Protein AF-A0A9D2R5R9-F1 (afdb_monomer)

Radius of gyration: 38.31 Å; Cα contacts (8 Å, |Δi|>4): 2095; chains: 1; bounding box: 79×69×112 Å

Solvent-accessible surface area (backbone atoms only — not comparable to full-atom values): 53056 Å² total; per-residue (Å²): 111,68,43,94,91,16,45,71,68,52,20,62,66,78,80,84,67,80,56,90,88,54,85,87,65,65,52,62,15,20,35,34,76,54,94,73,74,49,72,50,74,45,75,64,90,44,69,44,66,31,28,30,40,37,37,32,16,22,24,61,59,37,71,81,42,61,54,43,9,47,12,22,36,32,38,26,30,42,46,82,92,64,50,85,92,74,58,50,84,83,43,50,45,77,74,46,80,46,72,76,42,73,56,40,58,51,75,48,72,46,99,58,69,47,69,28,32,35,41,32,43,39,32,70,30,26,24,42,99,91,39,89,53,39,37,34,37,31,30,56,48,78,38,64,83,67,74,67,86,68,28,55,39,20,55,92,62,48,20,49,54,51,54,76,46,60,82,76,81,39,52,51,31,23,34,44,92,62,75,50,60,47,101,83,72,33,64,41,64,61,12,27,50,40,52,68,49,53,72,59,45,39,43,33,39,38,32,73,46,75,42,68,29,28,34,41,36,34,38,25,43,12,13,65,68,61,23,51,51,27,29,76,60,68,37,66,51,28,55,45,25,101,93,38,74,59,24,34,44,37,30,7,43,16,22,36,29,39,30,36,28,40,81,89,60,91,67,76,46,73,79,45,79,51,69,75,42,73,54,26,58,50,69,48,78,49,100,59,71,47,64,27,18,33,41,35,40,42,30,66,33,20,36,44,56,46,89,97,53,93,49,70,62,79,63,37,36,42,42,34,20,37,46,43,30,36,44,42,85,86,44,83,80,73,78,79,92,83,89,84,88,87,85,86,88,84,86,83,86,83,88,82,82,76,100,73,91,86,80,93,59,72,45,78,44,79,41,70,77,58,54,31,39,40,36,36,35,66,61,89,89,34,40,34,38,34,45,34,36,60,40,83,92,48,60,34,39,37,37,40,40,30,33,70,29,90,55,67,42,78,47,78,49,79,33,64,39,78,54,70,85,79,83,71,80,68,72,89,89,65,79,76,95,53,63,62,64,46,42,46,35,40,41,36,68,60,86,76,28,24,22,12,27,35,33,41,26,65,40,61,62,32,37,52,98,88,40,82,38,69,49,82,44,17,37,22,40,14,38,18,37,35,74,34,74,31,95,74,53,44,70,40,59,58,82,31,29,5,33,39,36,32,51,33,47,46,61,34,56,28,34,39,44,31,13,45,29,69,41,66,80,32,66,48,58,39,64,64,56,64,75,38,47,18,48,54,51,5,40,59,70,41,70,84,62,72,48,72,67,55,53,50,52,49,49,55,51,35,44,48,51,42,48,54,60,54,64,52,49,86,86,82,75,92,38,74,66,58,40,49,53,43,54,34,25,49,47,56,46,65,73,33,36,36,50,98,42,79,56,50,35,41,39,37,78,67,75,91,59,98,77,45,71,82,71,37,25,38,33,28,82,45,55,56,54,27,42,53,36,35,28,60,85,45,58,41,50,59,65,45,45,38,24,59,52,50,59,54,49,45,42,44,67,60,11,33,55,35,21,36,29,36,67,45,53,36,41,35,44,87,52,64,69,56,73,72,33,71,81,51,65,70,18,41,75,78,9,43,40,40,39,36,58,45,59,80,75,99,55,78,83,65,75,58,24,46,18,32,68,53,22,42,46,48,53,42,39,54,56,47,50,52,35,72,75,64,69,47,58,68,67,38,64,38,78,39,70,26,94,88,71,49,74,46,27,57,52,54,52,49,52,17,42,50,43,36,49,69,66,67,43,42,76,22,23,47,68,78,70,92,76,81,64,79,69,34,100,62,48,62,65,52,80,73,60,58,91,56,87,54,68,60,61,70,76,30,33,44,80,58,53,85,90,48,70,86,52,44,27,36,46,42,76,42,23,62,45,81,58,31,49,35,45,50,17,26,36,53,44,24,27,52,33,40,51,27,48,45,54,57,71,78,30,72,90,72,38,96,38,73,68,57,43,52,48,32,52,52,47,46,75,27,42,58,60,62,75,64,15,60,40,82,55,96,93,39,50,21,52,10,29,11,46,43,37,44,44,53,64,85,34,37,58,53,37,44,25,16,34,48,75,13,67,70,44,40,85,87,46,61,68,67,62,28,49,22,44,35,48,30,58,76,60,43,24,60,81,28,72,74,11,47,41,42,48,55,35,40,36,33,32,33,65,39,60,62,71,60,49,55,52,46,44,47,66,55,40,53,71,38,40,44,96,86,50,49,60,64,65,94,68,76,43,48,26,51,33,8,38,40,28,18,61,42,48,68,76,99

Foldseek 3Di:
DWDVPADLVQQAPPPPDDPPPDPPDWFFHTKDQDPFKDKRKAQQVFWDWFFKKKFQFRCNGRVPALQQGQAWKFKWAFAPPDDPVRDDPVRTHTQDIGHRDSDRMDIDGTPDTDIHRMIMIIRGARGPVPHSRMHTTNYMDTHHDDQQVFFLQAVVLVKDKDWPAAPPPQQNQQNYPDQDADPVRQTQLFNGKHAWLDPFIKMKMFSRAWDKFFKKKFQWSLAPVNLVSSVVSPPVQSPQDPQARRRSLQQQQAWKWKWFAHPPDDDTHTPDTHHGDSHSMDMDGHPDIDIGRMMMMTGRGRGDDRPPDPDHDSTHMHTTRYMGTHHCVVPVRDDDDDDDDDDDDDDDDDDDDDPDDDDPWWDWDQDLLLRWIWTWHDDPNWTKIWIWHAQQPFRKIKIKIFTQAQAKDKDKDKAFDDQDDDDPDDPPDDDPVFAAFGKHKAWDDDPQKIKIKIKTNLDQWGGDPNDTDGDQFMKMKMKMKGKEPFPPWDWDDDGRMTMIMGMNGHRHMMMMMMFIFMDTGHDHNCDCRVVVVNVVRRCVSCVPVHDPVSVVVSSVSSSVVSNVLCVLADDDPVDPLLVLLQSLLSSLLSQFFFPPDAHFFFAGPDDPDCDAVVSSFCQQPARNLLSCQQCLLSRNACGGCVNLVLLLFQCQVLQQVLQQDQLLVCLLPVDDLSVVQPVPNRGQHLAGAAARGDHPDPDHDDSHNLNARCSLLSSLLNLLVNCVSPVDPVQQQDWDAYPVGDIDGVLSSLLRNLSSVLSQKDKFFAFPDPDQDLPDPAGQADDAEPNDDDCCVPVTTHHDDVVSPLRIAIWHWTALDRNYIATAFQLVLLSSLLSLVSNVVNHPVPQPDVVSNVSSVSHNVGYDHQSLQWDDDPNAIAGARGSNYHHNLQAARSSLCSVPSSVVAFDPDDLNVLRNLLVHLVRGDLQHPVNLSPSLLSCLGSVHDPVVSVVSCVVRFSVQQDPSRWRDPVHTHSSNSSSSSSVSSNPD

Organism: NCBI:txid2838689

Nearest PDB structures (foldseek):
  2ead-assembly1_A  TM=6.573E-01  e=4.271E-14  Bifidobacterium bifidum
  2eab-assembly2_B  TM=6.301E-01  e=1.085E-14  Bifidobacterium bifidum
  2eab-assembly1_A  TM=6.304E-01  e=2.888E-14  Bifidobacterium bifidum
  2eac-assembly2_B  TM=6.518E-01  e=1.600E-13  Bifidobacterium bifidum
  2xqx-assembly2_B  TM=7.699E-01  e=8.749E-09  Streptococcus pneumoniae TIGR4

Secondary structure (DSSP, 8-state):
-B-TT--GGGGTS------TT--SS----EEE--SS-EEEEEEEEEEEEEEEEEEEEHHHHH-S-GGGS--EEEEEEEPTT--TTT--GGGEEEEEEE-S---SEEEEEEEEEEEEEEEEEEEEESSSTTS---EEEEEEEEE---HHHH-SSSGGGT-EEEES--TTS-GGGGTSSPPPBPTTS-B---SEEPPTT--SEEEEEEEEEEEEEEEEEEE-TT-HHHHHHHHHTT-HHHH-BTTBTTGGGGGS-SEEEEEEE-TT-SSPEEEEEE-S---SEEEEEEEEEEEEEEEEEEEEE-SPPPTT-S---TT---EESEEEEE-TTTSTT---------------------S-S-----EEEEETTTTEEEEEEEETTEEEEEEEEE-SSS-EEEEEEEE-SSS-EEEEEEEE--SS-------TT--GGGS----EEEEEEETTEEEEEEES--SSEEEETTEEEE---EEEEEEEEEEES-TT-EEEEETTEEEEEEEE-TT-EEEEEEEEEEEEEEPTT-THHHHHHHHHHHHHHHHT--SHHHHHHHHHHHHHHHHHHHHT-----S-HHHHHHHHHHHHHHHTT--TTSPPP-TTTT---SS--GGGG-EETTTTTTGGGTTSGGGT--HHHHHHHHHHHHHTHHHHHHHHH-HHHHHHH--SHHHHH-GGGTT--TT-----SEE-SSSPPPPS--TT--THHHHHHHHHHHHHHHH--HHHHT--EE-TTS-EE-HHHHHHHHHHHHHHHSEEEEPPS-S------TT-TT--S---S--HHHHHHSPBP-GGGTT-EEEE-EE-SSTT--EES-HHHHHHHHHHHHHHHHH-GGGSS-HHHHHHHHHHHHHBPPGGGGEEEETTEEEE-SSSS----TTS--GGGTTTTTS--S-TTS-HHHHHHHHHHHHTS-TTSGGGTTTHHHHHHHTT--HHHHHHHHHHHTGGGB-TTS-B--SS--GGGGGGHHHHHHTT-

Mean predicted aligned error: 17.19 Å

Structure (mmCIF, N/CA/C/O backbone):
data_AF-A0A9D2R5R9-F1
#
_entry.id   AF-A0A9D2R5R9-F1
#
loop_
_atom_site.group_PDB
_atom_site.id
_atom_site.type_symbol
_atom_site.label_atom_id
_atom_site.label_alt_id
_atom_site.label_comp_id
_atom_site.label_asym_id
_atom_site.label_entity_id
_atom_site.label_seq_id
_atom_site.pdbx_PDB_ins_code
_atom_site.Cartn_x
_atom_site.Cartn_y
_atom_site.Cartn_z
_atom_site.occupancy
_atom_site.B_iso_or_equiv
_atom_site.auth_seq_id
_atom_site.auth_comp_id
_atom_site.auth_asym_id
_atom_site.auth_atom_id
_atom_site.pdbx_PDB_model_num
ATOM 1 N N . MET A 1 1 ? -39.515 14.404 47.813 1.00 53.28 1 MET A N 1
ATOM 2 C CA . MET A 1 1 ? -39.677 15.630 46.992 1.00 53.28 1 MET A CA 1
ATOM 3 C C . MET A 1 1 ? -38.507 16.573 47.235 1.00 53.28 1 MET A C 1
ATOM 5 O O . MET A 1 1 ? -38.240 16.909 48.387 1.00 53.28 1 MET A O 1
ATOM 9 N N . GLU A 1 2 ? -37.830 17.003 46.171 1.00 72.75 2 GLU A N 1
ATOM 10 C CA . GLU A 1 2 ? -36.755 18.005 46.231 1.00 72.75 2 GLU A CA 1
ATOM 11 C C . GLU A 1 2 ? -37.308 19.408 46.523 1.00 72.75 2 GLU A C 1
ATOM 13 O O . GLU A 1 2 ? -38.433 19.746 46.133 1.00 72.75 2 GLU A O 1
ATOM 18 N N . LYS A 1 3 ? -36.534 20.254 47.213 1.00 68.25 3 LYS A N 1
ATOM 19 C CA . LYS A 1 3 ? -36.908 21.664 47.396 1.00 68.25 3 LYS A CA 1
ATOM 20 C C . LYS A 1 3 ? -36.616 22.475 46.135 1.00 68.25 3 LYS A C 1
ATOM 22 O O . LYS A 1 3 ? -35.577 22.329 45.502 1.00 68.25 3 LYS A O 1
ATOM 27 N N . GLN A 1 4 ? -37.516 23.406 45.816 1.00 69.50 4 GLN A N 1
ATOM 28 C CA . GLN A 1 4 ? -37.377 24.311 44.675 1.00 69.50 4 GLN A CA 1
ATOM 29 C C . GLN A 1 4 ? -36.033 25.066 44.722 1.00 69.50 4 GLN A C 1
ATOM 31 O O . GLN A 1 4 ? -35.825 25.906 45.596 1.00 69.50 4 GLN A O 1
ATOM 36 N N . GLY A 1 5 ? -35.150 24.781 43.758 1.00 64.81 5 GLY A N 1
ATOM 37 C CA . GLY A 1 5 ? -33.815 25.379 43.637 1.00 64.81 5 GLY A CA 1
ATOM 38 C C . GLY A 1 5 ? -32.646 24.512 44.128 1.00 64.81 5 GLY A C 1
ATOM 39 O O . GLY A 1 5 ? -31.508 24.926 43.926 1.00 64.81 5 GLY A O 1
ATOM 40 N N . ASN A 1 6 ? -32.900 23.336 44.715 1.00 71.38 6 ASN A N 1
ATOM 41 C CA . ASN A 1 6 ? -31.890 22.430 45.286 1.00 71.38 6 ASN A CA 1
ATOM 42 C C . ASN A 1 6 ? -32.073 20.985 44.758 1.00 71.38 6 ASN A C 1
ATOM 44 O O . ASN A 1 6 ? -32.364 20.077 45.541 1.00 71.38 6 ASN A O 1
ATOM 48 N N . GLY A 1 7 ? -31.979 20.799 43.433 1.00 76.56 7 GLY A N 1
ATOM 49 C CA . GLY A 1 7 ? -32.128 19.500 42.759 1.00 76.56 7 GLY A CA 1
ATOM 50 C C . GLY A 1 7 ? -30.850 18.651 42.747 1.00 76.56 7 GLY A C 1
ATOM 51 O O . GLY A 1 7 ? -29.750 19.171 42.976 1.00 76.56 7 GLY A O 1
ATOM 52 N N . ALA A 1 8 ? -31.001 17.343 42.518 1.00 78.69 8 ALA A N 1
ATOM 53 C CA . ALA A 1 8 ? -29.920 16.351 42.510 1.00 78.69 8 ALA A CA 1
ATOM 54 C C . ALA A 1 8 ? -28.749 16.727 41.581 1.00 78.69 8 ALA A C 1
ATOM 56 O O . ALA A 1 8 ? -27.586 16.527 41.932 1.00 78.69 8 ALA A O 1
ATOM 57 N N . GLU A 1 9 ? -29.030 17.369 40.446 1.00 72.81 9 GLU A N 1
ATOM 58 C CA . GLU A 1 9 ? -28.043 17.795 39.450 1.00 72.81 9 GLU A CA 1
ATOM 59 C C . GLU A 1 9 ? -26.999 18.786 39.997 1.00 72.81 9 GLU A C 1
ATOM 61 O O . GLU A 1 9 ? -25.889 18.903 39.473 1.00 72.81 9 GLU A O 1
ATOM 66 N N . ARG A 1 10 ? -27.320 19.506 41.081 1.00 74.69 10 ARG A N 1
ATOM 67 C CA . ARG A 1 10 ? -26.405 20.478 41.704 1.00 74.69 10 ARG A CA 1
ATOM 68 C C . ARG A 1 10 ? -25.348 19.823 42.589 1.00 74.69 10 ARG A C 1
ATOM 70 O O . ARG A 1 10 ? -24.371 20.489 42.918 1.00 74.69 10 ARG A O 1
ATOM 77 N N . ALA A 1 11 ? -25.533 18.556 42.962 1.00 74.94 11 ALA A N 1
ATOM 78 C CA . ALA A 1 11 ? -24.548 17.796 43.724 1.00 74.94 11 ALA A CA 1
ATOM 79 C C . ALA A 1 11 ? -23.408 17.243 42.842 1.00 74.94 11 ALA A C 1
ATOM 81 O O . ALA A 1 11 ? -22.398 16.806 43.384 1.00 74.94 11 ALA A O 1
ATOM 82 N N . VAL A 1 12 ? -23.534 17.286 41.509 1.00 70.12 12 VAL A N 1
ATOM 83 C CA . VAL A 1 12 ? -22.591 16.632 40.574 1.00 70.12 12 VAL A CA 1
ATOM 84 C C . VAL A 1 12 ? -21.961 17.573 39.539 1.00 70.12 12 VAL A C 1
ATOM 86 O O . VAL A 1 12 ? -20.926 17.256 38.970 1.00 70.12 12 VAL A O 1
ATOM 89 N N . ASN A 1 13 ? -22.516 18.769 39.313 1.00 55.16 13 ASN A N 1
ATOM 90 C CA . ASN A 1 13 ? -22.113 19.652 38.203 1.00 55.16 13 ASN A CA 1
ATOM 91 C C . ASN A 1 13 ? -20.878 20.550 38.446 1.00 55.16 13 ASN A C 1
ATOM 93 O O . ASN A 1 13 ? -20.664 21.513 37.707 1.00 55.16 13 ASN A O 1
ATOM 97 N N . GLY A 1 14 ? -20.094 20.304 39.500 1.00 50.47 14 GLY A N 1
ATOM 98 C CA . GLY A 1 14 ? -18.842 21.029 39.763 1.00 50.47 14 GLY A CA 1
ATOM 99 C C . GLY A 1 14 ? -18.972 22.550 39.974 1.00 50.47 14 GLY A C 1
ATOM 100 O O . GLY A 1 14 ? -17.960 23.253 40.006 1.00 50.47 14 GLY A O 1
ATOM 101 N N . ALA A 1 15 ? -20.180 23.101 40.153 1.00 44.62 15 ALA A N 1
ATOM 102 C CA . ALA A 1 15 ? -20.411 24.540 40.307 1.00 44.62 15 ALA A CA 1
ATOM 103 C C . ALA A 1 15 ? -20.069 25.067 41.720 1.00 44.62 15 ALA A C 1
ATOM 105 O O . ALA A 1 15 ? -20.819 25.838 42.321 1.00 44.62 15 ALA A O 1
ATOM 106 N N . TYR A 1 16 ? -18.906 24.695 42.260 1.00 50.00 16 TYR A N 1
ATOM 107 C CA . TYR A 1 16 ? -18.366 25.241 43.504 1.00 50.00 16 TYR A CA 1
ATOM 108 C C . TYR A 1 16 ? -17.589 26.540 43.233 1.00 50.00 16 TYR A C 1
ATOM 110 O O . TYR A 1 16 ? -16.368 26.612 43.348 1.00 50.00 16 TYR A O 1
ATOM 118 N N . LYS A 1 17 ? -18.287 27.618 42.862 1.00 44.12 17 LYS A N 1
ATOM 119 C CA . LYS A 1 17 ? -17.718 28.973 42.966 1.00 44.12 17 LYS A CA 1
ATOM 120 C C . LYS A 1 17 ? -18.615 29.844 43.825 1.00 44.12 17 LYS A C 1
ATOM 122 O O . LYS A 1 17 ? -19.553 30.480 43.350 1.00 44.12 17 LYS A O 1
ATOM 127 N N . ARG A 1 18 ? -18.282 29.893 45.118 1.00 49.03 18 ARG A N 1
ATOM 128 C CA . ARG A 1 18 ? -18.757 30.929 46.038 1.00 49.03 18 ARG A CA 1
ATOM 129 C C . ARG A 1 18 ? -18.396 32.285 45.433 1.00 49.03 18 ARG A C 1
ATOM 131 O O . ARG A 1 18 ? -17.217 32.553 45.216 1.00 49.03 18 ARG A O 1
ATOM 138 N N . ASN A 1 19 ? -19.388 33.128 45.152 1.00 45.59 19 ASN A N 1
ATOM 139 C CA . ASN A 1 19 ? -19.121 34.508 44.761 1.00 45.59 19 ASN A CA 1
ATOM 140 C C . ASN A 1 19 ? -18.435 35.202 45.956 1.00 45.59 19 ASN A C 1
ATOM 142 O O . ASN A 1 19 ? -19.068 35.304 47.011 1.00 45.59 19 ASN A O 1
ATOM 146 N N . PRO A 1 20 ? -17.165 35.640 45.853 1.00 49.88 20 PRO A N 1
ATOM 147 C CA . PRO A 1 20 ? -16.449 36.236 46.984 1.00 49.88 20 PRO A CA 1
ATOM 148 C C . PRO A 1 20 ? -17.155 37.483 47.535 1.00 49.88 20 PRO A C 1
ATOM 150 O O . PRO A 1 20 ? -17.002 37.813 48.711 1.00 49.88 20 PRO A O 1
ATOM 153 N N . ASP A 1 21 ? -17.960 38.131 46.688 1.00 47.44 21 ASP A N 1
ATOM 154 C CA . ASP A 1 21 ? -18.607 39.412 46.957 1.00 47.44 21 ASP A CA 1
ATOM 155 C C . ASP A 1 21 ? -20.049 39.284 47.493 1.00 47.44 21 ASP A C 1
ATOM 157 O O . ASP A 1 21 ? -20.620 40.279 47.941 1.00 47.44 21 ASP A O 1
ATOM 161 N N . ASP A 1 22 ? -20.643 38.081 47.491 1.00 52.41 22 ASP A N 1
ATOM 162 C CA . ASP A 1 22 ? -21.997 37.832 48.012 1.00 52.41 22 ASP A CA 1
ATOM 163 C C . ASP A 1 22 ? -21.997 36.723 49.075 1.00 52.41 22 ASP A C 1
ATOM 165 O O . ASP A 1 22 ? -22.134 35.532 48.799 1.00 52.41 22 ASP A O 1
ATOM 169 N N . THR A 1 23 ? -21.857 37.137 50.334 1.00 52.28 23 THR A N 1
ATOM 170 C CA . THR A 1 23 ? -21.923 36.262 51.514 1.00 52.28 23 THR A CA 1
ATOM 171 C C . THR A 1 23 ? -23.352 36.013 52.004 1.00 52.28 23 THR A C 1
ATOM 173 O O . THR A 1 23 ? -23.534 35.370 53.037 1.00 52.28 23 THR A O 1
ATOM 176 N N . SER A 1 24 ? -24.376 36.522 51.307 1.00 53.38 24 SER A N 1
ATOM 177 C CA . SER A 1 24 ? -25.754 36.510 51.809 1.00 53.38 24 SER A CA 1
ATOM 178 C C . SER A 1 24 ? -26.474 35.168 51.645 1.00 53.38 24 SER A C 1
ATOM 180 O O . SER A 1 24 ? -27.555 35.000 52.217 1.00 53.38 24 SER A O 1
ATOM 182 N N . ARG A 1 25 ? -25.901 34.208 50.897 1.00 56.53 25 ARG A N 1
ATOM 183 C CA . ARG A 1 25 ? -26.494 32.878 50.689 1.00 56.53 25 ARG A CA 1
ATOM 184 C C . ARG A 1 25 ? -25.456 31.744 50.774 1.00 56.53 25 ARG A C 1
ATOM 186 O O . ARG A 1 25 ? -24.525 31.731 49.973 1.00 56.53 25 ARG A O 1
ATOM 193 N N . PRO A 1 26 ? -25.611 30.791 51.710 1.00 63.16 26 PRO A N 1
ATOM 194 C CA . PRO A 1 26 ? -24.827 29.558 51.727 1.00 63.16 26 PRO A CA 1
ATOM 195 C C . PRO A 1 26 ? -25.163 28.672 50.516 1.00 63.16 26 PRO A C 1
ATOM 197 O O . PRO A 1 26 ? -26.304 28.678 50.050 1.00 63.16 26 PRO A O 1
ATOM 200 N N . PHE A 1 27 ? -24.180 27.926 49.999 1.00 67.00 27 PHE A N 1
ATOM 201 C CA . PHE A 1 27 ? -24.427 26.916 48.965 1.00 67.00 27 PHE A CA 1
ATOM 202 C C . PHE A 1 27 ? -24.900 25.622 49.625 1.00 67.00 27 PHE A C 1
ATOM 204 O O . PHE A 1 27 ? -24.181 25.056 50.447 1.00 67.00 27 PHE A O 1
ATOM 211 N N . THR A 1 28 ? -26.081 25.173 49.218 1.00 69.19 28 THR A N 1
ATOM 212 C CA . THR A 1 28 ? -26.642 23.849 49.488 1.00 69.19 28 THR A CA 1
ATOM 213 C C . THR A 1 28 ? -26.924 23.244 48.115 1.00 69.19 28 THR A C 1
ATOM 215 O O . THR A 1 28 ? -27.592 23.893 47.307 1.00 69.19 28 THR A O 1
ATOM 218 N N . GLY A 1 29 ? -26.347 22.075 47.823 1.00 76.00 29 GLY A N 1
ATOM 219 C CA . GLY A 1 29 ? -26.479 21.403 46.526 1.00 76.00 29 GLY A CA 1
ATOM 220 C C . GLY A 1 29 ? -27.869 20.792 46.365 1.00 76.00 29 GLY A C 1
ATOM 221 O O . GLY A 1 29 ? -28.806 21.456 45.920 1.00 76.00 29 GLY A O 1
ATOM 222 N N . TRP A 1 30 ? -28.001 19.537 46.777 1.00 87.94 30 TRP A N 1
ATOM 223 C CA . TRP A 1 30 ? -29.259 18.803 46.856 1.00 87.94 30 TRP A CA 1
ATOM 224 C C . TRP A 1 30 ? -29.874 18.917 48.258 1.00 87.94 30 TRP A C 1
ATOM 226 O O . TRP A 1 30 ? -29.166 18.797 49.261 1.00 87.94 30 TRP A O 1
ATOM 236 N N . GLU A 1 31 ? -31.190 19.149 48.342 1.00 87.62 31 GLU A N 1
ATOM 237 C CA . GLU A 1 31 ? -31.930 19.187 49.612 1.00 87.62 31 GLU A CA 1
ATOM 238 C C . GLU A 1 31 ? -33.307 18.511 49.510 1.00 87.62 31 GLU A C 1
ATOM 240 O O . GLU A 1 31 ? -34.163 18.914 48.714 1.00 87.62 31 GLU A O 1
ATOM 245 N N . ALA A 1 32 ? -33.570 17.563 50.416 1.00 84.94 32 ALA A N 1
ATOM 246 C CA . ALA A 1 32 ? -34.843 16.849 50.528 1.00 84.94 32 ALA A CA 1
ATOM 247 C C . ALA A 1 32 ? -35.383 16.876 51.973 1.00 84.94 32 ALA A C 1
ATOM 249 O O . ALA A 1 32 ? -34.697 16.485 52.915 1.00 84.94 32 ALA A O 1
ATOM 250 N N . ALA A 1 33 ? -36.629 17.338 52.160 1.00 70.19 33 ALA A N 1
ATOM 251 C CA . ALA A 1 33 ? -37.244 17.561 53.482 1.00 70.19 33 ALA A CA 1
ATOM 252 C C . ALA A 1 33 ? -38.456 16.654 53.775 1.00 70.19 33 ALA A C 1
ATOM 254 O O . ALA A 1 33 ? -39.495 17.122 54.243 1.00 70.19 33 ALA A O 1
ATOM 255 N N . GLU A 1 34 ? -38.337 15.358 53.490 1.00 66.06 34 GLU A N 1
ATOM 256 C CA . GLU A 1 34 ? -39.366 14.359 53.809 1.00 66.06 34 GLU A CA 1
ATOM 257 C C . GLU A 1 34 ? -38.994 13.518 55.035 1.00 66.06 34 GLU A C 1
ATOM 259 O O . GLU A 1 34 ? -37.825 13.314 55.337 1.00 66.06 34 GLU A O 1
ATOM 264 N N . THR A 1 35 ? -39.996 13.000 55.746 1.00 62.06 35 THR A N 1
ATOM 265 C CA . THR A 1 35 ? -39.793 12.000 56.803 1.00 62.06 35 THR A CA 1
ATOM 266 C C . THR A 1 35 ? -39.611 10.617 56.172 1.00 62.06 35 THR A C 1
ATOM 268 O O . THR A 1 35 ? -40.554 10.125 55.554 1.00 62.06 35 THR A O 1
ATOM 271 N N . GLY A 1 36 ? -38.446 9.984 56.334 1.00 66.62 36 GLY A N 1
ATOM 272 C CA . GLY A 1 36 ? -38.127 8.667 55.758 1.00 66.62 36 GLY A CA 1
ATOM 273 C C . GLY A 1 36 ? -36.655 8.546 55.352 1.00 66.62 36 GLY A C 1
ATOM 274 O O . GLY A 1 36 ? -35.875 9.438 55.671 1.00 66.62 36 GLY A O 1
ATOM 275 N N . THR A 1 37 ? -36.305 7.461 54.660 1.00 76.44 37 THR A N 1
ATOM 276 C CA . THR A 1 37 ? -35.011 7.272 53.979 1.00 76.44 37 THR A CA 1
ATOM 277 C C . THR A 1 37 ? -35.010 8.069 52.672 1.00 76.44 37 THR A C 1
ATOM 279 O O . THR A 1 37 ? -36.005 8.036 51.945 1.00 76.44 37 THR A O 1
ATOM 282 N N . GLN A 1 38 ? -33.932 8.791 52.366 1.00 88.38 38 GLN A N 1
ATOM 283 C CA . GLN A 1 38 ? -33.767 9.511 51.094 1.00 88.38 38 GLN A CA 1
ATOM 284 C C . GLN A 1 38 ? -32.591 8.933 50.315 1.00 88.38 38 GLN A C 1
ATOM 286 O O . GLN A 1 38 ? -31.664 8.404 50.915 1.00 88.38 38 GLN A O 1
ATOM 291 N N . SER A 1 39 ? -32.589 9.073 48.993 1.00 89.88 39 SER A N 1
ATOM 292 C CA . SER A 1 39 ? -31.460 8.649 48.171 1.00 89.88 39 SER A CA 1
ATOM 293 C C . SER A 1 39 ? -31.124 9.655 47.082 1.00 89.88 39 SER A C 1
ATOM 295 O O . SER A 1 39 ? -32.010 10.332 46.560 1.00 89.88 39 SER A O 1
ATOM 297 N N . LEU A 1 40 ? -29.846 9.700 46.722 1.00 89.88 40 LEU A N 1
ATOM 298 C CA . LEU A 1 40 ? -29.314 10.389 45.553 1.00 89.88 40 LEU A CA 1
ATOM 299 C C . LEU A 1 40 ? -28.693 9.328 44.639 1.00 89.88 40 LEU A C 1
ATOM 301 O O . LEU A 1 40 ? -27.836 8.581 45.098 1.00 89.88 40 LEU A O 1
ATOM 305 N N . VAL A 1 41 ? -29.132 9.230 43.384 1.00 91.88 41 VAL A N 1
ATOM 306 C CA . VAL A 1 41 ? -28.596 8.265 42.408 1.00 91.88 41 VAL A CA 1
ATOM 307 C C . VAL A 1 41 ? -27.807 9.016 41.344 1.00 91.88 41 VAL A C 1
ATOM 309 O O . VAL A 1 41 ? -28.318 9.961 40.747 1.00 91.88 41 VAL A O 1
ATOM 312 N N . LEU A 1 42 ? -26.568 8.590 41.128 1.00 88.62 42 LEU A N 1
ATOM 313 C CA . LEU A 1 42 ? -25.725 8.961 40.003 1.00 88.62 42 LEU A CA 1
ATOM 314 C C . LEU A 1 42 ? -25.973 7.959 38.881 1.00 88.62 42 LEU A C 1
ATOM 316 O O . LEU A 1 42 ? -25.751 6.768 39.083 1.00 88.62 42 LEU A O 1
ATOM 320 N N . ASP A 1 43 ? -26.425 8.438 37.726 1.00 87.19 43 ASP A N 1
ATOM 321 C CA . ASP A 1 43 ? -26.304 7.704 36.467 1.00 87.19 43 ASP A CA 1
ATOM 322 C C . ASP A 1 43 ? -25.013 8.181 35.802 1.00 87.19 43 ASP A C 1
ATOM 324 O O . ASP A 1 43 ? -24.894 9.352 35.445 1.00 87.19 43 ASP A O 1
ATOM 328 N N . LEU A 1 44 ? -24.030 7.290 35.703 1.00 73.81 44 LEU A N 1
ATOM 329 C CA . LEU A 1 44 ? -22.730 7.560 35.088 1.00 73.81 44 LEU A CA 1
ATOM 330 C C . LEU A 1 44 ? -22.790 7.441 33.560 1.00 73.81 44 LEU A C 1
ATOM 332 O O . LEU A 1 44 ? -21.752 7.460 32.907 1.00 73.81 44 LEU A O 1
ATOM 336 N N . GLU A 1 45 ? -23.999 7.284 33.007 1.00 59.22 45 GLU A N 1
ATOM 337 C CA . GLU A 1 45 ? -24.347 7.040 31.601 1.00 59.22 45 GLU A CA 1
ATOM 338 C C . GLU A 1 45 ? -23.874 5.668 31.094 1.00 59.22 45 GLU A C 1
ATOM 340 O O . GLU A 1 45 ? -24.545 5.020 30.289 1.00 59.22 45 GLU A O 1
ATOM 345 N N . PHE A 1 46 ? -22.770 5.163 31.642 1.00 59.38 46 PHE A N 1
ATOM 346 C CA . PHE A 1 46 ? -22.198 3.855 31.387 1.00 59.38 46 PHE A CA 1
ATOM 347 C C . PHE A 1 46 ? -21.501 3.268 32.618 1.00 59.38 46 PHE A C 1
ATOM 349 O O . PHE A 1 46 ? -21.142 3.975 33.554 1.00 59.38 46 PHE A O 1
ATOM 356 N N . ALA A 1 47 ? -21.266 1.949 32.597 1.00 67.06 47 ALA A N 1
ATOM 357 C CA . ALA A 1 47 ? -20.504 1.287 33.645 1.00 67.06 47 ALA A CA 1
ATOM 358 C C . ALA A 1 47 ? -19.037 1.745 33.663 1.00 67.06 47 ALA A C 1
ATOM 360 O O . ALA A 1 47 ? -18.283 1.471 32.723 1.00 67.06 47 ALA A O 1
ATOM 361 N N . VAL A 1 48 ? -18.632 2.416 34.741 1.00 58.94 48 VAL A N 1
ATOM 362 C CA . VAL A 1 48 ? -17.255 2.862 34.991 1.00 58.94 48 VAL A CA 1
ATOM 363 C C . VAL A 1 48 ? -16.741 2.279 36.295 1.00 58.94 48 VAL A C 1
ATOM 365 O O . VAL A 1 48 ? -17.519 1.989 37.202 1.00 58.94 48 VAL A O 1
ATOM 368 N N . SER A 1 49 ? -15.426 2.087 36.373 1.00 74.69 49 SER A N 1
ATOM 369 C CA . SER A 1 49 ? -14.772 1.685 37.615 1.00 74.69 49 SER A CA 1
ATOM 370 C C . SER A 1 49 ? -14.506 2.920 38.468 1.00 74.69 49 SER A C 1
ATOM 372 O O . SER A 1 49 ? -14.004 3.922 37.959 1.00 74.69 49 SER A O 1
ATOM 374 N N . PHE A 1 50 ? -14.804 2.843 39.757 1.00 76.25 50 PHE A N 1
ATOM 375 C CA . PHE A 1 50 ? -14.341 3.810 40.745 1.00 76.25 50 PHE A CA 1
ATOM 376 C C . PHE A 1 50 ? -13.859 3.061 41.983 1.00 76.25 50 PHE A C 1
ATOM 378 O O . PHE A 1 50 ? -14.421 2.033 42.356 1.00 76.25 50 PHE A O 1
ATOM 385 N N . ASP A 1 51 ? -12.808 3.560 42.614 1.00 76.00 51 ASP A N 1
ATOM 386 C CA . ASP A 1 51 ? -12.267 2.998 43.851 1.00 76.00 51 ASP A CA 1
ATOM 387 C C . ASP A 1 51 ? -12.299 4.009 44.997 1.00 76.00 51 ASP A C 1
ATOM 389 O O . ASP A 1 51 ? -11.884 3.690 46.103 1.00 76.00 51 ASP A O 1
ATOM 393 N N . ARG A 1 52 ? -12.825 5.217 44.775 1.00 79.44 52 ARG A N 1
ATOM 394 C CA . ARG A 1 52 ? -12.952 6.254 45.797 1.00 79.44 52 ARG A CA 1
ATOM 395 C C . ARG A 1 52 ? -14.167 7.130 45.557 1.00 79.44 52 ARG A C 1
ATOM 397 O O . ARG A 1 52 ? -14.547 7.407 44.421 1.00 79.44 52 ARG A O 1
ATOM 404 N N . TYR A 1 53 ? -14.756 7.613 46.643 1.00 87.19 53 TYR A N 1
ATOM 405 C CA . TYR A 1 53 ? -15.845 8.571 46.589 1.00 87.19 53 TYR A CA 1
ATOM 406 C C . TYR A 1 53 ? -15.650 9.705 47.601 1.00 87.19 53 TYR A C 1
ATOM 408 O O . TYR A 1 53 ? -15.096 9.522 48.687 1.00 87.19 53 TYR A O 1
ATOM 416 N N . VAL A 1 54 ? -16.155 10.889 47.251 1.00 81.00 54 VAL A N 1
ATOM 417 C CA . VAL A 1 54 ? -16.112 12.078 48.107 1.00 81.00 54 VAL A CA 1
ATOM 418 C C . VAL A 1 54 ? -17.500 12.683 48.225 1.00 81.00 54 VAL A C 1
ATOM 420 O O . VAL A 1 54 ? -18.159 12.996 47.237 1.00 81.00 54 VAL A O 1
ATOM 423 N N . ILE A 1 55 ? -17.939 12.891 49.461 1.00 88.88 55 ILE A N 1
ATOM 424 C CA . ILE A 1 55 ? -19.195 13.545 49.806 1.00 88.88 55 ILE A CA 1
ATOM 425 C C . ILE A 1 55 ? -18.878 14.799 50.605 1.00 88.88 55 ILE A C 1
ATOM 427 O O . ILE A 1 55 ? -18.399 14.737 51.739 1.00 88.88 55 ILE A O 1
ATOM 431 N N . LYS A 1 56 ? -19.197 15.959 50.035 1.00 84.94 56 LYS A N 1
ATOM 432 C CA . LYS A 1 56 ? -19.184 17.231 50.760 1.00 84.94 56 LYS A CA 1
ATOM 433 C C . LYS A 1 56 ? -20.564 17.441 51.360 1.00 84.94 56 LYS A C 1
ATOM 435 O O . LYS A 1 56 ? -21.547 17.633 50.639 1.00 84.94 56 LYS A O 1
ATOM 440 N N . HIS A 1 57 ? -20.628 17.401 52.684 1.00 89.62 57 HIS A N 1
ATOM 441 C CA . HIS A 1 57 ? -21.855 17.634 53.436 1.00 89.62 57 HIS A CA 1
ATOM 442 C C . HIS A 1 57 ? -22.198 19.122 53.471 1.00 89.62 57 HIS A C 1
ATOM 444 O O . HIS A 1 57 ? -21.364 19.980 53.172 1.00 89.62 57 HIS A O 1
ATOM 450 N N . ASP A 1 58 ? -23.430 19.450 53.858 1.00 86.00 58 ASP A N 1
ATOM 451 C CA . ASP A 1 58 ? -23.921 20.828 53.800 1.00 86.00 58 ASP A CA 1
ATOM 452 C C . ASP A 1 58 ? -23.063 21.816 54.594 1.00 86.00 58 ASP A C 1
ATOM 454 O O . ASP A 1 58 ? -22.879 22.945 54.142 1.00 86.00 58 ASP A O 1
ATOM 458 N N . ASN A 1 59 ? -22.491 21.438 55.745 1.00 86.25 59 ASN A N 1
ATOM 459 C CA . ASN A 1 59 ? -21.659 22.368 56.513 1.00 86.25 59 ASN A CA 1
ATOM 460 C C . ASN A 1 59 ? -20.355 22.739 55.787 1.00 86.25 59 ASN A C 1
ATOM 462 O O . ASN A 1 59 ? -19.906 23.878 55.924 1.00 86.25 59 ASN A O 1
ATOM 466 N N . SER A 1 60 ? -19.803 21.838 54.961 1.00 80.12 60 SER A N 1
ATOM 467 C CA . SER A 1 60 ? -18.582 22.079 54.169 1.00 80.12 60 SER A CA 1
ATOM 468 C C . SER A 1 60 ? -18.695 23.318 53.286 1.00 80.12 60 SER A C 1
ATOM 470 O O . SER A 1 60 ? -17.739 24.072 53.110 1.00 80.12 60 SER A O 1
ATOM 472 N N . THR A 1 61 ? -19.895 23.570 52.762 1.00 71.75 61 THR A N 1
ATOM 473 C CA . THR A 1 61 ? -20.150 24.675 51.834 1.00 71.75 61 THR A CA 1
ATOM 474 C C . THR A 1 61 ? -20.989 25.793 52.445 1.00 71.75 61 THR A C 1
ATOM 476 O O . THR A 1 61 ? -20.820 26.959 52.081 1.00 71.75 61 THR A O 1
ATOM 479 N N . SER A 1 62 ? -21.896 25.472 53.369 1.00 74.88 62 SER A N 1
ATOM 480 C CA . SER A 1 62 ? -22.799 26.444 53.988 1.00 74.88 62 SER A CA 1
ATOM 481 C C . SER A 1 62 ? -22.190 27.147 55.205 1.00 74.88 62 SER A C 1
ATOM 483 O O . SER A 1 62 ? -22.528 28.304 55.465 1.00 74.88 62 SER A O 1
ATOM 485 N N . GLY A 1 63 ? -21.300 26.477 55.950 1.00 76.88 63 GLY A N 1
ATOM 486 C CA . GLY A 1 63 ? -20.762 26.952 57.228 1.00 76.88 63 GLY A CA 1
ATOM 487 C C . GLY A 1 63 ? -21.826 27.178 58.312 1.00 76.88 63 GLY A C 1
ATOM 488 O O . GLY A 1 63 ? -21.613 27.989 59.215 1.00 76.88 63 GLY A O 1
ATOM 489 N N . LEU A 1 64 ? -22.994 26.537 58.192 1.00 80.62 64 LEU A N 1
ATOM 490 C CA . LEU A 1 64 ? -24.159 26.766 59.053 1.00 80.62 64 LEU A CA 1
ATOM 491 C C . LEU A 1 64 ? -24.203 25.898 60.322 1.00 80.62 64 LEU A C 1
ATOM 493 O O . LEU A 1 64 ? -25.117 26.097 61.117 1.00 80.62 64 LEU A O 1
ATOM 497 N N . GLY A 1 65 ? -23.238 24.998 60.528 1.00 83.19 65 GLY A N 1
ATOM 498 C CA . GLY A 1 65 ? -23.118 24.143 61.713 1.00 83.19 65 GLY A CA 1
ATOM 499 C C . GLY A 1 65 ? -23.044 22.647 61.381 1.00 83.19 65 GLY A C 1
ATOM 500 O O . GLY A 1 65 ? -23.663 22.176 60.425 1.00 83.19 65 GLY A O 1
ATOM 501 N N . LYS A 1 66 ? -22.281 21.886 62.181 1.00 84.44 66 LYS A N 1
ATOM 502 C CA . LYS A 1 66 ? -22.029 20.442 61.983 1.00 84.44 66 LYS A CA 1
ATOM 503 C C . LYS A 1 66 ? -23.289 19.582 62.091 1.00 84.44 66 LYS A C 1
ATOM 505 O O . LYS A 1 66 ? -23.340 18.491 61.541 1.00 84.44 66 LYS A O 1
ATOM 510 N N . GLU A 1 67 ? -24.322 20.074 62.768 1.00 84.38 67 GLU A N 1
ATOM 511 C CA . GLU A 1 67 ? -25.631 19.429 62.886 1.00 84.38 67 GLU A CA 1
ATOM 512 C C . GLU A 1 67 ? -26.360 19.264 61.543 1.00 84.38 67 GLU A C 1
ATOM 514 O O . GLU A 1 67 ? -27.356 18.546 61.471 1.00 84.38 67 GLU A O 1
ATOM 519 N N . ARG A 1 68 ? -25.870 19.928 60.488 1.00 84.81 68 ARG A N 1
ATOM 520 C CA . ARG A 1 68 ? -26.388 19.845 59.117 1.00 84.81 68 ARG A CA 1
ATOM 521 C C . ARG A 1 68 ? -25.641 18.832 58.247 1.00 84.81 68 ARG A C 1
ATOM 523 O O . ARG A 1 68 ? -26.016 18.668 57.089 1.00 84.81 68 ARG A O 1
ATOM 530 N N . ASN A 1 69 ? -24.607 18.178 58.779 1.00 90.50 69 ASN A N 1
ATOM 531 C CA . ASN A 1 69 ? -23.933 17.090 58.080 1.00 90.50 69 ASN A CA 1
ATOM 532 C C . ASN A 1 69 ? -24.769 15.816 58.134 1.00 90.50 69 ASN A C 1
ATOM 534 O O . ASN A 1 69 ? -25.443 15.548 59.134 1.00 90.50 69 ASN A O 1
ATOM 538 N N . THR A 1 70 ? -24.692 15.029 57.060 1.00 92.25 70 THR A N 1
ATOM 539 C CA . THR A 1 70 ? -25.366 13.734 57.001 1.00 92.25 70 THR A CA 1
ATOM 540 C C . THR A 1 70 ? -24.736 12.816 58.034 1.00 92.25 70 THR A C 1
ATOM 542 O O . THR A 1 70 ? -23.529 12.586 57.988 1.00 92.25 70 THR A O 1
ATOM 545 N N . ASP A 1 71 ? -25.546 12.324 58.969 1.00 92.31 71 ASP A N 1
ATOM 546 C CA . ASP A 1 71 ? -25.088 11.526 60.107 1.00 92.31 71 ASP A CA 1
ATOM 547 C C . ASP A 1 71 ? -24.866 10.065 59.710 1.00 92.31 71 ASP A C 1
ATOM 549 O O . ASP A 1 71 ? -23.821 9.510 60.035 1.00 92.31 71 ASP A O 1
ATOM 553 N N . SER A 1 72 ? -25.813 9.441 59.002 1.00 93.25 72 SER A N 1
ATOM 554 C CA . SER A 1 72 ? -25.678 8.043 58.573 1.00 93.25 72 SER A CA 1
ATOM 555 C C . SER A 1 72 ? -26.172 7.821 57.142 1.00 93.25 72 SER A C 1
ATOM 557 O O . SER A 1 72 ? -27.272 8.260 56.789 1.00 93.25 72 SER A O 1
ATOM 559 N N . PHE A 1 73 ? -25.368 7.141 56.324 1.00 94.81 73 PHE A N 1
ATOM 560 C CA . PHE A 1 73 ? -25.651 6.850 54.919 1.00 94.81 73 PHE A CA 1
ATOM 561 C C . PHE A 1 73 ? -24.893 5.614 54.410 1.00 94.81 73 PHE A C 1
ATOM 563 O O . PHE A 1 73 ? -23.881 5.208 54.979 1.00 94.81 73 PHE A O 1
ATOM 570 N N . LYS A 1 74 ? -25.366 5.058 53.294 1.00 96.31 74 LYS A N 1
ATOM 571 C CA . LYS A 1 74 ? -24.737 3.970 52.538 1.00 96.31 74 LYS A CA 1
ATOM 572 C C . LYS A 1 74 ? -24.415 4.429 51.127 1.00 96.31 74 LYS A C 1
ATOM 574 O O . LYS A 1 74 ? -25.219 5.131 50.517 1.00 96.31 74 LYS A O 1
ATOM 579 N N . VAL A 1 75 ? -23.273 4.002 50.605 1.00 94.38 75 VAL A N 1
ATOM 580 C CA . VAL A 1 75 ? -22.963 4.062 49.175 1.00 94.38 75 VAL A CA 1
ATOM 581 C C . VAL A 1 75 ? -23.260 2.689 48.598 1.00 94.38 75 VAL A C 1
ATOM 583 O O . VAL A 1 75 ? -22.790 1.672 49.107 1.00 94.38 75 VAL A O 1
ATOM 586 N N . GLN A 1 76 ? -24.091 2.659 47.570 1.00 95.56 76 GLN A N 1
ATOM 587 C CA . GLN A 1 76 ? -24.561 1.445 46.929 1.00 95.56 76 GLN A CA 1
ATOM 588 C C . GLN A 1 76 ? -24.347 1.537 45.427 1.00 95.56 76 GLN A C 1
ATOM 590 O O . GLN A 1 76 ? -24.331 2.627 44.863 1.00 95.56 76 GLN A O 1
ATOM 595 N N . VAL A 1 77 ? -24.224 0.392 44.782 1.00 93.50 77 VAL A N 1
ATOM 596 C CA . VAL A 1 77 ? -24.161 0.269 43.329 1.00 93.50 77 VAL A CA 1
ATOM 597 C C . VAL A 1 77 ? -25.293 -0.618 42.854 1.00 93.50 77 VAL A C 1
ATOM 599 O O . VAL A 1 77 ? -25.735 -1.493 43.600 1.00 93.50 77 VAL A O 1
ATOM 602 N N . LEU A 1 78 ? -25.787 -0.378 41.646 1.00 90.62 78 LEU A N 1
ATOM 603 C CA . LEU A 1 78 ? -26.757 -1.282 41.039 1.00 90.62 78 LEU A CA 1
ATOM 604 C C . LEU A 1 78 ? -26.020 -2.461 40.394 1.00 90.62 78 LEU A C 1
ATOM 606 O O . LEU A 1 78 ? -24.954 -2.255 39.799 1.00 90.62 78 LEU A O 1
ATOM 610 N N . GLU A 1 79 ? -26.573 -3.668 40.538 1.00 78.88 79 GLU A N 1
ATOM 611 C CA . GLU A 1 79 ? -26.075 -4.882 39.882 1.00 78.88 79 GLU A CA 1
ATOM 612 C C . GLU A 1 79 ? -25.878 -4.657 38.370 1.00 78.88 79 GLU A C 1
ATOM 614 O O . GLU A 1 79 ? -26.688 -4.012 37.698 1.00 78.88 79 GLU A O 1
ATOM 619 N N . GLU A 1 80 ? -24.755 -5.145 37.834 1.00 68.19 80 GLU A N 1
ATOM 620 C CA . GLU A 1 80 ? -24.397 -4.936 36.431 1.00 68.19 80 GLU A CA 1
ATOM 621 C C . GLU A 1 80 ? -25.430 -5.606 35.509 1.00 68.19 80 GLU A C 1
ATOM 623 O O . GLU A 1 80 ? -25.749 -6.781 35.661 1.00 68.19 80 GLU A O 1
ATOM 628 N N . GLY A 1 81 ? -25.968 -4.841 34.554 1.00 63.88 81 GLY A N 1
ATOM 629 C CA . GLY A 1 81 ? -27.021 -5.299 33.640 1.00 63.88 81 GLY A CA 1
ATOM 630 C C . GLY A 1 81 ? -28.454 -4.982 34.085 1.00 63.88 81 GLY A C 1
ATOM 631 O O . GLY A 1 81 ? -29.360 -5.125 33.270 1.00 63.88 81 GLY A O 1
ATOM 632 N N . VAL A 1 82 ? -28.674 -4.496 35.312 1.00 72.19 82 VAL A N 1
ATOM 633 C CA . VAL A 1 82 ? -30.001 -4.058 35.784 1.00 72.19 82 VAL A CA 1
ATOM 634 C C . VAL A 1 82 ? -30.204 -2.572 35.476 1.00 72.19 82 VAL A C 1
ATOM 636 O O . VAL A 1 82 ? -29.343 -1.736 35.765 1.00 72.19 82 VAL A O 1
ATOM 639 N N . THR A 1 83 ? -31.340 -2.218 34.869 1.00 76.81 83 THR A N 1
ATOM 640 C CA . THR A 1 83 ? -31.693 -0.818 34.590 1.00 76.81 83 THR A CA 1
ATOM 641 C C . THR A 1 83 ? -32.374 -0.163 35.793 1.00 76.81 83 THR A C 1
ATOM 643 O O . THR A 1 83 ? -32.985 -0.832 36.625 1.00 76.81 83 THR A O 1
ATOM 646 N N . LEU A 1 84 ? -32.298 1.169 35.901 1.00 82.75 84 LEU A N 1
ATOM 647 C CA . LEU A 1 84 ? -32.876 1.889 37.043 1.00 82.75 84 LEU A CA 1
ATOM 648 C C . LEU A 1 84 ? -34.402 1.698 37.174 1.00 82.75 84 LEU A C 1
ATOM 650 O O . LEU A 1 84 ? -34.919 1.731 38.289 1.00 82.75 84 LEU A O 1
ATOM 654 N N . ASP A 1 85 ? -35.104 1.485 36.057 1.00 81.38 85 ASP A N 1
ATOM 655 C CA . ASP A 1 85 ? -36.558 1.267 36.023 1.00 81.38 85 ASP A CA 1
ATOM 656 C C . ASP A 1 85 ? -36.967 -0.158 36.441 1.00 81.38 85 ASP A C 1
ATOM 658 O O . ASP A 1 85 ? -38.106 -0.374 36.862 1.00 81.38 85 ASP A O 1
ATOM 662 N N . GLU A 1 86 ? -36.049 -1.122 36.343 1.00 81.38 86 GLU A N 1
ATOM 663 C CA . GLU A 1 86 ? -36.254 -2.529 36.716 1.00 81.38 86 GLU A CA 1
ATOM 664 C C . GLU A 1 86 ? -35.719 -2.860 38.112 1.00 81.38 86 GLU A C 1
ATOM 666 O O . GLU A 1 86 ? -36.051 -3.910 38.659 1.00 81.38 86 GLU A O 1
ATOM 671 N N . ALA A 1 87 ? -34.913 -1.964 38.685 1.00 86.50 87 ALA A N 1
ATOM 672 C CA . ALA A 1 87 ? -34.216 -2.172 39.941 1.00 86.50 87 ALA A CA 1
ATOM 673 C C . ALA A 1 87 ? -35.171 -2.370 41.128 1.00 86.50 87 ALA A C 1
ATOM 675 O O . ALA A 1 87 ? -35.904 -1.461 41.536 1.00 86.50 87 ALA A O 1
ATOM 676 N N . GLU A 1 88 ? -35.077 -3.532 41.763 1.00 91.50 88 GLU A N 1
ATOM 677 C CA . GLU A 1 88 ? -35.653 -3.802 43.072 1.00 91.50 88 GLU A CA 1
ATOM 678 C C . GLU A 1 88 ? -34.640 -3.461 44.182 1.00 91.50 88 GLU A C 1
ATOM 680 O O . GLU A 1 88 ? -33.432 -3.353 43.974 1.00 91.50 88 GLU A O 1
ATOM 685 N N . GLU A 1 89 ? -35.111 -3.297 45.422 1.00 90.94 89 GLU A N 1
ATOM 686 C CA . GLU A 1 89 ? -34.227 -2.951 46.552 1.00 90.94 89 GLU A CA 1
ATOM 687 C C . GLU A 1 89 ? -33.161 -4.032 46.833 1.00 90.94 89 GLU A C 1
ATOM 689 O O . GLU A 1 89 ? -32.132 -3.735 47.436 1.00 90.94 89 GLU A O 1
ATOM 694 N N . SER A 1 90 ? -33.392 -5.277 46.394 1.00 89.06 90 SER A N 1
ATOM 695 C CA . SER A 1 90 ? -32.427 -6.383 46.473 1.00 89.06 90 SER A CA 1
ATOM 696 C C . SER A 1 90 ? -31.229 -6.236 45.541 1.00 89.06 90 SER A C 1
ATOM 698 O O . SER A 1 90 ? -30.199 -6.845 45.817 1.00 89.06 90 SER A O 1
ATOM 700 N N . ASP A 1 91 ? -31.366 -5.446 44.478 1.00 88.69 91 ASP A N 1
ATOM 701 C CA . ASP A 1 91 ? -30.394 -5.366 43.381 1.00 88.69 91 ASP A CA 1
ATOM 702 C C . ASP A 1 91 ? -29.332 -4.288 43.666 1.00 88.69 91 ASP A C 1
ATOM 704 O O . ASP A 1 91 ? -28.307 -4.184 42.992 1.00 88.69 91 ASP A O 1
ATOM 708 N N . TRP A 1 92 ? -29.566 -3.476 44.703 1.00 92.50 92 TRP A N 1
ATOM 709 C CA . TRP A 1 92 ? -28.624 -2.483 45.201 1.00 92.50 92 TRP A CA 1
ATOM 710 C C . TRP A 1 92 ? -27.636 -3.107 46.184 1.00 92.50 92 TRP A C 1
ATOM 712 O O . TRP A 1 92 ? -27.971 -3.462 47.318 1.00 92.50 92 TRP A O 1
ATOM 722 N N . ILE A 1 93 ? -26.377 -3.158 45.772 1.00 90.69 93 ILE A N 1
ATOM 723 C CA . ILE A 1 93 ? -25.271 -3.727 46.533 1.00 90.69 93 ILE A CA 1
ATOM 724 C C . ILE A 1 93 ? -24.600 -2.607 47.328 1.00 90.69 93 ILE A C 1
ATOM 726 O O . ILE A 1 93 ? -24.125 -1.632 46.754 1.00 90.69 93 ILE A O 1
ATOM 730 N N . THR A 1 94 ? -24.544 -2.725 48.654 1.00 93.81 94 THR A N 1
ATOM 731 C CA . THR A 1 94 ? -23.812 -1.768 49.501 1.00 93.81 94 THR A CA 1
ATOM 732 C C . THR A 1 94 ? -22.312 -1.976 49.385 1.00 93.81 94 THR A C 1
ATOM 734 O O . THR A 1 94 ? -21.819 -3.051 49.712 1.00 93.81 94 THR A O 1
ATOM 737 N N . VAL A 1 95 ? -21.608 -0.923 48.966 1.00 86.25 95 VAL A N 1
ATOM 738 C CA . VAL A 1 95 ? -20.147 -0.905 48.805 1.00 86.25 95 VAL A CA 1
ATOM 739 C C . VAL A 1 95 ? -19.441 -0.157 49.934 1.00 86.25 95 VAL A C 1
ATOM 741 O O . VAL A 1 95 ? -18.290 -0.458 50.218 1.00 86.25 95 VAL A O 1
ATOM 744 N N . ASP A 1 96 ? -20.125 0.766 50.621 1.00 90.44 96 ASP A N 1
ATOM 745 C CA . ASP A 1 96 ? -19.655 1.331 51.893 1.00 90.44 96 ASP A CA 1
ATOM 746 C C . ASP A 1 96 ? -20.815 1.831 52.773 1.00 90.44 96 ASP A C 1
ATOM 748 O O . ASP A 1 96 ? -21.897 2.172 52.286 1.00 90.44 96 ASP A O 1
ATOM 752 N N . GLU A 1 97 ? -20.582 1.902 54.085 1.00 94.62 97 GLU A N 1
ATOM 753 C CA . GLU A 1 97 ? -21.529 2.398 55.086 1.00 94.62 97 GLU A CA 1
ATOM 754 C C . GLU A 1 97 ? -20.840 3.338 56.090 1.00 94.62 97 GLU A C 1
ATOM 756 O O . GLU A 1 97 ? -19.746 3.084 56.603 1.00 94.62 97 GLU A O 1
ATOM 761 N N . VAL A 1 98 ? -21.501 4.455 56.397 1.00 92.00 98 VAL A N 1
ATOM 762 C CA . VAL A 1 98 ? -21.024 5.470 57.340 1.00 92.00 98 VAL A CA 1
ATOM 763 C C . VAL A 1 98 ? -22.129 5.776 58.340 1.00 92.00 98 VAL A C 1
ATOM 765 O O . VAL A 1 98 ? -23.246 6.097 57.948 1.00 92.00 98 VAL A O 1
ATOM 768 N N . THR A 1 99 ? -21.814 5.731 59.637 1.00 92.88 99 THR A N 1
ATOM 769 C CA . THR A 1 99 ? -22.765 6.037 60.719 1.00 92.88 99 THR A CA 1
ATOM 770 C C . THR A 1 99 ? -22.166 6.990 61.746 1.00 92.88 99 THR A C 1
ATOM 772 O O . THR A 1 99 ? -21.011 6.821 62.137 1.00 92.88 99 THR A O 1
ATOM 775 N N . GLY A 1 100 ? -22.958 7.942 62.244 1.00 90.44 100 GLY A N 1
ATOM 776 C CA . GLY A 1 100 ? -22.521 8.918 63.247 1.00 90.44 100 GLY A CA 1
ATOM 777 C C . GLY A 1 100 ? -21.483 9.927 62.737 1.00 90.44 100 GLY A C 1
ATOM 778 O O . GLY A 1 100 ? -20.644 10.385 63.513 1.00 90.44 100 GLY A O 1
ATOM 779 N N . ASN A 1 101 ? -21.509 10.257 61.445 1.00 90.06 101 ASN A N 1
ATOM 780 C CA . ASN A 1 101 ? -20.596 11.211 60.830 1.00 90.06 101 ASN A CA 1
ATOM 781 C C . ASN A 1 101 ? -20.768 12.626 61.412 1.00 90.06 101 ASN A C 1
ATOM 783 O O . ASN A 1 101 ? -21.874 13.155 61.516 1.00 90.06 101 ASN A O 1
ATOM 787 N N . THR A 1 102 ? -19.643 13.255 61.758 1.00 86.38 102 THR A N 1
ATOM 788 C CA . THR A 1 102 ? -19.584 14.660 62.208 1.00 86.38 102 THR A CA 1
ATOM 789 C C . THR A 1 102 ? -18.638 15.515 61.363 1.00 86.38 102 THR A C 1
ATOM 791 O O . THR A 1 102 ? -18.443 16.699 61.660 1.00 86.38 102 THR A O 1
ATOM 794 N N . GLU A 1 103 ? -18.057 14.921 60.318 1.00 87.44 103 GLU A N 1
ATOM 795 C CA . GLU A 1 103 ? -17.120 15.571 59.413 1.00 87.44 103 GLU A CA 1
ATOM 796 C C . GLU A 1 103 ? -17.859 16.309 58.300 1.00 87.44 103 GLU A C 1
ATOM 798 O O . GLU A 1 103 ? -18.918 15.886 57.830 1.00 87.44 103 GLU A O 1
ATOM 803 N N . ASP A 1 104 ? -17.284 17.437 57.887 1.00 83.81 104 ASP A N 1
ATOM 804 C CA . ASP A 1 104 ? -17.830 18.275 56.817 1.00 83.81 104 ASP A CA 1
ATOM 805 C C . ASP A 1 104 ? -17.628 17.622 55.443 1.00 83.81 104 ASP A C 1
ATOM 807 O O . ASP A 1 104 ? -18.415 17.833 54.521 1.00 83.81 104 ASP A O 1
ATOM 811 N N . VAL A 1 105 ? -16.601 16.786 55.306 1.00 84.38 105 VAL A N 1
ATOM 812 C CA . VAL A 1 105 ? -16.310 16.020 54.095 1.00 84.38 105 VAL A CA 1
ATOM 813 C C . VAL A 1 105 ? -16.091 14.569 54.492 1.00 84.38 105 VAL A C 1
ATOM 815 O O . VAL A 1 105 ? -15.294 14.288 55.383 1.00 84.38 105 VAL A O 1
ATOM 818 N N . THR A 1 106 ? -16.801 13.654 53.837 1.00 87.19 106 THR A N 1
ATOM 819 C CA . THR A 1 106 ? -16.472 12.230 53.872 1.00 87.19 106 THR A CA 1
ATOM 820 C C . THR A 1 106 ? -15.749 11.883 52.587 1.00 87.19 106 THR A C 1
ATOM 822 O O . THR A 1 106 ? -16.325 11.991 51.514 1.00 87.19 106 THR A O 1
ATOM 825 N N . ASP A 1 107 ? -14.497 11.482 52.710 1.00 85.19 107 ASP A N 1
ATOM 826 C CA . ASP A 1 107 ? -13.631 11.083 51.608 1.00 85.19 107 ASP A CA 1
ATOM 827 C C . ASP A 1 107 ? -13.137 9.675 51.927 1.00 85.19 107 ASP A C 1
ATOM 829 O O . ASP A 1 107 ? -12.508 9.467 52.970 1.00 85.19 107 ASP A O 1
ATOM 833 N N . LYS A 1 108 ? -13.537 8.698 51.115 1.00 76.81 108 LYS A N 1
ATOM 834 C CA . LYS A 1 108 ? -13.289 7.287 51.393 1.00 76.81 108 LYS A CA 1
ATOM 835 C C . LYS A 1 108 ? -12.931 6.528 50.125 1.00 76.81 108 LYS A C 1
ATOM 837 O O . LYS A 1 108 ? -13.599 6.646 49.099 1.00 76.81 108 LYS A O 1
ATOM 842 N N . LYS A 1 109 ? -11.897 5.701 50.249 1.00 66.69 109 LYS A N 1
ATOM 843 C CA . LYS A 1 109 ? -11.490 4.706 49.262 1.00 66.69 109 LYS A CA 1
ATOM 844 C C . LYS A 1 109 ? -12.197 3.380 49.564 1.00 66.69 109 LYS A C 1
ATOM 846 O O . LYS A 1 109 ? -12.325 3.019 50.732 1.00 66.69 109 LYS A O 1
ATOM 851 N N . LEU A 1 110 ? -12.678 2.705 48.530 1.00 64.56 110 LEU A N 1
ATOM 852 C CA . LEU A 1 110 ? -13.257 1.370 48.593 1.00 64.56 110 LEU A CA 1
ATOM 853 C C . LEU A 1 110 ? -12.145 0.316 48.595 1.00 64.56 110 LEU A C 1
ATOM 855 O O . LEU A 1 110 ? -11.065 0.537 48.045 1.00 64.56 110 LEU A O 1
ATOM 859 N N . ASP A 1 111 ? -12.429 -0.835 49.201 1.00 51.97 111 ASP A N 1
ATOM 860 C CA . ASP A 1 111 ? -11.478 -1.950 49.287 1.00 51.97 111 ASP A CA 1
ATOM 861 C C . ASP A 1 111 ? -11.147 -2.543 47.906 1.00 51.97 111 ASP A C 1
ATOM 863 O O . ASP A 1 111 ? -10.024 -2.985 47.664 1.00 51.97 111 ASP A O 1
ATOM 867 N N . GLU A 1 112 ? -12.114 -2.507 46.987 1.00 50.59 112 GLU A N 1
ATOM 868 C CA . GLU A 1 112 ? -11.983 -2.932 45.595 1.00 50.59 112 GLU A CA 1
ATOM 869 C C . GLU A 1 112 ? -12.601 -1.875 44.674 1.00 50.59 112 GLU A C 1
ATOM 871 O O . GLU A 1 112 ? -13.576 -1.210 45.033 1.00 50.59 112 GLU A O 1
ATOM 876 N N . ALA A 1 113 ? -12.040 -1.722 43.471 1.00 65.25 113 ALA A N 1
ATOM 877 C CA . ALA A 1 113 ? -12.646 -0.881 42.449 1.00 65.25 113 ALA A CA 1
ATOM 878 C C . ALA A 1 113 ? -13.983 -1.494 42.024 1.00 65.25 113 ALA A C 1
ATOM 880 O O . ALA A 1 113 ? -14.042 -2.642 41.582 1.00 65.25 113 ALA A O 1
ATOM 881 N N . VAL A 1 114 ? -15.054 -0.717 42.129 1.00 70.44 114 VAL A N 1
ATOM 882 C CA . VAL A 1 114 ? -16.395 -1.163 41.771 1.00 70.44 114 VAL A CA 1
ATOM 883 C C . VAL A 1 114 ? -16.730 -0.640 40.389 1.00 70.44 114 VAL A C 1
ATOM 885 O O . VAL A 1 114 ? -16.658 0.562 40.135 1.00 70.44 114 VAL A O 1
ATOM 888 N N . ARG A 1 115 ? -17.104 -1.552 39.490 1.00 76.19 115 ARG A N 1
ATOM 889 C CA . ARG A 1 115 ? -17.579 -1.218 38.150 1.00 76.19 115 ARG A CA 1
ATOM 890 C C . ARG A 1 115 ? -19.103 -1.200 38.136 1.00 76.19 115 ARG A C 1
ATOM 892 O O . ARG A 1 115 ? -19.730 -2.220 38.383 1.00 76.19 115 ARG A O 1
ATOM 899 N N . THR A 1 116 ? -19.703 -0.050 37.849 1.0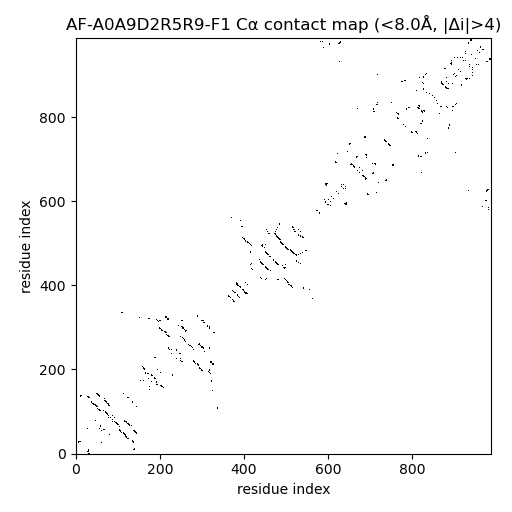0 84.12 116 THR A N 1
ATOM 900 C CA . THR A 1 116 ? -21.165 0.074 37.734 1.00 84.12 116 THR A CA 1
ATOM 901 C C . THR A 1 116 ? -21.551 1.308 36.929 1.00 84.12 116 THR A C 1
ATOM 903 O O . THR A 1 116 ? -20.758 2.242 36.801 1.00 84.12 116 THR A O 1
ATOM 906 N N . ARG A 1 117 ? -22.774 1.325 36.388 1.00 84.25 117 ARG A N 1
ATOM 907 C CA . ARG A 1 117 ? -23.381 2.523 35.786 1.00 84.25 117 ARG A CA 1
ATOM 908 C C . ARG A 1 117 ? -24.075 3.396 36.826 1.00 84.25 117 ARG A C 1
ATOM 910 O O . ARG A 1 117 ? -24.067 4.614 36.690 1.00 84.25 117 ARG A O 1
ATOM 917 N N . TYR A 1 118 ? -24.681 2.789 37.845 1.00 90.62 118 TYR A N 1
ATOM 918 C CA . TYR A 1 118 ? -25.507 3.512 38.805 1.00 90.62 118 TYR A CA 1
ATOM 919 C C . TYR A 1 118 ? -24.922 3.433 40.208 1.00 90.62 118 TYR A C 1
ATOM 921 O O . TYR A 1 118 ? -24.718 2.344 40.744 1.00 90.62 118 TYR A O 1
ATOM 929 N N . VAL A 1 119 ? -24.721 4.593 40.834 1.00 94.00 119 VAL A N 1
ATOM 930 C CA . VAL A 1 119 ? -24.250 4.700 42.221 1.00 94.00 119 VAL A CA 1
ATOM 931 C C . VAL A 1 119 ? -25.288 5.441 43.052 1.00 94.00 119 VAL A C 1
ATOM 933 O O . VAL A 1 119 ? -25.634 6.581 42.761 1.00 94.00 119 VAL A O 1
ATOM 936 N N . ARG A 1 120 ? -25.791 4.814 44.111 1.00 94.81 120 ARG A N 1
ATOM 937 C CA . ARG A 1 120 ? -26.809 5.359 45.012 1.00 94.81 120 ARG A CA 1
ATOM 938 C C . ARG A 1 120 ? -26.214 5.699 46.369 1.00 94.81 120 ARG A C 1
ATOM 940 O O . ARG A 1 120 ? -25.725 4.833 47.082 1.00 94.81 120 ARG A O 1
ATOM 947 N N . LEU A 1 121 ? -26.343 6.956 46.769 1.00 94.88 121 LEU A N 1
ATOM 948 C CA . LEU A 1 121 ? -26.150 7.400 48.142 1.00 94.88 121 LEU A CA 1
ATOM 949 C C . LEU A 1 121 ? -27.485 7.303 48.889 1.00 94.88 121 LEU A C 1
ATOM 951 O O . LEU A 1 121 ? -28.369 8.134 48.682 1.00 94.88 121 LEU A O 1
ATOM 955 N N . LEU A 1 122 ? -27.641 6.296 49.745 1.00 94.50 122 LEU A N 1
ATOM 956 C CA . LEU A 1 122 ? -28.831 6.058 50.562 1.00 94.50 122 LEU A CA 1
ATOM 957 C C . LEU A 1 122 ? -28.648 6.673 51.955 1.00 94.50 122 LEU A C 1
ATOM 959 O O . LEU A 1 122 ? -27.862 6.192 52.764 1.00 94.50 122 LEU A O 1
ATOM 963 N N . ILE A 1 123 ? -29.385 7.734 52.257 1.00 92.94 123 ILE A N 1
ATOM 964 C CA . ILE A 1 123 ? -29.337 8.449 53.533 1.00 92.94 123 ILE A CA 1
ATOM 965 C C . ILE A 1 123 ? -30.345 7.842 54.505 1.00 92.94 123 ILE A C 1
ATOM 967 O O . ILE A 1 123 ? -31.560 7.988 54.348 1.00 92.94 123 ILE A O 1
ATOM 971 N N . GLU A 1 124 ? -29.822 7.202 55.547 1.00 90.44 124 GLU A N 1
ATOM 972 C CA . GLU A 1 124 ? -30.614 6.580 56.611 1.00 90.44 124 GLU A CA 1
ATOM 973 C C . GLU A 1 124 ? -30.874 7.549 57.769 1.00 90.44 124 GLU A C 1
ATOM 975 O O . GLU A 1 124 ? -31.931 7.498 58.403 1.00 90.44 124 GLU A O 1
ATOM 980 N N . LYS A 1 125 ? -29.932 8.466 58.031 1.00 90.19 125 LYS A N 1
ATOM 981 C CA . LYS A 1 125 ? -30.071 9.506 59.055 1.00 90.19 125 LYS A CA 1
ATOM 982 C C . LYS A 1 125 ? -29.512 10.848 58.557 1.00 90.19 125 LYS A C 1
ATOM 984 O O . LYS A 1 125 ? -28.299 11.059 58.587 1.00 90.19 125 LYS A O 1
ATOM 989 N N . PRO A 1 126 ? -30.387 11.779 58.131 1.00 88.44 126 PRO A N 1
ATOM 990 C CA . PRO A 1 126 ? -29.982 13.060 57.548 1.00 88.44 126 PRO A CA 1
ATOM 991 C C . PRO A 1 126 ? -29.186 14.009 58.447 1.00 88.44 126 PRO A C 1
ATOM 993 O O . PRO A 1 126 ? -28.434 14.826 57.936 1.00 88.44 126 PRO A O 1
ATOM 996 N N . THR A 1 127 ? -29.387 13.956 59.765 1.00 85.81 127 THR A N 1
ATOM 997 C CA . THR A 1 127 ? -28.779 14.877 60.742 1.00 85.81 127 THR A CA 1
ATOM 998 C C . THR A 1 127 ? -28.574 14.171 62.089 1.00 85.81 127 THR A C 1
ATOM 1000 O O . THR A 1 127 ? -29.282 13.205 62.385 1.00 85.81 127 THR A O 1
ATOM 1003 N N . ALA A 1 128 ? -27.669 14.673 62.938 1.00 76.19 128 ALA A N 1
ATOM 1004 C CA . ALA A 1 128 ? -27.426 14.153 64.296 1.00 76.19 128 ALA A CA 1
ATOM 1005 C C . ALA A 1 128 ? -28.666 14.237 65.228 1.00 76.19 128 ALA A C 1
ATOM 1007 O O . ALA A 1 128 ? -29.679 14.846 64.871 1.00 76.19 128 ALA A O 1
ATOM 1008 N N . GLU A 1 129 ? -28.611 13.620 66.424 1.00 66.12 129 GLU A N 1
ATOM 1009 C CA . GLU A 1 129 ? -29.698 13.718 67.425 1.00 66.12 129 GLU A CA 1
ATOM 1010 C C . GLU A 1 129 ? -30.017 15.202 67.720 1.00 66.12 129 GLU A C 1
ATOM 1012 O O . GLU A 1 129 ? -29.113 15.978 68.017 1.00 66.12 129 GLU A O 1
ATOM 1017 N N . ASP A 1 130 ? -31.299 15.581 67.595 1.00 66.31 130 ASP A N 1
ATOM 1018 C CA . ASP A 1 130 ? -31.864 16.950 67.653 1.00 66.31 130 ASP A CA 1
ATOM 1019 C C . ASP A 1 130 ? -31.735 17.842 66.389 1.00 66.31 130 ASP A C 1
ATOM 1021 O O . ASP A 1 130 ? -32.116 19.016 66.426 1.00 66.31 130 ASP A O 1
ATOM 1025 N N . GLY A 1 131 ? -31.265 17.310 65.254 1.00 68.50 131 GLY A N 1
ATOM 1026 C CA . GLY A 1 131 ? -31.222 18.026 63.969 1.00 68.50 131 GLY A CA 1
ATOM 1027 C C . GLY A 1 131 ? -32.588 18.227 63.283 1.00 68.50 131 GLY A C 1
ATOM 1028 O O . GLY A 1 131 ? -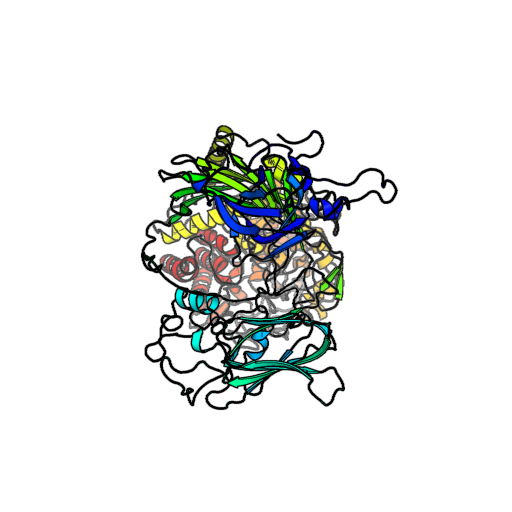33.623 17.728 63.727 1.00 68.50 131 GLY A O 1
ATOM 1029 N N . ASP A 1 132 ? -32.607 18.968 62.168 1.00 81.88 132 ASP A N 1
ATOM 1030 C CA . ASP A 1 132 ? -33.842 19.306 61.434 1.00 81.88 132 ASP A CA 1
ATOM 1031 C C . ASP A 1 132 ? -34.349 18.202 60.485 1.00 81.88 132 ASP A C 1
ATOM 1033 O O . ASP A 1 132 ? -35.321 18.414 59.752 1.00 81.88 132 ASP A O 1
ATOM 1037 N N . ASN A 1 133 ? -33.702 17.029 60.516 1.00 84.38 133 ASN A N 1
ATOM 1038 C CA . ASN A 1 133 ? -34.053 15.821 59.772 1.00 84.38 133 ASN A CA 1
ATOM 1039 C C . ASN A 1 133 ? -34.219 16.053 58.260 1.00 84.38 133 ASN A C 1
ATOM 1041 O O . ASN A 1 133 ? -35.069 15.441 57.614 1.00 84.38 133 ASN A O 1
ATOM 1045 N N . THR A 1 134 ? -33.438 16.975 57.700 1.00 87.50 134 THR A N 1
ATOM 1046 C CA . THR A 1 134 ? -33.451 17.298 56.273 1.00 87.50 134 THR A CA 1
ATOM 1047 C C . THR A 1 134 ? -32.155 16.816 55.626 1.00 87.50 134 THR A C 1
ATOM 1049 O O . THR A 1 134 ? -31.074 17.217 56.054 1.00 87.50 134 THR A O 1
ATOM 1052 N N . ALA A 1 135 ? -32.268 15.981 54.589 1.00 89.75 135 ALA A N 1
ATOM 1053 C CA . ALA A 1 135 ? -31.128 15.441 53.848 1.00 89.75 135 ALA A CA 1
ATOM 1054 C C . ALA A 1 135 ? -30.511 16.520 52.963 1.00 89.75 135 ALA A C 1
ATOM 1056 O O . ALA A 1 135 ? -31.237 17.214 52.243 1.00 89.75 135 ALA A O 1
ATOM 1057 N N . ARG A 1 136 ? -29.185 16.680 53.048 1.00 89.19 136 ARG A N 1
ATOM 1058 C CA . ARG A 1 136 ? -28.444 17.700 52.302 1.00 89.19 136 ARG A CA 1
ATOM 1059 C C . ARG A 1 136 ? -27.079 17.203 51.873 1.00 89.19 136 ARG A C 1
ATOM 1061 O O . ARG A 1 136 ? -26.262 16.850 52.718 1.00 89.19 136 ARG A O 1
ATOM 1068 N N . ILE A 1 137 ? -26.824 17.264 50.573 1.00 90.00 137 ILE A N 1
ATOM 1069 C CA . ILE A 1 137 ? -25.525 16.937 49.988 1.00 90.00 137 ILE A CA 1
ATOM 1070 C C . ILE A 1 137 ? -25.103 18.104 49.118 1.00 90.00 137 ILE A C 1
ATOM 1072 O O . ILE A 1 137 ? -25.819 18.502 48.201 1.00 90.00 137 ILE A O 1
ATOM 1076 N N . SER A 1 138 ? -23.944 18.676 49.416 1.00 83.31 138 SER A N 1
ATOM 1077 C CA . SER A 1 138 ? -23.407 19.769 48.616 1.00 83.31 138 SER A CA 1
ATOM 1078 C C . SER A 1 138 ? -22.726 19.252 47.368 1.00 83.31 138 SER A C 1
ATOM 1080 O O . SER A 1 138 ? -22.895 19.846 46.308 1.00 83.31 138 SER A O 1
ATOM 1082 N N . GLN A 1 139 ? -21.983 18.153 47.487 1.00 81.00 139 GLN A N 1
ATOM 1083 C CA . GLN A 1 139 ? -21.334 17.529 46.346 1.00 81.00 139 GLN A CA 1
ATOM 1084 C C . GLN A 1 139 ? -21.134 16.031 46.570 1.00 81.00 139 GLN A C 1
ATOM 1086 O O . GLN A 1 139 ? -20.826 15.631 47.693 1.00 81.00 139 GLN A O 1
ATOM 1091 N N . PHE A 1 140 ? -21.289 15.238 45.512 1.00 87.19 140 PHE A N 1
ATOM 1092 C CA . PHE A 1 140 ? -20.971 13.814 45.474 1.00 87.19 140 PHE A CA 1
ATOM 1093 C C . PHE A 1 140 ? -20.079 13.540 44.255 1.00 87.19 140 PHE A C 1
ATOM 1095 O O . PHE A 1 140 ? -20.467 13.829 43.127 1.00 87.19 140 PHE A O 1
ATOM 1102 N N . GLU A 1 141 ? -18.864 13.057 44.497 1.00 78.88 141 GLU A N 1
ATOM 1103 C CA . GLU A 1 141 ? -17.806 12.859 43.502 1.00 78.88 141 GLU A CA 1
ATOM 1104 C C . GLU A 1 141 ? -17.327 11.397 43.546 1.00 78.88 141 GLU A C 1
ATOM 1106 O O . GLU A 1 141 ? -17.280 10.802 44.626 1.00 78.88 141 GLU A O 1
ATOM 1111 N N . LEU A 1 142 ? -16.943 10.839 42.393 1.00 78.50 142 LEU A N 1
ATOM 1112 C CA . LEU A 1 142 ? -16.342 9.507 42.257 1.00 78.50 142 LEU A CA 1
ATOM 1113 C C . LEU A 1 142 ? -14.971 9.629 41.581 1.00 78.50 142 LEU A C 1
ATOM 1115 O O . LEU A 1 142 ? -14.812 10.438 40.667 1.00 78.50 142 LEU A O 1
ATOM 1119 N N . TYR A 1 143 ? -14.011 8.815 42.012 1.00 61.12 143 TYR A N 1
ATOM 1120 C CA . TYR A 1 143 ? -12.637 8.796 41.511 1.00 61.12 143 TYR A CA 1
ATOM 1121 C C . TYR A 1 143 ? -12.150 7.357 41.294 1.00 61.12 143 TYR A C 1
ATOM 1123 O O . TYR A 1 143 ? -12.605 6.425 41.960 1.00 61.12 143 TYR A O 1
ATOM 1131 N N . CYS A 1 144 ? -11.216 7.193 40.358 1.00 64.06 144 CYS A N 1
ATOM 1132 C CA . CYS A 1 144 ? -10.463 5.962 40.131 1.00 64.06 144 CYS A CA 1
ATOM 1133 C C . CYS A 1 144 ? -8.969 6.319 40.185 1.00 64.06 144 CYS A C 1
ATOM 1135 O O . CYS A 1 144 ? -8.432 6.842 39.208 1.00 64.06 144 CYS A O 1
ATOM 1137 N N . ASP A 1 145 ? -8.324 6.127 41.336 1.00 57.78 145 ASP A N 1
ATOM 1138 C CA . ASP A 1 145 ? -6.982 6.669 41.604 1.00 57.78 145 ASP A CA 1
ATOM 1139 C C . ASP A 1 145 ? -5.852 5.800 40.987 1.00 57.78 145 ASP A C 1
ATOM 1141 O O . ASP A 1 145 ? -5.731 4.610 41.291 1.00 57.78 145 ASP A O 1
ATOM 1145 N N . ASP A 1 146 ? -4.961 6.403 40.182 1.00 60.12 146 ASP A N 1
ATOM 1146 C CA . ASP A 1 146 ? -3.744 5.765 39.636 1.00 60.12 146 ASP A CA 1
ATOM 1147 C C . ASP A 1 146 ? -2.526 5.994 40.553 1.00 60.12 146 ASP A C 1
ATOM 1149 O O . ASP A 1 146 ? -1.850 7.025 40.525 1.00 60.12 146 ASP A O 1
ATOM 1153 N N . ASN A 1 147 ? -2.234 5.000 41.394 1.00 60.72 147 ASN A N 1
ATOM 1154 C CA . ASN A 1 147 ? -1.220 5.106 42.447 1.00 60.72 147 ASN A CA 1
ATOM 1155 C C . ASN A 1 147 ? 0.239 5.154 41.930 1.00 60.72 147 ASN A C 1
ATOM 1157 O O . ASN A 1 147 ? 1.139 5.477 42.712 1.00 60.72 147 ASN A O 1
ATOM 1161 N N . TYR A 1 148 ? 0.516 4.809 40.662 1.00 64.94 148 TYR A N 1
ATOM 1162 C CA . TYR A 1 148 ? 1.886 4.796 40.127 1.00 64.94 148 TYR A CA 1
ATOM 1163 C C . TYR A 1 148 ? 2.365 6.195 39.723 1.00 64.94 148 TYR A C 1
ATOM 1165 O O . TYR A 1 148 ? 3.399 6.652 40.222 1.00 64.94 148 TYR A O 1
ATOM 1173 N N . ALA A 1 149 ? 1.607 6.888 38.867 1.00 61.59 149 ALA A N 1
ATOM 1174 C CA . ALA A 1 149 ? 1.982 8.199 38.322 1.00 61.59 149 ALA A CA 1
ATOM 1175 C C . ALA A 1 149 ? 2.271 9.235 39.428 1.00 61.59 149 ALA A C 1
ATOM 1177 O O . ALA A 1 149 ? 3.177 10.075 39.330 1.00 61.59 149 ALA A O 1
ATOM 1178 N N . GLU A 1 150 ? 1.553 9.122 40.542 1.00 69.06 150 GLU A N 1
ATOM 1179 C CA . GLU A 1 150 ? 1.604 10.073 41.647 1.00 69.06 150 GLU A CA 1
ATOM 1180 C C . GLU A 1 150 ? 2.747 9.803 42.637 1.00 69.06 150 GLU A C 1
ATOM 1182 O O . GLU A 1 150 ? 3.211 10.725 43.314 1.00 69.06 150 GLU A O 1
ATOM 1187 N N . SER A 1 151 ? 3.317 8.593 42.672 1.00 83.00 151 SER A N 1
ATOM 1188 C CA . SER A 1 151 ? 4.376 8.273 43.633 1.00 83.00 151 SER A CA 1
ATOM 1189 C C . SER A 1 151 ? 5.669 9.053 43.376 1.00 83.00 151 SER A C 1
ATOM 1191 O O . SER A 1 151 ? 6.076 9.249 42.235 1.00 83.00 151 SER A O 1
ATOM 1193 N N . LEU A 1 152 ? 6.353 9.500 44.433 1.00 87.12 152 LEU A N 1
ATOM 1194 C CA . LEU A 1 152 ? 7.663 10.164 44.356 1.00 87.12 152 LEU A CA 1
ATOM 1195 C C . LEU A 1 152 ? 8.815 9.186 44.096 1.00 87.12 152 LEU A C 1
ATOM 1197 O O . LEU A 1 152 ? 9.900 9.598 43.685 1.00 87.12 152 LEU A O 1
ATOM 1201 N N . ALA A 1 153 ? 8.597 7.900 44.359 1.00 88.19 153 ALA A N 1
ATOM 1202 C CA . ALA A 1 153 ? 9.582 6.848 44.177 1.00 88.19 153 ALA A CA 1
ATOM 1203 C C . ALA A 1 153 ? 9.370 6.161 42.821 1.00 88.19 153 ALA A C 1
ATOM 1205 O O . ALA A 1 153 ? 9.022 4.989 42.797 1.00 88.19 153 ALA A O 1
ATOM 1206 N N . THR A 1 154 ? 9.577 6.881 41.710 1.00 89.50 154 THR A N 1
ATOM 1207 C CA . THR A 1 154 ? 9.5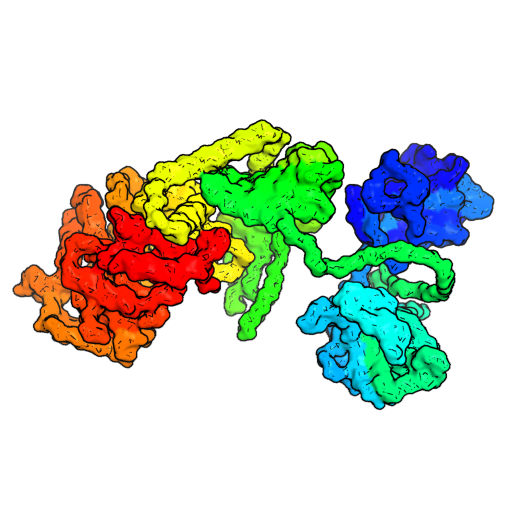02 6.325 40.343 1.00 89.50 154 THR A CA 1
ATOM 1208 C C . THR A 1 154 ? 10.756 6.648 39.518 1.00 89.50 154 THR A C 1
ATOM 1210 O O . THR A 1 154 ? 11.379 7.696 39.732 1.00 89.50 154 THR A O 1
ATOM 1213 N N . PRO A 1 155 ? 11.153 5.788 38.555 1.00 84.12 155 PRO A N 1
ATOM 1214 C CA . PRO A 1 155 ? 12.266 6.067 37.647 1.00 84.12 155 PRO A CA 1
ATOM 1215 C C . PRO A 1 155 ? 12.105 7.378 36.872 1.00 84.12 155 PRO A C 1
ATOM 1217 O O . PRO A 1 155 ? 13.084 8.095 36.674 1.00 84.12 155 PRO A O 1
ATOM 1220 N N . GLU A 1 156 ? 10.874 7.722 36.480 1.00 84.69 156 GLU A N 1
ATOM 1221 C CA . GLU A 1 156 ? 10.553 8.967 35.767 1.00 84.69 156 GLU A CA 1
ATOM 1222 C C . GLU A 1 156 ? 10.859 10.214 36.603 1.00 84.69 156 GLU A C 1
ATOM 1224 O O . GLU A 1 156 ? 11.335 11.219 36.076 1.00 84.69 156 GLU A O 1
ATOM 1229 N N . LYS A 1 157 ? 10.678 10.125 37.927 1.00 85.69 157 LYS A N 1
ATOM 1230 C CA . LYS A 1 157 ? 11.053 11.171 38.891 1.00 85.69 157 LYS A CA 1
ATOM 1231 C C . LYS A 1 157 ? 12.509 11.033 39.368 1.00 85.69 157 LYS A C 1
ATOM 1233 O O . LYS A 1 157 ? 12.912 11.653 40.350 1.00 85.69 157 LYS A O 1
ATOM 1238 N N . GLY A 1 158 ? 13.326 10.244 38.669 1.00 88.06 158 GLY A N 1
ATOM 1239 C CA . GLY A 1 158 ? 14.759 10.095 38.924 1.00 88.06 158 GLY A CA 1
ATOM 1240 C C . GLY A 1 158 ? 15.121 9.123 40.048 1.00 88.06 158 GLY A C 1
ATOM 1241 O O . GLY A 1 158 ? 16.290 9.079 40.440 1.00 88.06 158 GLY A O 1
ATOM 1242 N N . ALA A 1 159 ? 14.165 8.340 40.562 1.00 92.88 159 ALA A N 1
ATOM 1243 C CA . ALA A 1 159 ? 14.442 7.366 41.609 1.00 92.88 159 ALA A CA 1
ATOM 1244 C C . ALA A 1 159 ? 15.151 6.107 41.068 1.00 92.88 159 ALA A C 1
ATOM 1246 O O . ALA A 1 159 ? 14.961 5.684 39.928 1.00 92.88 159 ALA A O 1
ATOM 1247 N N . SER A 1 160 ? 15.970 5.467 41.902 1.00 93.38 160 SER A N 1
ATOM 1248 C CA . SER A 1 160 ? 16.677 4.223 41.579 1.00 93.38 160 SER A CA 1
ATOM 1249 C C . SER A 1 160 ? 16.833 3.325 42.803 1.00 93.38 160 SER A C 1
ATOM 1251 O O . SER A 1 160 ? 16.759 3.792 43.940 1.00 93.38 160 SER A O 1
ATOM 1253 N N . VAL A 1 161 ? 17.061 2.024 42.592 1.00 93.25 161 VAL A N 1
ATOM 1254 C CA . VAL A 1 161 ? 17.136 1.046 43.686 1.00 93.25 161 VAL A CA 1
ATOM 1255 C C . VAL A 1 161 ? 18.492 0.356 43.736 1.00 93.25 161 VAL A C 1
ATOM 1257 O O . VAL A 1 161 ? 19.018 -0.140 42.742 1.00 93.25 161 VAL A O 1
ATOM 1260 N N . THR A 1 162 ? 19.033 0.245 44.946 1.00 93.06 162 THR A N 1
ATOM 1261 C CA . THR A 1 162 ? 20.181 -0.604 45.276 1.00 93.06 162 THR A CA 1
ATOM 1262 C C . THR A 1 162 ? 19.796 -1.589 46.373 1.00 93.06 162 THR A C 1
ATOM 1264 O O . THR A 1 162 ? 18.961 -1.297 47.220 1.00 93.06 162 THR A O 1
ATOM 1267 N N . ALA A 1 163 ? 20.384 -2.782 46.387 1.00 92.69 163 ALA A N 1
ATOM 1268 C CA . ALA A 1 163 ? 20.058 -3.788 47.392 1.00 92.69 163 ALA A CA 1
ATOM 1269 C C . ALA A 1 163 ? 21.287 -4.588 47.829 1.00 92.69 163 ALA A C 1
ATOM 1271 O O . ALA A 1 163 ? 22.248 -4.764 47.081 1.00 92.69 163 ALA A O 1
ATOM 1272 N N . SER A 1 164 ? 21.215 -5.133 49.041 1.00 91.50 164 SER A N 1
ATOM 1273 C CA . SER A 1 164 ? 22.211 -6.043 49.631 1.00 91.50 164 SER A CA 1
ATOM 1274 C C . SER A 1 164 ? 22.530 -7.271 48.773 1.00 91.50 164 SER A C 1
ATOM 1276 O O . SER A 1 164 ? 23.653 -7.780 48.799 1.00 91.50 164 SER A O 1
ATOM 1278 N N . SER A 1 165 ? 21.546 -7.765 48.022 1.00 87.88 165 SER A N 1
ATOM 1279 C CA . SER A 1 165 ? 21.713 -8.797 47.006 1.00 87.88 165 SER A CA 1
ATOM 1280 C C . SER A 1 165 ? 20.574 -8.742 45.990 1.00 87.88 165 SER A C 1
ATOM 1282 O O . SER A 1 165 ? 19.452 -8.379 46.331 1.00 87.88 165 SER A O 1
ATOM 1284 N N . ASN A 1 166 ? 20.855 -9.116 44.742 1.00 80.50 166 ASN A N 1
ATOM 1285 C CA . ASN A 1 166 ? 19.844 -9.204 43.693 1.00 80.50 166 ASN A CA 1
ATOM 1286 C C . ASN A 1 166 ? 20.202 -10.326 42.694 1.00 80.50 166 ASN A C 1
ATOM 1288 O O . ASN A 1 166 ? 20.946 -10.090 41.746 1.00 80.50 166 ASN A O 1
ATOM 1292 N N . PRO A 1 167 ? 19.725 -11.563 42.907 1.00 72.75 167 PRO A N 1
ATOM 1293 C CA . PRO A 1 167 ? 20.040 -12.699 42.049 1.00 72.75 167 PRO A CA 1
ATOM 1294 C C . PRO A 1 167 ? 19.318 -12.682 40.689 1.00 72.75 167 PRO A C 1
ATOM 1296 O O . PRO A 1 167 ? 19.657 -13.511 39.848 1.00 72.75 167 PRO A O 1
ATOM 1299 N N . TYR A 1 168 ? 18.356 -11.775 40.465 1.00 73.94 168 TYR A N 1
ATOM 1300 C CA . TYR A 1 168 ? 17.511 -11.746 39.261 1.00 73.94 168 TYR A CA 1
ATOM 1301 C C . TYR A 1 168 ? 17.586 -10.428 38.470 1.00 73.94 168 TYR A C 1
ATOM 1303 O O . TYR A 1 168 ? 16.870 -10.275 37.488 1.00 73.94 168 TYR A O 1
ATOM 1311 N N . ASN A 1 169 ? 18.463 -9.492 38.856 1.00 70.06 169 ASN A N 1
ATOM 1312 C CA . ASN A 1 169 ? 18.627 -8.174 38.223 1.00 70.06 169 ASN A CA 1
ATOM 1313 C C . ASN A 1 169 ? 17.326 -7.346 38.091 1.00 70.06 169 ASN A C 1
ATOM 1315 O O . ASN A 1 169 ? 17.231 -6.509 37.204 1.00 70.06 169 ASN A O 1
ATOM 1319 N N . ASN A 1 170 ? 16.358 -7.517 38.999 1.00 71.19 170 ASN A N 1
ATOM 1320 C CA . ASN A 1 170 ? 15.027 -6.895 38.907 1.00 71.19 170 ASN A CA 1
ATOM 1321 C C . ASN A 1 170 ? 14.734 -5.793 39.945 1.00 71.19 170 ASN A C 1
ATOM 1323 O O . ASN A 1 170 ? 13.616 -5.319 40.023 1.00 71.19 170 ASN A O 1
ATOM 1327 N N . MET A 1 171 ? 15.713 -5.339 40.736 1.00 81.50 171 MET A N 1
ATOM 1328 C CA . MET A 1 171 ? 15.456 -4.498 41.919 1.00 81.50 171 MET A CA 1
ATOM 1329 C C . MET A 1 171 ? 14.773 -3.155 41.640 1.00 81.50 171 MET A C 1
ATOM 1331 O O . MET A 1 171 ? 14.116 -2.652 42.539 1.00 81.50 171 MET A O 1
ATOM 1335 N N . ASN A 1 172 ? 14.890 -2.592 40.433 1.00 82.38 172 ASN A N 1
ATOM 1336 C CA . ASN A 1 172 ? 14.171 -1.364 40.071 1.00 82.38 172 ASN A CA 1
ATOM 1337 C C . ASN A 1 172 ? 12.663 -1.594 39.881 1.00 82.38 172 ASN A C 1
ATOM 1339 O O . ASN A 1 172 ? 11.897 -0.645 39.968 1.00 82.38 172 ASN A O 1
ATOM 1343 N N . ASN A 1 173 ? 12.211 -2.839 39.718 1.00 82.94 173 ASN A N 1
ATOM 1344 C CA . ASN A 1 173 ? 10.796 -3.152 39.525 1.00 82.94 173 ASN A CA 1
ATOM 1345 C C . ASN A 1 173 ? 9.944 -2.838 40.764 1.00 82.94 173 ASN A C 1
ATOM 1347 O O . ASN A 1 173 ? 8.723 -2.800 40.648 1.00 82.94 173 ASN A O 1
ATOM 1351 N N . ILE A 1 174 ? 10.553 -2.611 41.939 1.00 86.69 174 ILE A N 1
ATOM 1352 C CA . ILE A 1 174 ? 9.806 -2.153 43.123 1.00 86.69 174 ILE A CA 1
ATOM 1353 C C . ILE A 1 174 ? 9.333 -0.696 43.002 1.00 86.69 174 ILE A C 1
ATOM 1355 O O . ILE A 1 174 ? 8.465 -0.317 43.776 1.00 86.69 174 ILE A O 1
ATOM 1359 N N . ILE A 1 175 ? 9.897 0.098 42.082 1.00 86.56 175 ILE A N 1
ATOM 1360 C CA . ILE A 1 175 ? 9.549 1.515 41.856 1.00 86.56 175 ILE A CA 1
ATOM 1361 C C . ILE A 1 175 ? 9.042 1.813 40.432 1.00 86.56 175 ILE A C 1
ATOM 1363 O O . ILE A 1 175 ? 8.636 2.932 40.157 1.00 86.56 175 ILE A O 1
ATOM 1367 N N . ASP A 1 176 ? 9.113 0.853 39.512 1.00 77.81 176 ASP A N 1
ATOM 1368 C CA . ASP A 1 176 ? 8.660 0.979 38.115 1.00 77.81 176 ASP A CA 1
ATOM 1369 C C . ASP A 1 176 ? 7.197 0.514 37.965 1.00 77.81 176 ASP A C 1
ATOM 1371 O O . ASP A 1 176 ? 6.724 -0.254 38.803 1.00 77.81 176 ASP A O 1
ATOM 1375 N N . ASP A 1 177 ? 6.492 0.903 36.903 1.00 68.88 177 ASP A N 1
ATOM 1376 C CA . ASP A 1 177 ? 5.122 0.440 36.604 1.00 68.88 177 ASP A CA 1
ATOM 1377 C C . ASP A 1 177 ? 5.103 -0.967 35.994 1.00 68.88 177 ASP A C 1
ATOM 1379 O O . ASP A 1 177 ? 4.078 -1.626 35.834 1.00 68.88 177 ASP A O 1
ATOM 1383 N N . THR A 1 178 ? 6.280 -1.485 35.651 1.00 62.50 178 THR A N 1
ATOM 1384 C CA . THR A 1 178 ? 6.378 -2.802 35.041 1.00 62.50 178 THR A CA 1
ATOM 1385 C C . THR A 1 178 ? 6.154 -3.904 36.082 1.00 62.50 178 THR A C 1
ATOM 1387 O O . THR A 1 178 ? 6.889 -4.070 37.065 1.00 62.50 178 THR A O 1
ATOM 1390 N N . TRP A 1 179 ? 5.107 -4.699 35.877 1.00 62.81 179 TRP A N 1
ATOM 1391 C CA . TRP A 1 179 ? 4.943 -5.992 36.534 1.00 62.81 179 TRP A CA 1
ATOM 1392 C C . TRP A 1 179 ? 5.657 -7.056 35.694 1.00 62.81 179 TRP A C 1
ATOM 1394 O O . TRP A 1 179 ? 5.419 -7.191 34.493 1.00 62.81 179 TRP A O 1
ATOM 1404 N N . TYR A 1 180 ? 6.594 -7.787 36.302 1.00 55.66 180 TYR A N 1
ATOM 1405 C CA . TYR A 1 180 ? 7.381 -8.787 35.584 1.00 55.66 180 TYR A CA 1
ATOM 1406 C C . TYR A 1 180 ? 6.499 -9.990 35.218 1.00 55.66 180 TYR A C 1
ATOM 1408 O O . TYR A 1 180 ? 5.892 -10.608 36.089 1.00 55.66 180 TYR A O 1
ATOM 1416 N N . LYS A 1 181 ? 6.446 -10.340 33.929 1.00 55.12 181 LYS A N 1
ATOM 1417 C CA . LYS A 1 181 ? 5.876 -11.606 33.447 1.00 55.12 181 LYS A CA 1
ATOM 1418 C C . LYS A 1 181 ? 7.012 -12.574 33.149 1.00 55.12 181 LYS A C 1
ATOM 1420 O O . LYS A 1 181 ? 8.003 -12.199 32.513 1.00 55.12 181 LYS A O 1
ATOM 1425 N N . ASP A 1 182 ? 6.893 -13.813 33.613 1.00 53.16 182 ASP A N 1
ATOM 1426 C CA . ASP A 1 182 ? 7.882 -14.839 33.306 1.00 53.16 182 ASP A CA 1
ATOM 1427 C C . ASP A 1 182 ? 7.787 -15.297 31.832 1.00 53.16 182 ASP A C 1
ATOM 1429 O O . ASP A 1 182 ? 6.903 -14.897 31.071 1.00 53.16 182 ASP A O 1
ATOM 1433 N N . LYS A 1 183 ? 8.725 -16.148 31.392 1.00 44.91 183 LYS A N 1
ATOM 1434 C CA . LYS A 1 183 ? 8.820 -16.604 29.989 1.00 44.91 183 LYS A CA 1
ATOM 1435 C C . LYS A 1 183 ? 7.601 -17.389 29.480 1.00 44.91 183 LYS A C 1
ATOM 1437 O O . LYS A 1 183 ? 7.536 -17.633 28.278 1.00 44.91 183 LYS A O 1
ATOM 1442 N N . ASN A 1 184 ? 6.688 -17.798 30.357 1.00 54.94 184 ASN A N 1
ATOM 1443 C CA . ASN A 1 184 ? 5.487 -18.550 30.009 1.00 54.94 184 ASN A CA 1
ATOM 1444 C C . ASN A 1 184 ? 4.221 -17.679 30.045 1.00 54.94 184 ASN A C 1
ATOM 1446 O O . ASN A 1 184 ? 3.130 -18.209 29.862 1.00 54.94 184 ASN A O 1
ATOM 1450 N N . GLY A 1 185 ? 4.355 -16.364 30.262 1.00 49.91 185 GLY A N 1
ATOM 1451 C CA . GLY A 1 185 ? 3.221 -15.442 30.341 1.00 49.91 185 GLY A CA 1
ATOM 1452 C C . GLY A 1 185 ? 2.519 -15.431 31.700 1.00 49.91 185 GLY A C 1
ATOM 1453 O O . GLY A 1 185 ? 1.466 -14.811 31.812 1.00 49.91 185 GLY A O 1
ATOM 1454 N N . VAL A 1 186 ? 3.095 -16.075 32.722 1.00 55.38 186 VAL A N 1
ATOM 1455 C CA . VAL A 1 186 ? 2.575 -16.049 34.095 1.00 55.38 186 VAL A CA 1
ATOM 1456 C C . VAL A 1 186 ? 3.069 -14.775 34.777 1.00 55.38 186 VAL A C 1
ATOM 1458 O O . VAL A 1 186 ? 4.246 -14.415 34.656 1.00 55.38 186 VAL A O 1
ATOM 1461 N N . ASN A 1 187 ? 2.183 -14.081 35.490 1.00 55.25 187 ASN A N 1
ATOM 1462 C CA . ASN A 1 187 ? 2.570 -12.922 36.287 1.00 55.25 187 ASN A CA 1
ATOM 1463 C C . ASN A 1 187 ? 3.540 -13.381 37.395 1.00 55.25 187 ASN A C 1
ATOM 1465 O O . ASN A 1 187 ? 3.288 -14.368 38.079 1.00 55.25 187 ASN A O 1
ATOM 1469 N N . ASP A 1 188 ? 4.675 -12.706 37.578 1.00 60.84 188 ASP A N 1
ATOM 1470 C CA . ASP A 1 188 ? 5.562 -12.908 38.728 1.00 60.84 188 ASP A CA 1
ATOM 1471 C C . ASP A 1 188 ? 5.759 -11.560 39.422 1.00 60.84 188 ASP A C 1
ATOM 1473 O O . ASP A 1 188 ? 6.607 -10.741 39.064 1.00 60.84 188 ASP A O 1
ATOM 1477 N N . TYR A 1 189 ? 4.946 -11.337 40.453 1.00 65.88 189 TYR A N 1
ATOM 1478 C CA . TYR A 1 189 ? 4.879 -10.098 41.230 1.00 65.88 189 TYR A CA 1
ATOM 1479 C C . TYR A 1 189 ? 6.059 -9.896 42.203 1.00 65.88 189 TYR A C 1
ATOM 1481 O O . TYR A 1 189 ? 5.938 -9.319 43.289 1.00 65.88 189 TYR A O 1
ATOM 1489 N N . SER A 1 190 ? 7.239 -10.376 41.819 1.00 64.50 190 SER A N 1
ATOM 1490 C CA . SER A 1 190 ? 8.480 -10.249 42.574 1.00 64.50 190 SER A CA 1
ATOM 1491 C C . SER A 1 190 ? 9.264 -9.021 42.101 1.00 64.50 190 SER A C 1
ATOM 1493 O O . SER A 1 190 ? 10.184 -9.151 41.292 1.00 64.50 190 SER A O 1
ATOM 1495 N N . GLY A 1 191 ? 8.939 -7.836 42.626 1.00 74.62 191 GLY A N 1
ATOM 1496 C CA . GLY A 1 191 ? 9.686 -6.604 42.344 1.00 74.62 191 GLY A CA 1
ATOM 1497 C C . GLY A 1 191 ? 11.169 -6.742 42.707 1.00 74.62 191 GLY A C 1
ATOM 1498 O O . GLY A 1 191 ? 12.038 -6.704 41.846 1.00 74.62 191 GLY A O 1
ATOM 1499 N N . TRP A 1 192 ? 11.480 -7.030 43.970 1.00 88.38 192 TRP A N 1
ATOM 1500 C CA . TRP A 1 192 ? 12.819 -7.404 44.426 1.00 88.38 192 TRP A CA 1
ATOM 1501 C C . TRP A 1 192 ? 12.779 -8.703 45.230 1.00 88.38 192 TRP A C 1
ATOM 1503 O O . TRP A 1 192 ? 11.875 -8.943 46.026 1.00 88.38 192 TRP A O 1
ATOM 1513 N N . THR A 1 193 ? 13.793 -9.552 45.048 1.00 88.88 193 THR A N 1
ATOM 1514 C CA . THR A 1 193 ? 13.991 -10.782 45.826 1.00 88.88 193 THR A CA 1
ATOM 1515 C C . THR A 1 193 ? 15.450 -10.908 46.251 1.00 88.88 193 THR A C 1
ATOM 1517 O O . THR A 1 193 ? 16.349 -10.824 45.419 1.00 88.88 193 THR A O 1
ATOM 1520 N N . SER A 1 194 ? 15.710 -11.176 47.531 1.00 90.44 194 SER A N 1
ATOM 1521 C CA . SER A 1 194 ? 17.072 -11.367 48.038 1.00 90.44 194 SER A CA 1
ATOM 1522 C C . SER A 1 194 ? 17.641 -12.760 47.727 1.00 90.44 194 SER A C 1
ATOM 1524 O O . SER A 1 194 ? 16.927 -13.725 47.436 1.00 90.44 194 SER A O 1
ATOM 1526 N N . VAL A 1 195 ? 18.960 -12.912 47.871 1.00 88.31 195 VAL A N 1
ATOM 1527 C CA . VAL A 1 195 ? 19.615 -14.228 47.901 1.00 88.31 195 VAL A CA 1
ATOM 1528 C C . VAL A 1 195 ? 19.101 -15.056 49.084 1.00 88.31 195 VAL A C 1
ATOM 1530 O O . VAL A 1 195 ? 18.885 -14.553 50.185 1.00 88.31 195 VAL A O 1
ATOM 1533 N N . ASN A 1 196 ? 18.936 -16.354 48.832 1.00 86.81 196 ASN A N 1
ATOM 1534 C CA . ASN A 1 196 ? 18.487 -17.357 49.792 1.00 86.81 196 ASN A CA 1
ATOM 1535 C C . ASN A 1 196 ? 19.462 -17.512 50.981 1.00 86.81 196 ASN A C 1
ATOM 1537 O O . ASN A 1 196 ? 20.670 -17.649 50.766 1.00 86.81 196 ASN A O 1
ATOM 1541 N N . GLY A 1 197 ? 18.930 -17.537 52.210 1.00 83.38 197 GLY A N 1
ATOM 1542 C CA . GLY A 1 197 ? 19.642 -18.031 53.396 1.00 83.38 197 GLY A CA 1
ATOM 1543 C C . GLY A 1 197 ? 20.692 -17.071 53.958 1.00 83.38 197 GLY A C 1
ATOM 1544 O O . GLY A 1 197 ? 21.631 -17.499 54.628 1.00 83.38 197 GLY A O 1
ATOM 1545 N N . LYS A 1 198 ? 20.570 -15.770 53.660 1.00 86.75 198 LYS A N 1
ATOM 1546 C CA . LYS A 1 198 ? 21.549 -14.733 54.039 1.00 86.75 198 LYS A CA 1
ATOM 1547 C C . LYS A 1 198 ? 20.975 -13.585 54.874 1.00 86.75 198 LYS A C 1
ATOM 1549 O O . LYS A 1 198 ? 21.529 -12.493 54.850 1.00 86.75 198 LYS A O 1
ATOM 1554 N N . MET A 1 199 ? 19.884 -13.799 55.604 1.00 89.69 199 MET A N 1
ATOM 1555 C CA . MET A 1 199 ? 19.322 -12.752 56.469 1.00 89.69 199 MET A CA 1
ATOM 1556 C C . MET A 1 199 ? 20.349 -12.261 57.515 1.00 89.69 199 MET A C 1
ATOM 1558 O O . MET A 1 199 ? 21.105 -13.087 58.036 1.00 89.69 199 MET A O 1
ATOM 1562 N N . PRO A 1 200 ? 20.388 -10.956 57.851 1.00 92.50 200 PRO A N 1
ATOM 1563 C CA . PRO A 1 200 ? 19.520 -9.883 57.355 1.00 92.50 200 PRO A CA 1
ATOM 1564 C C . PRO A 1 200 ? 19.882 -9.407 55.937 1.00 92.50 200 PRO A C 1
ATOM 1566 O O . PRO A 1 200 ? 21.013 -9.559 55.477 1.00 92.50 200 PRO A O 1
ATOM 1569 N N . GLN A 1 201 ? 18.907 -8.826 55.242 1.00 94.25 201 GLN A N 1
ATOM 1570 C CA . GLN A 1 201 ? 19.037 -8.284 53.884 1.00 94.25 201 GLN A CA 1
ATOM 1571 C C . GLN A 1 201 ? 18.359 -6.911 53.825 1.00 94.25 201 GLN A C 1
ATOM 1573 O O . GLN A 1 201 ? 17.472 -6.633 54.620 1.00 94.25 201 GLN A O 1
ATOM 1578 N N . TRP A 1 202 ? 18.758 -6.055 52.891 1.00 94.94 202 TRP A N 1
ATOM 1579 C CA . TRP A 1 202 ? 18.190 -4.716 52.721 1.00 94.94 202 TRP A CA 1
ATOM 1580 C C . TRP A 1 202 ? 18.007 -4.318 51.254 1.00 94.94 202 TRP A C 1
ATOM 1582 O O . TRP A 1 202 ? 18.749 -4.805 50.391 1.00 94.94 202 TRP A O 1
ATOM 1592 N N . ALA A 1 203 ? 17.058 -3.412 51.014 1.00 94.06 203 ALA A N 1
ATOM 1593 C CA . ALA A 1 203 ? 16.869 -2.652 49.778 1.00 94.06 203 ALA A CA 1
ATOM 1594 C C . ALA A 1 203 ? 16.836 -1.152 50.104 1.00 94.06 203 ALA A C 1
ATOM 1596 O O . ALA A 1 203 ? 16.349 -0.760 51.162 1.00 94.06 203 ALA A O 1
ATOM 1597 N N . GLN A 1 204 ? 17.396 -0.328 49.226 1.00 95.81 204 GLN A N 1
ATOM 1598 C CA . GLN A 1 204 ? 17.526 1.113 49.383 1.00 95.81 204 GLN A CA 1
ATOM 1599 C C . GLN A 1 204 ? 17.095 1.811 48.095 1.00 95.81 204 GLN A C 1
ATOM 1601 O O . GLN A 1 204 ? 17.607 1.501 47.022 1.00 95.81 204 GLN A O 1
ATOM 1606 N N . ILE A 1 205 ? 16.201 2.777 48.233 1.00 96.75 205 ILE A N 1
ATOM 1607 C CA . ILE A 1 205 ? 15.706 3.644 47.170 1.00 96.75 205 ILE A CA 1
ATOM 1608 C C . ILE A 1 205 ? 16.451 4.979 47.295 1.00 96.75 205 ILE A C 1
ATOM 1610 O O . ILE A 1 205 ? 16.457 5.574 48.372 1.00 96.75 205 ILE A O 1
ATOM 1614 N N . ASP A 1 206 ? 17.124 5.411 46.231 1.00 96.38 206 ASP A N 1
ATOM 1615 C CA . ASP A 1 206 ? 17.651 6.772 46.060 1.00 96.38 206 ASP A CA 1
ATOM 1616 C C . ASP A 1 206 ? 16.636 7.546 45.223 1.00 96.38 206 ASP A C 1
ATOM 1618 O O . ASP A 1 206 ? 16.375 7.161 44.089 1.00 96.38 206 ASP A O 1
ATOM 1622 N N . LEU A 1 207 ? 16.055 8.602 45.781 1.00 95.31 207 LEU A N 1
ATOM 1623 C CA . LEU A 1 207 ? 15.037 9.437 45.140 1.00 95.31 207 LEU A CA 1
ATOM 1624 C C . LEU A 1 207 ? 15.624 10.422 44.113 1.00 95.31 207 LEU A C 1
ATOM 1626 O O . LEU A 1 207 ? 14.885 11.217 43.531 1.00 95.31 207 LEU A O 1
ATOM 1630 N N . GLY A 1 208 ? 16.947 10.397 43.914 1.00 93.94 208 GLY A N 1
ATOM 1631 C CA . GLY A 1 208 ? 17.695 11.260 42.998 1.00 93.94 208 GLY A CA 1
ATOM 1632 C C . GLY A 1 208 ? 18.075 12.607 43.618 1.00 93.94 208 GLY A C 1
ATOM 1633 O O . GLY A 1 208 ? 19.184 13.098 43.400 1.00 93.94 208 GLY A O 1
ATOM 1634 N N . GLU A 1 209 ? 17.193 13.158 44.448 1.00 94.00 209 GLU A N 1
ATOM 1635 C CA . GLU A 1 209 ? 17.349 14.406 45.197 1.00 94.00 209 GLU A CA 1
ATOM 1636 C C . GLU A 1 209 ? 16.613 14.323 46.546 1.00 94.00 209 GLU A C 1
ATOM 1638 O O . GLU A 1 209 ? 15.868 13.373 46.794 1.00 94.00 209 GLU A O 1
ATOM 1643 N N . ASP A 1 210 ? 16.828 15.302 47.427 1.00 95.81 210 ASP A N 1
ATOM 1644 C CA . ASP A 1 210 ? 16.044 15.430 48.658 1.00 95.81 210 ASP A CA 1
ATOM 1645 C C . ASP A 1 210 ? 14.580 15.753 48.315 1.00 95.81 210 ASP A C 1
ATOM 1647 O O . ASP A 1 210 ? 14.274 16.820 47.780 1.00 95.81 210 ASP A O 1
ATOM 1651 N N . ARG A 1 211 ? 13.666 14.837 48.650 1.00 93.94 211 ARG A N 1
ATOM 1652 C CA . ARG A 1 211 ? 12.217 14.986 48.472 1.00 93.94 211 ARG A CA 1
ATOM 1653 C C . ARG A 1 211 ? 11.516 14.972 49.824 1.00 93.94 211 ARG A C 1
ATOM 1655 O O . ARG A 1 211 ? 11.908 14.231 50.727 1.00 93.94 211 ARG A O 1
ATOM 1662 N N . THR A 1 212 ? 10.477 15.786 49.958 1.00 93.19 212 THR A N 1
ATOM 1663 C CA . THR A 1 212 ? 9.591 15.772 51.126 1.00 93.19 212 THR A CA 1
ATOM 1664 C C . THR A 1 212 ? 8.446 14.804 50.876 1.00 93.19 212 THR A C 1
ATOM 1666 O O . THR A 1 212 ? 7.952 14.728 49.758 1.00 93.19 212 THR A O 1
ATOM 1669 N N . PHE A 1 213 ? 8.066 14.042 51.895 1.00 90.75 213 PHE A N 1
ATOM 1670 C CA . PHE A 1 213 ? 6.927 13.132 51.868 1.00 90.75 213 PHE A CA 1
ATOM 1671 C C . PHE A 1 213 ? 6.357 12.995 53.274 1.00 90.75 213 PHE A C 1
ATOM 1673 O O . PHE A 1 213 ? 7.054 13.211 54.268 1.00 90.75 213 PHE A O 1
ATOM 1680 N N . ASP A 1 214 ? 5.101 12.599 53.370 1.00 86.00 214 ASP A N 1
ATOM 1681 C CA . ASP A 1 214 ? 4.409 12.391 54.637 1.00 86.00 214 ASP A CA 1
ATOM 1682 C C . ASP A 1 214 ? 3.680 11.041 54.686 1.00 86.00 214 ASP A C 1
ATOM 1684 O O . ASP A 1 214 ? 3.020 10.729 55.674 1.00 86.00 214 ASP A O 1
ATOM 1688 N N . GLU A 1 215 ? 3.840 10.209 53.655 1.00 83.06 215 GLU A N 1
ATOM 1689 C CA . GLU A 1 215 ? 3.327 8.846 53.607 1.00 83.06 215 GLU A CA 1
ATOM 1690 C C . GLU A 1 215 ? 4.253 7.911 52.825 1.00 83.06 215 GLU A C 1
ATOM 1692 O O . GLU A 1 215 ? 4.834 8.284 51.801 1.00 83.06 215 GLU A O 1
ATOM 1697 N N . TRP A 1 216 ? 4.368 6.669 53.293 1.00 87.62 216 TRP A N 1
ATOM 1698 C CA . TRP A 1 216 ? 5.018 5.591 52.552 1.00 87.62 216 TRP A CA 1
ATOM 1699 C C . TRP A 1 216 ? 4.183 4.310 52.585 1.00 87.62 216 TRP A C 1
ATOM 1701 O O . TRP A 1 216 ? 3.452 4.055 53.542 1.00 87.62 216 TRP A O 1
ATOM 1711 N N . GLY A 1 217 ? 4.315 3.490 51.542 1.00 83.75 217 GLY A N 1
ATOM 1712 C CA . GLY A 1 217 ? 3.572 2.245 51.374 1.00 83.75 217 GLY A CA 1
ATOM 1713 C C . GLY A 1 217 ? 4.397 1.142 50.719 1.00 83.75 217 GLY A C 1
ATOM 1714 O O . GLY A 1 217 ? 5.289 1.388 49.913 1.00 83.75 217 GLY A O 1
ATOM 1715 N N . MET A 1 218 ? 4.101 -0.103 51.069 1.00 84.75 218 MET A N 1
ATOM 1716 C CA . MET A 1 218 ? 4.784 -1.302 50.601 1.00 84.75 218 MET A CA 1
ATOM 1717 C C . MET A 1 218 ? 3.770 -2.390 50.283 1.00 84.75 218 MET A C 1
ATOM 1719 O O . MET A 1 218 ? 3.044 -2.835 51.172 1.00 84.75 218 MET A O 1
ATOM 1723 N N . VAL A 1 219 ? 3.791 -2.881 49.045 1.00 80.62 219 VAL A N 1
ATOM 1724 C CA . VAL A 1 219 ? 3.084 -4.108 48.662 1.00 80.62 219 VAL A CA 1
ATOM 1725 C C . VAL A 1 219 ? 4.072 -5.261 48.752 1.00 80.62 219 VAL A C 1
ATOM 1727 O O . VAL A 1 219 ? 5.096 -5.282 48.063 1.00 80.62 219 VAL A O 1
ATOM 1730 N N . HIS A 1 220 ? 3.782 -6.233 49.609 1.00 86.25 220 HIS A N 1
ATOM 1731 C CA . HIS A 1 220 ? 4.623 -7.412 49.796 1.00 86.25 220 HIS A CA 1
ATOM 1732 C C . HIS A 1 220 ? 4.290 -8.478 48.751 1.00 86.25 220 HIS A C 1
ATOM 1734 O O . HIS A 1 220 ? 3.147 -8.625 48.337 1.00 86.25 220 HIS A O 1
ATOM 1740 N N . SER A 1 221 ? 5.268 -9.289 48.341 1.00 84.25 221 SER A N 1
ATOM 1741 C CA . SER A 1 221 ? 5.038 -10.327 47.316 1.00 84.25 221 SER A CA 1
ATOM 1742 C C . SER A 1 221 ? 4.121 -11.475 47.764 1.00 84.25 221 SER A C 1
ATOM 1744 O O . SER A 1 221 ? 3.780 -12.325 46.947 1.00 84.25 221 SER A O 1
ATOM 1746 N N . GLY A 1 222 ? 3.766 -11.549 49.050 1.00 81.25 222 GLY A N 1
ATOM 1747 C CA . GLY A 1 222 ? 2.750 -12.467 49.568 1.00 81.25 222 GLY A CA 1
ATOM 1748 C C . GLY A 1 222 ? 1.372 -11.820 49.740 1.00 81.25 222 GLY A C 1
ATOM 1749 O O . GLY A 1 222 ? 0.542 -12.393 50.445 1.00 81.25 222 GLY A O 1
ATOM 1750 N N . ASN A 1 223 ? 1.147 -10.631 49.165 1.00 82.62 223 ASN A N 1
ATOM 1751 C CA . ASN A 1 223 ? -0.149 -9.965 49.184 1.00 82.62 223 ASN A CA 1
ATOM 1752 C C . ASN A 1 223 ? -1.232 -10.864 48.583 1.00 82.62 223 ASN A C 1
ATOM 1754 O O . ASN A 1 223 ? -1.013 -11.481 47.543 1.00 82.62 223 ASN A O 1
ATOM 1758 N N . GLU A 1 224 ? -2.382 -10.925 49.250 1.00 76.31 224 GLU A N 1
ATOM 1759 C CA . GLU A 1 224 ? -3.477 -11.827 48.900 1.00 76.31 224 GLU A CA 1
ATOM 1760 C C . GLU A 1 224 ? -3.898 -11.682 47.434 1.00 76.31 224 GLU A C 1
ATOM 1762 O O . GLU A 1 224 ? -3.961 -12.682 46.727 1.00 76.31 224 GLU A O 1
ATOM 1767 N N . MET A 1 225 ? -4.071 -10.453 46.940 1.00 63.31 225 MET A N 1
ATOM 1768 C CA . MET A 1 225 ? -4.497 -10.204 45.558 1.00 63.31 225 MET A CA 1
ATOM 1769 C C . MET A 1 225 ? -3.445 -10.662 44.544 1.00 63.31 225 MET A C 1
ATOM 1771 O O . MET A 1 225 ? -3.769 -11.312 43.554 1.00 63.31 225 MET A O 1
ATOM 1775 N N . LEU A 1 226 ? -2.165 -10.402 44.829 1.00 68.62 226 LEU A N 1
ATOM 1776 C CA . LEU A 1 226 ? -1.054 -10.861 43.991 1.00 68.62 226 LEU A CA 1
ATOM 1777 C C . LEU A 1 226 ? -0.968 -12.393 43.967 1.00 68.62 226 LEU A C 1
ATOM 1779 O O . LEU A 1 226 ? -0.645 -12.984 42.940 1.00 68.62 226 LEU A O 1
ATOM 1783 N N . VAL A 1 227 ? -1.250 -13.045 45.098 1.00 72.81 227 VAL A N 1
ATOM 1784 C CA . VAL A 1 227 ? -1.272 -14.507 45.211 1.00 72.81 227 VAL A CA 1
ATOM 1785 C C . VAL A 1 227 ? -2.444 -15.107 44.434 1.00 72.81 227 VAL A C 1
ATOM 1787 O O . VAL A 1 227 ? -2.233 -16.086 43.717 1.00 72.81 227 VAL A O 1
ATOM 1790 N N . GLN A 1 228 ? -3.641 -14.524 44.544 1.00 72.06 228 GLN A N 1
ATOM 1791 C CA . GLN A 1 228 ? -4.834 -14.991 43.835 1.00 72.06 228 GLN A CA 1
ATOM 1792 C C . GLN A 1 228 ? -4.719 -14.796 42.325 1.00 72.06 228 GLN A C 1
ATOM 1794 O O . GLN A 1 228 ? -5.042 -15.710 41.573 1.00 72.06 228 GLN A O 1
ATOM 1799 N N . ASP A 1 229 ? -4.174 -13.671 41.864 1.00 64.06 229 ASP A N 1
ATOM 1800 C CA . ASP A 1 229 ? -3.947 -13.456 40.435 1.00 64.06 229 ASP A CA 1
ATOM 1801 C C . ASP A 1 229 ? -2.847 -14.387 39.871 1.00 64.06 229 ASP A C 1
ATOM 1803 O O . ASP A 1 229 ? -3.003 -14.978 38.797 1.00 64.06 229 ASP A O 1
ATOM 1807 N N 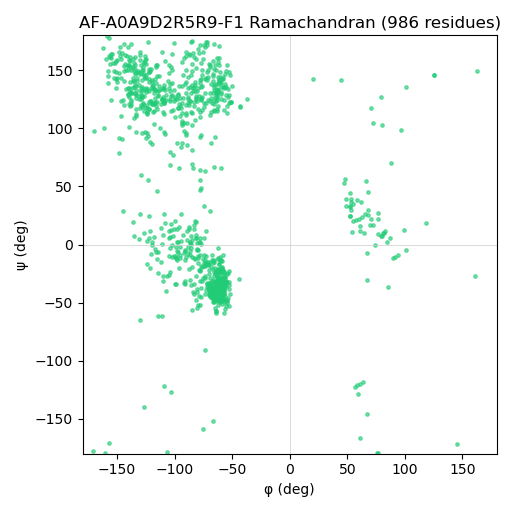. LEU A 1 230 ? -1.765 -14.637 40.627 1.00 67.44 230 LEU A N 1
ATOM 1808 C CA . LEU A 1 230 ? -0.781 -15.664 40.245 1.00 67.44 230 LEU A CA 1
ATOM 1809 C C . LEU A 1 230 ? -1.422 -17.053 40.133 1.00 67.44 230 LEU A C 1
ATOM 1811 O O . LEU A 1 230 ? -1.065 -17.844 39.259 1.00 67.44 230 LEU A O 1
ATOM 1815 N N . TYR A 1 231 ? -2.331 -17.375 41.050 1.00 72.44 231 TYR A N 1
ATOM 1816 C CA . TYR A 1 231 ? -3.045 -18.643 41.036 1.00 72.44 231 TYR A CA 1
ATOM 1817 C C . TYR A 1 231 ? -3.997 -18.731 39.834 1.00 72.44 231 TYR A C 1
ATOM 1819 O O . TYR A 1 231 ? -3.946 -19.714 39.095 1.00 72.44 231 TYR A O 1
ATOM 1827 N N . ALA A 1 232 ? -4.772 -17.675 39.567 1.00 64.31 232 ALA A N 1
ATOM 1828 C CA . ALA A 1 232 ? -5.674 -17.568 38.420 1.00 64.31 232 ALA A CA 1
ATOM 1829 C C . ALA A 1 232 ? -4.939 -17.652 37.069 1.00 64.31 232 ALA A C 1
ATOM 1831 O O . ALA A 1 232 ? -5.459 -18.226 36.114 1.00 64.31 232 ALA A O 1
ATOM 1832 N N . SER A 1 233 ? -3.695 -17.166 36.998 1.00 58.12 233 SER A N 1
ATOM 1833 C CA . SER A 1 233 ? -2.825 -17.306 35.818 1.00 58.12 233 SER A CA 1
ATOM 1834 C C . SER A 1 233 ? -2.163 -18.690 35.676 1.00 58.12 233 SER A C 1
ATOM 1836 O O . SER A 1 233 ? -1.368 -18.908 34.759 1.00 58.12 233 SER A O 1
ATOM 1838 N N . GLY A 1 234 ? -2.514 -19.654 36.537 1.00 66.94 234 GLY A N 1
ATOM 1839 C CA . GLY A 1 234 ? -2.125 -21.063 36.423 1.00 66.94 234 GLY A CA 1
ATOM 1840 C C . GLY A 1 234 ? -0.937 -21.489 37.289 1.00 66.94 234 GLY A C 1
ATOM 1841 O O . GLY A 1 234 ? -0.399 -22.582 37.091 1.00 66.94 234 GLY A O 1
ATOM 1842 N N . ASN A 1 235 ? -0.493 -20.668 38.251 1.00 73.25 235 ASN A N 1
ATOM 1843 C CA . ASN A 1 235 ? 0.522 -21.078 39.222 1.00 73.25 235 ASN A CA 1
ATOM 1844 C C . ASN A 1 235 ? -0.116 -21.729 40.458 1.00 73.25 235 ASN A C 1
ATOM 1846 O O . ASN A 1 235 ? -0.281 -21.097 41.501 1.00 73.25 235 ASN A O 1
ATOM 1850 N N . ASP A 1 236 ? -0.370 -23.036 40.375 1.00 76.69 236 ASP A N 1
ATOM 1851 C CA . ASP A 1 236 ? -0.989 -23.829 41.450 1.00 76.69 236 ASP A CA 1
ATOM 1852 C C . ASP A 1 236 ? -0.278 -23.713 42.812 1.00 76.69 236 ASP A C 1
ATOM 1854 O O . ASP A 1 236 ? -0.879 -23.938 43.862 1.00 76.69 236 ASP A O 1
ATOM 1858 N N . THR A 1 237 ? 1.016 -23.367 42.817 1.00 78.62 237 THR A N 1
ATOM 1859 C CA . THR A 1 237 ? 1.812 -23.256 44.048 1.00 78.62 237 THR A CA 1
ATOM 1860 C C . THR A 1 237 ? 1.705 -21.907 44.755 1.00 78.62 237 THR A C 1
ATOM 1862 O O . THR A 1 237 ? 2.191 -21.783 45.887 1.00 78.62 237 THR A O 1
ATOM 1865 N N . ALA A 1 238 ? 1.102 -20.911 44.099 1.00 77.12 238 ALA A N 1
ATOM 1866 C CA . ALA A 1 238 ? 0.906 -19.578 44.647 1.00 77.12 238 ALA A CA 1
ATOM 1867 C C . ALA A 1 238 ? -0.072 -19.611 45.821 1.00 77.12 238 ALA A C 1
ATOM 1869 O O . ALA A 1 238 ? 0.265 -19.133 46.903 1.00 77.12 238 ALA A O 1
ATOM 1870 N N . ASP A 1 239 ? -1.223 -20.255 45.650 1.00 78.75 239 ASP A N 1
ATOM 1871 C CA . ASP A 1 239 ? -2.242 -20.332 46.692 1.00 78.75 239 ASP A CA 1
ATOM 1872 C C . ASP A 1 239 ? -1.959 -21.472 47.692 1.00 78.75 239 ASP A C 1
ATOM 1874 O O . ASP A 1 239 ? -2.023 -21.276 48.907 1.00 78.75 239 ASP A O 1
ATOM 1878 N N . HIS A 1 240 ? -1.515 -22.638 47.197 1.00 77.69 240 HIS A N 1
ATOM 1879 C CA . HIS A 1 240 ? -1.279 -23.833 48.012 1.00 77.69 240 HIS A CA 1
ATOM 1880 C C . HIS A 1 240 ? -0.005 -24.597 47.599 1.00 77.69 240 HIS A C 1
ATOM 1882 O O . HIS A 1 240 ? 0.110 -25.117 46.494 1.00 77.69 240 HIS A O 1
ATOM 1888 N N . HIS A 1 241 ? 0.961 -24.765 48.514 1.00 74.31 241 HIS A N 1
ATOM 1889 C CA . HIS A 1 241 ? 2.196 -25.522 48.252 1.00 74.31 241 HIS A CA 1
ATOM 1890 C C . HIS A 1 241 ? 2.336 -26.730 49.196 1.00 74.31 241 HIS A C 1
ATOM 1892 O O . HIS A 1 241 ? 2.162 -26.625 50.408 1.00 74.31 241 HIS A O 1
ATOM 1898 N N . SER A 1 242 ? 2.756 -27.889 48.675 1.00 70.94 242 SER A N 1
ATOM 1899 C CA . SER A 1 242 ? 2.841 -29.158 49.435 1.00 70.94 242 SER A CA 1
ATOM 1900 C C . SER A 1 242 ? 3.679 -29.086 50.723 1.00 70.94 242 SER A C 1
ATOM 1902 O O . SER A 1 242 ? 3.398 -29.772 51.701 1.00 70.94 242 SER A O 1
ATOM 1904 N N . SER A 1 243 ? 4.722 -28.253 50.730 1.00 67.31 243 SER A N 1
ATOM 1905 C CA . SER A 1 243 ? 5.581 -28.012 51.904 1.00 67.31 243 SER A CA 1
ATOM 1906 C C . SER A 1 243 ? 5.188 -26.777 52.729 1.00 67.31 243 SER A C 1
ATOM 1908 O O . SER A 1 243 ? 5.727 -26.587 53.817 1.00 67.31 243 SER A O 1
ATOM 1910 N N . PHE A 1 244 ? 4.299 -25.929 52.205 1.00 71.62 244 PHE A N 1
ATOM 1911 C CA . PHE A 1 244 ? 3.855 -24.670 52.810 1.00 71.62 244 PHE A CA 1
ATOM 1912 C C . PHE A 1 244 ? 2.379 -24.448 52.454 1.00 71.62 244 PHE A C 1
ATOM 1914 O O . PHE A 1 244 ? 2.094 -23.857 51.414 1.00 71.62 244 PHE A O 1
ATOM 1921 N N . PRO A 1 245 ? 1.444 -24.925 53.294 1.00 75.12 245 PRO A N 1
ATOM 1922 C CA . PRO A 1 245 ? 0.007 -24.826 53.035 1.00 75.12 245 PRO A CA 1
ATOM 1923 C C . PRO A 1 245 ? -0.511 -23.418 52.717 1.00 75.12 245 PRO A C 1
ATOM 1925 O O . PRO A 1 245 ? -1.540 -23.304 52.078 1.00 75.12 245 PRO A O 1
ATOM 1928 N N . THR A 1 246 ? 0.202 -22.367 53.131 1.00 73.06 246 THR A N 1
ATOM 1929 C CA . THR A 1 246 ? -0.135 -20.959 52.866 1.00 73.06 246 THR A CA 1
ATOM 1930 C C . THR A 1 246 ? 0.403 -20.423 51.531 1.00 73.06 246 THR A C 1
ATOM 1932 O O . THR A 1 246 ? 0.268 -19.231 51.257 1.00 73.06 246 THR A O 1
ATOM 1935 N N . GLY A 1 247 ? 1.067 -21.261 50.727 1.00 86.44 247 GLY A N 1
ATOM 1936 C CA . GLY A 1 247 ? 1.581 -20.883 49.413 1.00 86.44 247 GLY A CA 1
ATOM 1937 C C . GLY A 1 247 ? 2.576 -19.721 49.482 1.00 86.44 247 GLY A C 1
ATOM 1938 O O . GLY A 1 247 ? 3.551 -19.755 50.242 1.00 86.44 247 GLY A O 1
ATOM 1939 N N . TYR A 1 248 ? 2.341 -18.694 48.672 1.00 87.44 248 TYR A N 1
ATOM 1940 C CA . TYR A 1 248 ? 3.173 -17.500 48.534 1.00 87.44 248 TYR A CA 1
ATOM 1941 C C . TYR A 1 248 ? 2.893 -16.440 49.608 1.00 87.44 248 TYR A C 1
ATOM 1943 O O . TYR A 1 248 ? 3.756 -15.595 49.834 1.00 87.44 248 TYR A O 1
ATOM 1951 N N . ARG A 1 249 ? 1.811 -16.552 50.394 1.00 87.81 249 ARG A N 1
ATOM 1952 C CA . ARG A 1 249 ? 1.543 -15.676 51.561 1.00 87.81 249 ARG A CA 1
ATOM 1953 C C . ARG A 1 249 ? 2.657 -15.713 52.604 1.00 87.81 249 ARG A C 1
ATOM 1955 O O . ARG A 1 249 ? 2.857 -14.784 53.380 1.00 87.81 249 ARG A O 1
ATOM 1962 N N . ARG A 1 250 ? 3.456 -16.786 52.599 1.00 87.38 250 ARG A N 1
ATOM 1963 C CA . ARG A 1 250 ? 4.678 -16.882 53.412 1.00 87.38 250 ARG A CA 1
ATOM 1964 C C . ARG A 1 250 ? 5.703 -15.785 53.105 1.00 87.38 250 ARG A C 1
ATOM 1966 O O . ARG A 1 250 ? 6.585 -15.577 53.929 1.00 87.38 250 ARG A O 1
ATOM 1973 N N . PHE A 1 251 ? 5.622 -15.140 51.940 1.00 88.62 251 PHE A N 1
ATOM 1974 C CA . PHE A 1 251 ? 6.529 -14.079 51.506 1.00 88.62 251 PHE A CA 1
ATOM 1975 C C . PHE A 1 251 ? 6.121 -12.688 51.994 1.00 88.62 251 PHE A C 1
ATOM 1977 O O . PHE A 1 251 ? 6.776 -11.723 51.615 1.00 88.62 251 PHE A O 1
ATOM 1984 N N . ASN A 1 252 ? 5.108 -12.579 52.860 1.00 89.19 252 ASN A N 1
ATOM 1985 C CA . ASN A 1 252 ? 4.914 -11.387 53.681 1.00 89.19 252 ASN A CA 1
ATOM 1986 C C . ASN A 1 252 ? 6.056 -11.327 54.703 1.00 89.19 252 ASN A C 1
ATOM 1988 O O . ASN A 1 252 ? 6.159 -12.231 55.542 1.00 89.19 252 ASN A O 1
ATOM 1992 N N . PRO A 1 253 ? 6.950 -10.329 54.639 1.00 89.56 253 PRO A N 1
ATOM 1993 C CA . PRO A 1 253 ? 8.103 -10.263 55.520 1.00 89.56 253 PRO A CA 1
ATOM 1994 C C . PRO A 1 253 ? 7.649 -10.027 56.954 1.00 89.56 253 PRO A C 1
ATOM 1996 O O . PRO A 1 253 ? 6.857 -9.127 57.219 1.00 89.56 253 PRO A O 1
ATOM 1999 N N . ARG A 1 254 ? 8.151 -10.842 57.883 1.00 91.12 254 ARG A N 1
ATOM 2000 C CA . ARG A 1 254 ? 7.697 -10.831 59.275 1.00 91.12 254 ARG A CA 1
ATOM 2001 C C . ARG A 1 254 ? 8.299 -9.684 60.081 1.00 91.12 254 ARG A C 1
ATOM 2003 O O . ARG A 1 254 ? 7.590 -9.040 60.844 1.00 91.12 254 ARG A O 1
ATOM 2010 N N . ASP A 1 255 ? 9.601 -9.444 59.939 1.00 93.62 255 ASP A N 1
ATOM 2011 C CA . ASP A 1 255 ? 10.312 -8.439 60.732 1.00 93.62 255 ASP A CA 1
ATOM 2012 C C . ASP A 1 255 ? 11.206 -7.586 59.829 1.00 93.62 255 ASP A C 1
ATOM 2014 O O . ASP A 1 255 ? 12.230 -8.070 59.323 1.00 93.62 255 ASP A O 1
ATOM 2018 N N . PHE A 1 256 ? 10.873 -6.308 59.677 1.00 95.00 256 PHE A N 1
ATOM 2019 C CA . PHE A 1 256 ? 11.626 -5.356 58.862 1.00 95.00 256 PHE A CA 1
ATOM 2020 C C . PHE A 1 256 ? 11.596 -3.953 59.462 1.00 95.00 256 PHE A C 1
ATOM 2022 O O . PHE A 1 256 ? 10.823 -3.665 60.368 1.00 95.00 256 PHE A O 1
ATOM 2029 N N . LYS A 1 257 ? 12.489 -3.094 58.984 1.00 96.56 257 LYS A N 1
ATOM 2030 C CA . LYS A 1 257 ? 12.653 -1.725 59.460 1.00 96.56 257 LYS A CA 1
ATOM 2031 C C . LYS A 1 257 ? 12.747 -0.780 58.282 1.00 96.56 257 LYS A C 1
ATOM 2033 O O . LYS A 1 257 ? 13.579 -1.015 57.412 1.00 96.56 257 LYS A O 1
ATOM 2038 N N . VAL A 1 258 ? 11.955 0.285 58.287 1.00 96.19 258 VAL A N 1
ATOM 2039 C CA . VAL A 1 258 ? 12.024 1.354 57.288 1.00 96.19 258 VAL A CA 1
ATOM 2040 C C . VAL A 1 258 ? 12.724 2.551 57.912 1.00 96.19 258 VAL A C 1
ATOM 2042 O O . VAL A 1 258 ? 12.397 2.980 59.017 1.00 96.19 258 VAL A O 1
ATOM 2045 N N . SER A 1 259 ? 13.752 3.052 57.239 1.00 96.81 259 SER A N 1
ATOM 2046 C CA . SER A 1 259 ? 14.543 4.202 57.675 1.00 96.81 259 SER A CA 1
ATOM 2047 C C . SER A 1 259 ? 14.763 5.162 56.515 1.00 96.81 259 SER A C 1
ATOM 2049 O O . SER A 1 259 ? 14.781 4.745 55.360 1.00 96.81 259 SER A O 1
ATOM 2051 N N . TYR A 1 260 ? 14.985 6.433 56.823 1.00 96.88 260 TYR A N 1
ATOM 2052 C CA . TYR A 1 260 ? 15.258 7.470 55.838 1.00 96.88 260 TYR A CA 1
ATOM 2053 C C . TYR A 1 260 ? 16.493 8.290 56.203 1.00 96.88 260 TYR A C 1
ATOM 2055 O O . TYR A 1 260 ? 16.971 8.259 57.345 1.00 96.88 260 TYR A O 1
ATOM 2063 N N . LYS A 1 261 ? 17.014 9.012 55.209 1.00 96.12 261 LYS A N 1
ATOM 2064 C CA . LYS A 1 261 ? 18.140 9.927 55.368 1.00 96.12 261 LYS A CA 1
ATOM 2065 C C . LYS A 1 261 ? 18.172 10.987 54.258 1.00 96.12 261 LYS A C 1
ATOM 2067 O O . LYS A 1 261 ? 17.967 10.641 53.092 1.00 96.12 261 LYS A O 1
ATOM 2072 N N . ALA A 1 262 ? 18.467 12.242 54.596 1.00 94.75 262 ALA A N 1
ATOM 2073 C CA . ALA A 1 262 ? 18.694 13.311 53.619 1.00 94.75 262 ALA A CA 1
ATOM 2074 C C . ALA A 1 262 ? 20.114 13.259 53.021 1.00 94.75 262 ALA A C 1
ATOM 2076 O O . ALA A 1 262 ? 20.998 12.527 53.490 1.00 94.75 262 ALA A O 1
ATOM 2077 N N . GLU A 1 263 ? 20.356 14.020 51.959 1.00 90.81 263 GLU A N 1
ATOM 2078 C CA . GLU A 1 263 ? 21.691 14.176 51.399 1.00 90.81 263 GLU A CA 1
ATOM 2079 C C . GLU A 1 263 ? 22.640 14.876 52.388 1.00 90.81 263 GLU A C 1
ATOM 2081 O O . GLU A 1 263 ? 22.375 15.958 52.900 1.00 90.81 263 GLU A O 1
ATOM 2086 N N . GLY A 1 264 ? 23.792 14.254 52.655 1.00 86.81 264 GLY A N 1
ATOM 2087 C CA . GLY A 1 264 ? 24.810 14.794 53.565 1.00 86.81 264 GLY A CA 1
ATOM 2088 C C . GLY A 1 264 ? 24.686 14.349 55.026 1.00 86.81 264 GLY A C 1
ATOM 2089 O O . GLY A 1 264 ? 25.650 14.514 55.773 1.00 86.81 264 GLY A O 1
ATOM 2090 N N . ASP A 1 265 ? 23.581 13.713 55.419 1.00 92.00 265 ASP A N 1
ATOM 2091 C CA . ASP A 1 265 ? 23.443 13.115 56.750 1.00 92.00 265 ASP A CA 1
ATOM 2092 C C . ASP A 1 265 ? 24.297 11.837 56.884 1.00 92.00 265 ASP A C 1
ATOM 2094 O O . ASP A 1 265 ? 24.431 11.041 55.945 1.00 92.00 265 ASP A O 1
ATOM 2098 N N . GLU A 1 266 ? 24.878 11.599 58.066 1.00 86.81 266 GLU A N 1
ATOM 2099 C CA . GLU A 1 266 ? 25.680 10.393 58.352 1.00 86.81 266 GLU A CA 1
ATOM 2100 C C . GLU A 1 266 ? 24.841 9.245 58.941 1.00 86.81 266 GLU A C 1
ATOM 2102 O O . GLU A 1 266 ? 25.095 8.079 58.631 1.00 86.81 266 GLU A O 1
ATOM 2107 N N . GLU A 1 267 ? 23.809 9.566 59.723 1.00 92.25 267 GLU A N 1
ATOM 2108 C CA . GLU A 1 267 ? 22.991 8.605 60.473 1.00 92.25 267 GLU A CA 1
ATOM 2109 C C . GLU A 1 267 ? 21.616 8.392 59.823 1.00 92.25 267 GLU A C 1
ATOM 2111 O O . GLU A 1 267 ? 21.046 9.307 59.236 1.00 92.25 267 GLU A O 1
ATOM 2116 N N . TRP A 1 268 ? 21.075 7.176 59.935 1.00 94.81 268 TRP A N 1
ATOM 2117 C CA . TRP A 1 268 ? 19.725 6.847 59.461 1.00 94.81 268 TRP A CA 1
ATOM 2118 C C . TRP A 1 268 ? 18.686 7.114 60.549 1.00 94.81 268 TRP A C 1
ATOM 2120 O O . TRP A 1 268 ? 18.858 6.675 61.689 1.00 94.81 268 TRP A O 1
ATOM 2130 N N . THR A 1 269 ? 17.573 7.746 60.180 1.00 96.25 269 THR A N 1
ATOM 2131 C CA . THR A 1 269 ? 16.422 7.926 61.073 1.00 96.25 269 THR A CA 1
ATOM 2132 C C . THR A 1 269 ? 15.387 6.845 60.788 1.00 96.25 269 THR A C 1
ATOM 2134 O O . THR A 1 269 ? 15.010 6.625 59.641 1.00 96.25 269 THR A O 1
ATOM 2137 N N . VAL A 1 270 ? 14.937 6.140 61.824 1.00 95.75 270 VAL A N 1
ATOM 2138 C CA . VAL A 1 270 ? 13.950 5.057 61.694 1.00 95.75 270 VAL A CA 1
ATOM 2139 C C . VAL A 1 270 ? 12.549 5.657 61.586 1.00 95.75 270 VAL A C 1
ATOM 2141 O O . VAL A 1 270 ? 12.145 6.376 62.496 1.00 95.75 270 VAL A O 1
ATOM 2144 N N . LEU A 1 271 ? 11.825 5.336 60.508 1.00 91.69 271 LEU A N 1
ATOM 2145 C CA . LEU A 1 271 ? 10.390 5.624 60.377 1.00 91.69 271 LEU A CA 1
ATOM 2146 C C . LEU A 1 271 ? 9.582 4.603 61.173 1.00 91.69 271 LEU A C 1
ATOM 2148 O O . LEU A 1 271 ? 8.795 4.966 62.041 1.00 91.69 271 LEU A O 1
ATOM 2152 N N . GLU A 1 272 ? 9.850 3.317 60.932 1.00 91.62 272 GLU A N 1
ATOM 2153 C CA . GLU A 1 272 ? 9.128 2.231 61.585 1.00 91.62 272 GLU A CA 1
ATOM 2154 C C . GLU A 1 272 ? 9.993 0.974 61.758 1.00 91.62 272 GLU A C 1
ATOM 2156 O O . GLU A 1 272 ? 10.818 0.634 60.906 1.00 91.62 272 GLU A O 1
ATOM 2161 N N . ASP A 1 273 ? 9.809 0.271 62.880 1.00 93.50 273 ASP A N 1
ATOM 2162 C CA . ASP A 1 273 ? 10.448 -1.014 63.188 1.00 93.50 273 ASP A CA 1
ATOM 2163 C C . ASP A 1 273 ? 9.370 -2.088 63.377 1.00 93.50 273 ASP A C 1
ATOM 2165 O O . ASP A 1 273 ? 8.903 -2.350 64.488 1.00 93.50 273 ASP A O 1
ATOM 2169 N N . VAL A 1 274 ? 8.968 -2.701 62.267 1.00 91.00 274 VAL A N 1
ATOM 2170 C CA . VAL A 1 274 ? 7.866 -3.658 62.200 1.00 91.00 274 VAL A CA 1
ATOM 2171 C C . VAL A 1 274 ? 8.324 -5.038 62.688 1.00 91.00 274 VAL A C 1
ATOM 2173 O O . VAL A 1 274 ? 9.404 -5.543 62.337 1.00 91.00 274 VAL A O 1
ATOM 2176 N N . LYS A 1 275 ? 7.495 -5.667 63.531 1.00 91.50 275 LYS A N 1
ATOM 2177 C CA . LYS A 1 275 ? 7.723 -7.010 64.084 1.00 91.50 275 LYS A CA 1
ATOM 2178 C C . LYS A 1 275 ? 6.474 -7.864 63.986 1.00 91.50 275 LYS A C 1
ATOM 2180 O O . LYS A 1 275 ? 5.391 -7.437 64.362 1.00 91.50 275 LYS A O 1
ATOM 2185 N N . GLY A 1 276 ? 6.647 -9.113 63.576 1.00 86.25 276 GLY A N 1
ATOM 2186 C CA . GLY A 1 276 ? 5.562 -10.079 63.491 1.00 86.25 276 GLY A CA 1
ATOM 2187 C C . GLY A 1 276 ? 4.533 -9.807 62.395 1.00 86.25 276 GLY A C 1
ATOM 2188 O O . GLY A 1 276 ? 3.469 -10.413 62.478 1.00 86.25 276 GLY A O 1
ATOM 2189 N N . ASN A 1 277 ? 4.835 -8.956 61.407 1.00 87.19 277 ASN A N 1
ATOM 2190 C CA . ASN A 1 277 ? 3.929 -8.613 60.313 1.00 87.19 277 ASN A CA 1
ATOM 2191 C C . ASN A 1 277 ? 3.423 -9.873 59.612 1.00 87.19 277 ASN A C 1
ATOM 2193 O O . ASN A 1 277 ? 4.211 -10.766 59.305 1.00 87.19 277 ASN A O 1
ATOM 2197 N N . THR A 1 278 ? 2.122 -9.930 59.361 1.00 84.69 278 THR A N 1
ATOM 2198 C CA . THR A 1 278 ? 1.470 -10.948 58.526 1.00 84.69 278 THR A CA 1
ATOM 2199 C C . THR A 1 278 ? 0.841 -10.345 57.279 1.00 84.69 278 THR A C 1
ATOM 2201 O O . THR A 1 278 ? 0.512 -11.101 56.364 1.00 84.69 278 THR A O 1
ATOM 2204 N N . SER A 1 279 ? 0.737 -9.016 57.227 1.00 80.00 279 SER A N 1
ATOM 2205 C CA . SER A 1 279 ? 0.041 -8.302 56.173 1.00 80.00 279 SER A CA 1
ATOM 2206 C C . SER A 1 279 ? 0.779 -8.354 54.849 1.00 80.00 279 SER A C 1
ATOM 2208 O O . SER A 1 279 ? 2.013 -8.299 54.789 1.00 80.00 279 SER A O 1
ATOM 2210 N N . GLY A 1 280 ? -0.018 -8.437 53.786 1.00 74.00 280 GLY A N 1
ATOM 2211 C CA . GLY A 1 280 ? 0.396 -8.278 52.397 1.00 74.00 280 GLY A CA 1
ATOM 2212 C C . GLY A 1 280 ? 0.665 -6.831 51.995 1.00 74.00 280 GLY A C 1
ATOM 2213 O O . GLY A 1 280 ? 1.236 -6.584 50.934 1.00 74.00 280 GLY A O 1
ATOM 2214 N N . LEU A 1 281 ? 0.268 -5.881 52.836 1.00 76.38 281 LEU A N 1
ATOM 2215 C CA . LEU A 1 281 ? 0.429 -4.453 52.627 1.00 76.38 281 LEU A CA 1
ATOM 2216 C C . LEU A 1 281 ? 0.892 -3.798 53.931 1.00 76.38 281 LEU A C 1
ATOM 2218 O O . LEU A 1 281 ? 0.355 -4.063 55.004 1.00 76.38 281 LEU A O 1
ATOM 2222 N N . THR A 1 282 ? 1.887 -2.927 53.860 1.00 78.75 282 THR A N 1
ATOM 2223 C CA . THR A 1 282 ? 2.253 -2.082 55.000 1.00 78.75 282 THR A CA 1
ATOM 2224 C C . THR A 1 282 ? 2.374 -0.657 54.520 1.00 78.75 282 THR A C 1
ATOM 2226 O O . THR A 1 282 ? 3.120 -0.398 53.584 1.00 78.75 282 THR A O 1
ATOM 2229 N N . ALA A 1 283 ? 1.654 0.254 55.153 1.00 77.75 283 ALA A N 1
ATOM 2230 C CA . ALA A 1 283 ? 1.729 1.671 54.862 1.00 77.75 283 ALA A CA 1
ATOM 2231 C C . ALA A 1 283 ? 1.654 2.459 56.163 1.00 77.75 283 ALA A C 1
ATOM 2233 O O . ALA A 1 283 ? 1.104 1.980 57.156 1.00 77.75 283 ALA A O 1
ATOM 2234 N N . GLN A 1 284 ? 2.227 3.656 56.151 1.00 78.62 284 GLN A N 1
ATOM 2235 C CA . GLN A 1 284 ? 2.252 4.526 57.311 1.00 78.62 284 GLN A CA 1
ATOM 2236 C C . GLN A 1 284 ? 2.182 5.986 56.871 1.00 78.62 284 GLN A C 1
ATOM 2238 O O . GLN A 1 284 ? 3.054 6.483 56.150 1.00 78.62 284 GLN A O 1
ATOM 2243 N N . LYS A 1 285 ? 1.171 6.683 57.391 1.00 79.00 285 LYS A N 1
ATOM 2244 C CA . LYS A 1 285 ? 1.111 8.141 57.398 1.00 79.00 285 LYS A CA 1
ATOM 2245 C C . LYS A 1 285 ? 1.967 8.681 58.542 1.00 79.00 285 LYS A C 1
ATOM 2247 O O . LYS A 1 285 ? 1.875 8.199 59.671 1.00 79.00 285 LYS A O 1
ATOM 2252 N N . LEU A 1 286 ? 2.808 9.666 58.257 1.00 80.06 286 LEU A N 1
ATOM 2253 C CA . LEU A 1 286 ? 3.688 10.293 59.237 1.00 80.06 286 LEU A CA 1
ATOM 2254 C C . LEU A 1 286 ? 2.975 11.455 59.939 1.00 80.06 286 LEU A C 1
ATOM 2256 O O . LEU A 1 286 ? 2.242 12.216 59.313 1.00 80.06 286 LEU A O 1
ATOM 2260 N N . ASP A 1 287 ? 3.251 11.634 61.235 1.00 78.06 287 ASP A N 1
ATOM 2261 C CA . ASP A 1 287 ? 2.704 12.743 62.040 1.00 78.06 287 ASP A CA 1
ATOM 2262 C C . ASP A 1 287 ? 3.134 14.133 61.526 1.00 78.06 287 ASP A C 1
ATOM 2264 O O . ASP A 1 287 ? 2.517 15.147 61.855 1.00 78.06 287 ASP A O 1
ATOM 2268 N N . ALA A 1 288 ? 4.228 14.186 60.762 1.00 81.88 288 ALA A N 1
ATOM 2269 C CA . ALA A 1 288 ? 4.710 15.363 60.053 1.00 81.88 288 ALA A CA 1
ATOM 2270 C C . ALA A 1 288 ? 5.515 14.931 58.812 1.00 81.88 288 ALA A C 1
ATOM 2272 O O . ALA A 1 288 ? 6.183 13.890 58.874 1.00 81.88 288 ALA A O 1
ATOM 2273 N N . PRO A 1 289 ? 5.522 15.729 57.727 1.00 87.69 289 PRO A N 1
ATOM 2274 C CA . PRO A 1 289 ? 6.360 15.454 56.570 1.00 87.69 289 PRO A CA 1
ATOM 2275 C C . PRO A 1 289 ? 7.841 15.391 56.938 1.00 87.69 289 PRO A C 1
A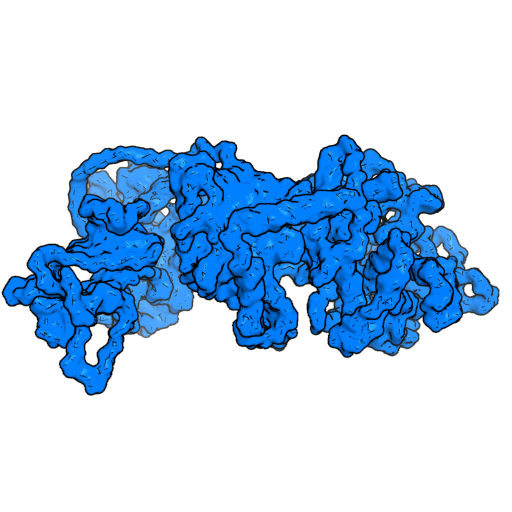TOM 2277 O O . PRO A 1 289 ? 8.340 16.153 57.774 1.00 87.69 289 PRO A O 1
ATOM 2280 N N . VAL A 1 290 ? 8.565 14.502 56.269 1.00 92.31 290 VAL A N 1
ATOM 2281 C CA . VAL A 1 290 ? 10.011 14.348 56.400 1.00 92.31 290 VAL A CA 1
ATOM 2282 C C . VAL A 1 290 ? 10.673 14.530 55.042 1.00 92.31 290 VAL A C 1
ATOM 2284 O O . VAL A 1 290 ? 10.107 14.196 54.006 1.00 92.31 290 VAL A O 1
ATOM 2287 N N . THR A 1 291 ? 11.897 15.050 55.045 1.00 94.31 291 THR A N 1
ATOM 2288 C CA . THR A 1 291 ? 12.711 15.180 53.834 1.00 94.31 291 THR A CA 1
ATOM 2289 C C . THR A 1 291 ? 13.755 14.071 53.800 1.00 94.31 291 THR A C 1
ATOM 2291 O O . THR A 1 291 ? 14.492 13.876 54.770 1.00 94.31 291 THR A O 1
ATOM 2294 N N . ALA A 1 292 ? 13.828 13.343 52.689 1.00 95.94 292 ALA A N 1
ATOM 2295 C CA . ALA A 1 292 ? 14.818 12.301 52.467 1.00 95.94 292 ALA A CA 1
ATOM 2296 C C . ALA A 1 292 ? 15.293 12.292 51.019 1.00 95.94 292 ALA A C 1
ATOM 2298 O O . ALA A 1 292 ? 14.518 12.548 50.104 1.00 95.94 292 ALA A O 1
ATOM 2299 N N . ARG A 1 293 ? 16.539 11.875 50.813 1.00 96.31 293 ARG A N 1
ATOM 2300 C CA . ARG A 1 293 ? 17.018 11.390 49.517 1.00 96.31 293 ARG A CA 1
ATOM 2301 C C . ARG A 1 293 ? 17.033 9.871 49.466 1.00 96.31 293 ARG A C 1
ATOM 2303 O O . ARG A 1 293 ? 16.789 9.282 48.420 1.00 96.31 293 ARG A O 1
ATOM 2310 N N . TYR A 1 294 ? 17.321 9.227 50.593 1.00 96.94 294 TYR A N 1
ATOM 2311 C CA . TYR A 1 294 ? 17.437 7.779 50.667 1.00 96.94 294 TYR A CA 1
ATOM 2312 C C . TYR A 1 294 ? 16.391 7.192 51.604 1.00 96.94 294 TYR A C 1
ATOM 2314 O O . TYR A 1 294 ? 16.293 7.606 52.759 1.00 96.94 294 TYR A O 1
ATOM 2322 N N . ILE A 1 295 ? 15.686 6.167 51.130 1.00 97.38 295 ILE A N 1
ATOM 2323 C CA . ILE A 1 295 ? 14.826 5.297 51.937 1.00 97.38 295 ILE A CA 1
ATOM 2324 C C . ILE A 1 295 ? 15.443 3.907 51.953 1.00 97.38 295 ILE A C 1
ATOM 2326 O O . ILE A 1 295 ? 15.894 3.415 50.922 1.00 97.38 295 ILE A O 1
ATOM 2330 N N . ARG A 1 296 ? 15.478 3.251 53.107 1.00 95.94 296 ARG A N 1
ATOM 2331 C CA . ARG A 1 296 ? 16.038 1.910 53.252 1.00 95.94 296 ARG A CA 1
ATOM 2332 C C . ARG A 1 296 ? 15.112 1.011 54.046 1.00 95.94 296 ARG A C 1
ATOM 2334 O O . ARG A 1 296 ? 14.656 1.380 55.124 1.00 95.94 296 ARG A O 1
ATOM 2341 N N . ILE A 1 297 ? 14.903 -0.191 53.519 1.00 96.31 297 ILE A N 1
ATOM 2342 C CA . ILE A 1 297 ? 14.175 -1.269 54.174 1.00 96.31 297 ILE A CA 1
ATOM 2343 C C . ILE A 1 297 ? 15.164 -2.362 54.578 1.00 96.31 297 ILE A C 1
ATOM 2345 O O . ILE A 1 297 ? 15.733 -3.041 53.721 1.00 96.31 297 ILE A O 1
ATOM 2349 N N . ASP A 1 298 ? 15.365 -2.548 55.881 1.00 95.75 298 ASP A N 1
ATOM 2350 C CA . ASP A 1 298 ? 16.196 -3.602 56.463 1.00 95.75 298 ASP A CA 1
ATOM 2351 C C . ASP A 1 298 ? 15.321 -4.766 56.949 1.00 95.75 298 ASP A C 1
ATOM 2353 O O . ASP A 1 298 ? 14.626 -4.675 57.960 1.00 95.75 298 ASP A O 1
ATOM 2357 N N . TYR A 1 299 ? 15.388 -5.898 56.255 1.00 94.50 299 TYR A N 1
ATOM 2358 C CA . TYR A 1 299 ? 14.690 -7.130 56.602 1.00 94.50 299 TYR A CA 1
ATOM 2359 C C . TYR A 1 299 ? 15.535 -7.988 57.539 1.00 94.50 299 TYR A C 1
ATOM 2361 O O . TYR A 1 299 ? 16.639 -8.428 57.202 1.00 94.50 299 TYR A O 1
ATOM 2369 N N . THR A 1 300 ? 14.979 -8.290 58.708 1.00 91.44 300 THR A N 1
ATOM 2370 C CA . THR A 1 300 ? 15.571 -9.208 59.694 1.00 91.44 300 THR A CA 1
ATOM 2371 C C . THR A 1 300 ? 14.963 -10.608 59.615 1.00 91.44 300 THR A C 1
ATOM 2373 O O . THR A 1 300 ? 15.697 -11.589 59.731 1.00 91.44 300 THR A O 1
ATOM 2376 N N . THR A 1 301 ? 13.669 -10.696 59.293 1.00 92.31 301 THR A N 1
ATOM 2377 C CA . THR A 1 301 ? 12.941 -11.946 59.046 1.00 92.31 301 THR A CA 1
ATOM 2378 C C . THR A 1 301 ? 12.085 -11.769 57.791 1.00 92.31 301 THR A C 1
ATOM 2380 O O . THR A 1 301 ? 11.125 -11.002 57.800 1.00 92.31 301 THR A O 1
ATOM 2383 N N . GLY A 1 302 ? 12.463 -12.432 56.696 1.00 88.38 302 GLY A N 1
ATOM 2384 C CA . GLY A 1 302 ? 11.922 -12.206 55.351 1.00 88.38 302 GLY A CA 1
ATOM 2385 C C . GLY A 1 302 ? 10.711 -13.068 54.989 1.00 88.38 302 GLY A C 1
ATOM 2386 O O . GLY A 1 302 ? 10.032 -12.765 54.018 1.00 88.38 302 GLY A O 1
ATOM 2387 N N . GLU A 1 303 ? 10.420 -14.108 55.774 1.00 90.62 303 GLU A N 1
ATOM 2388 C CA . GLU A 1 303 ? 9.293 -15.022 55.546 1.00 90.62 303 GLU A CA 1
ATOM 2389 C C . GLU A 1 303 ? 8.539 -15.334 56.848 1.00 90.62 303 GLU A C 1
ATOM 2391 O O . GLU A 1 303 ? 9.085 -15.216 57.951 1.00 90.62 303 GLU A O 1
ATOM 2396 N N . GLN A 1 304 ? 7.293 -15.790 56.717 1.00 89.19 304 GLN A N 1
ATOM 2397 C CA . GLN A 1 304 ? 6.496 -16.316 57.826 1.00 89.19 304 GLN A CA 1
ATOM 2398 C C . GLN A 1 304 ? 7.063 -17.633 58.380 1.00 89.19 304 GLN A C 1
ATOM 2400 O O . GLN A 1 304 ? 7.772 -18.381 57.701 1.00 89.19 304 GLN A O 1
ATOM 2405 N N . TYR A 1 305 ? 6.716 -17.958 59.631 1.00 83.56 305 TYR A N 1
ATOM 2406 C CA . TYR A 1 305 ? 7.037 -19.268 60.203 1.00 83.56 305 TYR A CA 1
ATOM 2407 C C . TYR A 1 305 ? 6.373 -20.398 59.414 1.00 83.56 305 TYR A C 1
ATOM 2409 O O . TYR A 1 305 ? 5.310 -20.228 58.813 1.00 83.56 305 TYR A O 1
ATOM 2417 N N . LYS A 1 306 ? 6.969 -21.595 59.476 1.00 75.12 306 LYS A N 1
ATOM 2418 C CA . LYS A 1 306 ? 6.291 -22.787 58.959 1.00 75.12 306 LYS A CA 1
ATOM 2419 C C . LYS A 1 306 ? 4.973 -22.985 59.719 1.00 75.12 306 LYS A C 1
ATOM 2421 O O . LYS A 1 306 ? 4.976 -22.873 60.948 1.00 75.12 306 LYS A O 1
ATOM 2426 N N . PRO A 1 307 ? 3.861 -23.296 59.028 1.00 70.44 307 PRO A N 1
ATOM 2427 C CA . PRO A 1 307 ? 2.577 -23.492 59.689 1.00 70.44 307 PRO A CA 1
ATOM 2428 C C . PRO A 1 307 ? 2.673 -24.502 60.838 1.00 70.44 307 PRO A C 1
ATOM 2430 O O . PRO A 1 307 ? 3.208 -25.600 60.678 1.00 70.44 307 PRO A O 1
ATOM 2433 N N . GLY A 1 308 ? 2.183 -24.107 62.015 1.00 68.12 308 GLY A N 1
ATOM 2434 C CA . GLY A 1 308 ? 2.205 -24.936 63.223 1.00 68.12 308 GLY A CA 1
ATOM 2435 C C . GLY A 1 308 ? 3.557 -25.028 63.942 1.00 68.12 308 GLY A C 1
ATOM 2436 O O . GLY A 1 308 ? 3.680 -25.826 64.873 1.00 68.12 308 GLY A O 1
ATOM 2437 N N . THR A 1 309 ? 4.569 -24.238 63.563 1.00 73.50 309 THR A N 1
ATOM 2438 C CA . THR A 1 309 ? 5.865 -24.196 64.259 1.00 73.50 309 THR A CA 1
ATOM 2439 C C . THR A 1 309 ? 6.310 -22.765 64.581 1.00 73.50 309 THR A C 1
ATOM 2441 O O . THR A 1 309 ? 5.780 -21.788 64.067 1.00 73.50 309 THR A O 1
ATOM 2444 N N . THR A 1 310 ? 7.312 -22.636 65.453 1.00 76.00 310 THR A N 1
ATOM 2445 C CA . THR A 1 310 ? 8.011 -21.371 65.754 1.00 76.00 310 THR A CA 1
ATOM 2446 C C . THR A 1 310 ? 9.383 -21.299 65.078 1.00 76.00 310 THR A C 1
ATOM 2448 O O . THR A 1 310 ? 10.258 -20.536 65.484 1.00 76.00 310 THR A O 1
ATOM 2451 N N . THR A 1 311 ? 9.614 -22.146 64.072 1.00 75.81 311 THR A N 1
ATOM 2452 C CA . THR A 1 311 ? 10.909 -22.284 63.399 1.00 75.81 311 THR A CA 1
ATOM 2453 C C . THR A 1 311 ? 10.871 -21.605 62.037 1.00 75.81 311 THR A C 1
ATOM 2455 O O . THR A 1 311 ? 10.036 -21.956 61.200 1.00 75.81 311 THR A O 1
ATOM 2458 N N . LEU A 1 312 ? 11.808 -20.688 61.793 1.00 78.50 312 LEU A N 1
ATOM 2459 C CA . LEU A 1 312 ? 12.031 -20.093 60.473 1.00 78.50 312 LEU A CA 1
ATOM 2460 C C . LEU A 1 312 ? 12.606 -21.119 59.500 1.00 78.50 312 LEU A C 1
ATOM 2462 O O . LEU A 1 312 ? 13.307 -22.052 59.906 1.00 78.50 312 LEU A O 1
ATOM 2466 N N . ASP A 1 313 ? 12.345 -20.925 58.210 1.00 77.81 313 ASP A N 1
ATOM 2467 C CA . ASP A 1 313 ? 13.106 -21.638 57.196 1.00 77.81 313 ASP A CA 1
ATOM 2468 C C . ASP A 1 313 ? 14.563 -21.125 57.199 1.00 77.81 313 ASP A C 1
ATOM 2470 O O . ASP A 1 313 ? 14.784 -19.913 57.095 1.00 77.81 313 ASP A O 1
ATOM 2474 N N . PRO A 1 314 ? 15.578 -22.004 57.329 1.00 78.56 314 PRO A N 1
ATOM 2475 C CA . PRO A 1 314 ? 16.980 -21.591 57.243 1.00 78.56 314 PRO A CA 1
ATOM 2476 C C . PRO A 1 314 ? 17.343 -20.980 55.877 1.00 78.56 314 PRO A C 1
ATOM 2478 O O . PRO A 1 314 ? 18.361 -20.301 55.770 1.00 78.56 314 PRO A O 1
ATOM 2481 N N . ASN A 1 315 ? 16.507 -21.197 54.858 1.00 82.19 315 ASN A N 1
ATOM 2482 C CA . ASN A 1 315 ? 16.673 -20.759 53.478 1.00 82.19 315 ASN A CA 1
ATOM 2483 C C . ASN A 1 315 ? 15.697 -19.629 53.069 1.00 82.19 315 ASN A C 1
ATOM 2485 O O . ASN A 1 315 ? 15.358 -19.486 51.891 1.00 82.19 315 ASN A O 1
ATOM 2489 N N . GLN A 1 316 ? 15.228 -18.829 54.030 1.00 87.31 316 GLN A N 1
ATOM 2490 C CA . GLN A 1 316 ? 14.319 -17.705 53.766 1.00 87.31 316 GLN A CA 1
ATOM 2491 C C . GLN A 1 316 ? 14.937 -16.614 52.864 1.00 87.31 316 GLN A C 1
ATOM 2493 O O . GLN A 1 316 ? 16.167 -16.456 52.794 1.00 87.31 316 GLN A O 1
ATOM 2498 N N . ARG A 1 317 ? 14.071 -15.837 52.201 1.00 87.50 317 ARG A N 1
ATOM 2499 C CA . ARG A 1 317 ? 14.404 -14.640 51.407 1.00 87.50 317 ARG A CA 1
ATOM 2500 C C . ARG A 1 317 ? 13.573 -13.435 51.845 1.00 87.50 317 ARG A C 1
ATOM 2502 O O . ARG A 1 317 ? 12.448 -13.604 52.284 1.00 87.50 317 ARG A O 1
ATOM 2509 N N . ALA A 1 318 ? 14.096 -12.228 51.651 1.00 89.88 318 ALA A N 1
ATOM 2510 C CA . ALA A 1 318 ? 13.279 -11.019 51.639 1.00 89.88 318 ALA A CA 1
ATOM 2511 C C . ALA A 1 318 ? 12.689 -10.818 50.236 1.00 89.88 318 ALA A C 1
ATOM 2513 O O . ALA A 1 318 ? 13.398 -11.017 49.241 1.00 89.88 318 ALA A O 1
ATOM 2514 N N . ARG A 1 319 ? 11.410 -10.439 50.157 1.00 88.25 319 ARG A N 1
ATOM 2515 C CA . ARG A 1 319 ? 10.728 -10.096 48.905 1.00 88.25 319 ARG A CA 1
ATOM 2516 C C . ARG A 1 319 ? 9.888 -8.839 49.076 1.00 88.25 319 ARG A C 1
ATOM 2518 O O . ARG A 1 319 ? 9.257 -8.674 50.114 1.00 88.25 319 ARG A O 1
ATOM 2525 N N . LEU A 1 320 ? 9.883 -7.994 48.054 1.00 88.75 320 LEU A N 1
ATOM 2526 C CA . LEU A 1 320 ? 9.077 -6.780 47.988 1.00 88.75 320 LEU A CA 1
ATOM 2527 C C . LEU A 1 320 ? 8.492 -6.663 46.583 1.00 88.75 320 LEU A C 1
ATOM 2529 O O . LEU A 1 320 ? 9.240 -6.806 45.617 1.00 88.75 320 LEU A O 1
ATOM 2533 N N . ALA A 1 321 ? 7.188 -6.425 46.461 1.00 82.88 321 ALA A N 1
ATOM 2534 C CA . ALA A 1 321 ? 6.548 -6.265 45.162 1.00 82.88 321 ALA A CA 1
ATOM 2535 C C . ALA A 1 321 ? 6.674 -4.818 44.678 1.00 82.88 321 ALA A C 1
ATOM 2537 O O . ALA A 1 321 ? 7.265 -4.592 43.626 1.00 82.88 321 ALA A O 1
ATOM 2538 N N . LYS A 1 322 ? 6.196 -3.855 45.474 1.00 85.38 322 LYS A N 1
ATOM 2539 C CA . LYS A 1 322 ? 6.228 -2.420 45.157 1.00 85.38 322 LYS A CA 1
ATOM 2540 C C . LYS A 1 322 ? 6.475 -1.573 46.403 1.00 85.38 322 LYS A C 1
ATOM 2542 O O . LYS A 1 322 ? 6.148 -1.996 47.515 1.00 85.38 322 LYS A O 1
ATOM 2547 N N . PHE A 1 323 ? 7.047 -0.391 46.206 1.00 88.62 323 PHE A N 1
ATOM 2548 C CA . PHE A 1 323 ? 7.222 0.642 47.218 1.00 88.62 323 PHE A CA 1
ATOM 2549 C C . PHE A 1 323 ? 6.687 1.968 46.684 1.00 88.62 323 PHE A C 1
ATOM 2551 O O . PHE A 1 323 ? 7.012 2.353 45.566 1.00 88.62 323 PHE A O 1
ATOM 2558 N N . TYR A 1 324 ? 5.931 2.676 47.513 1.00 85.25 324 TYR A N 1
ATOM 2559 C CA . TYR A 1 324 ? 5.327 3.955 47.186 1.00 85.25 324 TYR A CA 1
ATOM 2560 C C . TYR A 1 324 ? 5.686 5.006 48.235 1.00 85.25 324 TYR A C 1
ATOM 2562 O O . TYR A 1 324 ? 5.835 4.705 49.422 1.00 85.25 324 TYR A O 1
ATOM 2570 N N . LEU A 1 325 ? 5.822 6.246 47.779 1.00 87.81 325 LEU A N 1
ATOM 2571 C CA . LEU A 1 325 ? 6.102 7.427 48.587 1.00 87.81 325 LEU A CA 1
ATOM 2572 C C . LEU A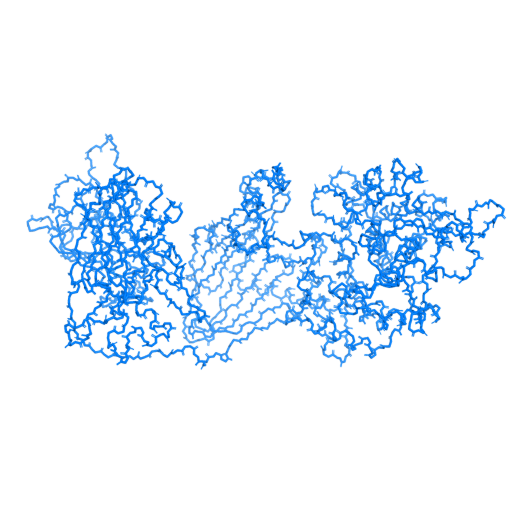 1 325 ? 5.215 8.587 48.119 1.00 87.81 325 LEU A C 1
ATOM 2574 O O . LEU A 1 325 ? 5.200 8.858 46.917 1.00 87.81 325 LEU A O 1
ATOM 2578 N N . PHE A 1 326 ? 4.521 9.272 49.028 1.00 82.38 326 PHE A N 1
ATOM 2579 C CA . PHE A 1 326 ? 3.599 10.360 48.678 1.00 82.38 326 PHE A CA 1
ATOM 2580 C C . PHE A 1 326 ? 3.814 11.607 49.548 1.00 82.38 326 PHE A C 1
ATOM 2582 O O . PHE A 1 326 ? 4.137 11.509 50.734 1.00 82.38 326 PHE A O 1
ATOM 2589 N N . ASP A 1 327 ? 3.655 12.780 48.929 1.00 82.19 327 ASP A N 1
ATOM 2590 C CA . ASP A 1 327 ? 3.595 14.088 49.593 1.00 82.19 327 ASP A CA 1
ATOM 2591 C C . ASP A 1 327 ? 2.162 14.610 49.520 1.00 82.19 327 ASP A C 1
ATOM 2593 O O . ASP A 1 327 ? 1.747 15.222 48.528 1.00 82.19 327 ASP A O 1
ATOM 2597 N N . ASN A 1 328 ? 1.405 14.362 50.583 1.00 64.25 328 ASN A N 1
ATOM 2598 C CA . ASN A 1 328 ? 0.005 14.746 50.624 1.00 64.25 328 ASN A CA 1
ATOM 2599 C C . ASN A 1 328 ? -0.186 16.206 51.088 1.00 64.25 328 ASN A C 1
ATOM 2601 O O . ASN A 1 328 ? -1.320 16.673 51.149 1.00 64.25 328 ASN A O 1
ATOM 2605 N N . GLU A 1 329 ? 0.878 16.965 51.397 1.00 59.88 329 GLU A N 1
ATOM 2606 C CA . GLU A 1 329 ? 0.773 18.408 51.670 1.00 59.88 329 GLU A CA 1
ATOM 2607 C C . GLU A 1 329 ? 0.769 19.243 50.377 1.00 59.88 329 GLU A C 1
ATOM 2609 O O . GLU A 1 329 ? 0.084 20.267 50.316 1.00 59.88 329 GLU A O 1
ATOM 2614 N N . GLN A 1 330 ? 1.494 18.821 49.330 1.00 50.34 330 GLN A N 1
ATOM 2615 C CA . GLN A 1 330 ? 1.436 19.469 48.007 1.00 50.34 330 GLN A CA 1
ATOM 2616 C C . GLN A 1 330 ? 0.244 19.014 47.157 1.00 50.34 330 GLN A C 1
ATOM 2618 O O . GLN A 1 330 ? -0.244 19.790 46.334 1.00 50.34 330 GLN A O 1
ATOM 2623 N N . SER A 1 331 ? -0.241 17.794 47.388 1.00 45.44 331 SER A N 1
ATOM 2624 C CA . SER A 1 331 ? -1.438 17.239 46.757 1.00 45.44 331 SER A CA 1
ATOM 2625 C C . SER A 1 331 ? -2.309 16.591 47.828 1.00 45.44 331 SER A C 1
ATOM 2627 O O . SER A 1 331 ? -2.077 15.454 48.215 1.00 45.44 331 SER A O 1
ATOM 2629 N N . SER A 1 332 ? -3.312 17.310 48.334 1.00 37.06 332 SER A N 1
ATOM 2630 C CA . SER A 1 332 ? -4.122 16.917 49.503 1.00 37.06 332 SER A CA 1
ATOM 2631 C C . SER A 1 332 ? -5.064 15.719 49.301 1.00 37.06 332 SER A C 1
ATOM 2633 O O . SER A 1 332 ? -6.121 15.676 49.924 1.00 37.06 332 SER A O 1
ATOM 2635 N N . PHE A 1 333 ? -4.743 14.775 48.414 1.00 45.59 333 PHE A N 1
ATOM 2636 C CA . PHE A 1 333 ? -5.716 13.829 47.865 1.00 45.59 333 PHE A CA 1
ATOM 2637 C C . PHE A 1 333 ? -5.258 12.372 47.785 1.00 45.59 333 PHE A C 1
ATOM 2639 O O . PHE A 1 333 ? -5.906 11.610 47.078 1.00 45.59 333 PHE A O 1
ATOM 2646 N N . TYR A 1 334 ? -4.228 11.945 48.519 1.00 49.00 334 TYR A N 1
ATOM 2647 C CA . TYR A 1 334 ? -3.764 10.555 48.452 1.00 49.00 334 TYR A CA 1
ATOM 2648 C C . TYR A 1 334 ? -3.664 9.925 49.845 1.00 49.00 334 TYR A C 1
ATOM 2650 O O . TYR A 1 334 ? -3.173 10.553 50.778 1.00 49.00 334 TYR A O 1
ATOM 2658 N N . THR A 1 335 ? -4.153 8.695 49.989 1.00 35.75 335 THR A N 1
ATOM 2659 C CA . THR A 1 335 ? -3.802 7.769 51.077 1.00 35.75 335 THR A CA 1
ATOM 2660 C C . THR A 1 335 ? -3.725 6.366 50.492 1.00 35.75 335 THR A C 1
ATOM 2662 O O . THR A 1 335 ? -4.621 5.960 49.748 1.00 35.75 335 THR A O 1
ATOM 2665 N N . MET A 1 336 ? -2.680 5.609 50.828 1.00 41.62 336 MET A N 1
ATOM 2666 C CA . MET A 1 336 ? -2.644 4.166 50.584 1.00 41.62 336 MET A CA 1
ATOM 2667 C C . MET A 1 336 ? -3.801 3.500 51.349 1.00 41.62 336 MET A C 1
ATOM 2669 O O . MET A 1 336 ? -4.175 3.986 52.415 1.00 41.62 336 MET A O 1
ATOM 2673 N N . PRO A 1 337 ? -4.387 2.396 50.854 1.00 39.53 337 PRO A N 1
ATOM 2674 C CA . PRO A 1 337 ? -5.428 1.685 51.595 1.00 39.53 337 PRO A CA 1
ATOM 2675 C C . PRO A 1 337 ? -4.837 1.142 52.909 1.00 39.53 337 PRO A C 1
ATOM 2677 O O . PRO A 1 337 ? -3.823 0.445 52.883 1.00 39.53 337 PRO A O 1
ATOM 2680 N N . VAL A 1 338 ? -5.412 1.482 54.070 1.00 29.70 338 VAL A N 1
ATOM 2681 C CA . VAL A 1 338 ? -4.892 1.069 55.389 1.00 29.70 338 VAL A CA 1
ATOM 2682 C C . VAL A 1 338 ? -5.928 0.254 56.180 1.00 29.70 338 VAL A C 1
ATOM 2684 O O . VAL A 1 338 ? -6.991 0.759 56.518 1.00 29.70 338 VAL A O 1
ATOM 2687 N N . GLU A 1 339 ? -5.483 -0.958 56.549 1.00 26.92 339 GLU A N 1
ATOM 2688 C CA . GLU A 1 339 ? -5.833 -1.836 57.693 1.00 26.92 339 GLU A CA 1
ATOM 2689 C C . GLU A 1 339 ? -6.786 -3.059 57.552 1.00 26.92 339 GLU A C 1
ATOM 2691 O O . GLU A 1 339 ? -7.836 -3.032 56.927 1.00 26.92 339 GLU A O 1
ATOM 2696 N N . GLU A 1 340 ? -6.348 -4.176 58.175 1.00 29.28 340 GLU A N 1
ATOM 2697 C CA . GLU A 1 340 ? -6.762 -5.587 57.998 1.00 29.28 340 GLU A CA 1
ATOM 2698 C C . GLU A 1 340 ? -7.835 -6.133 58.994 1.00 29.28 340 GLU A C 1
ATOM 2700 O O . GLU A 1 340 ? -7.671 -6.011 60.205 1.00 29.28 340 GLU A O 1
ATOM 2705 N N . SER A 1 341 ? -8.824 -6.887 58.460 1.00 32.09 341 SER A N 1
ATOM 2706 C CA . SER A 1 341 ? -9.455 -8.190 58.874 1.00 32.09 341 SER A CA 1
ATOM 2707 C C . SER A 1 341 ? -9.874 -8.521 60.343 1.00 32.09 341 SER A C 1
ATOM 2709 O O . SER A 1 341 ? -9.090 -8.348 61.275 1.00 32.09 341 SER A O 1
ATOM 2711 N N . PRO A 1 342 ? -11.035 -9.214 60.578 1.00 28.02 342 PRO A N 1
ATOM 2712 C CA . PRO A 1 342 ? -10.994 -10.690 60.725 1.00 28.02 342 PRO A CA 1
ATOM 2713 C C . PRO A 1 342 ? -12.237 -11.533 60.295 1.00 28.02 342 PRO A C 1
ATOM 2715 O O . PRO A 1 342 ? -13.371 -11.286 60.685 1.00 28.02 342 PRO A O 1
ATOM 2718 N N . SER A 1 343 ? -11.912 -12.677 59.675 1.00 23.80 343 SER A N 1
ATOM 2719 C CA . SER A 1 343 ? -12.430 -14.056 59.857 1.00 23.80 343 SER A CA 1
ATOM 2720 C C . SER A 1 343 ? -13.847 -14.512 59.431 1.00 23.80 343 SER A C 1
ATOM 2722 O O . SER A 1 343 ? -14.834 -14.244 60.106 1.00 23.80 343 SER A O 1
ATOM 2724 N N . ALA A 1 344 ? -13.802 -15.472 58.495 1.00 22.94 344 ALA A N 1
ATOM 2725 C CA . ALA A 1 344 ? -14.349 -16.840 58.527 1.00 22.94 344 ALA A CA 1
ATOM 2726 C C . ALA A 1 344 ? -15.847 -17.124 58.271 1.00 22.94 344 ALA A C 1
ATOM 2728 O O . ALA A 1 344 ? -16.728 -16.733 59.029 1.00 22.94 344 ALA A O 1
ATOM 2729 N N . ASP A 1 345 ? -16.014 -18.052 57.312 1.00 23.25 345 ASP A N 1
ATOM 2730 C CA . ASP A 1 345 ? -17.061 -19.076 57.157 1.00 23.25 345 ASP A CA 1
ATOM 2731 C C . ASP A 1 345 ? -18.417 -18.640 56.562 1.00 23.25 345 ASP A C 1
ATOM 2733 O O . ASP A 1 345 ? -19.321 -18.199 57.259 1.00 23.25 345 ASP A O 1
ATOM 2737 N N . THR A 1 346 ? -18.689 -18.940 55.285 1.00 25.52 346 THR A N 1
ATOM 2738 C CA . THR A 1 346 ? -19.116 -20.269 54.787 1.00 25.52 346 THR A CA 1
ATOM 2739 C C . THR A 1 346 ? -19.757 -20.194 53.386 1.00 25.52 346 THR A C 1
ATOM 2741 O O . THR A 1 346 ? -20.494 -19.268 53.085 1.00 25.52 346 THR A O 1
ATOM 2744 N N . ALA A 1 347 ? -19.570 -21.286 52.629 1.00 23.61 347 ALA A N 1
ATOM 2745 C CA . ALA A 1 347 ? -20.458 -21.842 51.591 1.00 23.61 347 ALA A CA 1
ATOM 2746 C C . ALA A 1 347 ? -20.220 -21.512 50.092 1.00 23.61 347 ALA A C 1
ATOM 2748 O O . ALA A 1 347 ? -20.755 -20.561 49.547 1.00 23.61 347 ALA A O 1
ATOM 2749 N N . ALA A 1 348 ? -19.552 -22.483 49.448 1.00 23.81 348 ALA A N 1
ATOM 2750 C CA . ALA A 1 348 ? -19.938 -23.195 48.214 1.00 23.81 348 ALA A CA 1
ATOM 2751 C C . ALA A 1 348 ? -19.893 -22.493 46.831 1.00 23.81 348 ALA A C 1
ATOM 2753 O O . ALA A 1 348 ? -20.812 -21.779 46.462 1.00 23.81 348 ALA A O 1
ATOM 2754 N N . GLU A 1 349 ? -18.848 -22.856 46.063 1.00 30.92 349 GLU A N 1
ATOM 2755 C CA . GLU A 1 349 ? -18.790 -23.323 44.649 1.00 30.92 349 GLU A CA 1
ATOM 2756 C C . GLU A 1 349 ? -19.961 -23.034 43.668 1.00 30.92 349 GLU A C 1
ATOM 2758 O O . GLU A 1 349 ? -21.119 -23.239 44.032 1.00 30.92 349 GLU A O 1
ATOM 2763 N N . PRO A 1 350 ? -19.680 -22.741 42.369 1.00 29.48 350 PRO A N 1
ATOM 2764 C CA . PRO A 1 350 ? -18.897 -23.654 41.523 1.00 29.48 350 PRO A CA 1
ATOM 2765 C C . PRO A 1 350 ? -17.849 -23.033 40.584 1.00 29.48 350 PRO A C 1
ATOM 2767 O O . PRO A 1 350 ? -17.850 -21.857 40.245 1.00 29.48 350 PRO A O 1
ATOM 2770 N N . ALA A 1 351 ? -16.945 -23.922 40.177 1.00 36.91 351 ALA A N 1
ATOM 2771 C CA . ALA A 1 351 ? -15.817 -23.729 39.280 1.00 36.91 351 ALA A CA 1
ATOM 2772 C C . ALA A 1 351 ? -16.153 -23.071 37.932 1.00 36.91 351 ALA A C 1
ATOM 2774 O O . ALA A 1 351 ? -17.147 -23.426 37.297 1.00 36.91 351 ALA A O 1
ATOM 2775 N N . VAL A 1 352 ? -15.211 -22.274 37.417 1.00 27.42 352 VAL A N 1
ATOM 2776 C CA . VAL A 1 352 ? -15.088 -22.022 35.976 1.00 27.42 352 VAL A CA 1
ATOM 2777 C C . VAL A 1 352 ? -13.712 -22.487 35.509 1.00 27.42 352 VAL A C 1
ATOM 2779 O O . VAL A 1 352 ? -12.670 -22.111 36.042 1.00 27.42 352 VAL A O 1
ATOM 2782 N N . MET A 1 353 ? -13.767 -23.420 34.563 1.00 27.50 353 MET A N 1
ATOM 2783 C CA . MET A 1 353 ? -12.651 -24.123 33.946 1.00 27.50 353 MET A CA 1
ATOM 2784 C C . MET A 1 353 ? -11.810 -23.201 33.059 1.00 27.50 353 MET A C 1
ATOM 2786 O O . MET A 1 353 ? -12.297 -22.227 32.495 1.00 27.50 353 MET A O 1
ATOM 2790 N N . SER A 1 354 ? -10.543 -23.575 32.894 1.00 28.59 354 SER A N 1
ATOM 2791 C CA . SER A 1 354 ? -9.595 -22.945 31.985 1.00 28.59 354 SER A CA 1
ATOM 2792 C C . SER A 1 354 ? -10.061 -22.966 30.521 1.00 28.59 354 SER A C 1
ATOM 2794 O O . SER A 1 354 ? -10.600 -23.960 30.030 1.00 28.59 354 SER A O 1
ATOM 2796 N N . LEU A 1 355 ? -9.771 -21.868 29.811 1.00 36.00 355 LEU A N 1
ATOM 2797 C CA . LEU A 1 355 ? -9.927 -21.662 28.363 1.00 36.00 355 LEU A CA 1
ATOM 2798 C C . LEU A 1 355 ? -8.981 -22.562 27.548 1.00 36.00 355 LEU A C 1
ATOM 2800 O O . LEU A 1 355 ? -8.059 -22.111 26.870 1.00 36.00 355 LEU A O 1
ATOM 2804 N N . ALA A 1 356 ? -9.207 -23.869 27.600 1.00 38.44 356 ALA A N 1
ATOM 2805 C CA . ALA A 1 356 ? -8.629 -24.801 26.650 1.00 38.44 356 ALA A CA 1
ATOM 2806 C C . ALA A 1 356 ? -9.716 -25.760 26.156 1.00 38.44 356 ALA A C 1
ATOM 2808 O O . ALA A 1 356 ? -10.155 -26.649 26.881 1.00 38.44 356 ALA A O 1
ATOM 2809 N N . SER A 1 357 ? -10.067 -25.592 24.875 1.00 38.56 357 SER A N 1
ATOM 2810 C CA . SER A 1 357 ? -10.925 -26.436 24.022 1.00 38.56 357 SER A CA 1
ATOM 2811 C C . SER A 1 357 ? -12.445 -26.189 24.027 1.00 38.56 357 SER A C 1
ATOM 2813 O O . SER A 1 357 ? -13.210 -27.052 24.438 1.00 38.56 357 SER A O 1
ATOM 2815 N N . ALA A 1 358 ? -12.872 -25.055 23.455 1.00 32.72 358 ALA A N 1
ATOM 2816 C CA . ALA A 1 358 ? -14.079 -24.956 22.615 1.00 32.72 358 ALA A CA 1
ATOM 2817 C C . ALA A 1 358 ? -14.146 -23.576 21.923 1.00 32.72 358 ALA A C 1
ATOM 2819 O O . ALA A 1 358 ? -14.596 -22.612 22.524 1.00 32.72 358 ALA A O 1
ATOM 2820 N N . GLN A 1 359 ? -13.711 -23.455 20.669 1.00 44.53 359 GLN A N 1
ATOM 2821 C CA . GLN A 1 359 ? -14.234 -22.401 19.788 1.00 44.53 359 GLN A CA 1
ATOM 2822 C C . GLN A 1 359 ? -14.218 -22.956 18.360 1.00 44.53 359 GLN A C 1
ATOM 2824 O O . GLN A 1 359 ? -13.290 -22.734 17.590 1.00 44.53 359 GLN A O 1
ATOM 2829 N N . ASP A 1 360 ? -15.217 -23.785 18.057 1.00 47.78 360 ASP A N 1
ATOM 2830 C CA . ASP A 1 360 ? -15.435 -24.353 16.721 1.00 47.78 360 ASP A CA 1
ATOM 2831 C C . ASP A 1 360 ? -16.161 -23.358 15.772 1.00 47.78 360 ASP A C 1
ATOM 2833 O O . ASP A 1 360 ? -16.376 -23.693 14.611 1.00 47.78 360 ASP A O 1
ATOM 2837 N N . ASP A 1 361 ? -16.486 -22.129 16.219 1.00 70.31 361 ASP A N 1
ATOM 2838 C CA . ASP A 1 361 ? -17.466 -21.242 15.551 1.00 70.31 361 ASP A CA 1
ATOM 2839 C C . ASP A 1 361 ? -16.930 -19.888 15.009 1.00 70.31 361 ASP A C 1
ATOM 2841 O O . ASP A 1 361 ? -17.730 -19.085 14.536 1.00 70.31 361 ASP A O 1
ATOM 2845 N N . PHE A 1 362 ? -15.613 -19.603 15.029 1.00 88.25 362 PHE A N 1
ATOM 2846 C CA . PHE A 1 362 ? -15.065 -18.412 14.338 1.00 88.25 362 PHE A CA 1
ATOM 2847 C C . PHE A 1 362 ? -14.734 -18.723 12.872 1.00 88.25 362 PHE A C 1
ATOM 2849 O O . PHE A 1 362 ? -13.870 -19.558 12.583 1.00 88.25 362 PHE A O 1
ATOM 2856 N N . LEU A 1 363 ? -15.370 -18.014 11.941 1.00 91.06 363 LEU A N 1
ATOM 2857 C CA . LEU A 1 363 ? -15.107 -18.102 10.508 1.00 91.06 363 LEU A CA 1
ATOM 2858 C C . LEU A 1 363 ? -15.131 -16.709 9.884 1.00 91.06 363 LEU A C 1
ATOM 2860 O O . LEU A 1 363 ? -16.175 -16.077 9.855 1.00 91.06 363 LEU A O 1
ATOM 2864 N N . GLU A 1 364 ? -14.018 -16.283 9.293 1.00 93.69 364 GLU A N 1
ATOM 2865 C CA . GLU A 1 364 ? -13.944 -15.062 8.486 1.00 93.69 364 GLU A CA 1
ATOM 2866 C C . GLU A 1 364 ? -13.637 -15.409 7.024 1.00 93.69 364 GLU A C 1
ATOM 2868 O O . GLU A 1 364 ? -12.694 -16.148 6.719 1.00 93.69 364 GLU A O 1
ATOM 2873 N N . GLN A 1 365 ? -14.446 -14.883 6.105 1.00 93.81 365 GLN A N 1
ATOM 2874 C CA . GLN A 1 365 ? -14.355 -15.135 4.674 1.00 93.81 365 GLN A CA 1
ATOM 2875 C C . GLN A 1 365 ? -14.362 -13.825 3.883 1.00 93.81 365 GLN A C 1
ATOM 2877 O O . GLN A 1 365 ? -15.370 -13.129 3.825 1.00 93.81 365 GLN A O 1
ATOM 2882 N N . LEU A 1 366 ? -13.264 -13.556 3.172 1.00 95.00 366 LEU A N 1
ATOM 2883 C CA . LEU A 1 366 ? -13.207 -12.530 2.130 1.00 95.00 366 LEU A CA 1
ATOM 2884 C C . LEU A 1 366 ? -13.770 -13.088 0.810 1.00 95.00 366 LEU A C 1
ATOM 2886 O O . LEU A 1 366 ? -13.119 -13.902 0.144 1.00 95.00 366 LEU A O 1
ATOM 2890 N N . ASP A 1 367 ? -14.965 -12.644 0.421 1.00 95.19 367 ASP A N 1
ATOM 2891 C CA . ASP A 1 367 ? -15.567 -12.935 -0.882 1.00 95.19 367 ASP A CA 1
ATOM 2892 C C . ASP A 1 367 ? -15.169 -11.854 -1.891 1.00 95.19 367 ASP A C 1
ATOM 2894 O O . ASP A 1 367 ? -15.811 -10.813 -2.011 1.00 95.19 367 ASP A O 1
ATOM 2898 N N . ILE A 1 368 ? -14.106 -12.109 -2.654 1.00 95.38 368 ILE A N 1
ATOM 2899 C CA . ILE A 1 368 ? -13.608 -11.153 -3.652 1.00 95.38 368 ILE A CA 1
ATOM 2900 C C . ILE A 1 368 ? -14.554 -10.960 -4.840 1.00 95.38 368 ILE A C 1
ATOM 2902 O O . ILE A 1 368 ? -14.423 -9.955 -5.529 1.00 95.38 368 ILE A O 1
ATOM 2906 N N . ALA A 1 369 ? -15.497 -11.875 -5.100 1.00 93.44 369 ALA A N 1
ATOM 2907 C CA . ALA A 1 369 ? -16.447 -11.712 -6.205 1.00 93.44 369 ALA A CA 1
ATOM 2908 C C . ALA A 1 369 ? -17.447 -10.582 -5.927 1.00 93.44 369 ALA A C 1
ATOM 2910 O O . ALA A 1 369 ? -17.977 -9.977 -6.858 1.00 93.44 369 ALA A O 1
ATOM 2911 N N . LYS A 1 370 ? -17.676 -10.307 -4.642 1.00 95.50 370 LYS A N 1
ATOM 2912 C CA . LYS A 1 370 ? -18.533 -9.234 -4.147 1.00 95.50 370 LYS A CA 1
ATOM 2913 C C . LYS A 1 370 ? -17.776 -8.186 -3.338 1.00 95.50 370 LYS A C 1
ATOM 2915 O O . LYS A 1 370 ? -18.405 -7.244 -2.895 1.00 95.50 370 LYS A O 1
ATOM 2920 N N . ALA A 1 371 ? -16.479 -8.373 -3.098 1.00 95.62 371 ALA A N 1
ATOM 2921 C CA . ALA A 1 371 ? -15.651 -7.553 -2.216 1.00 95.62 371 ALA A CA 1
ATOM 2922 C C . ALA A 1 371 ? -16.287 -7.271 -0.846 1.00 95.62 371 ALA A C 1
ATOM 2924 O O . ALA A 1 371 ? -16.415 -6.124 -0.421 1.00 95.62 371 ALA A O 1
ATOM 2925 N N . GLU A 1 372 ? -16.694 -8.340 -0.169 1.00 96.38 372 GLU A N 1
ATOM 2926 C CA . GLU A 1 372 ? -17.244 -8.287 1.184 1.00 96.38 372 GLU A CA 1
ATOM 2927 C C . GLU A 1 372 ? -16.494 -9.257 2.104 1.00 96.38 372 GLU A C 1
ATOM 2929 O O . GLU A 1 372 ? -15.990 -10.298 1.667 1.00 96.38 372 GLU A O 1
ATOM 2934 N N . VAL A 1 373 ? -16.425 -8.914 3.385 1.00 97.12 373 VAL A N 1
ATOM 2935 C CA . VAL A 1 373 ? -15.942 -9.786 4.454 1.00 97.12 373 VAL A CA 1
ATOM 2936 C C . VAL A 1 373 ? -17.153 -10.292 5.221 1.00 97.12 373 VAL A C 1
ATOM 2938 O O . VAL A 1 373 ? -17.961 -9.504 5.705 1.00 97.12 373 VAL A O 1
ATOM 2941 N N . ASN A 1 374 ? -17.288 -11.611 5.305 1.00 96.69 374 ASN A N 1
ATOM 2942 C CA . ASN A 1 374 ? -18.323 -12.274 6.082 1.00 96.69 374 ASN A CA 1
ATOM 2943 C C . ASN A 1 374 ? -17.677 -12.943 7.293 1.00 96.69 374 ASN A C 1
ATOM 2945 O O . ASN A 1 374 ? -16.816 -13.806 7.111 1.00 96.69 374 ASN A O 1
ATOM 2949 N N . THR A 1 375 ? -18.105 -12.576 8.497 1.00 96.25 375 THR A N 1
ATOM 2950 C CA . THR A 1 375 ? -17.550 -13.102 9.746 1.00 96.25 375 THR A CA 1
ATOM 2951 C C . THR A 1 375 ? -18.652 -13.715 10.595 1.00 96.25 375 THR A C 1
ATOM 2953 O O . THR A 1 375 ? -19.590 -13.037 10.997 1.00 96.25 375 THR A O 1
ATOM 2956 N N . ASP A 1 376 ? -18.537 -15.003 10.889 1.00 94.19 376 ASP A N 1
ATOM 2957 C CA . ASP A 1 376 ? -19.307 -15.674 11.927 1.00 94.19 376 ASP A CA 1
ATOM 2958 C C . ASP A 1 376 ? -18.432 -15.790 13.173 1.00 94.19 376 ASP A C 1
ATOM 2960 O O . ASP A 1 376 ? -17.284 -16.233 13.099 1.00 94.19 376 ASP A O 1
ATOM 2964 N N . MET A 1 377 ? -18.951 -15.331 14.308 1.00 91.75 377 MET A N 1
ATOM 2965 C CA . MET A 1 377 ? -18.217 -15.298 15.571 1.00 91.75 377 MET A CA 1
ATOM 2966 C C . MET A 1 377 ? -19.177 -15.271 16.761 1.00 91.75 377 MET A C 1
ATOM 2968 O O . MET A 1 377 ? -20.392 -15.184 16.594 1.00 91.75 377 MET A O 1
ATOM 2972 N N . THR A 1 378 ? -18.625 -15.296 17.970 1.00 86.81 378 THR A N 1
ATOM 2973 C CA . THR A 1 378 ? -19.370 -15.044 19.208 1.00 86.81 378 THR A CA 1
ATOM 2974 C C . THR A 1 378 ? -18.900 -13.717 19.797 1.00 86.81 378 THR A C 1
ATOM 2976 O O . THR A 1 378 ? -17.699 -13.537 20.006 1.00 86.81 378 THR A O 1
ATOM 2979 N N . LEU A 1 379 ? -19.830 -12.795 20.054 1.00 80.88 379 LEU A N 1
ATOM 2980 C CA . LEU A 1 379 ? -19.592 -11.573 20.825 1.00 80.88 379 LEU A CA 1
ATOM 2981 C C . LEU A 1 379 ? -20.182 -11.778 22.220 1.00 80.88 379 LEU A C 1
ATOM 2983 O O . LEU A 1 379 ? -21.387 -11.965 22.352 1.00 80.88 379 LEU A O 1
ATOM 2987 N N . GLY A 1 380 ? -19.332 -11.807 23.250 1.00 75.12 380 GLY A N 1
ATOM 2988 C CA . GLY A 1 380 ? -19.751 -12.254 24.581 1.00 75.12 380 GLY A CA 1
ATOM 2989 C C . GLY A 1 380 ? -20.170 -13.727 24.548 1.00 75.12 380 GLY A C 1
ATOM 2990 O O . GLY A 1 380 ? -19.364 -14.589 24.197 1.00 75.12 380 GLY A O 1
ATOM 2991 N N . GLU A 1 381 ? -21.432 -14.004 24.871 1.00 76.88 381 GLU A N 1
ATOM 2992 C CA . GLU A 1 381 ? -22.039 -15.342 24.765 1.00 76.88 381 GLU A CA 1
ATOM 2993 C C . GLU A 1 381 ? -22.975 -15.483 23.550 1.00 76.88 381 GLU A C 1
ATOM 2995 O O . GLU A 1 381 ? -23.493 -16.570 23.282 1.00 76.88 381 GLU A O 1
ATOM 3000 N N . VAL A 1 382 ? -23.178 -14.407 22.783 1.00 83.12 382 VAL A N 1
ATOM 3001 C CA . VAL A 1 382 ? -24.144 -14.374 21.684 1.00 83.12 382 VAL A CA 1
ATOM 3002 C C . VAL A 1 382 ? -23.450 -14.663 20.348 1.00 83.12 382 VAL A C 1
ATOM 3004 O O . VAL A 1 382 ? -22.527 -13.941 19.955 1.00 83.12 382 VAL A O 1
ATOM 3007 N N . PRO A 1 383 ? -23.862 -15.714 19.612 1.00 91.31 383 PRO A N 1
ATOM 3008 C CA . PRO A 1 383 ? -23.377 -15.936 18.259 1.00 91.31 383 PRO A CA 1
ATOM 3009 C C . PRO A 1 383 ? -23.914 -14.841 17.336 1.00 91.31 383 PRO A C 1
ATOM 3011 O O . PRO A 1 383 ? -25.094 -14.490 17.390 1.00 91.31 383 PRO A O 1
ATOM 3014 N N . VAL A 1 384 ? -23.064 -14.330 16.454 1.00 92.12 384 VAL A N 1
ATOM 3015 C CA . VAL A 1 384 ? -23.383 -13.251 15.515 1.00 92.12 384 VAL A CA 1
ATOM 3016 C C . VAL A 1 384 ? -22.871 -13.568 14.113 1.00 92.12 384 VAL A C 1
ATOM 3018 O O . VAL A 1 384 ? -22.011 -14.430 13.917 1.00 92.12 384 VAL A O 1
ATOM 3021 N N . SER A 1 385 ? -23.419 -12.866 13.125 1.00 95.62 385 SER A N 1
ATOM 3022 C CA . SER A 1 385 ? -22.898 -12.818 11.759 1.00 95.62 385 SER A CA 1
ATOM 3023 C C . SER A 1 385 ? -22.664 -11.372 11.361 1.00 95.62 385 SER A C 1
ATOM 3025 O O . SER A 1 385 ? -23.521 -10.525 11.601 1.00 95.62 385 SER A O 1
ATOM 3027 N N . MET A 1 386 ? -21.519 -11.097 10.755 1.00 96.81 386 MET A N 1
ATOM 3028 C CA . MET A 1 386 ? -21.124 -9.787 10.263 1.00 96.81 386 MET A CA 1
ATOM 3029 C C . MET A 1 386 ? -20.919 -9.848 8.757 1.00 96.81 386 MET A C 1
ATOM 3031 O O . MET A 1 386 ? -20.252 -10.752 8.260 1.00 96.81 386 MET A O 1
ATOM 3035 N N . ASN A 1 387 ? -21.461 -8.873 8.037 1.00 97.75 387 ASN A N 1
ATOM 3036 C CA . ASN A 1 387 ? -21.163 -8.629 6.630 1.00 97.75 387 ASN A CA 1
ATOM 3037 C C . ASN A 1 387 ? -20.635 -7.199 6.490 1.00 97.75 387 ASN A C 1
ATOM 3039 O O . ASN A 1 387 ? -21.356 -6.244 6.783 1.00 97.75 387 ASN A O 1
ATOM 3043 N N . THR A 1 388 ? -19.385 -7.069 6.055 1.00 98.06 388 THR A N 1
ATOM 3044 C CA . THR A 1 388 ? -18.673 -5.794 5.952 1.00 98.06 388 THR A CA 1
ATOM 3045 C C . THR A 1 388 ? -18.212 -5.547 4.523 1.00 98.06 388 THR A C 1
ATOM 3047 O O . THR A 1 388 ? -17.615 -6.424 3.897 1.00 98.06 388 THR A O 1
ATOM 3050 N N . TRP A 1 389 ? -18.454 -4.349 4.001 1.00 97.19 389 TRP A N 1
ATOM 3051 C CA . TRP A 1 389 ? -18.052 -3.945 2.652 1.00 97.19 389 TRP A CA 1
ATOM 3052 C C . TRP A 1 389 ? -17.816 -2.432 2.584 1.00 97.19 389 TRP A C 1
ATOM 3054 O O . TRP A 1 389 ? -18.335 -1.678 3.405 1.00 97.19 389 TRP A O 1
ATOM 3064 N N . ILE A 1 390 ? -17.008 -1.999 1.614 1.00 94.81 390 ILE A N 1
ATOM 3065 C CA . ILE A 1 390 ? -16.738 -0.582 1.335 1.00 94.81 390 ILE A CA 1
ATOM 3066 C C . ILE A 1 390 ? -17.388 -0.243 0.001 1.00 94.81 390 ILE A C 1
ATOM 3068 O O . ILE A 1 390 ? -17.130 -0.923 -0.998 1.00 94.81 390 ILE A O 1
ATOM 3072 N N . TYR A 1 391 ? -18.230 0.787 -0.007 1.00 92.56 391 TYR A N 1
ATOM 3073 C CA . TYR A 1 391 ? -18.867 1.263 -1.223 1.00 92.56 391 TYR A CA 1
ATOM 3074 C C . TYR A 1 391 ? -17.803 1.789 -2.209 1.00 92.56 391 TYR A C 1
ATOM 3076 O O . TYR A 1 391 ? -16.929 2.550 -1.808 1.00 92.56 391 TYR A O 1
ATOM 3084 N N . PRO A 1 392 ? -17.814 1.383 -3.492 1.00 82.44 392 PRO A N 1
ATOM 3085 C CA . PRO A 1 392 ? -16.760 1.769 -4.424 1.00 82.44 392 PRO A CA 1
ATOM 3086 C C . PRO A 1 392 ? -16.683 3.268 -4.718 1.00 82.44 392 PRO A C 1
ATOM 3088 O O . PRO A 1 392 ? -15.577 3.760 -4.887 1.00 82.44 392 PRO A O 1
ATOM 3091 N N . ASP A 1 393 ? -17.804 3.983 -4.784 1.00 81.12 393 ASP A N 1
ATOM 3092 C CA . ASP A 1 393 ? -17.807 5.358 -5.313 1.00 81.12 393 ASP A CA 1
ATOM 3093 C C . ASP A 1 393 ? -17.830 6.438 -4.218 1.00 81.12 393 ASP A C 1
ATOM 3095 O O . ASP A 1 393 ? -17.645 7.615 -4.501 1.00 81.12 393 ASP A O 1
ATOM 3099 N N . GLU A 1 394 ? -18.047 6.051 -2.964 1.00 81.88 394 GLU A N 1
ATOM 3100 C CA . GLU A 1 394 ? -17.961 6.937 -1.803 1.00 81.88 394 GLU A CA 1
ATOM 3101 C C . GLU A 1 394 ? -17.259 6.154 -0.705 1.00 81.88 394 GLU A C 1
ATOM 3103 O O . GLU A 1 394 ? -17.659 5.022 -0.450 1.00 81.88 394 GLU A O 1
ATOM 3108 N N . ASP A 1 395 ? -16.252 6.741 -0.057 1.00 90.19 395 ASP A N 1
ATOM 3109 C CA . ASP A 1 395 ? -15.504 6.175 1.076 1.00 90.19 395 ASP A CA 1
ATOM 3110 C C . ASP A 1 395 ? -16.397 5.862 2.301 1.00 90.19 395 ASP A C 1
ATOM 3112 O O . ASP A 1 395 ? -16.313 6.487 3.358 1.00 90.19 395 ASP A O 1
ATOM 3116 N N . ILE A 1 396 ? -17.300 4.897 2.145 1.00 96.25 396 ILE A N 1
ATOM 3117 C CA . ILE A 1 396 ? -18.337 4.505 3.091 1.00 96.25 396 ILE A CA 1
ATOM 3118 C C . ILE A 1 396 ? -18.157 3.021 3.368 1.00 96.25 396 ILE A C 1
ATOM 3120 O O . ILE A 1 396 ? -18.357 2.167 2.501 1.00 96.25 396 ILE A O 1
ATOM 3124 N N . LEU A 1 397 ? -17.781 2.718 4.602 1.00 97.38 397 LEU A N 1
ATOM 3125 C CA . LEU A 1 397 ? -17.687 1.373 5.139 1.00 97.38 397 LEU A CA 1
ATOM 3126 C C . LEU A 1 397 ? -19.009 1.028 5.827 1.00 97.38 397 LEU A C 1
ATOM 3128 O O . LEU A 1 397 ? -19.461 1.739 6.720 1.00 97.38 397 LEU A O 1
ATOM 3132 N N . VAL A 1 398 ? -19.615 -0.089 5.441 1.00 98.00 398 VAL A N 1
ATOM 3133 C CA . VAL A 1 398 ? -20.845 -0.597 6.054 1.00 98.00 398 VAL A CA 1
ATOM 3134 C C . VAL A 1 398 ? -20.551 -1.934 6.710 1.00 98.00 398 VAL A C 1
ATOM 3136 O O . VAL A 1 398 ? -19.946 -2.807 6.093 1.00 98.00 398 VAL A O 1
ATOM 3139 N N . THR A 1 399 ? -21.009 -2.113 7.948 1.00 97.94 399 THR A N 1
ATOM 3140 C CA . THR A 1 399 ? -20.985 -3.395 8.661 1.00 97.94 399 THR A CA 1
ATOM 3141 C C . THR A 1 399 ? -22.380 -3.733 9.163 1.00 97.94 399 THR A C 1
ATOM 3143 O O . THR A 1 399 ? -22.919 -3.049 10.028 1.00 97.94 399 THR A O 1
ATOM 3146 N N . ARG A 1 400 ? -22.969 -4.809 8.640 1.00 97.44 400 ARG A N 1
ATOM 3147 C CA . ARG A 1 400 ? -24.239 -5.359 9.125 1.00 97.44 400 ARG A CA 1
ATOM 3148 C C . ARG A 1 400 ? -23.950 -6.466 10.122 1.00 97.44 400 ARG A C 1
ATOM 3150 O O . ARG A 1 400 ? -23.357 -7.471 9.740 1.00 97.44 400 ARG A O 1
ATOM 3157 N N . LEU A 1 401 ? -24.370 -6.284 11.366 1.00 96.25 401 LEU A N 1
ATOM 3158 C CA . LEU A 1 401 ? -24.206 -7.239 12.453 1.00 96.25 401 LEU A CA 1
ATOM 3159 C C . LEU A 1 401 ? -25.570 -7.827 12.824 1.00 96.25 401 LEU A C 1
ATOM 3161 O O . LEU A 1 401 ? -26.439 -7.126 13.335 1.00 96.25 401 LEU A O 1
ATOM 3165 N N . THR A 1 402 ? -25.752 -9.120 12.584 1.00 96.06 402 THR A N 1
ATOM 3166 C CA . THR A 1 402 ? -26.986 -9.853 12.878 1.00 96.06 402 THR A CA 1
ATOM 3167 C C . THR A 1 402 ? -26.776 -10.775 14.074 1.00 96.06 402 THR A C 1
ATOM 3169 O O . THR A 1 402 ? -25.895 -11.642 14.041 1.00 96.06 402 THR A O 1
ATOM 3172 N N . SER A 1 403 ? -27.610 -10.641 15.107 1.00 94.38 403 SER A N 1
ATOM 3173 C CA . SER A 1 403 ? -27.646 -11.596 16.217 1.00 94.38 403 SER A CA 1
ATOM 3174 C C . SER A 1 403 ? -28.210 -12.940 15.745 1.00 94.38 403 SER A C 1
ATOM 3176 O O . SER A 1 403 ? -29.262 -13.011 15.111 1.00 94.38 403 SER A O 1
ATOM 3178 N N . LYS A 1 404 ? -27.509 -14.034 16.055 1.00 93.69 404 LYS A N 1
ATOM 3179 C CA . LYS A 1 404 ? -27.988 -15.418 15.887 1.00 93.69 404 LYS A CA 1
ATOM 3180 C C . LYS A 1 404 ? -28.433 -16.033 17.221 1.00 93.69 404 LYS A C 1
ATOM 3182 O O . LYS A 1 404 ? -28.810 -17.207 17.249 1.00 93.69 404 LYS A O 1
ATOM 3187 N N . GLY A 1 405 ? -28.335 -15.279 18.316 1.00 87.50 405 GLY A N 1
ATOM 3188 C CA . GLY A 1 405 ? -28.719 -15.710 19.657 1.00 87.50 405 GLY A CA 1
ATOM 3189 C C . GLY A 1 405 ? -30.203 -15.516 19.953 1.00 87.50 405 GLY A C 1
ATOM 3190 O O . GLY A 1 405 ? -30.958 -14.974 19.147 1.00 87.50 405 GLY A O 1
ATOM 3191 N N . SER A 1 406 ? -30.613 -15.988 21.130 1.00 86.81 406 SER A N 1
ATOM 3192 C CA . SER A 1 406 ? -31.954 -15.761 21.686 1.00 86.81 406 SER A CA 1
ATOM 3193 C C . SER A 1 406 ? -32.020 -14.599 22.672 1.00 86.81 406 SER A C 1
ATOM 3195 O O . SER A 1 406 ? -33.119 -14.259 23.095 1.00 86.81 406 SER A O 1
ATOM 3197 N N . GLU A 1 407 ? -30.872 -14.023 23.024 1.00 81.56 407 GLU A N 1
ATOM 3198 C CA . GLU A 1 407 ? -30.745 -12.913 23.964 1.00 81.56 407 GLU A CA 1
ATOM 3199 C C . GLU A 1 407 ? -30.190 -11.683 23.242 1.00 81.56 407 GLU A C 1
ATOM 3201 O O . GLU A 1 407 ? -29.474 -11.803 22.237 1.00 81.56 407 GLU A O 1
ATOM 3206 N N . ASP A 1 408 ? -30.534 -10.513 23.767 1.00 82.81 408 ASP A N 1
ATOM 3207 C CA . ASP A 1 408 ? -29.994 -9.239 23.314 1.00 82.81 408 ASP A CA 1
ATOM 3208 C C . ASP A 1 408 ? -28.497 -9.155 23.639 1.00 82.81 408 ASP A C 1
ATOM 3210 O O . ASP A 1 408 ? -28.037 -9.646 24.672 1.00 82.81 408 ASP A O 1
ATOM 3214 N N . GLN A 1 409 ? -27.723 -8.514 22.763 1.00 82.38 409 GLN A N 1
ATOM 3215 C CA . GLN A 1 409 ? -26.284 -8.339 22.948 1.00 82.38 409 GLN A CA 1
ATOM 3216 C C . GLN A 1 409 ? -25.910 -6.868 22.846 1.00 82.38 409 GLN A C 1
ATOM 3218 O O . GLN A 1 409 ? -26.047 -6.256 21.792 1.00 82.38 409 GLN A O 1
ATOM 3223 N N . MET A 1 410 ? -25.359 -6.305 23.918 1.00 83.06 410 MET A N 1
ATOM 3224 C CA . MET A 1 410 ? -24.761 -4.974 23.863 1.00 83.06 410 MET A CA 1
ATOM 3225 C C . MET A 1 410 ? -23.395 -5.031 23.175 1.00 83.06 410 MET A C 1
ATOM 3227 O O . MET A 1 410 ? -22.585 -5.916 23.464 1.00 83.06 410 MET A O 1
ATOM 3231 N N . ILE A 1 411 ? -23.125 -4.071 22.298 1.00 86.31 411 ILE A N 1
ATOM 3232 C CA . ILE A 1 411 ? -21.812 -3.868 21.683 1.00 86.31 411 ILE A CA 1
ATOM 3233 C C . ILE A 1 411 ? -21.344 -2.424 21.882 1.00 86.31 411 ILE A C 1
ATOM 3235 O O . ILE A 1 411 ? -22.157 -1.513 22.052 1.00 86.31 411 ILE A O 1
ATOM 3239 N N . GLU A 1 412 ? -20.030 -2.225 21.818 1.00 88.56 412 GLU A N 1
ATOM 3240 C CA . GLU A 1 412 ? -19.388 -0.913 21.705 1.00 88.56 412 GLU A CA 1
ATOM 3241 C C . GLU A 1 412 ? -18.700 -0.825 20.335 1.00 88.56 412 GLU A C 1
ATOM 3243 O O . GLU A 1 412 ? -18.035 -1.768 19.901 1.00 88.56 412 GLU A O 1
ATOM 3248 N N . VAL A 1 413 ? -18.909 0.289 19.638 1.00 91.31 413 VAL A N 1
ATOM 3249 C CA . VAL A 1 413 ? -18.278 0.635 18.364 1.00 91.31 413 VAL A CA 1
ATOM 3250 C C . VAL A 1 413 ? -17.415 1.863 18.604 1.00 91.31 413 VAL A C 1
ATOM 3252 O O . VAL A 1 413 ? -17.935 2.932 18.926 1.00 91.31 413 VAL A O 1
ATOM 3255 N N . ASP A 1 414 ? -16.109 1.705 18.416 1.00 91.69 414 ASP A N 1
ATOM 3256 C CA . ASP A 1 414 ? -15.128 2.759 18.653 1.00 91.69 414 ASP A CA 1
ATOM 3257 C C . ASP A 1 414 ? -14.554 3.301 17.344 1.00 91.69 414 ASP A C 1
ATOM 3259 O O . ASP A 1 414 ? -14.100 2.548 16.478 1.00 91.69 414 ASP A O 1
ATOM 3263 N N . VAL A 1 415 ? -14.501 4.626 17.237 1.00 92.94 415 VAL A N 1
ATOM 3264 C CA . VAL A 1 415 ? -13.873 5.360 16.139 1.00 92.94 415 VAL A CA 1
ATOM 3265 C C . VAL A 1 415 ? -12.754 6.218 16.711 1.00 92.94 415 VAL A C 1
ATOM 3267 O O . VAL A 1 415 ? -13.005 7.143 17.480 1.00 92.94 415 VAL A O 1
ATOM 3270 N N . TRP A 1 416 ? -11.506 5.915 16.357 1.00 90.31 416 TRP A N 1
ATOM 3271 C CA . TRP A 1 416 ? -10.347 6.550 16.984 1.00 90.31 416 TRP A CA 1
ATOM 3272 C C . TRP A 1 416 ? -9.101 6.549 16.091 1.00 90.31 416 TRP A C 1
ATOM 3274 O O . TRP A 1 416 ? -9.002 5.800 15.116 1.00 90.31 416 TRP A O 1
ATOM 3284 N N . GLY A 1 417 ? -8.126 7.389 16.450 1.00 82.25 417 GLY A N 1
ATOM 3285 C CA . GLY A 1 417 ? -6.805 7.480 15.820 1.00 82.25 417 GLY A CA 1
ATOM 3286 C C . GLY A 1 417 ? -5.681 7.489 16.860 1.00 82.25 417 GLY A C 1
ATOM 3287 O O . GLY A 1 417 ? -5.863 7.959 17.978 1.00 82.25 417 GLY A O 1
ATOM 3288 N N . LYS A 1 418 ? -4.500 6.950 16.529 1.00 76.44 418 LYS A N 1
ATOM 3289 C CA . LYS A 1 418 ? -3.357 6.917 17.464 1.00 76.44 418 LYS A CA 1
ATOM 3290 C C . LYS A 1 418 ? -2.722 8.304 17.650 1.00 76.44 418 LYS A C 1
ATOM 3292 O O . LYS A 1 418 ? -2.146 8.830 16.694 1.00 76.44 418 LYS A O 1
ATOM 3297 N N . GLU A 1 419 ? -2.686 8.785 18.900 1.00 64.25 419 GLU A N 1
ATOM 3298 C CA . GLU A 1 419 ? -1.988 10.021 19.310 1.00 64.25 419 GLU A CA 1
ATOM 3299 C C . GLU A 1 419 ? -0.450 9.909 19.257 1.00 64.25 419 GLU A C 1
ATOM 3301 O O . GLU A 1 419 ? 0.236 10.848 18.861 1.00 64.25 419 GLU A O 1
ATOM 3306 N N . LYS A 1 420 ? 0.127 8.758 19.646 1.00 56.28 420 LYS A N 1
ATOM 3307 C CA . LYS A 1 420 ? 1.586 8.523 19.667 1.00 56.28 420 LYS A CA 1
ATOM 3308 C C . LYS A 1 420 ? 1.964 7.167 19.071 1.00 56.28 420 LYS A C 1
ATOM 3310 O O . LYS A 1 420 ? 1.251 6.173 19.205 1.00 56.28 420 LYS A O 1
ATOM 3315 N N . LEU A 1 421 ? 3.130 7.113 18.427 1.00 51.50 421 LEU A N 1
ATOM 3316 C CA . LEU A 1 421 ? 3.710 5.877 17.900 1.00 51.50 421 LEU A CA 1
ATOM 3317 C C . LEU A 1 421 ? 4.157 4.958 19.046 1.00 51.50 421 LEU A C 1
ATOM 3319 O O . LEU A 1 421 ? 5.013 5.334 19.843 1.00 51.50 421 LEU A O 1
ATOM 3323 N N . ALA A 1 422 ? 3.646 3.725 19.089 1.00 39.66 422 ALA A N 1
ATOM 3324 C CA . ALA A 1 422 ? 4.247 2.678 19.911 1.00 39.66 422 ALA A CA 1
ATOM 3325 C C . ALA A 1 422 ? 5.677 2.402 19.415 1.00 39.66 422 ALA A C 1
ATOM 3327 O O . ALA A 1 422 ? 5.923 2.244 18.214 1.00 39.66 422 ALA A O 1
ATOM 3328 N N . SER A 1 423 ? 6.627 2.347 20.343 1.00 36.25 423 SER A N 1
ATOM 3329 C CA . SER A 1 423 ? 8.036 2.070 20.089 1.00 36.25 423 SER A CA 1
ATOM 3330 C C . SER A 1 423 ? 8.230 0.646 19.554 1.00 36.25 423 SER A C 1
ATOM 3332 O O . SER A 1 423 ? 8.422 -0.313 20.297 1.00 36.25 423 SER A O 1
ATOM 3334 N N . LEU A 1 424 ? 8.238 0.477 18.230 1.00 34.44 424 LEU A N 1
ATOM 3335 C CA . LEU A 1 424 ? 8.857 -0.709 17.642 1.00 34.44 424 LEU A CA 1
ATOM 3336 C C . LEU A 1 424 ? 10.365 -0.602 17.885 1.00 34.44 424 LEU A C 1
ATOM 3338 O O . LEU A 1 424 ? 10.999 0.390 17.525 1.00 34.44 424 LEU A O 1
ATOM 3342 N N . THR A 1 425 ? 10.907 -1.609 18.564 1.00 31.53 425 THR A N 1
ATOM 3343 C CA . THR A 1 425 ? 12.284 -1.692 19.056 1.00 31.53 425 THR A CA 1
ATOM 3344 C C . THR A 1 425 ? 13.274 -1.202 17.990 1.00 31.53 425 THR A C 1
ATOM 3346 O O . THR A 1 425 ? 13.326 -1.790 16.906 1.00 31.53 425 THR A O 1
ATOM 3349 N N . PRO A 1 426 ? 14.057 -0.136 18.236 1.00 33.84 426 PRO A N 1
ATOM 3350 C CA . PRO A 1 426 ? 15.013 0.331 17.247 1.00 33.84 426 PRO A CA 1
ATOM 3351 C C . PRO A 1 426 ? 16.082 -0.739 17.011 1.00 33.84 426 PRO A C 1
ATOM 3353 O O . PRO A 1 426 ? 16.611 -1.340 17.951 1.00 33.84 426 PRO A O 1
ATOM 3356 N N . ALA A 1 427 ? 16.453 -0.935 15.744 1.00 33.09 427 ALA A N 1
ATOM 3357 C CA . ALA A 1 427 ? 17.774 -1.453 15.428 1.00 33.09 427 ALA A CA 1
ATOM 3358 C C . ALA A 1 427 ? 18.786 -0.582 16.189 1.00 33.09 427 ALA A C 1
ATOM 3360 O O . ALA A 1 427 ? 18.760 0.644 16.078 1.00 33.09 427 ALA A O 1
ATOM 3361 N N . SER A 1 428 ? 19.606 -1.210 17.029 1.00 34.75 428 SER A N 1
ATOM 3362 C CA . SER A 1 428 ? 20.571 -0.545 17.904 1.00 34.75 428 SER A CA 1
ATOM 3363 C C . SER A 1 428 ? 21.311 0.576 17.161 1.00 34.75 428 SER A C 1
ATOM 3365 O O . SER A 1 428 ? 22.006 0.267 16.190 1.00 34.75 428 SER A O 1
ATOM 3367 N N . ASN A 1 429 ? 21.167 1.823 17.639 1.00 38.44 429 ASN A N 1
ATOM 3368 C CA . ASN A 1 429 ? 21.926 3.051 17.305 1.00 38.44 429 ASN A CA 1
ATOM 3369 C C . ASN A 1 429 ? 21.151 4.232 16.676 1.00 38.44 429 ASN A C 1
ATOM 3371 O O . ASN A 1 429 ? 21.795 5.133 16.142 1.00 38.44 429 ASN A O 1
ATOM 3375 N N . VAL A 1 430 ? 19.821 4.309 16.782 1.00 36.78 430 VAL A N 1
ATOM 3376 C CA . VAL A 1 430 ? 19.083 5.546 16.448 1.00 36.78 430 VAL A CA 1
ATOM 3377 C C . VAL A 1 430 ? 18.391 6.086 17.698 1.00 36.78 430 VAL A C 1
ATOM 3379 O O . VAL A 1 430 ? 17.624 5.375 18.341 1.00 36.78 430 VAL A O 1
ATOM 3382 N N . ASP A 1 431 ? 18.717 7.327 18.054 1.00 40.44 431 ASP A N 1
ATOM 3383 C CA . ASP A 1 431 ? 18.064 8.110 19.106 1.00 40.44 431 ASP A CA 1
ATOM 3384 C C . ASP A 1 431 ? 16.646 8.481 18.635 1.00 40.44 431 ASP A C 1
ATOM 3386 O O . ASP A 1 431 ? 16.481 9.198 17.645 1.00 40.44 431 ASP A O 1
ATOM 3390 N N . MET A 1 432 ? 15.632 7.897 19.274 1.00 42.16 432 MET A N 1
ATOM 3391 C CA . MET A 1 432 ? 14.246 7.873 18.789 1.00 42.16 432 MET A CA 1
ATOM 3392 C C . MET A 1 432 ? 13.452 9.148 19.113 1.00 42.16 432 MET A C 1
ATOM 3394 O O . MET A 1 432 ? 12.431 9.380 18.476 1.00 42.16 432 MET A O 1
ATOM 3398 N N . ASP A 1 433 ? 13.944 10.027 19.990 1.00 41.97 433 ASP A N 1
ATOM 3399 C CA . ASP A 1 433 ? 13.236 11.259 20.389 1.00 41.97 433 ASP A CA 1
ATOM 3400 C C . ASP A 1 433 ? 13.346 12.401 19.359 1.00 41.97 433 ASP A C 1
ATOM 3402 O O . ASP A 1 433 ? 12.868 13.510 19.582 1.00 41.97 433 ASP A O 1
ATOM 3406 N N . LYS A 1 434 ? 14.005 12.167 18.216 1.00 40.41 434 LYS A N 1
ATOM 3407 C CA . LYS A 1 434 ? 14.460 13.240 17.315 1.00 40.41 434 LYS A CA 1
ATOM 3408 C C . LYS A 1 434 ? 13.924 13.188 15.883 1.00 40.41 434 LYS A C 1
ATOM 3410 O O . LYS A 1 434 ? 14.491 13.879 15.050 1.00 40.41 434 LYS A O 1
ATOM 3415 N N . THR A 1 435 ? 12.919 12.374 15.532 1.00 47.91 435 THR A N 1
ATOM 3416 C CA . THR A 1 435 ? 12.533 12.189 14.102 1.00 47.91 435 THR A CA 1
ATOM 3417 C C . THR A 1 435 ? 11.037 11.991 13.810 1.00 47.91 435 THR A C 1
ATOM 3419 O O . THR A 1 435 ? 10.691 11.344 12.822 1.00 47.91 435 THR A O 1
ATOM 3422 N N . HIS A 1 436 ? 10.127 12.529 14.624 1.00 54.09 436 HIS A N 1
ATOM 3423 C CA . HIS A 1 436 ? 8.691 12.308 14.421 1.00 54.09 436 HIS A CA 1
ATOM 3424 C C . HIS A 1 436 ? 7.942 13.591 14.060 1.00 54.09 436 HIS A C 1
ATOM 3426 O O . HIS A 1 436 ? 8.117 14.584 14.767 1.00 54.09 436 HIS A O 1
ATOM 3432 N N . PRO A 1 437 ? 7.095 13.583 13.013 1.00 55.41 437 PRO A N 1
ATOM 3433 C CA . PRO A 1 437 ? 6.057 14.591 12.905 1.00 55.41 437 PRO A CA 1
ATOM 3434 C C . PRO A 1 437 ? 5.099 14.412 14.083 1.00 55.41 437 PRO A C 1
ATOM 3436 O O . PRO A 1 437 ? 4.678 13.290 14.378 1.00 55.41 437 PRO A O 1
ATOM 3439 N N . LEU A 1 438 ? 4.804 15.499 14.793 1.00 62.03 438 LEU A N 1
ATOM 3440 C CA . LEU A 1 438 ? 3.759 15.476 15.807 1.00 62.03 438 LEU A CA 1
ATOM 3441 C C . LEU A 1 438 ? 2.433 15.187 15.096 1.00 62.03 438 LEU A C 1
ATOM 3443 O O . LEU A 1 438 ? 2.141 15.785 14.058 1.00 62.03 438 LEU A O 1
ATOM 3447 N N . ALA A 1 439 ? 1.686 14.224 15.624 1.00 75.00 439 ALA A N 1
ATOM 3448 C CA . ALA A 1 439 ? 0.335 13.925 15.189 1.00 75.00 439 ALA A CA 1
ATOM 3449 C C . ALA A 1 439 ? -0.618 14.252 16.334 1.00 75.00 439 ALA A C 1
ATOM 3451 O O . ALA A 1 439 ? -0.274 14.051 17.500 1.00 75.00 439 ALA A O 1
ATOM 3452 N N . GLU A 1 440 ? -1.798 14.739 15.993 1.00 79.44 440 GLU A N 1
ATOM 3453 C CA . GLU A 1 440 ? -2.887 14.956 16.938 1.00 79.44 440 GLU A CA 1
ATOM 3454 C C . GLU A 1 440 ? -4.035 14.028 16.563 1.00 79.44 440 GLU A C 1
ATOM 3456 O O . GLU A 1 440 ? -4.231 13.706 15.388 1.00 79.44 440 GLU A O 1
ATOM 3461 N N . SER A 1 441 ? -4.762 13.531 17.556 1.00 86.75 441 SER A N 1
ATOM 3462 C CA . SER A 1 441 ? -5.994 12.788 17.324 1.00 86.75 441 SER A CA 1
ATOM 3463 C C . SER A 1 441 ? -7.092 13.382 18.179 1.00 86.75 441 SER A C 1
ATOM 3465 O O . SER A 1 441 ? -6.887 13.640 19.361 1.00 86.75 441 SER A O 1
ATOM 3467 N N . LEU A 1 442 ? -8.239 13.622 17.559 1.00 86.31 442 LEU A N 1
ATOM 3468 C CA . LEU A 1 442 ? -9.396 14.242 18.188 1.00 86.31 442 LEU A CA 1
ATOM 3469 C C . LEU A 1 442 ? -10.606 13.331 18.020 1.00 86.31 442 LEU A C 1
ATOM 3471 O O . LEU A 1 442 ? -10.637 12.476 17.136 1.00 86.31 442 LEU A O 1
ATOM 3475 N N . SER A 1 443 ? -11.608 13.531 18.867 1.00 91.31 443 SER A N 1
ATOM 3476 C CA . SER A 1 443 ? -12.903 12.871 18.746 1.00 91.31 443 SER A CA 1
ATOM 3477 C C . SER A 1 443 ? -14.037 13.821 19.094 1.00 91.31 443 SER A C 1
ATOM 3479 O O . SER A 1 443 ? -13.834 14.838 19.765 1.00 91.31 443 SER A O 1
ATOM 3481 N N . GLY A 1 444 ? -15.247 13.465 18.682 1.00 88.88 444 GLY A N 1
ATOM 3482 C CA . GLY A 1 444 ? -16.439 14.196 19.073 1.00 88.88 444 GLY A CA 1
ATOM 3483 C C . GLY A 1 444 ? -17.730 13.503 18.676 1.00 88.88 444 GLY A C 1
ATOM 3484 O O . GLY A 1 444 ? -17.735 12.396 18.136 1.00 88.88 444 GLY A O 1
ATOM 3485 N N . VAL A 1 445 ? -18.831 14.189 18.976 1.00 92.25 445 VAL A N 1
ATOM 3486 C CA . VAL A 1 445 ? -20.200 13.741 18.716 1.00 92.25 445 VAL A CA 1
ATOM 3487 C C . VAL A 1 445 ? -20.956 14.859 18.000 1.00 92.25 445 VAL A C 1
ATOM 3489 O O . VAL A 1 445 ? -20.908 16.011 18.434 1.00 92.25 445 VAL A O 1
ATOM 3492 N N . ASP A 1 446 ? -21.654 14.520 16.919 1.00 91.44 446 ASP A N 1
ATOM 3493 C CA . ASP A 1 446 ? -22.590 15.386 16.199 1.00 91.44 446 ASP A CA 1
ATOM 3494 C C . ASP A 1 446 ? -23.933 14.659 16.034 1.00 91.44 446 ASP A C 1
ATOM 3496 O O . ASP A 1 446 ? -24.113 13.812 15.159 1.00 91.44 446 ASP A O 1
ATOM 3500 N N . GLY A 1 447 ? -24.876 14.937 16.938 1.00 89.81 447 GLY A N 1
ATOM 3501 C CA . GLY A 1 447 ? -26.157 14.229 16.986 1.00 89.81 447 GLY A CA 1
ATOM 3502 C C . GLY A 1 447 ? -25.976 12.729 17.245 1.00 89.81 447 GLY A C 1
ATOM 3503 O O . GLY A 1 447 ? -25.437 12.339 18.275 1.00 89.81 447 GLY A O 1
ATOM 3504 N N . GLU A 1 448 ? -26.436 11.901 16.307 1.00 93.50 448 GLU A N 1
ATOM 3505 C CA . GLU A 1 448 ? -26.317 10.432 16.332 1.00 93.50 448 GLU A CA 1
ATOM 3506 C C . GLU A 1 448 ? -25.082 9.932 15.562 1.00 93.50 448 GLU A C 1
ATOM 3508 O O . GLU A 1 448 ? -25.074 8.834 15.007 1.00 93.50 448 GLU A O 1
ATOM 3513 N N . ILE A 1 449 ? -24.050 10.767 15.454 1.00 96.69 449 ILE A N 1
ATOM 3514 C CA . ILE A 1 449 ? -22.807 10.445 14.757 1.00 96.69 449 ILE A CA 1
ATOM 3515 C C . ILE A 1 449 ? -21.649 10.704 15.714 1.00 96.69 449 ILE A C 1
ATOM 3517 O O . ILE A 1 449 ? -21.520 11.796 16.265 1.00 96.69 449 ILE A O 1
ATOM 3521 N N . VAL A 1 450 ? -20.777 9.716 15.894 1.00 96.62 450 VAL A N 1
ATOM 3522 C CA . VAL A 1 450 ? -19.487 9.903 16.576 1.00 96.62 450 VAL A CA 1
ATOM 3523 C C . VAL A 1 450 ? -18.389 9.974 15.535 1.00 96.62 450 VAL A C 1
ATOM 3525 O O . VAL A 1 450 ? -18.485 9.345 14.482 1.00 96.62 450 VAL A O 1
ATOM 3528 N N . TRP A 1 451 ? -17.323 10.707 15.813 1.00 96.00 451 TRP A N 1
ATOM 3529 C CA . TRP A 1 451 ? -16.195 10.801 14.899 1.00 96.00 451 TRP A CA 1
ATOM 3530 C C . TRP A 1 451 ? -14.865 10.765 15.638 1.00 96.00 451 TRP A C 1
ATOM 3532 O O . TRP A 1 451 ? -14.769 11.135 16.808 1.00 96.00 451 TRP A O 1
ATOM 3542 N N . GLY A 1 452 ? -13.841 10.322 14.917 1.00 94.06 452 GLY A N 1
ATOM 3543 C CA . GLY A 1 452 ? -12.442 10.407 15.305 1.00 94.06 452 GLY A CA 1
ATOM 3544 C C . GLY A 1 452 ? -11.619 10.909 14.122 1.00 94.06 452 GLY A C 1
ATOM 3545 O O . GLY A 1 452 ? -11.837 10.470 12.990 1.00 94.06 452 GLY A O 1
ATOM 3546 N N . SER A 1 453 ? -10.685 11.825 14.364 1.00 91.62 453 SER A N 1
ATOM 3547 C CA . SER A 1 453 ? -9.759 12.320 13.343 1.00 91.62 453 SER A CA 1
ATOM 3548 C C . SER A 1 453 ? -8.309 12.190 13.777 1.00 91.62 453 SER A C 1
ATOM 3550 O O . SER A 1 453 ? -7.993 12.057 14.963 1.00 91.62 453 SER A O 1
ATOM 3552 N N . ARG A 1 454 ? -7.414 12.183 12.789 1.00 88.25 454 ARG A N 1
ATOM 3553 C CA . ARG A 1 454 ? -5.972 12.197 12.989 1.00 88.25 454 ARG A CA 1
ATOM 3554 C C . ARG A 1 454 ? -5.311 13.151 12.007 1.00 88.25 454 ARG A C 1
ATOM 3556 O O . ARG A 1 454 ? -5.399 12.957 10.795 1.00 88.25 454 ARG A O 1
ATOM 3563 N N . THR A 1 455 ? -4.557 14.095 12.552 1.00 84.62 455 THR A N 1
ATOM 3564 C CA . THR A 1 455 ? -3.826 15.115 11.799 1.00 84.62 455 THR A CA 1
ATOM 3565 C C . THR A 1 455 ? -2.329 14.860 11.888 1.00 84.62 455 THR A C 1
ATOM 3567 O O . THR A 1 455 ? -1.794 14.572 12.959 1.00 84.62 455 THR A O 1
ATOM 3570 N N . THR A 1 456 ? -1.636 14.943 10.755 1.00 80.81 456 THR A N 1
ATOM 3571 C CA . THR A 1 456 ? -0.169 14.828 10.663 1.00 80.81 456 THR A CA 1
ATOM 3572 C C . THR A 1 456 ? 0.501 16.202 10.720 1.00 80.81 456 THR A C 1
ATOM 3574 O O . THR A 1 456 ? -0.118 17.192 10.375 1.00 80.81 456 THR A O 1
ATOM 3577 N N . ASN A 1 457 ? 1.776 16.296 11.109 1.00 71.94 457 ASN A N 1
ATOM 3578 C CA . ASN A 1 457 ? 2.543 17.554 11.053 1.00 71.94 457 ASN A CA 1
ATOM 3579 C C . ASN A 1 457 ? 1.851 18.751 11.752 1.00 71.94 457 ASN A C 1
ATOM 3581 O O . ASN A 1 457 ? 1.856 19.851 11.210 1.00 71.94 457 ASN A O 1
ATOM 3585 N N . VAL A 1 458 ? 1.290 18.549 12.955 1.00 65.31 458 VAL A N 1
ATOM 3586 C CA . VAL A 1 458 ? 0.663 19.625 13.771 1.00 65.31 458 VAL A CA 1
ATOM 3587 C C . VAL A 1 458 ? 1.673 20.569 14.440 1.00 65.31 458 VAL A C 1
ATOM 3589 O O . VAL A 1 458 ? 1.324 21.381 15.295 1.00 65.31 458 VAL A O 1
ATOM 3592 N N . ALA A 1 459 ? 2.950 20.390 14.116 1.00 61.91 459 ALA A N 1
ATOM 3593 C CA . ALA A 1 459 ? 3.985 21.337 14.449 1.00 61.91 459 ALA A CA 1
ATOM 3594 C C . ALA A 1 459 ? 4.818 21.638 13.209 1.00 61.91 459 ALA A C 1
ATOM 3596 O O . ALA A 1 459 ? 5.283 20.740 12.502 1.00 61.91 459 ALA A O 1
ATOM 3597 N N . ASP A 1 460 ? 5.094 22.922 13.070 1.00 59.78 460 ASP A N 1
ATOM 3598 C CA . ASP A 1 460 ? 5.929 23.584 12.088 1.00 59.78 460 ASP A CA 1
ATOM 3599 C C . ASP A 1 460 ? 7.289 22.906 11.805 1.00 59.78 460 ASP A C 1
ATOM 3601 O O . ASP A 1 460 ? 7.824 23.015 10.702 1.00 59.78 460 ASP A O 1
ATOM 3605 N N . ASP A 1 461 ? 7.874 22.212 12.787 1.00 63.25 461 ASP A N 1
ATOM 3606 C CA . ASP A 1 461 ? 9.254 21.719 12.764 1.00 63.25 461 ASP A CA 1
ATOM 3607 C C . ASP A 1 461 ? 9.338 20.177 12.691 1.00 63.25 461 ASP A C 1
ATOM 3609 O O . ASP A 1 461 ? 8.927 19.454 13.598 1.00 63.25 461 ASP A O 1
ATOM 3613 N N . VAL A 1 462 ? 9.982 19.661 11.640 1.00 62.59 462 VAL A N 1
ATOM 3614 C CA . VAL A 1 462 ? 10.342 18.250 11.440 1.00 62.59 462 VAL A CA 1
ATOM 3615 C C . VAL A 1 462 ? 11.852 18.081 11.573 1.00 62.59 462 VAL A C 1
ATOM 3617 O O . VAL A 1 462 ? 12.638 18.692 10.850 1.00 62.59 462 VAL A O 1
ATOM 3620 N N . MET A 1 463 ? 12.292 17.202 12.465 1.00 56.25 463 MET A N 1
ATOM 3621 C CA . MET A 1 463 ? 13.715 16.920 12.657 1.00 56.25 463 MET A CA 1
ATOM 3622 C C . MET A 1 463 ? 14.206 15.799 11.731 1.00 56.25 463 MET A C 1
ATOM 3624 O O . MET A 1 463 ? 13.663 14.694 11.727 1.00 56.25 463 MET A O 1
ATOM 3628 N N . LYS A 1 464 ? 15.280 16.059 10.978 1.00 56.94 464 LYS A N 1
ATOM 3629 C CA . LYS A 1 464 ? 15.974 15.070 10.138 1.00 56.94 464 LYS A CA 1
ATOM 3630 C C . LYS A 1 464 ? 17.481 15.174 10.345 1.00 56.94 464 LYS A C 1
ATOM 3632 O O . LYS A 1 464 ? 18.054 16.252 10.226 1.00 56.94 464 LYS A O 1
ATOM 3637 N N . ASP A 1 465 ? 18.129 14.057 10.675 1.00 56.75 465 ASP A N 1
ATOM 3638 C CA . ASP A 1 465 ? 19.587 13.969 10.871 1.00 56.75 465 ASP A CA 1
ATOM 3639 C C . ASP A 1 465 ? 20.156 15.023 11.852 1.00 56.75 465 ASP A C 1
ATOM 3641 O O . ASP A 1 465 ? 21.276 15.508 11.703 1.00 56.75 465 ASP A O 1
ATOM 3645 N N . GLY A 1 466 ? 19.368 15.408 12.866 1.00 52.97 466 GLY A N 1
ATOM 3646 C CA . GLY A 1 466 ? 19.736 16.439 13.844 1.00 52.97 466 GLY A CA 1
ATOM 3647 C C . GLY A 1 466 ? 19.550 17.887 13.370 1.00 52.97 466 GLY A C 1
ATOM 3648 O O . GLY A 1 466 ? 19.949 18.802 14.088 1.00 52.97 466 GLY A O 1
ATOM 3649 N N . THR A 1 467 ? 18.943 18.101 12.199 1.00 54.88 467 THR A N 1
ATOM 3650 C CA . THR A 1 467 ? 18.597 19.416 11.642 1.00 54.88 467 THR A CA 1
ATOM 3651 C C . THR A 1 467 ? 17.082 19.618 11.666 1.00 54.88 467 THR A C 1
ATOM 3653 O O . THR A 1 467 ? 16.332 18.723 11.280 1.00 54.88 467 THR A O 1
ATOM 3656 N N . VAL A 1 468 ? 16.636 20.796 12.112 1.00 63.44 468 VAL A N 1
ATOM 3657 C CA . VAL A 1 468 ? 15.228 21.211 12.044 1.00 63.44 468 VAL A CA 1
ATOM 3658 C C . VAL A 1 468 ? 14.908 21.632 10.610 1.00 63.44 468 VAL A C 1
ATOM 3660 O O . VAL A 1 468 ? 15.571 22.507 10.050 1.00 63.44 468 VAL A O 1
ATOM 3663 N N . HIS A 1 469 ? 13.884 21.026 10.026 1.00 67.12 469 HIS A N 1
ATOM 3664 C CA . HIS A 1 469 ? 13.277 21.411 8.757 1.00 67.12 469 HIS A CA 1
ATOM 3665 C C . HIS A 1 469 ? 11.842 21.857 9.005 1.00 67.12 469 HIS A C 1
ATOM 3667 O O . HIS A 1 469 ? 11.226 21.401 9.957 1.00 67.12 469 HIS A O 1
ATOM 3673 N N . LYS A 1 470 ? 11.287 22.700 8.135 1.00 72.00 470 LYS A N 1
ATOM 3674 C CA . LYS A 1 470 ? 9.854 22.988 8.182 1.00 72.00 470 LYS A CA 1
ATOM 3675 C C . LYS A 1 470 ? 9.048 21.846 7.567 1.00 72.00 470 LYS A C 1
ATOM 3677 O O . LYS A 1 470 ? 9.470 21.296 6.541 1.00 72.00 470 LYS A O 1
ATOM 3682 N N . ALA A 1 471 ? 7.921 21.497 8.187 1.00 74.25 471 ALA A N 1
ATOM 3683 C CA . ALA A 1 471 ? 6.901 20.683 7.534 1.00 74.25 471 ALA A CA 1
ATOM 3684 C C . ALA A 1 471 ? 6.474 21.370 6.225 1.00 74.25 471 ALA A C 1
ATOM 3686 O O . ALA A 1 471 ? 6.528 22.592 6.107 1.00 74.25 471 ALA A O 1
ATOM 3687 N N . ARG A 1 472 ? 6.129 20.582 5.203 1.00 75.94 472 ARG A N 1
ATOM 3688 C CA . ARG A 1 472 ? 5.763 21.112 3.873 1.00 75.94 472 ARG A CA 1
ATOM 3689 C C . ARG A 1 472 ? 4.281 21.026 3.570 1.00 75.94 472 ARG A C 1
ATOM 3691 O O . ARG A 1 472 ? 3.796 21.785 2.749 1.00 75.94 472 ARG A O 1
ATOM 3698 N N . TRP A 1 473 ? 3.620 20.062 4.185 1.00 81.19 473 TRP A N 1
ATOM 3699 C CA . TRP A 1 473 ? 2.209 19.790 4.020 1.00 81.19 473 TRP A CA 1
ATOM 3700 C C . TRP A 1 473 ? 1.712 19.073 5.270 1.00 81.19 473 TRP A C 1
ATOM 3702 O O . TRP A 1 473 ? 2.503 18.475 6.007 1.00 81.19 473 TRP A O 1
ATOM 3712 N N . MET A 1 474 ? 0.410 19.103 5.480 1.00 81.94 474 MET A N 1
ATOM 3713 C CA . MET A 1 474 ? -0.307 18.336 6.486 1.00 81.94 474 MET A CA 1
ATOM 3714 C C . MET A 1 474 ? -1.445 17.563 5.810 1.00 81.94 474 MET A C 1
ATOM 3716 O O . MET A 1 474 ? -1.884 17.884 4.706 1.00 81.94 474 MET A O 1
ATOM 3720 N N . SER A 1 475 ? -1.874 16.473 6.431 1.00 86.00 475 SER A N 1
ATOM 3721 C CA . SER A 1 475 ? -3.113 15.787 6.071 1.00 86.00 475 SER A CA 1
ATOM 3722 C C . SER A 1 475 ? -3.891 15.435 7.329 1.00 86.00 475 SER A C 1
ATOM 3724 O O . SER A 1 475 ? -3.284 15.020 8.326 1.00 86.00 475 SER A O 1
ATOM 3726 N N . GLU A 1 476 ? -5.211 15.586 7.254 1.00 88.56 476 GLU A N 1
ATOM 3727 C CA . GLU A 1 476 ? -6.170 15.162 8.271 1.00 88.56 476 GLU A CA 1
ATOM 3728 C C . GLU A 1 476 ? -7.050 14.058 7.684 1.00 88.56 476 GLU A C 1
ATOM 3730 O O . GLU A 1 476 ? -7.718 14.262 6.672 1.00 88.56 476 GLU A O 1
ATOM 3735 N N . ILE A 1 477 ? -7.060 12.895 8.331 1.00 91.06 477 ILE A N 1
ATOM 3736 C CA . ILE A 1 477 ? -8.013 11.821 8.043 1.00 91.06 477 ILE A CA 1
ATOM 3737 C C . ILE A 1 477 ? -9.068 11.781 9.144 1.00 91.06 477 ILE A C 1
ATOM 3739 O O . ILE A 1 477 ? -8.731 11.833 10.326 1.00 91.06 477 ILE A O 1
ATOM 3743 N N . ALA A 1 478 ? -10.336 11.665 8.766 1.00 93.88 478 ALA A N 1
ATOM 3744 C CA . ALA A 1 478 ? -11.453 11.534 9.685 1.00 93.88 478 ALA A CA 1
ATOM 3745 C C . ALA A 1 478 ? -12.296 10.303 9.353 1.00 93.88 478 ALA A C 1
ATOM 3747 O O . ALA A 1 478 ? -12.485 9.941 8.191 1.00 93.88 478 ALA A O 1
ATOM 3748 N N . MET A 1 479 ? -12.819 9.683 10.404 1.00 96.81 479 MET A N 1
ATOM 3749 C CA . MET A 1 479 ? -13.841 8.651 10.335 1.00 96.81 479 MET A CA 1
ATOM 3750 C C . MET A 1 479 ? -15.031 9.115 11.170 1.00 96.81 479 MET A C 1
ATOM 3752 O O . MET A 1 479 ? -14.852 9.566 12.300 1.00 96.81 479 MET A O 1
ATOM 3756 N N . ALA A 1 480 ? -16.237 8.992 10.632 1.00 97.69 480 ALA A N 1
ATOM 3757 C CA . ALA A 1 480 ? -17.487 9.292 11.319 1.00 97.69 480 ALA A CA 1
ATOM 3758 C C . ALA A 1 480 ? -18.382 8.059 11.250 1.00 97.69 480 ALA A C 1
ATOM 3760 O O . ALA A 1 480 ? -18.491 7.472 10.182 1.00 97.69 480 ALA A O 1
ATOM 3761 N N . SER A 1 481 ? -18.995 7.639 12.356 1.00 98.12 481 SER A N 1
ATOM 3762 C CA . SER A 1 481 ? -19.857 6.455 12.398 1.00 98.12 481 SER A CA 1
ATOM 3763 C C . SER A 1 481 ? -21.195 6.732 13.059 1.00 98.12 481 SER A C 1
ATOM 3765 O O . SER A 1 481 ? -21.276 7.487 14.028 1.00 98.12 481 SER A O 1
ATOM 3767 N N . ARG A 1 482 ? -22.224 6.042 12.569 1.00 95.94 482 ARG A N 1
ATOM 3768 C CA . ARG A 1 482 ? -23.541 5.941 13.202 1.00 95.94 482 ARG A CA 1
ATOM 3769 C C . ARG A 1 482 ? -24.088 4.526 13.132 1.00 95.94 482 ARG A C 1
ATOM 3771 O O . ARG A 1 482 ? -23.535 3.671 12.435 1.00 95.94 482 ARG A O 1
ATOM 3778 N N . VAL A 1 483 ? -25.203 4.308 13.821 1.00 96.12 483 VAL A N 1
ATOM 3779 C CA . VAL A 1 483 ? -25.903 3.028 13.839 1.00 96.12 483 VAL A CA 1
ATOM 3780 C C . VAL A 1 483 ? -27.354 3.169 13.368 1.00 96.12 483 VAL A C 1
ATOM 3782 O O . VAL A 1 483 ? -28.038 4.123 13.722 1.00 96.12 483 VAL A O 1
ATOM 3785 N N . ILE A 1 484 ? -27.818 2.191 12.586 1.00 94.44 484 ILE A N 1
ATOM 3786 C CA . ILE A 1 484 ? -29.204 2.013 12.131 1.00 94.44 484 ILE A CA 1
ATOM 3787 C C . ILE A 1 484 ? -29.739 0.694 12.711 1.00 94.44 484 ILE A C 1
ATOM 3789 O O . ILE A 1 484 ? -29.025 -0.312 12.733 1.00 94.44 484 ILE A O 1
ATOM 3793 N N . GLY A 1 485 ? -30.992 0.687 13.177 1.00 86.75 485 GLY A N 1
ATOM 3794 C CA . GLY A 1 485 ? -31.660 -0.511 13.714 1.00 86.75 485 GLY A CA 1
ATOM 3795 C C . GLY A 1 485 ? -31.431 -0.783 15.208 1.00 86.75 485 GLY A C 1
ATOM 3796 O O . GLY A 1 485 ? -31.887 -1.804 15.711 1.00 86.75 485 GLY A O 1
ATOM 3797 N N . GLY A 1 486 ? -30.760 0.122 15.927 1.00 79.00 486 GLY A N 1
ATOM 3798 C CA . GLY A 1 486 ? -30.592 0.058 17.381 1.00 79.00 486 GLY A CA 1
ATOM 3799 C C . GLY A 1 486 ? -31.152 1.303 18.062 1.00 79.00 486 GLY A C 1
ATOM 3800 O O . GLY A 1 486 ? -30.428 2.276 18.247 1.00 79.00 486 GLY A O 1
ATOM 3801 N N . GLU A 1 487 ? -32.444 1.273 18.404 1.00 75.31 487 GLU A N 1
ATOM 3802 C CA . GLU A 1 487 ? -33.203 2.438 18.902 1.00 75.31 487 GLU A CA 1
ATOM 3803 C C . GLU A 1 487 ? -32.664 3.015 20.228 1.00 75.31 487 GLU A C 1
ATOM 3805 O O . GLU A 1 487 ? -32.865 4.196 20.501 1.00 75.31 487 GLU A O 1
ATOM 3810 N N . ASP A 1 488 ? -31.915 2.220 21.001 1.00 77.25 488 ASP A N 1
ATOM 3811 C CA . ASP A 1 488 ? -31.302 2.612 22.279 1.00 77.25 488 ASP A CA 1
ATOM 3812 C C . ASP A 1 488 ? -29.809 2.981 22.154 1.00 77.25 488 ASP A C 1
ATOM 3814 O O . ASP A 1 488 ? -29.058 2.915 23.132 1.00 77.25 488 ASP A O 1
ATOM 3818 N N . ALA A 1 489 ? -29.336 3.316 20.948 1.00 85.44 489 ALA A N 1
ATOM 3819 C CA . ALA A 1 489 ? -27.937 3.670 20.737 1.00 85.44 489 ALA A CA 1
ATOM 3820 C C . ALA A 1 489 ? -27.544 4.940 21.517 1.00 85.44 489 ALA A C 1
ATOM 3822 O O . ALA A 1 489 ? -28.158 5.999 21.377 1.00 85.44 489 ALA A O 1
ATOM 3823 N N . ALA A 1 490 ? -26.478 4.842 22.309 1.00 82.06 490 ALA A N 1
ATOM 3824 C CA . ALA A 1 490 ? -25.868 5.955 23.024 1.00 82.06 490 ALA A CA 1
ATOM 3825 C C . ALA A 1 490 ? -24.577 6.393 22.324 1.00 82.06 490 ALA A C 1
ATOM 3827 O O . ALA A 1 490 ? -23.720 5.564 22.012 1.00 82.06 490 ALA A O 1
ATOM 3828 N N . TYR A 1 491 ? -24.436 7.702 22.122 1.00 88.38 491 TYR A N 1
ATOM 3829 C CA . TYR A 1 491 ? -23.328 8.326 21.404 1.00 88.38 491 TYR A CA 1
ATOM 3830 C C . TYR A 1 491 ? -22.543 9.217 22.362 1.00 88.38 491 TYR A C 1
ATOM 3832 O O . TYR A 1 491 ? -23.090 10.160 22.932 1.00 88.38 491 TYR A O 1
ATOM 3840 N N . ALA A 1 492 ? -21.265 8.913 22.548 1.00 79.94 492 ALA A N 1
ATOM 3841 C CA . ALA A 1 492 ? -20.389 9.632 23.462 1.00 79.94 492 ALA A CA 1
ATOM 3842 C C . ALA A 1 492 ? -18.975 9.725 22.886 1.00 79.94 492 ALA A C 1
ATOM 3844 O O . ALA A 1 492 ? -18.649 9.102 21.877 1.00 79.94 492 ALA A O 1
ATOM 3845 N N . ASN A 1 493 ? -18.110 10.487 23.542 1.00 83.12 493 ASN A N 1
ATOM 3846 C CA . ASN A 1 493 ? -16.688 10.474 23.247 1.00 83.12 493 ASN A CA 1
ATOM 3847 C C . ASN A 1 493 ? -15.865 10.557 24.537 1.00 83.12 493 ASN A C 1
ATOM 3849 O O . ASN A 1 493 ? -16.303 11.121 25.541 1.00 83.12 493 ASN A O 1
ATOM 3853 N N . SER A 1 494 ? -14.671 9.973 24.517 1.00 77.25 494 SER A N 1
ATOM 3854 C CA . SER A 1 494 ? -13.722 10.010 25.628 1.00 77.25 494 SER A CA 1
ATOM 3855 C C . SER A 1 494 ? -12.304 10.095 25.076 1.00 77.25 494 SER A C 1
ATOM 3857 O O . SER A 1 494 ? -11.881 9.235 24.308 1.00 77.25 494 SER A O 1
ATOM 3859 N N . GLY A 1 495 ? -11.574 11.157 25.425 1.00 79.75 495 GLY A N 1
ATOM 3860 C CA . GLY A 1 495 ? -10.246 11.415 24.862 1.00 79.75 495 GLY A CA 1
ATOM 3861 C C . GLY A 1 495 ? -10.278 11.531 23.333 1.00 79.75 495 GLY A C 1
ATOM 3862 O O . GLY A 1 495 ? -10.984 12.371 22.775 1.00 79.75 495 GLY A O 1
ATOM 3863 N N . ASN A 1 496 ? -9.524 10.672 22.656 1.00 82.00 496 ASN A N 1
ATOM 3864 C CA . ASN A 1 496 ? -9.420 10.571 21.198 1.00 82.00 496 ASN A CA 1
ATOM 3865 C C . ASN A 1 496 ? -10.345 9.495 20.587 1.00 82.00 496 ASN A C 1
ATOM 3867 O O . ASN A 1 496 ? -10.149 9.117 19.429 1.00 82.00 496 ASN A O 1
ATOM 3871 N N . GLU A 1 497 ? -11.336 9.001 21.338 1.00 86.62 497 GLU A N 1
ATOM 3872 C CA . GLU A 1 497 ? -12.258 7.947 20.901 1.00 86.62 497 GLU A CA 1
ATOM 3873 C C . GLU A 1 497 ? -13.709 8.445 20.855 1.00 86.62 497 GLU A C 1
ATOM 3875 O O . GLU A 1 497 ? -14.274 8.856 21.871 1.00 86.62 497 GLU A O 1
ATOM 3880 N N . GLY A 1 498 ? -14.331 8.369 19.679 1.00 88.94 498 GLY A N 1
ATOM 3881 C CA . GLY A 1 498 ? -15.782 8.438 19.522 1.00 88.94 498 GLY A CA 1
ATOM 3882 C C . GLY A 1 498 ? -16.391 7.055 19.753 1.00 88.94 498 GLY A C 1
ATOM 3883 O O . GLY A 1 498 ? -15.895 6.075 19.203 1.00 88.94 498 GLY A O 1
ATOM 3884 N N . LYS A 1 499 ? -17.448 6.964 20.562 1.00 91.44 499 LYS A N 1
ATOM 3885 C CA . LYS A 1 499 ? -18.010 5.698 21.052 1.00 91.44 499 LYS A CA 1
ATOM 3886 C C . LYS A 1 499 ? -19.508 5.614 20.799 1.00 91.44 499 LYS A C 1
ATOM 3888 O O . LYS A 1 499 ? -20.260 6.488 21.234 1.00 91.44 499 LYS A O 1
ATOM 3893 N N . ILE A 1 500 ? -19.946 4.530 20.166 1.00 90.75 500 ILE A N 1
ATOM 3894 C CA . ILE A 1 500 ? -21.360 4.157 20.061 1.00 90.75 500 ILE A CA 1
ATOM 3895 C C . ILE A 1 500 ? -21.578 2.903 20.890 1.00 90.75 500 ILE A C 1
ATOM 3897 O O . ILE A 1 500 ? -20.937 1.885 20.645 1.00 90.75 500 ILE A O 1
ATOM 3901 N N . ARG A 1 501 ? -22.512 2.939 21.833 1.00 84.19 501 ARG A N 1
ATOM 3902 C CA . ARG A 1 501 ? -23.008 1.724 22.484 1.00 84.19 501 ARG A CA 1
ATOM 3903 C C . ARG A 1 501 ? -24.400 1.440 22.005 1.00 84.19 501 ARG A C 1
ATOM 3905 O O . ARG A 1 501 ? -25.248 2.321 22.050 1.00 84.19 501 ARG A O 1
ATOM 3912 N N . VAL A 1 502 ? -24.635 0.219 21.561 1.00 88.12 502 VAL A N 1
ATOM 3913 C CA . VAL A 1 502 ? -25.929 -0.159 21.012 1.00 88.12 502 VAL A CA 1
ATOM 3914 C C . VAL A 1 502 ? -26.261 -1.592 21.380 1.00 88.12 502 VAL A C 1
ATOM 3916 O O . VAL A 1 502 ? -25.394 -2.468 21.399 1.00 88.12 502 VAL A O 1
ATOM 3919 N N . THR A 1 503 ? -27.530 -1.824 21.688 1.00 87.00 503 THR A N 1
ATOM 3920 C CA . THR A 1 503 ? -28.074 -3.166 21.850 1.00 87.00 503 THR A CA 1
ATOM 3921 C C . THR A 1 503 ? -28.390 -3.738 20.476 1.00 87.00 503 THR A C 1
ATOM 3923 O O . THR A 1 503 ? -29.086 -3.112 19.683 1.00 87.00 503 THR A O 1
ATOM 3926 N N . VAL A 1 504 ? -27.886 -4.936 20.202 1.00 89.75 504 VAL A N 1
ATOM 3927 C CA . VAL A 1 504 ? -28.276 -5.772 19.069 1.00 89.75 504 VAL A CA 1
ATOM 3928 C C . VAL A 1 504 ? -29.378 -6.706 19.563 1.00 89.75 504 VAL A C 1
ATOM 3930 O O . VAL A 1 504 ? -29.068 -7.630 20.324 1.00 89.75 504 VAL A O 1
ATOM 3933 N N . PRO A 1 505 ? -30.649 -6.493 19.181 1.00 89.38 505 PRO A N 1
ATOM 3934 C CA . PRO A 1 505 ? -31.728 -7.326 19.687 1.00 89.38 505 PRO A CA 1
ATOM 3935 C C . PRO A 1 505 ? -31.597 -8.776 19.208 1.00 89.38 505 PRO A C 1
ATOM 3937 O O . PRO A 1 505 ? -31.062 -9.053 18.127 1.00 89.38 505 PRO A O 1
ATOM 3940 N N . ALA A 1 506 ? -32.104 -9.715 20.003 1.00 90.75 506 ALA A N 1
ATOM 3941 C CA . ALA A 1 506 ? -32.102 -11.136 19.682 1.00 90.75 506 ALA A CA 1
ATOM 3942 C C . ALA A 1 506 ? -32.722 -11.412 18.300 1.00 90.75 506 ALA A C 1
ATOM 3944 O O . ALA A 1 506 ? -33.888 -11.111 18.046 1.00 90.75 506 ALA A O 1
ATOM 3945 N N . GLY A 1 507 ? -31.951 -12.030 17.402 1.00 92.94 507 GLY A N 1
ATOM 3946 C CA . GLY A 1 507 ? -32.401 -12.363 16.046 1.00 92.94 507 GLY A CA 1
ATOM 3947 C C . GLY A 1 507 ? -32.509 -11.186 15.066 1.00 92.94 507 GLY A C 1
ATOM 3948 O O . GLY A 1 507 ? -32.855 -11.421 13.906 1.00 92.94 507 GLY A O 1
ATOM 3949 N N . GLU A 1 508 ? -32.207 -9.958 15.492 1.00 94.00 508 GLU A N 1
ATOM 3950 C CA . GLU A 1 508 ? -32.285 -8.749 14.667 1.00 94.00 508 GLU A CA 1
ATOM 3951 C C . GLU A 1 508 ? -30.905 -8.316 14.146 1.00 94.00 508 GLU A C 1
ATOM 3953 O O . GLU A 1 508 ? -29.864 -8.903 14.463 1.00 94.00 508 GLU A O 1
ATOM 3958 N N . THR A 1 509 ? -30.899 -7.302 13.276 1.00 95.06 509 THR A N 1
ATOM 3959 C CA . THR A 1 509 ? -29.686 -6.736 12.672 1.00 95.06 509 THR A CA 1
ATOM 3960 C C . THR A 1 509 ? -29.510 -5.281 13.056 1.00 95.06 509 THR A C 1
ATOM 3962 O O . THR A 1 509 ? -30.438 -4.491 12.937 1.00 95.06 509 THR A O 1
ATOM 3965 N N . VAL A 1 510 ? -28.282 -4.933 13.422 1.00 95.75 510 VAL A N 1
ATOM 3966 C CA . VAL A 1 510 ? -27.822 -3.559 13.584 1.00 95.75 510 VAL A CA 1
ATOM 3967 C C . VAL A 1 510 ? -26.820 -3.254 12.472 1.00 95.75 510 VAL A C 1
ATOM 3969 O O . VAL A 1 510 ? -25.931 -4.060 12.186 1.00 95.75 510 VAL A O 1
ATOM 3972 N N . THR A 1 511 ? -26.959 -2.100 11.827 1.00 97.69 511 THR A N 1
ATOM 3973 C CA . THR A 1 511 ? -26.068 -1.664 10.747 1.00 97.69 511 THR A CA 1
ATOM 3974 C C . THR A 1 511 ? -25.208 -0.504 11.226 1.00 97.69 511 THR A C 1
ATOM 3976 O O . THR A 1 511 ? -25.726 0.538 11.613 1.00 97.69 511 THR A O 1
ATOM 3979 N N . ILE A 1 512 ? -23.891 -0.672 11.166 1.00 97.50 512 ILE A N 1
ATOM 3980 C CA . ILE A 1 512 ? -22.902 0.375 11.421 1.00 97.50 512 ILE A CA 1
ATOM 3981 C C . ILE A 1 512 ? -22.509 0.973 10.073 1.00 97.50 512 ILE A C 1
ATOM 3983 O O . ILE A 1 512 ? -22.116 0.240 9.160 1.00 97.50 512 ILE A O 1
ATOM 3987 N N . VAL A 1 513 ? -22.619 2.292 9.952 1.00 97.75 513 VAL A N 1
ATOM 3988 C CA . VAL A 1 513 ? -22.279 3.041 8.738 1.00 97.75 513 VAL A CA 1
ATOM 3989 C C . VAL A 1 513 ? -21.178 4.022 9.090 1.00 97.75 513 VAL A C 1
ATOM 3991 O O . VAL A 1 513 ? -21.369 4.863 9.968 1.00 97.75 513 VAL A O 1
ATOM 3994 N N . THR A 1 514 ? -20.040 3.912 8.412 1.00 98.12 514 THR A N 1
ATOM 3995 C CA . THR A 1 514 ? -18.846 4.713 8.673 1.00 98.12 514 THR A CA 1
ATOM 3996 C C . THR A 1 514 ? -18.436 5.476 7.419 1.00 98.12 514 THR A C 1
ATOM 3998 O O . THR A 1 514 ? -18.063 4.868 6.420 1.00 98.12 514 THR A O 1
ATOM 4001 N N . GLY A 1 515 ? -18.479 6.805 7.474 1.00 97.31 515 GLY A N 1
ATOM 4002 C CA . GLY A 1 515 ? -17.915 7.687 6.457 1.00 97.31 515 GLY A CA 1
ATOM 4003 C C . GLY A 1 515 ? -16.442 7.943 6.743 1.00 97.31 515 GLY A C 1
ATOM 4004 O O . GLY A 1 515 ? -16.066 8.196 7.888 1.00 97.31 515 GLY A O 1
ATOM 4005 N N . ILE A 1 516 ? -15.609 7.877 5.713 1.00 95.06 516 ILE A N 1
ATOM 4006 C CA . ILE A 1 516 ? -14.171 8.127 5.783 1.00 95.06 516 ILE A CA 1
ATOM 4007 C C . ILE A 1 516 ? -13.866 9.295 4.848 1.00 95.06 516 ILE A C 1
ATOM 4009 O O . ILE A 1 516 ? -14.451 9.416 3.774 1.00 95.06 516 ILE A O 1
ATOM 4013 N N . HIS A 1 517 ? -12.979 10.191 5.267 1.00 93.44 517 HIS A N 1
ATOM 4014 C CA . HIS A 1 517 ? -12.525 11.280 4.409 1.00 93.44 517 HIS A CA 1
ATOM 4015 C C . HIS A 1 517 ? -11.105 11.707 4.775 1.00 93.44 517 HIS A C 1
ATOM 4017 O O . HIS A 1 517 ? -10.755 11.747 5.954 1.00 93.44 517 HIS A O 1
ATOM 4023 N N . CYS A 1 518 ? -10.296 12.054 3.775 1.00 91.06 518 CYS A N 1
ATOM 4024 C CA . CYS A 1 518 ? -8.966 12.624 3.966 1.00 91.06 518 CYS A CA 1
ATOM 4025 C C . CYS A 1 518 ? -8.889 13.996 3.293 1.00 91.06 518 CYS A C 1
ATOM 4027 O O . CYS A 1 518 ? -9.116 14.117 2.092 1.00 91.06 518 CYS A O 1
ATOM 4029 N N . GLU A 1 519 ? -8.545 15.028 4.059 1.00 90.25 519 GLU A N 1
ATOM 4030 C CA . GLU A 1 519 ? -8.121 16.310 3.504 1.00 90.25 519 GLU A CA 1
ATOM 4031 C C . GLU A 1 519 ? -6.595 16.311 3.404 1.00 90.25 519 GLU A C 1
ATOM 4033 O O . GLU A 1 519 ? -5.879 16.460 4.401 1.00 90.25 519 GLU A O 1
ATOM 4038 N N . GLU A 1 520 ? -6.099 16.109 2.188 1.00 86.88 520 GLU A N 1
ATOM 4039 C CA . GLU A 1 520 ? -4.677 16.005 1.876 1.00 86.88 520 GLU A CA 1
ATOM 4040 C C . GLU A 1 520 ? -4.013 17.350 1.522 1.00 86.88 520 GLU A C 1
ATOM 4042 O O . GLU A 1 520 ? -4.677 18.346 1.245 1.00 86.88 520 GLU A O 1
ATOM 4047 N N . ASN A 1 521 ? -2.672 17.366 1.514 1.00 84.56 521 ASN A N 1
ATOM 4048 C CA . ASN A 1 521 ? -1.826 18.479 1.053 1.00 84.56 521 ASN A CA 1
ATOM 4049 C C . ASN A 1 521 ? -2.175 19.877 1.602 1.00 84.56 521 ASN A C 1
ATOM 4051 O O . ASN A 1 521 ? -2.130 20.877 0.881 1.00 84.56 521 ASN A O 1
ATOM 4055 N N . GLN A 1 522 ? -2.534 19.954 2.874 1.00 83.00 522 GLN A N 1
ATOM 4056 C CA . GLN A 1 522 ? -2.888 21.207 3.526 1.00 83.00 522 GLN A CA 1
ATOM 4057 C C . GLN A 1 522 ? -1.643 21.985 3.957 1.00 83.00 522 GLN A C 1
ATOM 4059 O O . GLN A 1 522 ? -0.571 21.401 4.140 1.00 83.00 522 GLN A O 1
ATOM 4064 N N . GLU A 1 523 ? -1.791 23.292 4.183 1.00 80.94 523 GLU A N 1
ATOM 4065 C CA . GLU A 1 523 ? -0.748 24.082 4.842 1.00 80.94 523 GLU A CA 1
ATOM 4066 C C . GLU A 1 523 ? -0.446 23.496 6.236 1.00 80.94 523 GLU A C 1
ATOM 4068 O O . GLU A 1 523 ? -1.381 23.158 6.973 1.00 80.94 523 GLU A O 1
ATOM 4073 N N . PRO A 1 524 ? 0.837 23.354 6.617 1.00 75.81 524 PRO A N 1
ATOM 4074 C CA . PRO A 1 524 ? 1.211 22.977 7.976 1.00 75.81 524 PRO A CA 1
ATOM 4075 C C . PRO A 1 524 ? 0.563 23.887 9.025 1.00 75.81 524 PRO A C 1
ATOM 4077 O O . PRO A 1 524 ? 0.344 25.073 8.778 1.00 75.81 524 PRO A O 1
ATOM 4080 N N . ASP A 1 525 ? 0.274 23.329 10.201 1.00 65.75 525 ASP A N 1
ATOM 4081 C CA . ASP A 1 525 ? -0.309 24.044 11.345 1.00 65.75 525 ASP A CA 1
ATOM 4082 C C . ASP A 1 525 ? -1.664 24.741 11.066 1.00 65.75 525 ASP A C 1
ATOM 4084 O O . ASP A 1 525 ? -2.057 25.658 11.793 1.00 65.75 525 ASP A O 1
ATOM 4088 N N . ALA A 1 526 ? -2.413 24.324 10.034 1.00 64.62 526 ALA A N 1
ATOM 4089 C CA . ALA A 1 526 ? -3.768 24.830 9.808 1.00 64.62 526 ALA A CA 1
ATOM 4090 C C . ALA A 1 526 ? -4.675 24.532 11.022 1.00 64.62 526 ALA A C 1
ATOM 4092 O O . ALA A 1 526 ? -4.755 23.392 11.483 1.00 64.62 526 ALA A O 1
ATOM 4093 N N . GLU A 1 527 ? -5.373 25.557 11.528 1.00 58.38 527 GLU A N 1
ATOM 4094 C CA . GLU A 1 527 ? -6.244 25.468 12.712 1.00 58.38 527 GLU A CA 1
ATOM 4095 C C . GLU A 1 527 ? -7.315 24.380 12.500 1.00 58.38 527 GLU A C 1
ATOM 4097 O O . GLU A 1 527 ? -8.134 24.478 11.584 1.00 58.38 527 GLU A O 1
ATOM 4102 N N . ASN A 1 528 ? -7.269 23.318 13.314 1.00 57.34 528 ASN A N 1
ATOM 4103 C CA . ASN A 1 528 ? -8.096 22.108 13.197 1.00 57.34 528 ASN A CA 1
ATOM 4104 C C . ASN A 1 528 ? -8.060 21.421 11.817 1.00 57.34 528 ASN A C 1
ATOM 4106 O O . ASN A 1 528 ? -9.106 20.996 11.346 1.00 57.34 528 ASN A O 1
ATOM 4110 N N . GLY A 1 529 ? -6.919 21.336 11.124 1.00 53.75 529 GLY A N 1
ATOM 4111 C CA . GLY A 1 529 ? -6.892 20.584 9.860 1.00 53.75 529 GLY A CA 1
ATOM 4112 C C . GLY A 1 529 ? -7.717 21.239 8.738 1.00 53.75 529 GLY A C 1
ATOM 4113 O O . GLY A 1 529 ? -8.505 20.568 8.077 1.00 53.75 529 GLY A O 1
ATOM 4114 N N . ALA A 1 530 ? -7.574 22.563 8.573 1.00 57.62 530 ALA A N 1
ATOM 4115 C CA . ALA A 1 530 ? -8.413 23.432 7.731 1.00 57.62 530 ALA A CA 1
ATOM 4116 C C . ALA A 1 530 ? -9.867 23.568 8.219 1.00 57.62 530 ALA A C 1
ATOM 4118 O O . ALA A 1 530 ? -10.811 23.370 7.459 1.00 57.62 530 ALA A O 1
ATOM 4119 N N . GLU A 1 531 ? -10.055 23.967 9.482 1.00 63.12 531 GLU A N 1
ATOM 4120 C CA . GLU A 1 531 ? -11.372 24.221 10.096 1.00 63.12 531 GLU A CA 1
ATOM 4121 C C . GLU A 1 531 ? -12.222 22.950 10.342 1.00 63.12 531 GLU A C 1
ATOM 4123 O O . GLU A 1 531 ? -13.444 23.030 10.490 1.00 63.12 531 GLU A O 1
ATOM 4128 N N . GLY A 1 532 ? -11.595 21.772 10.427 1.00 76.88 532 GLY A N 1
ATOM 4129 C CA . GLY A 1 532 ? -12.252 20.476 10.627 1.00 76.88 532 GLY A CA 1
ATOM 4130 C C . GLY A 1 532 ? -12.908 19.934 9.358 1.00 76.88 532 GLY A C 1
ATOM 4131 O O . GLY A 1 532 ? -13.907 19.215 9.437 1.00 76.88 532 GLY A O 1
ATOM 4132 N N . ALA A 1 533 ? -12.402 20.311 8.179 1.00 87.00 533 ALA A N 1
ATOM 4133 C CA . ALA A 1 533 ? -12.997 19.966 6.891 1.00 87.00 533 ALA A CA 1
ATOM 4134 C C . ALA A 1 533 ? -13.081 18.449 6.659 1.00 87.00 533 ALA A C 1
ATOM 4136 O O . ALA A 1 533 ? -14.089 17.981 6.123 1.00 87.00 533 ALA A O 1
ATOM 4137 N N . ALA A 1 534 ? -12.085 17.670 7.101 1.00 92.44 534 ALA A N 1
ATOM 4138 C CA . ALA A 1 534 ? -12.130 16.214 6.974 1.00 92.44 534 ALA A CA 1
ATOM 4139 C C . ALA A 1 534 ? -13.286 15.624 7.791 1.00 92.44 534 ALA A C 1
ATOM 4141 O O . ALA A 1 534 ? -14.075 14.837 7.269 1.00 92.44 534 ALA A O 1
ATOM 4142 N N . VAL A 1 535 ? -13.439 16.067 9.045 1.00 92.75 535 VAL A N 1
ATOM 4143 C CA . VAL A 1 535 ? -14.543 15.660 9.928 1.00 92.75 535 VAL A CA 1
ATOM 4144 C C . VAL A 1 535 ? -15.890 16.056 9.330 1.00 92.75 535 VAL A C 1
ATOM 4146 O O . VAL A 1 535 ? -16.775 15.213 9.214 1.00 92.75 535 VAL A O 1
ATOM 4149 N N . GLN A 1 536 ? -16.044 17.309 8.889 1.00 92.69 536 GLN A N 1
ATOM 4150 C CA . GLN A 1 536 ? -17.291 17.798 8.291 1.00 92.69 536 GLN A CA 1
ATOM 4151 C C . GLN A 1 536 ? -17.700 16.978 7.061 1.00 92.69 536 GLN A C 1
ATOM 4153 O O . GLN A 1 536 ? -18.873 16.632 6.919 1.00 92.69 536 GLN A O 1
ATOM 4158 N N . LYS A 1 537 ? -16.747 16.637 6.183 1.00 94.06 537 LYS A N 1
ATOM 4159 C CA . LYS A 1 537 ? -17.000 15.822 4.986 1.00 94.06 537 LYS A CA 1
ATOM 4160 C C . LYS A 1 537 ? -17.315 14.366 5.337 1.00 94.06 537 LYS A C 1
ATOM 4162 O O . LYS A 1 537 ? -18.255 13.813 4.770 1.00 94.06 537 LYS A O 1
ATOM 4167 N N . ALA A 1 538 ? -16.601 13.767 6.293 1.00 95.69 538 ALA A N 1
ATOM 4168 C CA . ALA A 1 538 ? -16.879 12.408 6.766 1.00 95.69 538 ALA A CA 1
ATOM 4169 C C . ALA A 1 538 ? -18.277 12.291 7.398 1.00 95.69 538 ALA A C 1
ATOM 4171 O O . ALA A 1 538 ? -19.011 11.356 7.085 1.00 95.69 538 ALA A O 1
ATOM 4172 N N . VAL A 1 539 ? -18.673 13.262 8.232 1.00 96.00 539 VAL A N 1
ATOM 4173 C CA . VAL A 1 539 ? -20.021 13.343 8.819 1.00 96.00 539 VAL A CA 1
ATOM 4174 C C . VAL A 1 539 ? -21.067 13.517 7.716 1.00 96.00 539 VAL A C 1
ATOM 4176 O O . VAL A 1 539 ? -21.992 12.714 7.620 1.00 96.00 539 VAL A O 1
ATOM 4179 N N . ALA A 1 540 ? -20.885 14.498 6.823 1.00 95.06 540 ALA A N 1
ATOM 4180 C CA . ALA A 1 540 ? -21.839 14.790 5.753 1.00 95.06 540 ALA A CA 1
ATOM 4181 C C . ALA A 1 540 ? -22.102 13.595 4.818 1.00 95.06 540 ALA A C 1
ATOM 4183 O O . ALA A 1 540 ? -23.236 13.430 4.372 1.00 95.06 540 ALA A O 1
ATOM 4184 N N . LYS A 1 541 ? -21.095 12.745 4.558 1.00 94.25 541 LYS A N 1
ATOM 4185 C CA . LYS A 1 541 ? -21.238 11.520 3.746 1.00 94.25 541 LYS A CA 1
ATOM 4186 C C . LYS A 1 541 ? -22.281 10.541 4.298 1.00 94.25 541 LYS A C 1
ATOM 4188 O O . LYS A 1 541 ? -22.881 9.810 3.517 1.00 94.25 541 LYS A O 1
ATOM 4193 N N . ILE A 1 542 ? -22.493 10.511 5.617 1.00 96.12 542 ILE A N 1
ATOM 4194 C CA . ILE A 1 542 ? -23.378 9.533 6.277 1.00 96.12 542 ILE A CA 1
ATOM 4195 C C . ILE A 1 542 ? -24.599 10.155 6.962 1.00 96.12 542 ILE A C 1
ATOM 4197 O O . ILE A 1 542 ? -25.471 9.421 7.427 1.00 96.12 542 ILE A O 1
ATOM 4201 N N . SER A 1 543 ? -24.698 11.486 7.021 1.00 93.50 543 SER A N 1
ATOM 4202 C CA . SER A 1 543 ? -25.820 12.173 7.676 1.00 93.50 543 SER A CA 1
ATOM 4203 C C . SER A 1 543 ? -27.182 11.813 7.080 1.00 93.50 543 SER A C 1
ATOM 4205 O O . SER A 1 543 ? -28.159 11.740 7.820 1.00 93.50 543 SER A O 1
ATOM 4207 N N . GLU A 1 544 ? -27.238 11.572 5.767 1.00 89.56 544 GLU A N 1
ATOM 4208 C CA . GLU A 1 544 ? -28.457 11.189 5.037 1.00 89.56 544 GLU A CA 1
ATOM 4209 C C . GLU A 1 544 ? -28.619 9.666 4.883 1.00 89.56 544 GLU A C 1
ATOM 4211 O O . GLU A 1 544 ? -29.551 9.226 4.229 1.00 89.56 544 GLU A O 1
ATOM 4216 N N . LEU A 1 545 ? -27.720 8.855 5.452 1.00 92.25 545 LEU A N 1
ATOM 4217 C CA . LEU A 1 545 ? -27.807 7.392 5.423 1.00 92.25 545 LEU A CA 1
ATOM 4218 C C . LEU A 1 545 ? -28.337 6.898 6.768 1.00 92.25 545 LEU A C 1
ATOM 4220 O O . LEU A 1 545 ? -27.564 6.458 7.621 1.00 92.25 545 LEU A O 1
ATOM 4224 N N . ASP A 1 546 ? -29.646 7.027 6.981 1.00 89.00 546 ASP A N 1
ATOM 4225 C CA . ASP A 1 546 ? -30.295 6.716 8.261 1.00 89.00 546 ASP A CA 1
ATOM 4226 C C . ASP A 1 546 ? -31.357 5.612 8.175 1.00 89.00 546 ASP A C 1
ATOM 4228 O O . ASP A 1 546 ? -31.907 5.198 9.199 1.00 89.00 546 ASP A O 1
ATOM 4232 N N . THR A 1 547 ? -31.582 5.057 6.979 1.00 92.62 547 THR A N 1
ATOM 4233 C CA . THR A 1 547 ? -32.525 3.957 6.757 1.00 92.62 547 THR A CA 1
ATOM 4234 C C . THR A 1 547 ? -31.887 2.696 6.169 1.00 92.62 547 THR A C 1
ATOM 4236 O O . THR A 1 547 ? -30.952 2.729 5.367 1.00 92.62 547 THR A O 1
ATOM 4239 N N . ASP A 1 548 ? -32.476 1.540 6.486 1.00 90.88 548 ASP A N 1
ATOM 4240 C CA . ASP A 1 548 ? -32.108 0.255 5.873 1.00 90.88 548 ASP A CA 1
ATOM 4241 C C . ASP A 1 548 ? -32.323 0.224 4.346 1.00 90.88 548 ASP A C 1
ATOM 4243 O O . ASP A 1 548 ? -31.650 -0.535 3.639 1.00 90.88 548 ASP A O 1
ATOM 4247 N N . GLU A 1 549 ? -33.265 1.017 3.820 1.00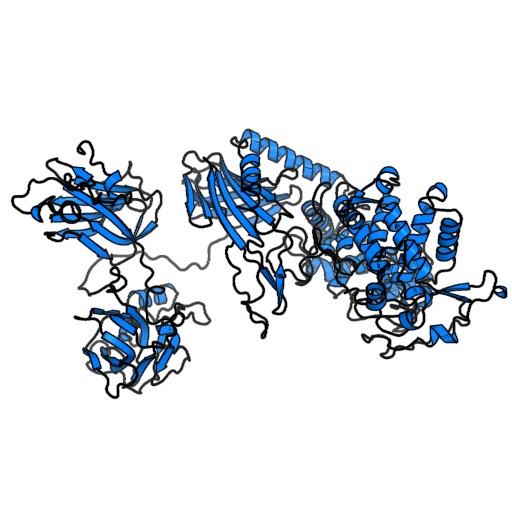 94.38 549 GLU A N 1
ATOM 4248 C CA . GLU A 1 549 ? -33.543 1.103 2.380 1.00 94.38 549 GLU A CA 1
ATOM 4249 C C . GLU A 1 549 ? -32.376 1.765 1.634 1.00 94.38 549 GLU A C 1
ATOM 4251 O O . GLU A 1 549 ? -31.933 1.245 0.607 1.00 94.38 549 GLU A O 1
ATOM 4256 N N . GLU A 1 550 ? -31.813 2.843 2.185 1.00 94.44 550 GLU A N 1
ATOM 4257 C CA . GLU A 1 550 ? -30.637 3.526 1.629 1.00 94.44 550 GLU A CA 1
ATOM 4258 C C . GLU A 1 550 ? -29.403 2.623 1.640 1.00 94.44 550 GLU A C 1
ATOM 4260 O O . GLU A 1 550 ? -28.733 2.477 0.614 1.00 94.44 550 GLU A O 1
ATOM 4265 N N . ILE A 1 551 ? -29.143 1.933 2.757 1.00 95.38 551 ILE A N 1
ATOM 4266 C CA . ILE A 1 551 ? -28.018 0.992 2.853 1.00 95.38 551 ILE A CA 1
ATOM 4267 C C . ILE A 1 551 ? -28.178 -0.177 1.883 1.00 95.38 551 ILE A C 1
ATOM 4269 O O . ILE A 1 551 ? -27.213 -0.587 1.232 1.00 95.38 551 ILE A O 1
ATOM 4273 N N . SER A 1 552 ? -29.395 -0.703 1.737 1.00 94.62 552 SER A N 1
ATOM 4274 C CA . SER A 1 552 ? -29.676 -1.750 0.750 1.00 94.62 552 SER A CA 1
ATOM 4275 C C . SER A 1 552 ? -29.424 -1.252 -0.677 1.00 94.62 552 SER A C 1
ATOM 4277 O O . SER A 1 552 ? -28.830 -1.974 -1.479 1.00 94.62 552 SER A O 1
ATOM 4279 N N . GLY A 1 553 ? -29.798 -0.005 -0.980 1.00 95.44 553 GLY A N 1
ATOM 4280 C CA . GLY A 1 553 ? -29.517 0.638 -2.263 1.00 95.44 553 GLY A CA 1
ATOM 4281 C C . GLY A 1 553 ? -28.020 0.812 -2.545 1.00 95.44 553 GLY A C 1
ATOM 4282 O O . GLY A 1 553 ? -27.580 0.584 -3.675 1.00 95.44 553 GLY A O 1
ATOM 4283 N N . LEU A 1 554 ? -27.215 1.169 -1.539 1.00 95.44 554 LEU A N 1
ATOM 4284 C CA . LEU A 1 554 ? -25.754 1.225 -1.669 1.00 95.44 554 LEU A CA 1
ATOM 4285 C C . LEU A 1 554 ? -25.147 -0.171 -1.884 1.00 95.44 554 LEU A C 1
ATOM 4287 O O . LEU A 1 554 ? -24.278 -0.336 -2.740 1.00 95.44 554 LEU A O 1
ATOM 4291 N N . TYR A 1 555 ? -25.642 -1.197 -1.184 1.00 96.69 555 TYR A N 1
ATOM 4292 C CA . TYR A 1 555 ? -25.170 -2.573 -1.365 1.00 96.69 555 TYR A CA 1
ATOM 4293 C C . TYR A 1 555 ? -25.478 -3.115 -2.771 1.00 96.69 555 TYR A C 1
ATOM 4295 O O . TYR A 1 555 ? -24.635 -3.764 -3.391 1.00 96.69 555 TYR A O 1
ATOM 4303 N N . GLU A 1 556 ? -26.657 -2.819 -3.328 1.00 97.06 556 GLU A N 1
ATOM 4304 C CA . GLU A 1 556 ? -26.990 -3.190 -4.710 1.00 97.06 556 GLU A CA 1
ATOM 4305 C C . GLU A 1 556 ? -26.049 -2.532 -5.731 1.00 97.06 556 GLU A C 1
ATOM 4307 O O . GLU A 1 556 ? -25.605 -3.186 -6.682 1.00 97.06 556 GLU A O 1
ATOM 4312 N N . GLN A 1 557 ? -25.711 -1.256 -5.523 1.00 96.62 557 GLN A N 1
ATOM 4313 C CA . GLN A 1 557 ? -24.758 -0.526 -6.362 1.00 96.62 557 GLN A CA 1
ATOM 4314 C C . GLN A 1 557 ? -23.338 -1.092 -6.232 1.00 96.62 557 GLN A C 1
ATOM 4316 O O . GLN A 1 557 ? -22.690 -1.339 -7.249 1.00 96.62 557 GLN A O 1
ATOM 4321 N N . HIS A 1 558 ? -22.896 -1.407 -5.013 1.00 96.94 558 HIS A N 1
ATOM 4322 C CA . HIS A 1 558 ? -21.628 -2.090 -4.736 1.00 96.94 558 HIS A CA 1
ATOM 4323 C C . HIS A 1 558 ? -21.512 -3.423 -5.485 1.00 96.94 558 HIS A C 1
ATOM 4325 O O . HIS A 1 558 ? -20.566 -3.643 -6.246 1.00 96.94 558 HIS A O 1
ATOM 4331 N N . LEU A 1 559 ? -22.513 -4.300 -5.352 1.00 97.38 559 LEU A N 1
ATOM 4332 C CA . LEU A 1 559 ? -22.533 -5.586 -6.054 1.00 97.38 559 LEU A CA 1
ATOM 4333 C C . LEU A 1 559 ? -22.520 -5.408 -7.574 1.00 97.38 559 LEU A C 1
ATOM 4335 O O . LEU A 1 559 ? -21.867 -6.175 -8.289 1.00 97.38 559 LEU A O 1
ATOM 4339 N N . LYS A 1 560 ? -23.242 -4.404 -8.079 1.00 97.25 560 LYS A N 1
ATOM 4340 C CA . LYS A 1 560 ? -23.260 -4.077 -9.502 1.00 97.25 560 LYS A CA 1
ATOM 4341 C C . LYS A 1 560 ? -21.884 -3.620 -9.990 1.00 97.25 560 LYS A C 1
ATOM 4343 O O . LYS A 1 560 ? -21.452 -4.100 -11.037 1.00 97.25 560 LYS A O 1
ATOM 4348 N N . TRP A 1 561 ? -21.204 -2.753 -9.244 1.00 96.50 561 TRP A N 1
ATOM 4349 C CA . TRP A 1 561 ? -19.869 -2.265 -9.583 1.00 96.50 561 TRP A CA 1
ATOM 4350 C C . TRP A 1 561 ? -18.873 -3.422 -9.709 1.00 96.50 561 TRP A C 1
ATOM 4352 O O . TRP A 1 561 ? -18.253 -3.594 -10.759 1.00 96.50 561 TRP A O 1
ATOM 4362 N N . TRP A 1 562 ? -18.798 -4.300 -8.701 1.00 96.88 562 TRP A N 1
ATOM 4363 C CA . TRP A 1 562 ? -17.894 -5.459 -8.729 1.00 96.88 562 TRP A CA 1
ATOM 4364 C C . TRP A 1 562 ? -18.255 -6.459 -9.822 1.00 96.88 562 TRP A C 1
ATOM 4366 O O . TRP A 1 562 ? -17.378 -7.001 -10.499 1.00 96.88 562 TRP A O 1
ATOM 4376 N N . GLN A 1 563 ? -19.549 -6.674 -10.056 1.00 96.31 563 GLN A N 1
ATOM 4377 C CA . GLN A 1 563 ? -19.996 -7.502 -11.163 1.00 96.31 563 GLN A CA 1
ATOM 4378 C C . GLN A 1 563 ? -19.540 -6.928 -12.515 1.00 96.31 563 GLN A C 1
ATOM 4380 O O . GLN A 1 563 ? -19.098 -7.690 -13.376 1.00 96.31 563 GLN A O 1
ATOM 4385 N N . ASP A 1 564 ? -19.662 -5.619 -12.727 1.00 96.12 564 ASP A N 1
ATOM 4386 C CA . ASP A 1 564 ? -19.259 -4.977 -13.978 1.00 96.12 564 ASP A CA 1
ATOM 4387 C C . ASP A 1 564 ? -17.728 -4.954 -14.132 1.00 96.12 564 ASP A C 1
ATOM 4389 O O . ASP A 1 564 ? -17.233 -5.258 -15.219 1.00 96.12 564 ASP A O 1
ATOM 4393 N N . TYR A 1 565 ? -16.980 -4.773 -13.038 1.00 96.38 565 TYR A N 1
ATOM 4394 C CA . TYR A 1 565 ? -15.522 -4.915 -13.000 1.00 96.38 565 TYR A CA 1
ATOM 4395 C C . TYR A 1 565 ? -15.048 -6.299 -13.471 1.00 96.38 565 TYR A C 1
ATOM 4397 O O . TYR A 1 565 ? -14.177 -6.409 -14.336 1.00 96.38 565 TYR A O 1
ATOM 4405 N N . TYR A 1 566 ? -15.632 -7.385 -12.952 1.00 96.06 566 TYR A N 1
ATOM 4406 C CA . TYR A 1 566 ? -15.254 -8.742 -13.367 1.00 96.06 566 TYR A CA 1
ATOM 4407 C C . TYR A 1 566 ? -15.769 -9.124 -14.762 1.00 96.06 566 TYR A C 1
ATOM 4409 O O . TYR A 1 566 ? -15.239 -10.052 -15.370 1.00 96.06 566 TYR A O 1
ATOM 4417 N N . LYS A 1 567 ? -16.773 -8.423 -15.306 1.00 95.75 567 LYS A N 1
ATOM 4418 C CA . LYS A 1 567 ? -17.228 -8.629 -16.693 1.00 95.75 567 LYS A CA 1
ATOM 4419 C C . LYS A 1 567 ? -16.269 -8.057 -17.736 1.00 95.75 567 LYS A C 1
ATOM 4421 O O . LYS A 1 567 ? -16.395 -8.439 -18.899 1.00 95.75 567 LYS A O 1
ATOM 4426 N N . LEU A 1 568 ? -15.329 -7.187 -17.352 1.00 95.88 568 LEU A N 1
ATOM 4427 C CA . LEU A 1 568 ? -14.333 -6.629 -18.274 1.00 95.88 568 LEU A CA 1
ATOM 4428 C C . LEU A 1 568 ? -13.505 -7.728 -18.954 1.00 95.88 568 LEU A C 1
ATOM 4430 O O . LEU A 1 568 ? -13.211 -7.624 -20.145 1.00 95.88 568 LEU A O 1
ATOM 4434 N N . SER A 1 569 ? -13.170 -8.797 -18.221 1.00 93.69 569 SER A N 1
ATOM 4435 C CA . SER A 1 569 ? -12.504 -9.990 -18.755 1.00 93.69 569 SER A CA 1
ATOM 4436 C C . SER A 1 569 ? -12.715 -11.227 -17.871 1.00 93.69 569 SER A C 1
ATOM 4438 O O . SER A 1 569 ? -12.735 -11.144 -16.644 1.00 93.69 569 SER A O 1
ATOM 4440 N N . TYR A 1 570 ? -12.820 -12.404 -18.498 1.00 92.31 570 TYR A N 1
ATOM 4441 C CA . TYR A 1 570 ? -12.929 -13.702 -17.823 1.00 92.31 570 TYR A CA 1
ATOM 4442 C C . TYR A 1 570 ? -11.861 -14.667 -18.343 1.00 92.31 570 TYR A C 1
ATOM 4444 O O . TYR A 1 570 ? -11.701 -14.810 -19.555 1.00 92.31 570 TYR A O 1
ATOM 4452 N N . ALA A 1 571 ? -11.175 -15.355 -17.429 1.00 92.94 571 ALA A N 1
ATOM 4453 C CA . ALA A 1 571 ? -10.203 -16.393 -17.742 1.00 92.94 571 ALA A CA 1
ATOM 4454 C C . ALA A 1 571 ? -10.351 -17.554 -16.751 1.00 92.94 571 ALA A C 1
ATOM 4456 O O . ALA A 1 571 ? -10.449 -17.340 -15.545 1.00 92.94 571 ALA A O 1
ATOM 4457 N N . ASP A 1 572 ? -10.340 -18.786 -17.257 1.00 93.44 572 ASP A N 1
ATOM 4458 C CA . ASP A 1 572 ? -10.260 -19.990 -16.431 1.00 93.44 572 ASP A CA 1
ATOM 4459 C C . ASP A 1 572 ? -9.060 -20.817 -16.875 1.00 93.44 572 ASP A C 1
ATOM 4461 O O . ASP A 1 572 ? -9.031 -21.365 -17.978 1.00 93.44 572 ASP A O 1
ATOM 4465 N N . PHE A 1 573 ? -8.066 -20.904 -15.996 1.00 93.12 573 PHE A N 1
ATOM 4466 C CA . PHE A 1 573 ? -6.830 -21.631 -16.264 1.00 93.12 573 PHE A CA 1
ATOM 4467 C C . PHE A 1 573 ? -6.972 -23.146 -16.048 1.00 93.12 573 PHE A C 1
ATOM 4469 O O . PHE A 1 573 ? -6.012 -23.885 -16.255 1.00 93.12 573 PHE A O 1
ATOM 4476 N N . GLY A 1 574 ? -8.128 -23.630 -15.569 1.00 93.00 574 GLY A N 1
ATOM 4477 C CA . GLY A 1 574 ? -8.296 -25.024 -15.145 1.00 93.00 574 GLY A CA 1
ATOM 4478 C C . GLY A 1 574 ? -7.433 -25.403 -13.931 1.00 93.00 574 GLY A C 1
ATOM 4479 O O . GLY A 1 574 ? -7.352 -26.577 -13.567 1.00 93.00 574 GLY A O 1
ATOM 4480 N N . ASP A 1 575 ? -6.806 -24.411 -13.291 1.00 94.31 575 ASP A N 1
ATOM 4481 C CA . ASP A 1 575 ? -5.928 -24.540 -12.135 1.00 94.31 575 ASP A CA 1
ATOM 4482 C C . ASP A 1 575 ? -6.385 -23.564 -11.041 1.00 94.31 575 ASP A C 1
ATOM 4484 O O . ASP A 1 575 ? -6.428 -22.344 -11.225 1.00 94.31 575 ASP A O 1
ATOM 4488 N N . LYS A 1 576 ? -6.732 -24.113 -9.871 1.00 93.88 576 LYS A N 1
ATOM 4489 C CA . LYS A 1 576 ? -7.260 -23.337 -8.740 1.00 93.88 576 LYS A CA 1
ATOM 4490 C C . LYS A 1 576 ? -6.266 -22.284 -8.240 1.00 93.88 576 LYS A C 1
ATOM 4492 O O . LYS A 1 576 ? -6.691 -21.214 -7.812 1.00 93.88 576 LYS A O 1
ATOM 4497 N N . ASN A 1 577 ? -4.971 -22.582 -8.256 1.00 94.62 577 ASN A N 1
ATOM 4498 C CA . ASN A 1 577 ? -3.937 -21.675 -7.777 1.00 94.62 577 ASN A CA 1
ATOM 4499 C C . ASN A 1 577 ? -3.734 -20.519 -8.759 1.00 94.62 577 ASN A C 1
ATOM 4501 O O . ASN A 1 577 ? -3.661 -19.371 -8.324 1.00 94.62 577 ASN A O 1
ATOM 4505 N N . LEU A 1 578 ? -3.712 -20.792 -10.065 1.00 96.12 578 LEU A N 1
ATOM 4506 C CA . LEU A 1 578 ? -3.624 -19.737 -11.079 1.00 96.12 578 LEU A CA 1
ATOM 4507 C C . LEU A 1 578 ? -4.870 -18.843 -11.072 1.00 96.12 578 LEU A C 1
ATOM 4509 O O . LEU A 1 578 ? -4.729 -17.623 -11.045 1.00 96.12 578 LEU A O 1
ATOM 4513 N N . ASN A 1 579 ? -6.072 -19.426 -10.976 1.00 95.81 579 ASN A N 1
ATOM 4514 C CA . ASN A 1 579 ? -7.315 -18.662 -10.812 1.00 95.81 579 ASN A CA 1
ATOM 4515 C C . ASN A 1 579 ? -7.263 -17.787 -9.543 1.00 95.81 579 ASN A C 1
ATOM 4517 O O . ASN A 1 579 ? -7.598 -16.605 -9.591 1.00 95.81 579 ASN A O 1
ATOM 4521 N N . ARG A 1 580 ? -6.777 -18.330 -8.415 1.00 95.12 580 ARG A N 1
ATOM 4522 C CA . ARG A 1 580 ? -6.582 -17.575 -7.163 1.00 95.12 580 ARG A CA 1
ATOM 4523 C C . ARG A 1 580 ? -5.614 -16.401 -7.344 1.00 95.12 580 ARG A C 1
ATOM 4525 O O . ARG A 1 580 ? -5.893 -15.317 -6.840 1.00 95.12 580 ARG A O 1
ATOM 4532 N N . LEU A 1 581 ? -4.500 -16.605 -8.049 1.00 96.00 581 LEU A N 1
ATOM 4533 C CA . LEU A 1 581 ? -3.516 -15.556 -8.313 1.00 96.00 581 LEU A CA 1
ATOM 4534 C C . LEU A 1 581 ? -4.089 -14.453 -9.205 1.00 96.00 581 LEU A C 1
ATOM 4536 O O . LEU A 1 581 ? -3.947 -13.276 -8.886 1.00 96.00 581 LEU A O 1
ATOM 4540 N N . TYR A 1 582 ? -4.743 -14.840 -10.300 1.00 96.69 582 TYR A N 1
ATOM 4541 C CA . TYR A 1 582 ? -5.291 -13.929 -11.297 1.00 96.69 582 TYR A CA 1
ATOM 4542 C C . TYR A 1 582 ? -6.393 -13.042 -10.713 1.00 96.69 582 TYR A C 1
ATOM 4544 O O . TYR A 1 582 ? -6.254 -11.820 -10.688 1.00 96.69 582 TYR A O 1
ATOM 4552 N N . TYR A 1 583 ? -7.445 -13.650 -10.159 1.00 96.75 583 TYR A N 1
ATOM 4553 C CA . TYR A 1 583 ? -8.577 -12.909 -9.604 1.00 96.75 583 TYR A CA 1
ATOM 4554 C C . TYR A 1 583 ? -8.229 -12.189 -8.299 1.00 96.75 583 TYR A C 1
ATOM 4556 O O . TYR A 1 583 ? -8.706 -11.081 -8.080 1.00 96.75 583 TYR A O 1
ATOM 4564 N N . GLY A 1 584 ? -7.335 -12.749 -7.475 1.00 96.00 584 GLY A N 1
ATOM 4565 C CA . GLY A 1 584 ? -6.807 -12.050 -6.302 1.00 96.00 584 GLY A CA 1
ATOM 4566 C C . GLY A 1 584 ? -6.013 -10.794 -6.675 1.00 96.00 584 GLY A C 1
ATOM 4567 O O . GLY A 1 584 ? -6.169 -9.756 -6.042 1.00 96.00 584 GLY A O 1
ATOM 4568 N N . SER A 1 585 ? -5.205 -10.859 -7.737 1.00 95.94 585 SER A N 1
ATOM 4569 C CA . SER A 1 585 ? -4.445 -9.699 -8.225 1.00 95.94 585 SER A CA 1
ATOM 4570 C C . SER A 1 585 ? -5.354 -8.633 -8.839 1.00 95.94 585 SER A C 1
ATOM 4572 O O . SER A 1 585 ? -5.107 -7.449 -8.636 1.00 95.94 585 SER A O 1
ATOM 4574 N N . GLN A 1 586 ? -6.420 -9.031 -9.546 1.00 96.31 586 GLN A N 1
ATOM 4575 C CA . GLN A 1 586 ? -7.444 -8.094 -10.023 1.00 96.31 586 GLN A CA 1
ATOM 4576 C C . GLN A 1 586 ? -8.168 -7.417 -8.858 1.00 96.31 586 GLN A C 1
ATOM 4578 O O . GLN A 1 586 ? -8.257 -6.197 -8.839 1.00 96.31 586 GLN A O 1
ATOM 4583 N N . TYR A 1 587 ? -8.614 -8.184 -7.860 1.00 96.00 587 TYR A N 1
ATOM 4584 C CA . TYR A 1 587 ? -9.243 -7.636 -6.658 1.00 96.00 587 TYR A CA 1
ATOM 4585 C C . TYR A 1 587 ? -8.360 -6.567 -5.994 1.00 96.00 587 TYR A C 1
ATOM 4587 O O . TYR A 1 587 ? -8.794 -5.432 -5.825 1.00 96.00 587 TYR A O 1
ATOM 4595 N N . LEU A 1 588 ? -7.091 -6.892 -5.713 1.00 95.56 588 LEU A N 1
ATOM 4596 C CA . LEU A 1 588 ? -6.157 -5.947 -5.091 1.00 95.56 588 LEU A CA 1
ATOM 4597 C C . LEU A 1 588 ? -5.895 -4.707 -5.963 1.00 95.56 588 LEU A C 1
ATOM 4599 O O . LEU A 1 588 ? -5.766 -3.611 -5.425 1.00 95.56 588 LEU A O 1
ATOM 4603 N N . PHE A 1 589 ? -5.831 -4.864 -7.289 1.00 96.12 589 PHE A N 1
ATOM 4604 C CA . PHE A 1 589 ? -5.668 -3.747 -8.220 1.00 96.12 589 PHE A CA 1
ATOM 4605 C C . PHE A 1 589 ? -6.882 -2.803 -8.189 1.00 96.12 589 PHE A C 1
ATOM 4607 O O . PHE A 1 589 ? -6.705 -1.598 -8.043 1.00 96.12 589 PHE A O 1
ATOM 4614 N N . ALA A 1 590 ? -8.105 -3.347 -8.225 1.00 94.50 590 ALA A N 1
ATOM 4615 C CA . ALA A 1 590 ? -9.346 -2.567 -8.155 1.00 94.50 590 ALA A CA 1
ATOM 4616 C C . ALA A 1 590 ? -9.510 -1.796 -6.835 1.00 94.50 590 ALA A C 1
ATOM 4618 O O . ALA A 1 590 ? -10.142 -0.744 -6.820 1.00 94.50 590 ALA A O 1
ATOM 4619 N N . CYS A 1 591 ? -8.966 -2.331 -5.737 1.00 93.06 591 CYS A N 1
ATOM 4620 C CA . CYS A 1 591 ? -8.974 -1.676 -4.430 1.00 93.06 591 CYS A CA 1
ATOM 4621 C C . CYS A 1 591 ? -7.983 -0.509 -4.318 1.00 93.06 591 CYS A C 1
ATOM 4623 O O . CYS A 1 591 ? -8.086 0.259 -3.370 1.00 93.06 591 CYS A O 1
ATOM 4625 N N . CYS A 1 592 ? -6.982 -0.417 -5.200 1.00 93.12 592 CYS A N 1
ATOM 4626 C CA . CYS A 1 592 ? -5.855 0.500 -5.018 1.00 93.12 592 CYS A CA 1
ATOM 4627 C C . CYS A 1 592 ? -5.886 1.736 -5.912 1.00 93.12 592 CYS A C 1
ATOM 4629 O O . CYS A 1 592 ? -5.233 2.717 -5.576 1.00 93.12 592 CYS A O 1
ATOM 4631 N N . THR A 1 593 ? -6.534 1.682 -7.074 1.00 93.69 593 THR A N 1
ATOM 4632 C CA . THR A 1 593 ? -6.401 2.750 -8.069 1.00 93.69 593 THR A CA 1
ATOM 4633 C C . THR A 1 593 ? -7.657 2.885 -8.915 1.00 93.69 593 THR A C 1
ATOM 4635 O O . THR A 1 593 ? -8.221 1.878 -9.344 1.00 93.69 593 THR A O 1
ATOM 4638 N N . ARG A 1 594 ? -8.106 4.129 -9.113 1.00 91.94 594 ARG A N 1
ATOM 4639 C CA . ARG A 1 594 ? -9.257 4.521 -9.935 1.00 91.94 594 ARG A CA 1
ATOM 4640 C C . ARG A 1 594 ? -9.031 5.924 -10.492 1.00 91.94 594 ARG A C 1
ATOM 4642 O O . ARG A 1 594 ? -8.366 6.734 -9.858 1.00 91.94 594 ARG A O 1
ATOM 4649 N N . GLU A 1 595 ? -9.561 6.198 -11.677 1.00 92.75 595 GLU A N 1
ATOM 4650 C CA . GLU A 1 595 ? -9.552 7.542 -12.262 1.00 92.75 595 GLU A CA 1
ATOM 4651 C C . GLU A 1 595 ? -10.213 8.569 -11.330 1.00 92.75 595 GLU A C 1
ATOM 4653 O O . GLU A 1 595 ? -11.250 8.289 -10.736 1.00 92.75 595 GLU A O 1
ATOM 4658 N N . GLY A 1 596 ? -9.602 9.752 -11.221 1.00 90.19 596 GLY A N 1
ATOM 4659 C CA . GLY A 1 596 ? -10.038 10.823 -10.321 1.00 90.19 596 GLY A CA 1
ATOM 4660 C C . GLY A 1 596 ? -9.421 10.771 -8.920 1.00 90.19 596 GLY A C 1
ATOM 4661 O O . GLY A 1 596 ? -9.521 11.760 -8.201 1.00 90.19 596 GLY A O 1
ATOM 4662 N N . GLU A 1 597 ? -8.747 9.673 -8.562 1.00 90.25 597 GLU A N 1
ATOM 4663 C CA . GLU A 1 597 ? -8.142 9.469 -7.242 1.00 90.25 597 GLU A CA 1
ATOM 4664 C C . GLU A 1 597 ? -6.611 9.549 -7.264 1.00 90.25 597 GLU A C 1
ATOM 4666 O O . GLU A 1 597 ? -5.954 9.287 -8.274 1.00 90.25 597 GLU A O 1
ATOM 4671 N N . THR A 1 598 ? -6.012 9.836 -6.106 1.00 89.25 598 THR A N 1
ATOM 4672 C CA . THR A 1 598 ? -4.553 9.858 -5.943 1.00 89.25 598 THR A CA 1
ATOM 4673 C C . THR A 1 598 ? -3.937 8.475 -6.193 1.00 89.25 598 THR A C 1
ATOM 4675 O O . THR A 1 598 ? -4.381 7.456 -5.661 1.00 89.25 598 THR A O 1
ATOM 4678 N N . ALA A 1 599 ? -2.853 8.423 -6.977 1.00 92.81 599 ALA A N 1
ATOM 4679 C CA . ALA A 1 599 ? -2.148 7.171 -7.235 1.00 92.81 599 ALA A CA 1
ATOM 4680 C C . ALA A 1 599 ? -1.571 6.566 -5.939 1.00 92.81 599 ALA A C 1
ATOM 4682 O O . ALA A 1 599 ? -0.962 7.276 -5.132 1.00 92.81 599 ALA A O 1
ATOM 4683 N N . PRO A 1 600 ? -1.670 5.243 -5.743 1.00 92.25 600 PRO A N 1
ATOM 4684 C CA . PRO A 1 600 ? -1.072 4.596 -4.585 1.00 92.25 600 PRO A CA 1
ATOM 4685 C C . PRO A 1 600 ? 0.456 4.506 -4.709 1.00 92.25 600 PRO A C 1
ATOM 4687 O O . PRO A 1 600 ? 1.009 4.214 -5.772 1.00 92.25 600 PRO A O 1
ATOM 4690 N N . GLY A 1 601 ? 1.148 4.696 -3.586 1.00 91.31 601 GLY A N 1
ATOM 4691 C CA . GLY A 1 601 ? 2.593 4.493 -3.474 1.00 91.31 601 GLY A CA 1
ATOM 4692 C C . GLY A 1 601 ? 3.003 3.015 -3.427 1.00 91.31 601 GLY A C 1
ATOM 4693 O O . GLY A 1 601 ? 2.252 2.112 -3.805 1.00 91.31 601 GLY A O 1
ATOM 4694 N N . LEU A 1 602 ? 4.202 2.738 -2.906 1.00 90.25 602 LEU A N 1
ATOM 4695 C CA . LEU A 1 602 ? 4.796 1.391 -2.888 1.00 90.25 602 LEU A CA 1
ATOM 4696 C C . LEU A 1 602 ? 3.909 0.301 -2.247 1.00 90.25 602 LEU A C 1
ATOM 4698 O O . LEU A 1 602 ? 4.054 -0.871 -2.589 1.00 90.25 602 LEU A O 1
ATOM 4702 N N . TYR A 1 603 ? 2.990 0.657 -1.342 1.00 89.75 603 TYR A N 1
ATOM 4703 C CA . TYR A 1 603 ? 2.189 -0.280 -0.537 1.00 89.75 603 TYR A CA 1
ATOM 4704 C C . TYR A 1 603 ? 0.690 -0.318 -0.857 1.00 89.75 603 TYR A C 1
ATOM 4706 O O . TYR A 1 603 ? -0.075 -0.918 -0.100 1.00 89.75 603 TYR A O 1
ATOM 4714 N N . GLY A 1 604 ? 0.264 0.245 -1.988 1.00 90.69 604 GLY A N 1
ATOM 4715 C CA . GLY A 1 604 ? -1.165 0.334 -2.279 1.00 90.69 604 GLY A CA 1
ATOM 4716 C C . GLY A 1 604 ? -1.844 1.281 -1.287 1.00 90.69 604 GLY A C 1
ATOM 4717 O O . GLY A 1 604 ? -1.219 2.211 -0.780 1.00 90.69 604 GLY A O 1
ATOM 4718 N N . VAL A 1 605 ? -3.090 0.969 -0.940 1.00 87.31 605 VAL A N 1
ATOM 4719 C CA . VAL A 1 605 ? -3.858 1.660 0.112 1.00 87.31 605 VAL A CA 1
ATOM 4720 C C . VAL A 1 605 ? -3.658 1.050 1.513 1.00 87.31 605 VAL A C 1
ATOM 4722 O O . VAL A 1 605 ? -4.283 1.475 2.479 1.00 87.31 605 VAL A O 1
ATOM 4725 N N . TRP A 1 606 ? -2.782 0.044 1.661 1.00 86.69 606 TRP A N 1
ATOM 4726 C CA . TRP A 1 606 ? -2.587 -0.696 2.918 1.00 86.69 606 TRP A CA 1
ATOM 4727 C C . TRP A 1 606 ? -1.306 -0.283 3.650 1.00 86.69 606 TRP A C 1
ATOM 4729 O O . TRP A 1 606 ? -0.351 -1.053 3.788 1.00 86.69 606 TRP A O 1
ATOM 4739 N N . THR A 1 607 ? -1.291 0.943 4.163 1.00 79.06 607 THR A N 1
ATOM 4740 C CA . THR A 1 607 ? -0.214 1.463 5.016 1.00 79.06 607 THR A CA 1
ATOM 4741 C C . THR A 1 607 ? -0.530 1.213 6.489 1.00 79.06 607 THR A C 1
ATOM 4743 O O . THR A 1 607 ? -1.368 1.884 7.081 1.00 79.06 607 THR A O 1
ATOM 4746 N N . ASN A 1 608 ? 0.141 0.235 7.101 1.00 73.25 608 ASN A N 1
ATOM 4747 C CA . ASN A 1 608 ? -0.140 -0.193 8.480 1.00 73.25 608 ASN A CA 1
ATOM 4748 C C . ASN A 1 608 ? 0.782 0.432 9.544 1.00 73.25 608 ASN A C 1
ATOM 4750 O O . ASN A 1 608 ? 0.705 0.069 10.720 1.00 73.25 608 ASN A O 1
ATOM 4754 N N . ASN A 1 609 ? 1.695 1.318 9.143 1.00 69.81 609 ASN A N 1
ATOM 4755 C CA . ASN A 1 609 ? 2.580 2.041 10.047 1.00 69.81 609 ASN A CA 1
ATOM 4756 C C . ASN A 1 609 ? 3.069 3.353 9.409 1.00 69.81 609 ASN A C 1
ATOM 4758 O O . ASN A 1 609 ? 3.179 3.449 8.192 1.00 69.81 609 ASN A O 1
ATOM 4762 N N . ASP A 1 610 ? 3.442 4.335 10.231 1.00 71.31 610 ASP A N 1
ATOM 4763 C CA . ASP A 1 610 ? 3.927 5.639 9.744 1.00 71.31 610 ASP A CA 1
ATOM 4764 C C . ASP A 1 610 ? 5.396 5.605 9.244 1.00 71.31 610 ASP A C 1
ATOM 4766 O O . ASP A 1 610 ? 5.962 6.632 8.877 1.00 71.31 610 ASP A O 1
ATOM 4770 N N . ARG A 1 611 ? 6.067 4.441 9.257 1.00 71.69 611 ARG A N 1
ATOM 4771 C CA . ARG A 1 611 ? 7.485 4.258 8.879 1.00 71.69 611 ARG A CA 1
ATOM 4772 C C . ARG A 1 611 ? 7.635 3.222 7.766 1.00 71.69 611 ARG A C 1
ATOM 4774 O O . ARG A 1 611 ? 8.385 2.247 7.882 1.00 71.69 611 ARG A O 1
ATOM 4781 N N . MET A 1 612 ? 6.934 3.457 6.666 1.00 76.69 612 MET A N 1
ATOM 4782 C CA . MET A 1 612 ? 7.015 2.596 5.491 1.00 76.69 612 MET A CA 1
ATOM 4783 C C . MET A 1 612 ? 8.447 2.581 4.932 1.00 76.69 612 MET A C 1
ATOM 4785 O O . MET A 1 612 ? 9.127 3.615 4.886 1.00 76.69 612 MET A O 1
ATOM 4789 N N . LYS A 1 613 ? 8.935 1.409 4.497 1.00 81.75 613 LYS A N 1
ATOM 4790 C CA . LYS A 1 613 ? 10.243 1.343 3.823 1.00 81.75 613 LYS A CA 1
ATOM 4791 C C . LYS A 1 613 ? 10.173 2.174 2.542 1.00 81.75 613 LYS A C 1
ATOM 4793 O O . LYS A 1 613 ? 9.122 2.254 1.911 1.00 81.75 613 LYS A O 1
ATOM 4798 N N . TRP A 1 614 ? 11.279 2.840 2.211 1.00 84.50 614 TRP A N 1
ATOM 4799 C CA . TRP A 1 614 ? 11.337 3.813 1.109 1.00 84.50 614 TRP A CA 1
ATOM 4800 C C . TRP A 1 614 ? 10.253 4.901 1.187 1.00 84.50 614 TRP A C 1
ATOM 4802 O O . TRP A 1 614 ? 9.892 5.496 0.185 1.00 84.50 614 TRP A O 1
ATOM 4812 N N . GLN A 1 615 ? 9.736 5.182 2.392 1.00 81.38 615 GLN A N 1
ATOM 4813 C CA . GLN A 1 615 ? 8.730 6.222 2.641 1.00 81.38 615 GLN A CA 1
ATOM 4814 C C . GLN A 1 615 ? 7.409 6.003 1.885 1.00 81.38 615 GLN A C 1
ATOM 4816 O O . GLN A 1 615 ? 6.619 6.932 1.781 1.00 81.38 615 GLN A O 1
ATOM 4821 N N . GLY A 1 616 ? 7.165 4.789 1.373 1.00 86.38 616 GLY A N 1
ATOM 4822 C CA . GLY A 1 616 ? 5.990 4.504 0.552 1.00 86.38 616 GLY A CA 1
ATOM 4823 C C . GLY A 1 616 ? 5.943 5.304 -0.754 1.00 86.38 616 GLY A C 1
ATOM 4824 O O . GLY A 1 616 ? 4.852 5.514 -1.268 1.00 86.38 616 GLY A O 1
ATOM 4825 N N . ASP A 1 617 ? 7.090 5.764 -1.264 1.00 90.62 617 ASP A N 1
ATOM 4826 C CA . ASP A 1 617 ? 7.173 6.630 -2.441 1.00 90.62 617 ASP A CA 1
ATOM 4827 C C . ASP A 1 617 ? 6.707 5.959 -3.750 1.00 90.62 617 ASP A C 1
ATOM 4829 O O . ASP A 1 617 ? 6.415 4.758 -3.815 1.00 90.62 617 ASP A O 1
ATOM 4833 N N . TYR A 1 618 ? 6.618 6.759 -4.813 1.00 93.88 618 TYR A N 1
ATOM 4834 C CA . TYR A 1 618 ? 6.508 6.263 -6.179 1.00 93.88 618 TYR A CA 1
ATOM 4835 C C . TYR A 1 618 ? 7.896 5.827 -6.644 1.00 93.88 618 TYR A C 1
ATOM 4837 O O . TYR A 1 618 ? 8.696 6.628 -7.134 1.00 93.88 618 TYR A O 1
ATOM 4845 N N . HIS A 1 619 ? 8.191 4.548 -6.439 1.00 93.88 619 HIS A N 1
ATOM 4846 C CA . HIS A 1 619 ? 9.495 3.973 -6.741 1.00 93.88 619 HIS A CA 1
ATOM 4847 C C . HIS A 1 619 ? 9.577 3.551 -8.221 1.00 93.88 619 HIS A C 1
ATOM 4849 O O . HIS A 1 619 ? 8.999 2.545 -8.637 1.00 93.88 619 HIS A O 1
ATOM 4855 N N . LEU A 1 620 ? 10.248 4.356 -9.044 1.00 94.25 620 LEU A N 1
ATOM 4856 C CA . LEU A 1 620 ? 10.113 4.377 -10.505 1.00 94.25 620 LEU A CA 1
ATOM 4857 C C . LEU A 1 620 ? 10.988 3.388 -11.275 1.00 94.25 620 LEU A C 1
ATOM 4859 O O . LEU A 1 620 ? 10.824 3.267 -12.487 1.00 94.25 620 LEU A O 1
ATOM 4863 N N . ASN A 1 621 ? 11.880 2.655 -10.615 1.00 91.19 621 ASN A N 1
ATOM 4864 C CA . ASN A 1 621 ? 12.758 1.703 -11.303 1.00 91.19 621 ASN A CA 1
ATOM 4865 C C . ASN A 1 621 ? 12.095 0.342 -11.612 1.00 91.19 621 ASN A C 1
ATOM 4867 O O . ASN A 1 621 ? 12.786 -0.586 -12.029 1.00 91.19 621 ASN A O 1
ATOM 4871 N N . TYR A 1 622 ? 10.786 0.213 -11.341 1.00 93.06 622 TYR A N 1
ATOM 4872 C CA . TYR A 1 622 ? 9.798 -0.746 -11.874 1.00 93.06 622 TYR A CA 1
ATOM 4873 C C . TYR A 1 622 ? 8.568 -0.839 -10.956 1.00 93.06 622 TYR A C 1
ATOM 4875 O O . TYR A 1 622 ? 7.501 -1.286 -11.381 1.00 93.06 622 TYR A O 1
ATOM 4883 N N . ASN A 1 623 ? 8.742 -0.557 -9.659 1.00 94.31 623 ASN A N 1
ATOM 4884 C CA . ASN A 1 623 ? 7.756 -0.880 -8.629 1.00 94.31 623 ASN A CA 1
ATOM 4885 C C . ASN A 1 623 ? 6.463 -0.094 -8.813 1.00 94.31 623 ASN A C 1
ATOM 4887 O O . ASN A 1 623 ? 5.401 -0.669 -8.624 1.00 94.31 623 ASN A O 1
ATOM 4891 N N . PHE A 1 624 ? 6.541 1.181 -9.188 1.00 95.75 624 PHE A N 1
ATOM 4892 C CA . PHE A 1 624 ? 5.361 2.012 -9.404 1.00 95.75 624 PHE A CA 1
ATOM 4893 C C . PHE A 1 624 ? 4.591 1.608 -10.668 1.00 95.75 624 PHE A C 1
ATOM 4895 O O . PHE A 1 624 ? 3.366 1.635 -10.683 1.00 95.75 624 PHE A O 1
ATOM 4902 N N . GLN A 1 625 ? 5.298 1.158 -11.706 1.00 96.44 625 GLN A N 1
ATOM 4903 C CA . GLN A 1 625 ? 4.708 0.747 -12.981 1.00 96.44 625 GLN A CA 1
ATOM 4904 C C . GLN A 1 625 ? 4.142 -0.673 -12.923 1.00 96.44 625 GLN A C 1
ATOM 4906 O O . GLN A 1 625 ? 3.089 -0.957 -13.488 1.00 96.44 625 GLN A O 1
ATOM 4911 N N . SER A 1 626 ? 4.819 -1.584 -12.223 1.00 95.94 626 SER A N 1
ATOM 4912 C CA . SER A 1 626 ? 4.466 -3.001 -12.273 1.00 95.94 626 SER A CA 1
ATOM 4913 C C . SER A 1 626 ? 3.077 -3.397 -11.764 1.00 95.94 626 SER A C 1
ATOM 4915 O O . SER A 1 626 ? 2.521 -4.333 -12.338 1.00 95.94 626 SER A O 1
ATOM 4917 N N . PRO A 1 627 ? 2.430 -2.702 -10.808 1.00 96.00 627 PRO A N 1
ATOM 4918 C CA . PRO A 1 627 ? 1.033 -2.946 -10.502 1.00 96.00 627 PRO A CA 1
ATOM 4919 C C . PRO A 1 627 ? 0.111 -2.797 -11.711 1.00 96.00 627 PRO A C 1
ATOM 4921 O O . PRO A 1 627 ? -0.914 -3.468 -11.751 1.00 96.00 627 PRO A O 1
ATOM 4924 N N . TYR A 1 628 ? 0.466 -1.976 -12.700 1.00 96.75 628 TYR A N 1
ATOM 4925 C CA . TYR A 1 628 ? -0.318 -1.739 -13.914 1.00 96.75 628 TYR A CA 1
ATOM 4926 C C . TYR A 1 628 ? -0.020 -2.756 -15.024 1.00 96.75 628 TYR A C 1
ATOM 4928 O O . TYR A 1 628 ? -0.781 -2.859 -15.990 1.00 96.75 628 TYR A O 1
ATOM 4936 N N . TYR A 1 629 ? 1.011 -3.595 -14.863 1.00 96.12 629 TYR A N 1
ATOM 4937 C CA . TYR A 1 629 ? 1.248 -4.720 -15.765 1.00 96.12 629 TYR A CA 1
ATOM 4938 C C . TYR A 1 629 ? 0.037 -5.653 -15.738 1.00 96.12 629 TYR A C 1
ATOM 4940 O O . TYR A 1 629 ? -0.405 -6.114 -14.683 1.00 96.12 629 TYR A O 1
ATOM 4948 N N . GLY A 1 630 ? -0.527 -5.929 -16.910 1.00 93.94 630 GLY A N 1
ATOM 4949 C CA . GLY A 1 630 ? -1.724 -6.750 -17.018 1.00 93.94 630 GLY A CA 1
ATOM 4950 C C . GLY A 1 630 ? -3.031 -6.000 -16.828 1.00 93.94 630 GLY A C 1
ATOM 4951 O O . GLY A 1 630 ? -4.087 -6.629 -16.863 1.00 93.94 630 GLY A O 1
ATOM 4952 N N . SER A 1 631 ? -3.003 -4.677 -16.633 1.00 95.94 631 SER A N 1
ATOM 4953 C CA . SER A 1 631 ? -4.214 -3.855 -16.660 1.00 95.94 631 SER A CA 1
ATOM 4954 C C . SER A 1 631 ? -4.841 -3.889 -18.057 1.00 95.94 631 SER A C 1
ATOM 4956 O O . SER A 1 631 ? -5.938 -4.418 -18.234 1.00 95.94 631 SER A O 1
ATOM 4958 N N . TYR A 1 632 ? -4.090 -3.466 -19.076 1.00 95.88 632 TYR A N 1
ATOM 4959 C CA . TYR A 1 632 ? -4.611 -3.300 -20.438 1.00 95.88 632 TYR A CA 1
ATOM 4960 C C . TYR A 1 632 ? -4.939 -4.631 -21.118 1.00 95.88 632 TYR A C 1
ATOM 4962 O O . TYR A 1 632 ? -6.022 -4.793 -21.676 1.00 95.88 632 TYR A O 1
ATOM 4970 N N . SER A 1 633 ? -4.069 -5.635 -20.967 1.00 94.56 633 SER A N 1
ATOM 4971 C CA . SER A 1 633 ? -4.300 -6.993 -21.482 1.00 94.56 633 SER A CA 1
ATOM 4972 C C . SER A 1 633 ? -5.473 -7.715 -20.801 1.00 94.56 633 SER A C 1
ATOM 4974 O O . SER A 1 633 ? -5.984 -8.694 -21.339 1.00 94.56 633 SER A O 1
ATOM 4976 N N . SER A 1 634 ? -5.953 -7.214 -19.653 1.00 95.06 634 SER A N 1
ATOM 4977 C CA . SER A 1 634 ? -7.182 -7.683 -18.997 1.00 95.06 634 SER A CA 1
ATOM 4978 C C . SER A 1 634 ? -8.348 -6.690 -19.086 1.00 95.06 634 SER A C 1
ATOM 4980 O O . SER A 1 634 ? -9.319 -6.839 -18.338 1.00 95.06 634 SER A O 1
ATOM 4982 N N . ASN A 1 635 ? -8.290 -5.737 -20.024 1.00 95.69 635 ASN A N 1
ATOM 4983 C CA . ASN A 1 635 ? -9.350 -4.772 -20.331 1.00 95.69 635 ASN A CA 1
ATOM 4984 C C . ASN A 1 635 ? -9.704 -3.831 -19.162 1.00 95.69 635 ASN A C 1
ATOM 4986 O O . ASN A 1 635 ? -10.868 -3.518 -18.939 1.00 95.69 635 ASN A O 1
ATOM 4990 N N . ARG A 1 636 ? -8.687 -3.428 -18.394 1.00 96.06 636 ARG A N 1
ATOM 4991 C CA . ARG A 1 636 ? -8.747 -2.382 -17.364 1.00 96.06 636 ARG A CA 1
ATOM 4992 C C . ARG A 1 636 ? -7.893 -1.226 -17.854 1.00 96.06 636 ARG A C 1
ATOM 4994 O O . ARG A 1 636 ? -6.664 -1.328 -17.849 1.00 96.06 636 ARG A O 1
ATOM 5001 N N . LEU A 1 637 ? -8.539 -0.204 -18.395 1.00 95.62 637 LEU A N 1
ATOM 5002 C CA . LEU A 1 637 ? -7.887 0.828 -19.194 1.00 95.62 637 LEU A CA 1
ATOM 5003 C C . LEU A 1 637 ? -7.704 2.105 -18.364 1.00 95.62 637 LEU A C 1
ATOM 5005 O O . LEU A 1 637 ? -7.101 2.061 -17.288 1.00 95.62 637 LEU A O 1
ATOM 5009 N N . ARG A 1 638 ? -8.169 3.246 -18.881 1.00 93.19 638 ARG A N 1
ATOM 5010 C CA . ARG A 1 638 ? -7.968 4.578 -18.298 1.00 93.19 638 ARG A CA 1
ATOM 5011 C C . ARG A 1 638 ? -8.565 4.663 -16.906 1.00 93.19 638 ARG A C 1
ATOM 5013 O O . ARG A 1 638 ? -7.913 5.171 -16.004 1.00 93.19 638 ARG A O 1
ATOM 5020 N N . GLU A 1 639 ? -9.732 4.060 -16.722 1.00 93.75 639 GLU A N 1
ATOM 5021 C CA . GLU A 1 639 ? -10.507 4.105 -15.489 1.00 93.75 639 GLU A CA 1
ATOM 5022 C C . GLU A 1 639 ? -9.761 3.524 -14.268 1.00 93.75 639 GLU A C 1
ATOM 5024 O O . GLU A 1 639 ? -10.158 3.776 -13.133 1.00 93.75 639 GLU A O 1
ATOM 5029 N N . PHE A 1 640 ? -8.657 2.793 -14.484 1.00 95.25 640 PHE A N 1
ATOM 5030 C CA . PHE A 1 640 ? -7.761 2.301 -13.429 1.00 95.25 640 PHE A CA 1
ATOM 5031 C C . PHE A 1 640 ? -6.310 2.782 -13.557 1.00 95.25 640 PHE A C 1
ATOM 5033 O O . PHE A 1 640 ? -5.579 2.726 -12.579 1.00 95.25 640 PHE A O 1
ATOM 5040 N N . SER A 1 641 ? -5.856 3.221 -14.733 1.00 95.81 641 SER A N 1
ATOM 5041 C CA . SER A 1 641 ? -4.460 3.641 -14.937 1.00 95.81 641 SER A CA 1
ATOM 5042 C C . SER A 1 641 ? -4.254 5.153 -14.952 1.00 95.81 641 SER A C 1
ATOM 5044 O O . SER A 1 641 ? -3.110 5.596 -14.898 1.00 95.81 641 SER A O 1
ATOM 5046 N N . GLN A 1 642 ? -5.319 5.956 -15.001 1.00 96.00 642 GLN A N 1
ATOM 5047 C CA . GLN A 1 642 ? -5.213 7.416 -15.041 1.00 96.00 642 GLN A CA 1
ATOM 5048 C C . GLN A 1 642 ? -4.333 8.008 -13.918 1.00 96.00 642 GLN A C 1
ATOM 5050 O O . GLN A 1 642 ? -3.467 8.823 -14.244 1.00 96.00 642 GLN A O 1
ATOM 5055 N N . PRO A 1 643 ? -4.410 7.549 -12.650 1.00 95.50 643 PRO A N 1
ATOM 5056 C CA . PRO A 1 643 ? -3.564 8.099 -11.585 1.00 95.50 643 PRO A CA 1
ATOM 5057 C C . PRO A 1 643 ? -2.054 7.925 -11.825 1.00 95.50 643 PRO A C 1
ATOM 5059 O O . PRO A 1 643 ? -1.259 8.800 -11.482 1.00 95.50 643 PRO A O 1
ATOM 5062 N N . LEU A 1 644 ? -1.627 6.818 -12.453 1.00 96.69 644 LEU A N 1
ATOM 5063 C CA . LEU A 1 644 ? -0.227 6.622 -12.861 1.00 96.69 644 LEU A CA 1
ATOM 5064 C C . LEU A 1 644 ? 0.218 7.729 -13.820 1.00 96.69 644 LEU A C 1
ATOM 5066 O O . LEU A 1 644 ? 1.300 8.297 -13.662 1.00 96.69 644 LEU A O 1
ATOM 5070 N N . PHE A 1 645 ? -0.609 8.016 -14.823 1.00 97.62 645 PHE A N 1
ATOM 5071 C CA . PHE A 1 645 ? -0.308 9.004 -15.851 1.00 97.62 645 PHE A CA 1
ATOM 5072 C C . PHE A 1 645 ? -0.306 10.426 -15.302 1.00 97.62 645 PHE A C 1
ATOM 5074 O O . PHE A 1 645 ? 0.551 11.219 -15.679 1.00 97.62 645 PHE A O 1
ATOM 5081 N N . GLU A 1 646 ? -1.185 10.727 -14.351 1.00 95.44 646 GLU A N 1
ATOM 5082 C CA . GLU A 1 646 ? -1.197 12.011 -13.653 1.00 95.44 646 GLU A CA 1
ATOM 5083 C C . GLU A 1 646 ? 0.079 12.230 -12.841 1.00 95.44 646 GLU A C 1
ATOM 5085 O O . GLU A 1 646 ? 0.639 13.324 -12.874 1.00 95.44 646 GLU A O 1
ATOM 5090 N N . VAL A 1 647 ? 0.610 11.195 -12.176 1.00 95.69 647 VAL A N 1
ATOM 5091 C CA . VAL A 1 647 ? 1.914 11.295 -11.499 1.00 95.69 647 VAL A CA 1
ATOM 5092 C C . VAL A 1 647 ? 3.036 11.587 -12.493 1.00 95.69 647 VAL A C 1
ATOM 5094 O O . VAL A 1 647 ? 3.918 12.388 -12.180 1.00 95.69 647 VAL A O 1
ATOM 5097 N N . ILE A 1 648 ? 3.007 10.983 -13.683 1.00 97.12 648 ILE A N 1
ATOM 5098 C CA . ILE A 1 648 ? 3.981 11.269 -14.745 1.00 97.12 648 ILE A CA 1
ATOM 5099 C C . ILE A 1 648 ? 3.834 12.727 -15.198 1.00 97.12 648 ILE A C 1
ATOM 5101 O O . ILE A 1 648 ? 4.772 13.508 -15.067 1.00 97.12 648 ILE A O 1
ATOM 5105 N N . ALA A 1 649 ? 2.648 13.132 -15.650 1.00 96.69 649 ALA A N 1
ATOM 5106 C CA . ALA A 1 649 ? 2.418 14.462 -16.204 1.00 96.69 649 ALA A CA 1
ATOM 5107 C C . ALA A 1 649 ? 2.699 15.589 -15.192 1.00 96.69 649 ALA A C 1
ATOM 5109 O O . ALA A 1 649 ? 3.414 16.545 -15.496 1.00 96.69 649 ALA A O 1
ATOM 5110 N N . ARG A 1 650 ? 2.230 15.439 -13.946 1.00 94.19 650 ARG A N 1
ATOM 5111 C CA . ARG A 1 650 ? 2.396 16.432 -12.871 1.00 94.19 650 ARG A CA 1
ATOM 5112 C C . ARG A 1 650 ? 3.863 16.709 -12.525 1.00 94.19 650 ARG A C 1
ATOM 5114 O O . ARG A 1 650 ? 4.168 17.762 -11.976 1.00 94.19 650 ARG A O 1
ATOM 5121 N N . ASN A 1 651 ? 4.773 15.776 -12.810 1.00 96.06 651 ASN A N 1
ATOM 5122 C CA . ASN A 1 651 ? 6.192 15.893 -12.471 1.00 96.06 651 ASN A CA 1
ATOM 5123 C C . ASN A 1 651 ? 7.082 16.294 -13.663 1.00 96.06 651 ASN A C 1
ATOM 5125 O O . ASN A 1 651 ? 8.308 16.290 -13.527 1.00 96.06 651 ASN A O 1
ATOM 5129 N N . ILE A 1 652 ? 6.512 16.645 -14.825 1.00 97.62 652 ILE A N 1
ATOM 5130 C CA . ILE A 1 652 ? 7.283 17.037 -16.019 1.00 97.62 652 ILE A CA 1
ATOM 5131 C C . ILE A 1 652 ? 8.196 18.235 -15.733 1.00 97.62 652 ILE A C 1
ATOM 5133 O O . ILE A 1 652 ? 9.389 18.136 -16.008 1.00 97.62 652 ILE A O 1
ATOM 5137 N N . ASP A 1 653 ? 7.705 19.304 -15.096 1.00 96.50 653 ASP A N 1
ATOM 5138 C CA . ASP A 1 653 ? 8.528 20.484 -14.770 1.00 96.50 653 ASP A CA 1
ATOM 5139 C C . ASP A 1 653 ? 9.752 20.141 -13.913 1.00 96.50 653 ASP A C 1
ATOM 5141 O O . ASP A 1 653 ? 10.865 20.601 -14.173 1.00 96.50 653 ASP A O 1
ATOM 5145 N N . LYS A 1 654 ? 9.576 19.268 -12.918 1.00 95.31 654 LYS A N 1
ATOM 5146 C CA . LYS A 1 654 ? 10.673 18.798 -12.060 1.00 95.31 654 LYS A CA 1
ATOM 5147 C C . LYS A 1 654 ? 11.665 17.936 -12.830 1.00 95.31 654 LYS A C 1
ATOM 5149 O O . LYS A 1 654 ? 12.866 18.016 -12.571 1.00 95.31 654 LYS A O 1
ATOM 5154 N N . GLY A 1 655 ? 11.178 17.145 -13.786 1.00 96.50 655 GLY A N 1
ATOM 5155 C CA . GLY A 1 655 ? 12.014 16.396 -14.720 1.00 96.50 655 GLY A CA 1
ATOM 5156 C C . GLY A 1 655 ? 12.833 17.299 -15.632 1.00 96.50 655 GLY A C 1
ATOM 5157 O O . GLY A 1 655 ? 14.030 17.060 -15.772 1.00 96.50 655 GLY A O 1
ATOM 5158 N N . LEU A 1 656 ? 12.209 18.339 -16.195 1.00 97.94 656 LEU A N 1
ATOM 5159 C CA . LEU A 1 656 ? 12.863 19.352 -17.028 1.00 97.94 656 LEU A CA 1
ATOM 5160 C C . LEU A 1 656 ? 13.958 20.080 -16.243 1.00 97.94 656 LEU A C 1
ATOM 5162 O O . LEU A 1 656 ? 15.103 20.161 -16.686 1.00 97.94 656 LEU A O 1
ATOM 5166 N N . ALA A 1 657 ? 13.634 20.543 -15.034 1.00 96.00 657 ALA A N 1
ATOM 5167 C CA . ALA A 1 657 ? 14.596 21.192 -14.150 1.00 96.00 657 ALA A CA 1
ATOM 5168 C C . ALA A 1 657 ? 15.764 20.264 -13.782 1.00 96.00 657 ALA A C 1
ATOM 5170 O O . ALA A 1 657 ? 16.912 20.701 -13.741 1.00 96.00 657 ALA A O 1
ATOM 5171 N N . SER A 1 658 ? 15.483 18.981 -13.543 1.00 95.50 658 SER A N 1
ATOM 5172 C CA . SER A 1 658 ? 16.500 17.995 -13.171 1.00 95.50 658 SER A CA 1
ATOM 5173 C C . SER A 1 658 ? 17.420 17.615 -14.327 1.00 95.50 658 SER A C 1
ATOM 5175 O O . SER A 1 658 ? 18.612 17.428 -14.110 1.00 95.50 658 SER A O 1
ATOM 5177 N N . ALA A 1 659 ? 16.910 17.521 -15.556 1.00 96.00 659 ALA A N 1
ATOM 5178 C CA . ALA A 1 659 ? 17.757 17.278 -16.721 1.00 96.00 659 ALA A CA 1
ATOM 5179 C C . ALA A 1 659 ? 18.635 18.497 -17.042 1.00 96.00 659 ALA A C 1
ATOM 5181 O O . ALA A 1 659 ? 19.812 18.346 -17.371 1.00 96.00 659 ALA A O 1
ATOM 5182 N N . ALA A 1 660 ? 18.090 19.708 -16.893 1.00 96.31 660 ALA A N 1
ATOM 5183 C CA . ALA A 1 660 ? 18.813 20.955 -17.125 1.00 96.31 660 ALA A CA 1
ATOM 5184 C C . ALA A 1 660 ? 19.852 21.281 -16.032 1.00 96.31 660 ALA A C 1
ATOM 5186 O O . ALA A 1 660 ? 20.715 22.128 -16.252 1.00 96.31 660 ALA A O 1
ATOM 5187 N N . ASP A 1 661 ? 19.798 20.630 -14.865 1.00 93.94 661 ASP A N 1
ATOM 5188 C CA . ASP A 1 661 ? 20.752 20.833 -13.773 1.00 93.94 661 ASP A CA 1
ATOM 5189 C C . ASP A 1 661 ? 22.017 19.958 -13.948 1.00 93.94 661 ASP A C 1
ATOM 5191 O O . ASP A 1 661 ? 21.953 18.729 -13.807 1.00 93.94 661 ASP A O 1
ATOM 5195 N N . PRO A 1 662 ? 23.206 20.558 -14.175 1.00 90.94 662 PRO A N 1
ATOM 5196 C CA . PRO A 1 662 ? 24.457 19.814 -14.300 1.00 90.94 662 PRO A CA 1
ATOM 5197 C C . PRO A 1 662 ? 24.792 18.946 -13.084 1.00 90.94 662 PRO A C 1
ATOM 5199 O O . PRO A 1 662 ? 25.437 17.906 -13.243 1.00 90.94 662 PRO A O 1
ATOM 5202 N N . ASP A 1 663 ? 24.390 19.350 -11.874 1.00 90.38 663 ASP A N 1
ATOM 5203 C CA . ASP A 1 663 ? 24.658 18.574 -10.662 1.00 90.38 663 ASP A CA 1
ATOM 5204 C C . ASP A 1 663 ? 23.793 17.307 -10.614 1.00 90.38 663 ASP A C 1
ATOM 5206 O O . ASP A 1 663 ? 24.275 16.256 -10.179 1.00 90.38 663 ASP A O 1
ATOM 5210 N N . CYS A 1 664 ? 22.563 17.364 -11.133 1.00 91.75 664 CYS A N 1
ATOM 5211 C CA . CYS A 1 664 ? 21.715 16.188 -11.307 1.00 91.75 664 CYS A CA 1
ATOM 5212 C C . CYS A 1 664 ? 22.308 15.227 -12.347 1.00 91.75 664 CYS A C 1
ATOM 5214 O O . CYS A 1 664 ? 22.505 14.053 -12.024 1.00 91.75 664 CYS A O 1
ATOM 5216 N N . ILE A 1 665 ? 22.715 15.718 -13.525 1.00 90.81 665 ILE A N 1
ATOM 5217 C CA . ILE A 1 665 ? 23.384 14.891 -14.548 1.00 90.81 665 ILE A CA 1
ATOM 5218 C C . ILE A 1 665 ? 24.644 14.218 -13.985 1.00 90.81 665 ILE A C 1
ATOM 5220 O O . ILE A 1 665 ? 24.837 13.006 -14.096 1.00 90.81 665 ILE A O 1
ATOM 5224 N N . LYS A 1 666 ? 25.489 14.994 -13.303 1.00 87.69 666 LYS A N 1
ATOM 5225 C CA . LYS A 1 666 ? 26.713 14.505 -12.661 1.00 87.69 666 LYS A CA 1
ATOM 5226 C C . LYS A 1 666 ? 26.443 13.515 -11.522 1.00 87.69 666 LYS A C 1
ATOM 5228 O O . LYS A 1 666 ? 27.315 12.716 -11.182 1.00 87.69 666 LYS A O 1
ATOM 5233 N N . SER A 1 667 ? 25.272 13.570 -10.890 1.00 87.19 667 SER A N 1
ATOM 5234 C CA . SER A 1 667 ? 24.911 12.663 -9.794 1.00 87.19 667 SER A CA 1
ATOM 5235 C C . SER A 1 667 ? 24.477 11.270 -10.260 1.00 87.19 667 SER A C 1
ATOM 5237 O O . SER A 1 667 ? 24.617 10.327 -9.479 1.00 87.19 667 SER A O 1
ATOM 5239 N N . ILE A 1 668 ? 24.028 11.116 -11.517 1.00 85.50 668 ILE A N 1
ATOM 5240 C CA . ILE A 1 668 ? 23.843 9.795 -12.144 1.00 85.50 668 ILE A CA 1
ATOM 5241 C C . ILE A 1 668 ? 25.186 9.066 -12.129 1.00 85.50 668 ILE A C 1
ATOM 5243 O O . ILE A 1 668 ? 25.282 7.919 -11.712 1.00 85.50 668 ILE A O 1
ATOM 5247 N N . GLU A 1 669 ? 26.267 9.732 -12.521 1.00 70.88 669 GLU A N 1
ATOM 5248 C CA . GLU A 1 669 ? 27.577 9.105 -12.477 1.00 70.88 669 GLU A CA 1
ATOM 5249 C C . GLU A 1 669 ? 28.675 10.112 -12.166 1.00 70.88 669 GLU A C 1
ATOM 5251 O O . GLU A 1 669 ? 29.024 10.980 -12.961 1.00 70.88 669 GLU A O 1
ATOM 5256 N N . SER A 1 670 ? 29.245 9.979 -10.967 1.00 60.66 670 SER A N 1
ATOM 5257 C CA . SER A 1 670 ? 30.229 10.924 -10.431 1.00 60.66 670 SER A CA 1
ATOM 5258 C C . SER A 1 670 ? 31.661 10.706 -10.949 1.00 60.66 670 SER A C 1
ATOM 5260 O O . SER A 1 670 ? 32.617 11.163 -10.311 1.00 60.66 670 SER A O 1
ATOM 5262 N N . THR A 1 671 ? 31.848 10.004 -12.076 1.00 60.69 671 THR A N 1
ATOM 5263 C CA . THR A 1 671 ? 33.165 9.692 -12.645 1.00 60.69 671 THR A CA 1
ATOM 5264 C C . THR A 1 671 ? 33.309 10.116 -14.120 1.00 60.69 671 THR A C 1
ATOM 5266 O O . THR A 1 671 ? 33.013 11.254 -14.485 1.00 60.69 671 THR A O 1
ATOM 5269 N N . TRP A 1 672 ? 33.961 9.286 -14.936 1.00 75.06 672 TRP A N 1
ATOM 5270 C CA . TRP A 1 672 ? 34.644 9.648 -16.174 1.00 75.06 672 TRP A CA 1
ATOM 5271 C C . TRP A 1 672 ? 33.706 9.922 -17.354 1.00 75.06 672 TRP A C 1
ATOM 5273 O O . TRP A 1 672 ? 34.093 10.703 -18.219 1.00 75.06 672 TRP A O 1
ATOM 5283 N N . TYR A 1 673 ? 32.516 9.309 -17.414 1.00 82.12 673 TYR A N 1
ATOM 5284 C CA . TYR A 1 673 ? 31.623 9.440 -18.574 1.00 82.12 673 TYR A CA 1
ATOM 5285 C C 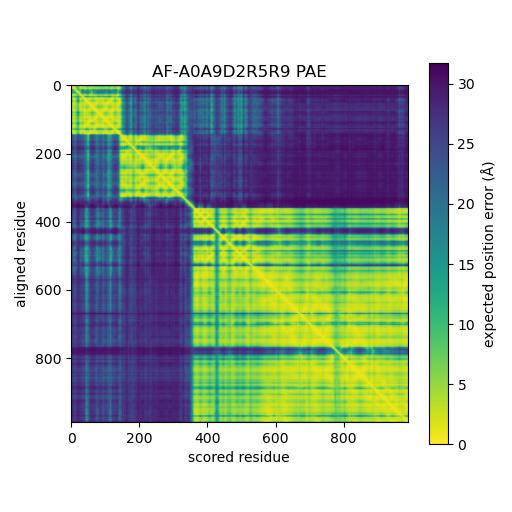. TYR A 1 673 ? 31.146 10.886 -18.702 1.00 82.12 673 TYR A C 1
ATOM 5287 O O . TYR A 1 673 ? 31.479 11.559 -19.674 1.00 82.12 673 TYR A O 1
ATOM 5295 N N . TRP A 1 674 ? 30.558 11.435 -17.634 1.00 83.81 674 TRP A N 1
ATOM 5296 C CA . TRP A 1 674 ? 30.275 12.869 -17.542 1.00 83.81 674 TRP A CA 1
ATOM 5297 C C . TRP A 1 674 ? 31.543 13.721 -17.724 1.00 83.81 674 TRP A C 1
ATOM 5299 O O . TRP A 1 674 ? 31.545 14.689 -18.480 1.00 83.81 674 TRP A O 1
ATOM 5309 N N . ALA A 1 675 ? 32.668 13.355 -17.095 1.00 82.31 675 ALA A N 1
ATOM 5310 C CA . ALA A 1 675 ? 33.898 14.150 -17.184 1.00 82.31 675 ALA A CA 1
ATOM 5311 C C . ALA A 1 675 ? 34.496 14.236 -18.605 1.00 82.31 675 ALA A C 1
ATOM 5313 O O . ALA A 1 675 ? 35.241 15.174 -18.885 1.00 82.31 675 ALA A O 1
ATOM 5314 N N . THR A 1 676 ? 34.202 13.269 -19.479 1.00 83.19 676 THR A N 1
ATOM 5315 C CA . THR A 1 676 ? 34.682 13.217 -20.874 1.00 83.19 676 THR A CA 1
ATOM 5316 C C . THR A 1 676 ? 33.656 13.723 -21.889 1.00 83.19 676 THR A C 1
ATOM 5318 O O . THR A 1 676 ? 34.016 13.968 -23.038 1.00 83.19 676 THR A O 1
ATOM 5321 N N . ARG A 1 677 ? 32.416 13.951 -21.453 1.00 88.38 677 ARG A N 1
ATOM 5322 C CA . ARG A 1 677 ? 31.303 14.472 -22.246 1.00 88.38 677 ARG A CA 1
ATOM 5323 C C . ARG A 1 677 ? 31.053 15.945 -21.916 1.00 88.38 677 ARG A C 1
ATOM 5325 O O . ARG A 1 677 ? 30.171 16.280 -21.129 1.00 88.38 677 ARG A O 1
ATOM 5332 N N . GLU A 1 678 ? 31.876 16.832 -22.489 1.00 91.12 678 GLU A N 1
ATOM 5333 C CA . GLU A 1 678 ? 31.757 18.295 -22.297 1.00 91.12 678 GLU A CA 1
ATOM 5334 C C . GLU A 1 678 ? 30.367 18.829 -22.677 1.00 91.12 678 GLU A C 1
ATOM 5336 O O . GLU A 1 678 ? 29.895 19.809 -22.101 1.00 91.12 678 GLU A O 1
ATOM 5341 N N . ASP A 1 679 ? 29.695 18.165 -23.614 1.00 92.19 679 ASP A N 1
ATOM 5342 C CA . ASP A 1 679 ? 28.335 18.469 -24.044 1.00 92.19 679 ASP A CA 1
ATOM 5343 C C . ASP A 1 679 ? 27.288 18.296 -22.929 1.00 92.19 679 ASP A C 1
ATOM 5345 O O . ASP A 1 679 ? 26.277 18.988 -22.946 1.00 92.19 679 ASP A O 1
ATOM 5349 N N . LEU A 1 680 ? 27.566 17.480 -21.905 1.00 92.12 680 LEU A N 1
ATOM 5350 C CA . LEU A 1 680 ? 26.676 17.254 -20.758 1.00 92.12 680 LEU A CA 1
ATOM 5351 C C . LEU A 1 680 ? 26.938 18.211 -19.579 1.00 92.12 680 LEU A C 1
ATOM 5353 O O . LEU A 1 680 ? 26.219 18.187 -18.577 1.00 92.12 680 LEU A O 1
ATOM 5357 N N . HIS A 1 681 ? 27.983 19.048 -19.639 1.00 92.19 681 HIS A N 1
ATOM 5358 C CA . HIS A 1 681 ? 28.407 19.886 -18.498 1.00 92.19 681 HIS A CA 1
ATOM 5359 C C . HIS A 1 681 ? 27.459 21.045 -18.195 1.00 92.19 681 HIS A C 1
ATOM 5361 O O . HIS A 1 681 ? 27.552 21.625 -17.115 1.00 92.19 681 HIS A O 1
ATOM 5367 N N . ASN A 1 682 ? 26.556 21.372 -19.118 1.00 93.19 682 ASN A N 1
ATOM 5368 C CA . ASN A 1 682 ? 25.557 22.425 -18.945 1.00 93.19 682 ASN A CA 1
ATOM 5369 C C . ASN A 1 682 ? 24.147 21.871 -18.686 1.00 93.19 682 ASN A C 1
ATOM 5371 O O . ASN A 1 682 ? 23.196 22.643 -18.725 1.00 93.19 682 ASN A O 1
ATOM 5375 N N . GLY A 1 683 ? 24.020 20.568 -18.411 1.00 93.44 683 GLY A N 1
ATOM 5376 C CA . GLY A 1 683 ? 22.722 19.904 -18.373 1.00 93.44 683 GLY A CA 1
ATOM 5377 C C . GLY A 1 683 ? 22.176 19.634 -19.777 1.00 93.44 683 GLY A C 1
ATOM 5378 O O . GLY A 1 683 ? 22.822 19.934 -20.781 1.00 93.44 683 GLY A O 1
ATOM 5379 N N . ILE A 1 684 ? 20.988 19.042 -19.829 1.00 96.06 684 ILE A N 1
ATOM 5380 C CA . ILE A 1 684 ? 20.270 18.689 -21.052 1.00 96.06 684 ILE A CA 1
ATOM 5381 C C . ILE A 1 684 ? 18.958 19.480 -21.060 1.00 96.06 684 ILE A C 1
ATOM 5383 O O . ILE A 1 684 ? 18.028 19.163 -20.320 1.00 96.06 684 ILE A O 1
ATOM 5387 N N . GLU A 1 685 ? 18.896 20.534 -21.874 1.00 95.44 685 GLU A N 1
ATOM 5388 C CA . GLU A 1 685 ? 17.673 21.325 -22.066 1.00 95.44 685 GLU A CA 1
ATOM 5389 C C . GLU A 1 685 ? 16.607 20.531 -22.845 1.00 95.44 685 GLU A C 1
ATOM 5391 O O . GLU A 1 685 ? 16.932 19.626 -23.620 1.00 95.44 685 GLU A O 1
ATOM 5396 N N . ASP A 1 686 ? 15.331 20.888 -22.652 1.00 95.62 686 ASP A N 1
ATOM 5397 C CA . ASP A 1 686 ? 14.166 20.263 -23.302 1.00 95.62 686 ASP A CA 1
ATOM 5398 C C . ASP A 1 686 ? 14.104 18.731 -23.137 1.00 95.62 686 ASP A C 1
ATOM 5400 O O . ASP A 1 686 ? 13.706 18.005 -24.055 1.00 95.62 686 ASP A O 1
ATOM 5404 N N . ALA A 1 687 ? 14.517 18.228 -21.974 1.00 98.19 687 ALA A N 1
ATOM 5405 C CA . ALA A 1 687 ? 14.580 16.807 -21.654 1.00 98.19 687 ALA A CA 1
ATOM 5406 C C . ALA A 1 687 ? 14.087 16.532 -20.231 1.00 98.19 687 ALA A C 1
ATOM 5408 O O . ALA A 1 687 ? 14.209 17.397 -19.373 1.00 98.19 687 ALA A O 1
ATOM 5409 N N . VAL A 1 688 ? 13.561 15.336 -19.952 1.00 98.19 688 VAL A N 1
ATOM 5410 C CA . VAL A 1 688 ? 13.168 14.948 -18.585 1.00 98.19 688 VAL A CA 1
ATOM 5411 C C . VAL A 1 688 ? 14.156 13.958 -17.986 1.00 98.19 688 VAL A C 1
ATOM 5413 O O . VAL A 1 688 ? 14.626 13.044 -18.655 1.00 98.19 688 VAL A O 1
ATOM 5416 N N . LEU A 1 689 ? 14.444 14.125 -16.696 1.00 96.56 689 LEU A N 1
ATOM 5417 C CA . LEU A 1 689 ? 15.215 13.175 -15.902 1.00 96.56 689 LEU A CA 1
ATOM 5418 C C . LEU A 1 689 ? 14.506 12.937 -14.566 1.00 96.56 689 LEU A C 1
ATOM 5420 O O . LEU A 1 689 ? 14.363 13.857 -13.760 1.00 96.56 689 LEU A O 1
ATOM 5424 N N . TYR A 1 690 ? 14.062 11.702 -14.322 1.00 96.19 690 TYR A N 1
ATOM 5425 C CA . TYR A 1 690 ? 13.361 11.327 -13.089 1.00 96.19 690 TYR A CA 1
ATOM 5426 C C . TYR A 1 690 ? 14.266 10.545 -12.121 1.00 96.19 690 TYR A C 1
ATOM 5428 O O . TYR A 1 690 ? 15.015 9.661 -12.550 1.00 96.19 690 TYR A O 1
ATOM 5436 N N . PRO A 1 691 ? 14.214 10.838 -10.806 1.00 94.38 691 PRO A N 1
ATOM 5437 C CA . PRO A 1 691 ? 14.926 10.072 -9.791 1.00 94.38 691 PRO A CA 1
ATOM 5438 C C . PRO A 1 691 ? 14.241 8.726 -9.543 1.00 94.38 691 PRO A C 1
ATOM 5440 O O . PRO A 1 691 ? 13.124 8.476 -9.994 1.00 94.38 691 PRO A O 1
ATOM 5443 N N . VAL A 1 692 ? 14.899 7.864 -8.767 1.00 92.31 692 VAL A N 1
ATOM 5444 C CA . VAL A 1 692 ? 14.360 6.534 -8.434 1.00 92.31 692 VAL A CA 1
ATOM 5445 C C . VAL A 1 692 ? 13.082 6.626 -7.595 1.00 92.31 692 VAL A C 1
ATOM 5447 O O . VAL A 1 692 ? 12.203 5.788 -7.741 1.00 92.31 692 VAL A O 1
ATOM 5450 N N . GLY A 1 693 ? 12.967 7.628 -6.722 1.00 91.69 693 GLY A N 1
ATOM 5451 C CA . GLY A 1 693 ? 11.802 7.825 -5.859 1.00 91.69 693 GLY A CA 1
ATOM 5452 C C . GLY A 1 693 ? 11.196 9.209 -6.045 1.00 91.69 693 GLY A C 1
ATOM 5453 O O . GLY A 1 693 ? 11.855 10.212 -5.750 1.00 91.69 693 GLY A O 1
ATOM 5454 N N . ILE A 1 694 ? 9.943 9.262 -6.499 1.00 91.94 694 ILE A N 1
ATOM 5455 C CA . ILE A 1 694 ? 9.130 10.484 -6.527 1.00 91.94 694 ILE A CA 1
ATOM 5456 C C . ILE A 1 694 ? 8.144 10.449 -5.363 1.00 91.94 694 ILE A C 1
ATOM 5458 O O . ILE A 1 694 ? 7.550 9.423 -5.051 1.00 91.94 694 ILE A O 1
ATOM 5462 N N . LYS A 1 695 ? 7.964 11.591 -4.707 1.00 86.88 695 LYS A N 1
ATOM 5463 C CA . LYS A 1 695 ? 7.040 11.741 -3.581 1.00 86.88 695 LYS A CA 1
ATOM 5464 C C . LYS A 1 695 ? 5.795 12.492 -4.018 1.00 86.88 695 LYS A C 1
ATOM 5466 O O . LYS A 1 695 ? 5.854 13.291 -4.949 1.00 86.88 695 LYS A O 1
ATOM 5471 N N . GLN A 1 696 ? 4.699 12.260 -3.307 1.00 82.19 696 GLN A N 1
ATOM 5472 C CA . GLN A 1 696 ? 3.468 13.019 -3.485 1.00 82.19 696 GLN A CA 1
ATOM 5473 C C . GLN A 1 696 ? 3.659 14.515 -3.185 1.00 82.19 696 GLN A C 1
ATOM 5475 O O . GLN A 1 696 ? 4.609 14.934 -2.504 1.00 82.19 696 GLN A O 1
ATOM 5480 N N . TYR A 1 697 ? 2.712 15.294 -3.710 1.00 81.56 697 TYR A N 1
ATOM 5481 C CA . TYR A 1 697 ? 2.612 16.746 -3.562 1.00 81.56 697 TYR A CA 1
ATOM 5482 C C . TYR A 1 697 ? 3.815 17.511 -4.126 1.00 81.56 697 TYR A C 1
ATOM 5484 O O . TYR A 1 697 ? 4.624 16.967 -4.883 1.00 81.56 697 TYR A O 1
ATOM 5492 N N . ASP A 1 698 ? 3.940 18.800 -3.795 1.00 73.94 698 ASP A N 1
ATOM 5493 C CA . ASP A 1 698 ? 5.044 19.629 -4.279 1.00 73.94 698 ASP A CA 1
ATOM 5494 C C . ASP A 1 698 ? 6.365 19.379 -3.520 1.00 73.94 698 ASP A C 1
ATOM 5496 O O . ASP A 1 698 ? 6.999 20.250 -2.925 1.00 73.94 698 ASP A O 1
ATOM 5500 N N . THR A 1 699 ? 6.793 18.119 -3.508 1.00 79.12 699 THR A N 1
ATOM 5501 C CA . THR A 1 699 ? 8.088 17.726 -2.968 1.00 79.12 699 THR A CA 1
ATOM 5502 C C . THR A 1 699 ? 9.142 17.829 -4.081 1.00 79.12 699 THR A C 1
ATOM 5504 O O . THR A 1 699 ? 8.954 17.215 -5.133 1.00 79.12 699 THR A O 1
ATOM 5507 N N . PRO A 1 700 ? 10.259 18.567 -3.904 1.00 80.31 700 PRO A N 1
ATOM 5508 C CA . PRO A 1 700 ? 11.347 18.602 -4.874 1.00 80.31 700 PRO A CA 1
ATOM 5509 C C . PRO A 1 700 ? 12.013 17.236 -5.012 1.00 80.31 700 PRO A C 1
ATOM 5511 O O . PRO A 1 700 ? 12.100 16.474 -4.039 1.00 80.31 700 PRO A O 1
ATOM 5514 N N . PHE A 1 701 ? 12.543 16.965 -6.202 1.00 87.31 701 PHE A N 1
ATOM 5515 C CA . PHE A 1 701 ? 13.366 15.787 -6.440 1.00 87.31 701 PHE A CA 1
ATOM 5516 C C . PHE A 1 701 ? 14.625 15.820 -5.566 1.00 87.31 701 PHE A C 1
ATOM 5518 O O . PHE A 1 701 ? 15.222 16.868 -5.314 1.00 87.31 701 PHE A O 1
ATOM 5525 N N . GLY A 1 702 ? 15.015 14.651 -5.062 1.00 71.69 702 GLY A N 1
ATOM 5526 C CA . GLY A 1 702 ? 16.342 14.462 -4.480 1.00 71.69 702 GLY A CA 1
ATOM 5527 C C . GLY A 1 702 ? 17.370 14.153 -5.570 1.00 71.69 702 GLY A C 1
ATOM 5528 O O . GLY A 1 702 ? 17.011 13.727 -6.659 1.00 71.69 702 GLY A O 1
ATOM 5529 N N . SER A 1 703 ? 18.659 14.267 -5.254 1.00 69.06 703 SER A N 1
ATOM 5530 C CA . SER A 1 703 ? 19.762 13.957 -6.182 1.00 69.06 703 SER A CA 1
ATOM 5531 C C . SER A 1 703 ? 20.140 12.467 -6.247 1.00 69.06 703 SER A C 1
ATOM 5533 O O . SER A 1 703 ? 21.236 12.108 -6.671 1.00 69.06 703 SER A O 1
ATOM 5535 N N . SER A 1 704 ? 19.272 11.568 -5.774 1.00 81.88 704 SER A N 1
ATOM 5536 C CA . SER A 1 704 ? 19.571 10.134 -5.714 1.00 81.88 704 SER A CA 1
ATOM 5537 C C . SER A 1 704 ? 18.980 9.396 -6.913 1.00 81.88 704 SER A C 1
ATOM 5539 O O . SER A 1 704 ? 17.891 8.830 -6.828 1.00 81.88 704 SER A O 1
ATOM 5541 N N . TYR A 1 705 ? 19.743 9.345 -8.002 1.00 88.56 705 TYR A N 1
ATOM 5542 C CA . TYR A 1 705 ? 19.410 8.572 -9.205 1.00 88.56 705 TYR A CA 1
ATOM 5543 C C . TYR A 1 705 ? 19.916 7.124 -9.154 1.00 88.56 705 TYR A C 1
ATOM 5545 O O . TYR A 1 705 ? 19.594 6.335 -10.030 1.00 88.56 705 TYR A O 1
ATOM 5553 N N . LEU A 1 706 ? 20.720 6.756 -8.143 1.00 87.94 706 LEU A N 1
ATOM 5554 C CA . LEU A 1 706 ? 21.348 5.428 -8.002 1.00 87.94 706 LEU A CA 1
ATOM 5555 C C . LEU A 1 706 ? 22.052 4.938 -9.280 1.00 87.94 706 LEU A C 1
ATOM 5557 O O . LEU A 1 706 ? 22.115 3.734 -9.537 1.00 87.94 706 LEU A O 1
ATOM 5561 N N . ASN A 1 707 ? 22.605 5.884 -10.036 1.00 87.75 707 ASN A N 1
ATOM 5562 C CA . ASN A 1 707 ? 23.221 5.701 -11.342 1.00 87.75 707 ASN A CA 1
ATOM 5563 C C . ASN A 1 707 ? 22.299 5.259 -12.481 1.00 87.75 707 ASN A C 1
ATOM 5565 O O . ASN A 1 707 ? 22.772 4.650 -13.432 1.00 87.75 707 ASN A O 1
ATOM 5569 N N . GLN A 1 708 ? 21.008 5.566 -12.405 1.00 88.06 708 GLN A N 1
ATOM 5570 C CA . GLN A 1 708 ? 20.015 5.152 -13.390 1.00 88.06 708 GLN A CA 1
ATOM 5571 C C . GLN A 1 708 ? 19.384 6.349 -14.097 1.00 88.06 708 GLN A C 1
ATOM 5573 O O . GLN A 1 708 ? 18.904 7.273 -13.438 1.00 88.06 708 GLN A O 1
ATOM 5578 N N . THR A 1 709 ? 19.293 6.274 -15.424 1.00 93.19 709 THR A N 1
ATOM 5579 C CA . THR A 1 709 ? 18.449 7.174 -16.236 1.00 93.19 709 THR A CA 1
ATOM 5580 C C . THR A 1 709 ? 17.075 6.570 -16.556 1.00 93.19 709 THR A C 1
ATOM 5582 O O . THR A 1 709 ? 16.119 7.297 -16.803 1.00 93.19 709 THR A O 1
ATOM 5585 N N . MET A 1 710 ? 16.940 5.240 -16.461 1.00 93.06 710 MET A N 1
ATOM 5586 C CA . MET A 1 710 ? 15.755 4.464 -16.873 1.00 93.06 710 MET A CA 1
ATOM 5587 C C . MET A 1 710 ? 14.425 4.818 -16.205 1.00 93.06 710 MET A C 1
ATOM 5589 O O . MET A 1 710 ? 13.390 4.352 -16.666 1.00 93.06 710 MET A O 1
ATOM 5593 N N . ASN A 1 711 ? 14.412 5.577 -15.110 1.00 95.56 711 ASN A N 1
ATOM 5594 C CA . ASN A 1 711 ? 13.182 5.831 -14.353 1.00 95.56 711 ASN A CA 1
ATOM 5595 C C . ASN A 1 711 ? 12.101 6.499 -15.226 1.00 95.56 711 ASN A C 1
ATOM 5597 O O . ASN A 1 711 ? 10.926 6.148 -15.121 1.00 95.56 711 ASN A O 1
ATOM 5601 N N . ALA A 1 712 ? 12.504 7.409 -16.124 1.00 96.88 712 ALA A N 1
ATOM 5602 C CA . ALA A 1 712 ? 11.613 8.007 -17.119 1.00 96.88 712 ALA A CA 1
ATOM 5603 C C . ALA A 1 712 ? 11.205 6.991 -18.205 1.00 96.88 712 ALA A C 1
ATOM 5605 O O . ALA A 1 712 ? 10.009 6.848 -18.455 1.00 96.88 712 ALA A O 1
ATOM 5606 N N . LEU A 1 713 ? 12.140 6.176 -18.718 1.00 97.00 713 LEU A N 1
ATOM 5607 C CA . LEU A 1 713 ? 11.835 5.100 -19.679 1.00 97.00 713 LEU A CA 1
ATOM 5608 C C . LEU A 1 713 ? 10.798 4.100 -19.155 1.00 97.00 713 LEU A C 1
ATOM 5610 O O . LEU A 1 713 ? 9.927 3.651 -19.902 1.00 97.00 713 LEU A O 1
ATOM 5614 N N . PHE A 1 714 ? 10.861 3.735 -17.872 1.00 97.44 714 PHE A N 1
ATOM 5615 C CA . PHE A 1 714 ? 9.859 2.859 -17.267 1.00 97.44 714 PHE A CA 1
ATOM 5616 C C . PHE A 1 714 ? 8.472 3.509 -17.289 1.00 97.44 714 PHE A C 1
ATOM 5618 O O . PHE A 1 714 ? 7.494 2.842 -17.629 1.00 97.44 714 PHE A O 1
ATOM 5625 N N . CYS A 1 715 ? 8.369 4.805 -16.993 1.00 98.25 715 CYS A N 1
ATOM 5626 C CA . CYS A 1 715 ? 7.121 5.555 -17.139 1.00 98.25 715 CYS A CA 1
ATOM 5627 C C . CYS A 1 715 ? 6.660 5.620 -18.605 1.00 98.25 715 CYS A C 1
ATOM 5629 O O . CYS A 1 715 ? 5.499 5.316 -18.890 1.00 98.25 715 CYS A O 1
ATOM 5631 N N . ALA A 1 716 ? 7.569 5.918 -19.539 1.00 98.50 716 ALA A N 1
ATOM 5632 C CA . ALA A 1 716 ? 7.284 5.953 -20.972 1.00 98.50 716 ALA A CA 1
ATOM 5633 C C . ALA A 1 716 ? 6.736 4.615 -21.482 1.00 98.50 716 ALA A C 1
ATOM 5635 O O . ALA A 1 716 ? 5.771 4.599 -22.245 1.00 98.50 716 ALA A O 1
ATOM 5636 N N . SER A 1 717 ? 7.262 3.489 -20.986 1.00 97.62 717 SER A N 1
ATOM 5637 C CA . SER A 1 717 ? 6.761 2.158 -21.341 1.00 97.62 717 SER A CA 1
ATOM 5638 C C . SER A 1 717 ? 5.270 1.984 -21.036 1.00 97.62 717 SER A C 1
ATOM 5640 O O . SER A 1 717 ? 4.559 1.356 -21.813 1.00 97.62 717 SER A O 1
ATOM 5642 N N . GLN A 1 718 ? 4.762 2.568 -19.943 1.00 97.88 718 GLN A N 1
ATOM 5643 C CA . GLN A 1 718 ? 3.347 2.456 -19.579 1.00 97.88 718 GLN A CA 1
ATOM 5644 C C . GLN A 1 718 ? 2.455 3.364 -20.420 1.00 97.88 718 GLN A C 1
ATOM 5646 O O . GLN A 1 718 ? 1.364 2.940 -20.802 1.00 97.88 718 GLN A O 1
ATOM 5651 N N . VAL A 1 719 ? 2.924 4.574 -20.743 1.00 98.50 719 VAL A N 1
ATOM 5652 C CA . VAL A 1 719 ? 2.223 5.495 -21.652 1.00 98.50 719 VAL A CA 1
ATOM 5653 C C . VAL A 1 719 ? 2.090 4.858 -23.038 1.00 98.50 719 VAL A C 1
ATOM 5655 O O . VAL A 1 719 ? 0.994 4.795 -23.595 1.00 98.50 719 VAL A O 1
ATOM 5658 N N . LEU A 1 720 ? 3.190 4.315 -23.566 1.00 98.44 720 LEU A N 1
ATOM 5659 C CA . LEU A 1 720 ? 3.219 3.651 -24.868 1.00 98.44 720 LEU A CA 1
ATOM 5660 C C . LEU A 1 720 ? 2.380 2.379 -24.885 1.00 98.44 720 LEU A C 1
ATOM 5662 O O . LEU A 1 720 ? 1.641 2.152 -25.840 1.00 98.44 720 LEU A O 1
ATOM 5666 N N . LEU A 1 721 ? 2.450 1.563 -23.831 1.00 96.38 721 LEU A N 1
ATOM 5667 C CA . LEU A 1 721 ? 1.645 0.352 -23.750 1.00 96.38 721 LEU A CA 1
ATOM 5668 C C . LEU A 1 721 ? 0.151 0.696 -23.750 1.00 96.38 721 LEU A C 1
ATOM 5670 O O . LEU A 1 721 ? -0.594 0.115 -24.531 1.00 96.38 721 LEU A O 1
ATOM 5674 N N . TYR A 1 722 ? -0.293 1.680 -22.963 1.00 97.88 722 TYR A N 1
ATOM 5675 C CA . TYR A 1 722 ? -1.689 2.121 -23.012 1.00 97.88 722 TYR A CA 1
ATOM 5676 C C . TYR A 1 722 ? -2.083 2.617 -24.408 1.00 97.88 722 TYR A C 1
ATOM 5678 O O . TYR A 1 722 ? -3.097 2.171 -24.948 1.00 97.88 722 TYR A O 1
ATOM 5686 N N . TYR A 1 723 ? -1.261 3.473 -25.026 1.00 98.19 723 TYR A N 1
ATOM 5687 C CA . TYR A 1 723 ? -1.512 3.961 -26.381 1.00 98.19 723 TYR A CA 1
ATOM 5688 C C . TYR A 1 723 ? -1.621 2.816 -27.396 1.00 98.19 723 TYR A C 1
ATOM 5690 O O . TYR A 1 723 ? -2.534 2.810 -28.211 1.00 98.19 723 TYR A O 1
ATOM 5698 N N . ARG A 1 724 ? -0.757 1.800 -27.335 1.00 96.31 724 ARG A N 1
ATOM 5699 C CA . ARG A 1 724 ? -0.805 0.647 -28.250 1.00 96.31 724 ARG A CA 1
ATOM 5700 C C . ARG A 1 724 ? -2.076 -0.189 -28.092 1.00 96.31 724 ARG A C 1
ATOM 5702 O O . ARG A 1 724 ? -2.564 -0.739 -29.077 1.00 96.31 724 ARG A O 1
ATOM 5709 N N . TYR A 1 725 ? -2.631 -0.268 -26.882 1.00 96.44 725 TYR A N 1
ATOM 5710 C CA . TYR A 1 725 ? -3.886 -0.980 -26.626 1.00 96.44 725 TYR A CA 1
ATOM 5711 C C . TYR A 1 725 ? -5.131 -0.193 -27.057 1.00 96.44 725 TYR A C 1
ATOM 5713 O O . TYR A 1 725 ? -6.126 -0.805 -27.446 1.00 96.44 725 TYR A O 1
ATOM 5721 N N . THR A 1 726 ? -5.103 1.140 -26.987 1.00 97.12 726 THR A N 1
ATOM 5722 C CA . THR A 1 726 ? -6.300 1.981 -27.183 1.00 97.12 726 THR A CA 1
ATOM 5723 C C . THR A 1 726 ? -6.294 2.785 -28.479 1.00 97.12 726 THR A C 1
ATOM 5725 O O . THR A 1 726 ? -7.355 3.107 -29.013 1.00 97.12 726 THR A O 1
ATOM 5728 N N . LEU A 1 727 ? -5.105 3.101 -28.996 1.00 97.19 727 LEU A N 1
ATOM 5729 C CA . LEU A 1 727 ? -4.834 4.080 -30.050 1.00 97.19 727 LEU A CA 1
ATOM 5730 C C . LEU A 1 727 ? -5.440 5.463 -29.757 1.00 97.19 727 LEU A C 1
ATOM 5732 O O . LEU A 1 727 ? -5.701 6.242 -30.679 1.00 97.19 727 LEU A O 1
ATOM 5736 N N . ASP A 1 728 ? -5.668 5.767 -28.477 1.00 97.44 728 ASP A N 1
ATOM 5737 C CA . ASP A 1 728 ? -6.347 6.975 -28.030 1.00 97.44 728 ASP A CA 1
ATOM 5738 C C . ASP A 1 728 ? -5.410 8.186 -28.099 1.00 97.44 728 ASP A C 1
ATOM 5740 O O . ASP A 1 728 ? -4.619 8.465 -27.196 1.00 97.44 728 ASP A O 1
ATOM 5744 N N . LYS A 1 729 ? -5.487 8.903 -29.223 1.00 96.44 729 LYS A N 1
ATOM 5745 C CA . LYS A 1 729 ? -4.756 10.157 -29.418 1.00 96.44 729 LYS A CA 1
ATOM 5746 C C . LYS A 1 729 ? -5.364 11.306 -28.608 1.00 96.44 729 LYS A C 1
ATOM 5748 O O . LYS A 1 729 ? -4.627 12.210 -28.250 1.00 96.44 729 LYS A O 1
ATOM 5753 N N . GLU A 1 730 ? -6.669 11.305 -28.330 1.00 97.31 730 GLU A N 1
ATOM 5754 C CA . GLU A 1 730 ? -7.279 12.403 -27.565 1.00 97.31 730 GLU A CA 1
ATOM 5755 C C . GLU A 1 730 ? -6.731 12.422 -26.137 1.00 97.31 730 GLU A C 1
ATOM 5757 O O . GLU A 1 730 ? -6.312 13.475 -25.672 1.00 97.31 730 GLU A O 1
ATOM 5762 N N . TRP A 1 731 ? -6.618 11.250 -25.507 1.00 96.81 731 TRP A N 1
ATOM 5763 C CA . TRP A 1 731 ? -5.953 11.083 -24.213 1.00 96.81 731 TRP A CA 1
ATOM 5764 C C . TRP A 1 731 ? -4.459 11.435 -24.257 1.00 96.81 731 TRP A C 1
ATOM 5766 O O . TRP A 1 731 ? -3.962 12.154 -23.397 1.00 96.81 731 TRP A O 1
ATOM 5776 N N . LEU A 1 732 ? -3.723 10.957 -25.265 1.00 98.50 732 LEU A N 1
ATOM 5777 C CA . LEU A 1 732 ? -2.268 11.152 -25.323 1.00 98.50 732 LEU A CA 1
ATOM 5778 C C . LEU A 1 732 ? -1.871 12.639 -25.435 1.00 98.50 732 LEU A C 1
ATOM 5780 O O . LEU A 1 732 ? -0.815 13.040 -24.937 1.00 98.50 732 LEU A O 1
ATOM 5784 N N . PHE A 1 733 ? -2.716 13.437 -26.095 1.00 98.31 733 PHE A N 1
ATOM 5785 C CA . PHE A 1 733 ? -2.558 14.882 -26.282 1.00 98.31 733 PHE A CA 1
ATOM 5786 C C . PHE A 1 733 ? -3.422 15.713 -25.315 1.00 98.31 733 PHE A C 1
ATOM 5788 O O . PHE A 1 733 ? -3.586 16.915 -25.532 1.00 98.31 733 PHE A O 1
ATOM 5795 N N . GLU A 1 734 ? -3.986 15.098 -24.272 1.00 97.31 734 GLU A N 1
ATOM 5796 C CA . GLU A 1 734 ? -4.704 15.810 -23.215 1.00 97.31 734 GLU A CA 1
ATOM 5797 C C . GLU A 1 734 ? -3.722 16.694 -22.428 1.00 97.31 734 GLU A C 1
ATOM 5799 O O . GLU A 1 734 ? -2.612 16.281 -22.088 1.00 97.31 734 GLU A O 1
ATOM 5804 N N . GLU A 1 735 ? -4.114 17.946 -22.197 1.00 97.75 735 GLU A N 1
ATOM 5805 C CA . GLU A 1 735 ? -3.312 18.936 -21.482 1.00 97.75 735 GLU A CA 1
ATOM 5806 C C . GLU A 1 735 ? -3.441 18.739 -19.964 1.00 97.75 735 GLU A C 1
ATOM 5808 O O . GLU A 1 735 ? -4.540 18.777 -19.412 1.00 97.75 735 GLU A O 1
ATOM 5813 N N . HIS A 1 736 ? -2.308 18.583 -19.281 1.00 95.94 736 HIS A N 1
ATOM 5814 C CA . HIS A 1 736 ? -2.208 18.458 -17.830 1.00 95.94 736 HIS A CA 1
ATOM 5815 C C . HIS A 1 736 ? -1.473 19.665 -17.242 1.00 95.94 736 HIS A C 1
ATOM 5817 O O . HIS A 1 736 ? -0.360 19.981 -17.665 1.00 95.94 736 HIS A O 1
ATOM 5823 N N . GLU A 1 737 ? -2.074 20.325 -16.251 1.00 95.00 737 GLU A N 1
ATOM 5824 C CA . GLU A 1 737 ? -1.439 21.423 -15.513 1.00 95.00 737 GLU A CA 1
ATOM 5825 C C . GLU A 1 737 ? -0.526 20.880 -14.398 1.00 95.00 737 GLU A C 1
ATOM 5827 O O . GLU A 1 737 ? -0.914 20.002 -13.621 1.00 95.00 737 GLU A O 1
ATOM 5832 N N . THR A 1 738 ? 0.699 21.393 -14.318 1.00 93.75 738 THR A N 1
ATOM 5833 C CA . THR A 1 738 ? 1.673 21.076 -13.265 1.00 93.75 738 THR A CA 1
ATOM 5834 C C . THR A 1 738 ? 1.500 21.995 -12.050 1.00 93.75 738 THR A C 1
ATOM 5836 O O . THR A 1 738 ? 0.886 23.058 -12.158 1.00 93.75 738 THR A O 1
ATOM 5839 N N . PRO A 1 739 ? 2.066 21.654 -10.876 1.00 89.81 739 PRO A N 1
ATOM 5840 C CA . PRO A 1 739 ? 2.049 22.536 -9.704 1.00 89.81 739 PRO A CA 1
ATOM 5841 C C . PRO A 1 739 ? 2.665 23.923 -9.952 1.00 89.81 739 PRO A C 1
ATOM 5843 O O . PRO A 1 739 ? 2.301 24.891 -9.287 1.00 89.81 739 PRO A O 1
ATOM 5846 N N . GLU A 1 740 ? 3.584 24.032 -10.908 1.00 90.19 740 GLU A N 1
ATOM 5847 C CA . GLU A 1 740 ? 4.230 25.273 -11.326 1.00 90.19 740 GLU A CA 1
ATOM 5848 C C . GLU A 1 740 ? 3.358 26.121 -12.282 1.00 90.19 740 GLU A C 1
ATOM 5850 O O . GLU A 1 740 ? 3.730 27.251 -12.610 1.00 90.19 740 GLU A O 1
ATOM 5855 N N . GLY A 1 741 ? 2.189 25.613 -12.694 1.00 93.75 741 GLY A N 1
ATOM 5856 C CA . GLY A 1 741 ? 1.214 26.294 -13.552 1.00 93.75 741 GLY A CA 1
ATOM 5857 C C . GLY A 1 741 ? 1.516 26.207 -15.052 1.00 93.75 741 GLY A C 1
ATOM 5858 O O . GLY A 1 741 ? 0.914 26.945 -15.836 1.00 93.75 741 GLY A O 1
ATOM 5859 N N . ASN A 1 742 ? 2.455 25.348 -15.460 1.00 96.75 742 ASN A N 1
ATOM 5860 C CA . ASN A 1 742 ? 2.690 25.034 -16.868 1.00 96.75 742 ASN A CA 1
ATOM 5861 C C . ASN A 1 742 ? 1.768 23.897 -17.311 1.00 96.75 742 ASN A C 1
ATOM 5863 O O . ASN A 1 742 ? 1.221 23.161 -16.494 1.00 96.75 742 ASN A O 1
ATOM 5867 N N . THR A 1 743 ? 1.613 23.736 -18.621 1.00 97.62 743 THR A N 1
ATOM 5868 C CA . THR A 1 743 ? 0.747 22.710 -19.199 1.00 97.62 743 THR A CA 1
ATOM 5869 C C . THR A 1 743 ? 1.539 21.846 -20.165 1.00 97.62 743 THR A C 1
ATOM 5871 O O . THR A 1 743 ? 2.229 22.377 -21.036 1.00 97.62 743 THR A O 1
ATOM 5874 N N . TYR A 1 744 ? 1.414 20.528 -20.021 1.00 98.12 744 TYR A N 1
ATOM 5875 C CA . TYR A 1 744 ? 2.073 19.537 -20.870 1.00 98.12 744 TYR A CA 1
ATOM 5876 C C . TYR A 1 744 ? 1.135 18.377 -21.184 1.00 98.12 744 TYR A C 1
ATOM 5878 O O . TYR A 1 744 ? 0.202 18.097 -20.437 1.00 98.12 744 TYR A O 1
ATOM 5886 N N . THR A 1 745 ? 1.427 17.659 -22.259 1.00 98.56 745 THR A N 1
ATOM 5887 C CA . THR A 1 745 ? 0.771 16.395 -22.603 1.00 98.56 745 THR A CA 1
ATOM 5888 C C . THR A 1 745 ? 1.657 15.197 -22.247 1.00 98.56 745 THR A C 1
ATOM 5890 O O . THR A 1 745 ? 2.874 15.322 -22.070 1.00 98.56 745 THR A O 1
ATOM 5893 N N . LEU A 1 746 ? 1.079 13.994 -22.192 1.00 98.69 746 LEU A N 1
ATOM 5894 C CA . LEU A 1 746 ? 1.874 12.764 -22.080 1.00 98.69 746 LEU A CA 1
ATOM 5895 C C . LEU A 1 746 ? 2.732 12.522 -23.330 1.00 98.69 746 LEU A C 1
ATOM 5897 O O . LEU A 1 746 ? 3.799 11.917 -23.232 1.00 98.69 746 LEU A O 1
ATOM 5901 N N . TYR A 1 747 ? 2.314 13.029 -24.494 1.00 98.81 747 TYR A N 1
ATOM 5902 C CA . TYR A 1 747 ? 3.167 13.064 -25.679 1.00 98.81 747 TYR A CA 1
ATOM 5903 C C . TYR A 1 747 ? 4.414 13.935 -25.476 1.00 98.81 747 TYR A C 1
ATOM 5905 O O . TYR A 1 747 ? 5.512 13.507 -25.831 1.00 98.81 747 TYR A O 1
ATOM 5913 N N . ASP A 1 748 ? 4.274 15.118 -24.868 1.00 98.75 748 ASP A N 1
ATOM 5914 C CA . ASP A 1 748 ? 5.419 15.985 -24.566 1.00 98.75 748 ASP A CA 1
ATOM 5915 C C . ASP A 1 748 ? 6.410 15.273 -23.642 1.00 98.75 748 ASP A C 1
ATOM 5917 O O . ASP A 1 748 ? 7.610 15.290 -23.908 1.00 98.75 748 ASP A O 1
ATOM 5921 N N . PHE A 1 749 ? 5.919 14.554 -22.624 1.00 98.88 749 PHE A N 1
ATOM 5922 C CA . PHE A 1 749 ? 6.761 13.708 -21.771 1.00 98.88 749 PHE A CA 1
ATOM 5923 C C . PHE A 1 749 ? 7.585 12.692 -22.581 1.00 98.88 749 PHE A C 1
ATOM 5925 O O . PHE A 1 749 ? 8.800 12.620 -22.397 1.00 98.88 749 PHE A O 1
ATOM 5932 N N . LEU A 1 750 ? 6.962 11.952 -23.509 1.00 98.88 750 LEU A N 1
ATOM 5933 C CA . LEU A 1 750 ? 7.674 10.995 -24.370 1.00 98.88 750 LEU A CA 1
ATOM 5934 C C . LEU A 1 750 ? 8.742 11.685 -25.233 1.00 98.88 750 LEU A C 1
ATOM 5936 O O . LEU A 1 750 ? 9.850 11.171 -25.391 1.00 98.88 750 LEU A O 1
ATOM 5940 N N . VAL A 1 751 ? 8.430 12.862 -25.781 1.00 98.88 751 VAL A N 1
ATOM 5941 C CA . VAL A 1 751 ? 9.374 13.655 -26.581 1.00 98.88 751 VAL A CA 1
ATOM 5942 C C . VAL A 1 751 ? 10.551 14.139 -25.730 1.00 98.88 751 VAL A C 1
ATOM 5944 O O . VAL A 1 751 ? 11.695 14.073 -26.186 1.00 98.88 751 VAL A O 1
ATOM 5947 N N . TYR A 1 752 ? 10.303 14.607 -24.507 1.00 98.88 752 TYR A N 1
ATOM 5948 C CA . TYR A 1 752 ? 11.354 15.051 -23.593 1.00 98.88 752 TYR A CA 1
ATOM 5949 C C . TYR A 1 752 ? 12.240 13.891 -23.122 1.00 98.88 752 TYR A C 1
ATOM 5951 O O . TYR A 1 752 ? 13.455 14.057 -23.024 1.00 98.88 752 TYR A O 1
ATOM 5959 N N . ASP A 1 753 ? 11.674 12.707 -22.890 1.00 98.75 753 ASP A N 1
ATOM 5960 C CA . ASP A 1 753 ? 12.456 11.510 -22.560 1.00 98.75 753 ASP A CA 1
ATOM 5961 C C . ASP A 1 753 ? 13.337 11.105 -23.760 1.00 98.75 753 ASP A C 1
ATOM 5963 O O . ASP A 1 753 ? 14.540 10.871 -23.638 1.00 98.75 753 ASP A O 1
ATOM 5967 N N . ALA A 1 754 ? 12.798 11.179 -24.983 1.00 98.75 754 ALA A N 1
ATOM 5968 C CA . ALA A 1 754 ? 13.569 10.911 -26.197 1.00 98.75 754 ALA A CA 1
ATOM 5969 C C . ALA A 1 754 ? 14.686 11.944 -26.428 1.00 98.75 754 ALA A C 1
ATOM 5971 O O . ALA A 1 754 ? 15.768 11.594 -26.903 1.00 98.75 754 ALA A O 1
ATOM 5972 N N . ASN A 1 755 ? 14.456 13.213 -26.077 1.00 98.50 755 ASN A N 1
ATOM 5973 C CA . ASN A 1 755 ? 15.475 14.260 -26.146 1.00 98.50 755 ASN A CA 1
ATOM 5974 C C . ASN A 1 755 ? 16.625 14.016 -25.163 1.00 98.50 755 ASN A C 1
ATOM 5976 O O . ASN A 1 755 ? 17.773 14.278 -25.532 1.00 98.50 755 ASN A O 1
ATOM 5980 N N . PHE A 1 756 ? 16.337 13.488 -23.965 1.00 98.31 756 PHE A N 1
ATOM 5981 C CA . PHE A 1 756 ? 17.370 13.077 -23.014 1.00 98.31 756 PHE A CA 1
ATOM 5982 C C . PHE A 1 756 ? 18.314 12.070 -23.669 1.00 98.31 756 PHE A C 1
ATOM 5984 O O . PHE A 1 756 ? 19.520 12.305 -23.769 1.00 98.31 756 PHE A O 1
ATOM 5991 N N . TYR A 1 757 ? 17.762 10.977 -24.202 1.00 97.94 757 TYR A N 1
ATOM 5992 C CA . TYR A 1 757 ? 18.578 9.918 -24.791 1.00 97.94 757 TYR A CA 1
ATOM 5993 C C . TYR A 1 757 ? 19.260 10.322 -26.089 1.00 97.94 757 TYR A C 1
ATOM 5995 O O . TYR A 1 757 ? 20.395 9.911 -26.302 1.00 97.94 757 TYR A O 1
ATOM 6003 N N . ALA A 1 758 ? 18.647 11.174 -26.913 1.00 96.88 758 ALA A N 1
ATOM 6004 C CA . ALA A 1 758 ? 19.293 11.704 -28.112 1.00 96.88 758 ALA A CA 1
ATOM 6005 C C . ALA A 1 758 ? 20.607 12.450 -27.808 1.00 96.88 758 ALA A C 1
ATOM 6007 O O . ALA A 1 758 ? 21.502 12.461 -28.650 1.00 96.88 758 ALA A O 1
ATOM 6008 N N . GLN A 1 759 ? 20.730 13.056 -26.619 1.00 95.31 759 GLN A N 1
ATOM 6009 C CA . GLN A 1 759 ? 21.986 13.645 -26.145 1.00 95.31 759 GLN A CA 1
ATOM 6010 C C . GLN A 1 759 ? 22.833 12.654 -25.338 1.00 95.31 759 GLN A C 1
A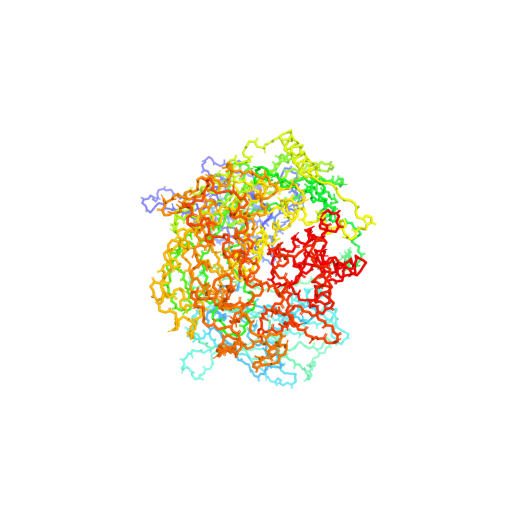TOM 6012 O O . GLN A 1 759 ? 24.055 12.703 -25.409 1.00 95.31 759 GLN A O 1
ATOM 6017 N N . TRP A 1 760 ? 22.231 11.739 -24.578 1.00 95.00 760 TRP A N 1
ATOM 6018 C CA . TRP A 1 760 ? 22.967 10.811 -23.712 1.00 95.00 760 TRP A CA 1
ATOM 6019 C C . TRP A 1 760 ? 23.777 9.757 -24.484 1.00 95.00 760 TRP A C 1
ATOM 6021 O O . TRP A 1 760 ? 24.906 9.437 -24.091 1.00 95.00 760 TRP A O 1
ATOM 6031 N N . ILE A 1 761 ? 23.225 9.235 -25.585 1.00 95.50 761 ILE A N 1
ATOM 6032 C CA . ILE A 1 761 ? 23.857 8.207 -26.426 1.00 95.50 761 ILE A CA 1
ATOM 6033 C C . ILE A 1 761 ? 24.976 8.774 -27.308 1.00 95.50 761 ILE A C 1
ATOM 6035 O O . ILE A 1 761 ? 25.025 9.965 -27.609 1.00 95.50 761 ILE A O 1
ATOM 6039 N N . GLU A 1 762 ? 25.867 7.902 -27.774 1.00 94.38 762 GLU A N 1
ATOM 6040 C CA . GLU A 1 762 ? 26.975 8.250 -28.660 1.00 94.38 762 GLU A CA 1
ATOM 6041 C C . GLU A 1 762 ? 26.894 7.511 -29.993 1.00 94.38 762 GLU A C 1
ATOM 6043 O O . GLU A 1 762 ? 26.680 6.300 -30.036 1.00 94.38 762 GLU A O 1
ATOM 6048 N N . LYS A 1 763 ? 27.141 8.236 -31.088 1.00 95.38 763 LYS A N 1
ATOM 6049 C CA . LYS A 1 763 ? 27.273 7.668 -32.433 1.00 95.38 763 LYS A CA 1
ATOM 6050 C C . LYS A 1 763 ? 28.698 7.148 -32.642 1.00 95.38 763 LYS A C 1
ATOM 6052 O O . LYS A 1 763 ? 29.651 7.927 -32.596 1.00 95.38 763 LYS A O 1
ATOM 6057 N N . LYS A 1 764 ? 28.849 5.849 -32.901 1.00 95.06 764 LYS A N 1
ATOM 6058 C CA . LYS A 1 764 ? 30.133 5.177 -33.179 1.00 95.06 764 LYS A CA 1
ATOM 6059 C C . LYS A 1 764 ? 30.031 4.336 -34.446 1.00 95.06 764 LYS A C 1
ATOM 6061 O O . LYS A 1 764 ? 28.935 3.962 -34.845 1.00 95.06 764 LYS A O 1
ATOM 6066 N N . GLY A 1 765 ? 31.157 4.018 -35.078 1.00 94.69 765 GLY A N 1
ATOM 6067 C CA . GLY A 1 765 ? 31.172 3.027 -36.154 1.00 94.69 765 GLY A CA 1
ATOM 6068 C C . GLY A 1 765 ? 30.752 1.644 -35.648 1.00 94.69 765 GLY A C 1
ATOM 6069 O O . GLY A 1 765 ? 30.797 1.373 -34.444 1.00 94.69 765 GLY A O 1
ATOM 6070 N N . LEU A 1 766 ? 30.347 0.769 -36.571 1.00 91.88 766 LEU A N 1
ATOM 6071 C CA . LEU A 1 766 ? 29.979 -0.603 -36.222 1.00 91.88 766 LEU A CA 1
ATOM 6072 C C . LEU A 1 766 ? 31.108 -1.320 -35.483 1.00 91.88 766 LEU A C 1
ATOM 6074 O O . LEU A 1 766 ? 32.300 -1.096 -35.716 1.00 91.88 766 LEU A O 1
ATOM 6078 N N . ARG A 1 767 ? 30.697 -2.242 -34.617 1.00 88.31 767 ARG A N 1
ATOM 6079 C CA . ARG A 1 767 ? 31.602 -3.123 -33.897 1.00 88.31 767 ARG A CA 1
ATOM 6080 C C . ARG A 1 767 ? 32.514 -3.897 -34.865 1.00 88.31 767 ARG A C 1
ATOM 6082 O O . ARG A 1 767 ? 32.043 -4.446 -35.858 1.00 88.31 767 ARG A O 1
ATOM 6089 N N . ILE A 1 768 ? 33.813 -3.978 -34.562 1.00 87.81 768 ILE A N 1
ATOM 6090 C CA . ILE A 1 768 ? 34.827 -4.555 -35.474 1.00 87.81 768 ILE A CA 1
ATOM 6091 C C . ILE A 1 768 ? 35.087 -6.070 -35.303 1.00 87.81 768 ILE A C 1
ATOM 6093 O O . ILE A 1 768 ? 35.874 -6.633 -36.066 1.00 87.81 768 ILE A O 1
ATOM 6097 N N . ASP A 1 769 ? 34.477 -6.734 -34.313 1.00 79.75 769 ASP A N 1
ATOM 6098 C CA . ASP A 1 769 ? 34.610 -8.180 -34.061 1.00 79.75 769 ASP A CA 1
ATOM 6099 C C . ASP A 1 769 ? 33.340 -8.815 -33.469 1.00 79.75 769 ASP A C 1
ATOM 6101 O O . ASP A 1 769 ? 32.487 -8.113 -32.936 1.00 79.75 769 ASP A O 1
ATOM 6105 N N . ASP A 1 770 ? 33.268 -10.150 -33.493 1.00 66.75 770 ASP A N 1
ATOM 6106 C CA . ASP A 1 770 ? 32.237 -10.948 -32.801 1.00 66.75 770 ASP A CA 1
ATOM 6107 C C . ASP A 1 770 ? 32.733 -11.491 -31.435 1.00 66.75 770 ASP A C 1
ATOM 6109 O O . ASP A 1 770 ? 32.037 -12.237 -30.746 1.00 66.75 770 ASP A O 1
ATOM 6113 N N . GLU A 1 771 ? 33.968 -11.169 -31.021 1.00 61.41 771 GLU A N 1
ATOM 6114 C CA . GLU A 1 771 ? 34.588 -11.724 -29.811 1.00 61.41 771 GLU A CA 1
ATOM 6115 C C . GLU A 1 771 ? 34.284 -10.858 -28.587 1.00 61.41 771 GLU A C 1
ATOM 6117 O O . GLU A 1 771 ? 34.984 -9.896 -28.299 1.00 61.41 771 GLU A O 1
ATOM 6122 N N . TYR A 1 772 ? 33.270 -11.197 -27.794 1.00 58.97 772 TYR A N 1
ATOM 6123 C CA . TYR A 1 772 ? 32.970 -10.490 -26.541 1.00 58.97 772 TYR A CA 1
ATOM 6124 C C . TYR A 1 772 ? 34.115 -10.607 -25.521 1.00 58.97 772 TYR A C 1
ATOM 6126 O O . TYR A 1 772 ? 34.430 -11.696 -25.029 1.00 58.97 772 TYR A O 1
ATOM 6134 N N . ILE A 1 773 ? 34.732 -9.469 -25.165 1.00 53.06 773 ILE A N 1
ATOM 6135 C CA . ILE A 1 773 ? 35.721 -9.423 -24.085 1.00 53.06 773 ILE A CA 1
ATOM 6136 C C . ILE A 1 773 ? 34.914 -9.431 -22.790 1.00 53.06 773 ILE A C 1
ATOM 6138 O O . ILE A 1 773 ? 34.245 -8.459 -22.451 1.00 53.06 773 ILE A O 1
ATOM 6142 N N . LYS A 1 774 ? 34.980 -10.553 -22.072 1.00 53.19 774 LYS A N 1
ATOM 6143 C CA . LYS A 1 774 ? 34.318 -10.779 -20.779 1.00 53.19 774 LYS A CA 1
ATOM 6144 C C . LYS A 1 774 ? 35.077 -10.077 -19.642 1.00 53.19 774 LYS A C 1
ATOM 6146 O O . LYS A 1 774 ? 35.389 -10.703 -18.626 1.00 53.19 774 LYS A O 1
ATOM 6151 N N . ASP A 1 775 ? 35.411 -8.801 -19.823 1.00 46.81 775 ASP A N 1
ATOM 6152 C CA . ASP A 1 775 ? 36.172 -7.987 -18.870 1.00 46.81 775 ASP A CA 1
ATOM 6153 C C . ASP A 1 775 ? 35.274 -7.511 -17.724 1.00 46.81 775 ASP A C 1
ATOM 6155 O O . ASP A 1 775 ? 35.059 -6.325 -17.499 1.00 46.81 775 ASP A O 1
ATOM 6159 N N . SER A 1 776 ? 34.762 -8.447 -16.927 1.00 48.56 776 SER A N 1
ATOM 6160 C CA . SER A 1 776 ? 34.243 -8.066 -15.619 1.00 48.56 776 SER A CA 1
ATOM 6161 C C . SER A 1 776 ? 35.425 -7.854 -14.669 1.00 48.56 776 SER A C 1
ATOM 6163 O O . SER A 1 776 ? 36.179 -8.805 -14.430 1.00 48.56 776 SER A O 1
ATOM 6165 N N . PRO A 1 777 ? 35.548 -6.694 -13.991 1.00 43.53 777 PRO A N 1
ATOM 6166 C CA . PRO A 1 777 ? 36.479 -6.525 -12.872 1.00 43.53 777 PRO A CA 1
ATOM 6167 C C . PRO A 1 777 ? 36.234 -7.522 -11.718 1.00 43.53 777 PRO A C 1
ATOM 6169 O O . PRO A 1 777 ? 37.031 -7.595 -10.783 1.00 43.53 777 PRO A O 1
ATOM 6172 N N . SER A 1 778 ? 35.123 -8.272 -11.765 1.00 42.31 778 SER A N 1
ATOM 6173 C CA . SER A 1 778 ? 34.618 -9.164 -10.714 1.00 42.31 778 SER A CA 1
ATOM 6174 C C . SER A 1 778 ? 34.128 -10.546 -11.202 1.00 42.31 778 SER A C 1
ATOM 6176 O O . SER A 1 778 ? 33.588 -11.306 -10.403 1.00 42.31 778 SER A O 1
ATOM 6178 N N . GLY A 1 779 ? 34.321 -10.909 -12.478 1.00 52.81 779 GLY A N 1
ATOM 6179 C CA . GLY A 1 779 ? 33.742 -12.123 -13.087 1.00 52.81 779 GLY A CA 1
ATOM 6180 C C . GLY A 1 779 ? 32.239 -12.025 -13.427 1.00 52.81 779 GLY A C 1
ATOM 6181 O O . GLY A 1 779 ? 31.605 -10.992 -13.213 1.00 52.81 779 GLY A O 1
ATOM 6182 N N . LEU A 1 780 ? 31.658 -13.105 -13.966 1.00 51.53 780 LEU A N 1
ATOM 6183 C CA . LEU A 1 780 ? 30.274 -13.180 -14.485 1.00 51.53 780 LEU A CA 1
ATOM 6184 C C . LEU A 1 780 ? 29.147 -12.932 -13.451 1.00 51.53 780 LEU A C 1
ATOM 6186 O O . LEU A 1 780 ? 27.991 -12.933 -13.852 1.00 51.53 780 LEU A O 1
ATOM 6190 N N . ASP A 1 781 ? 29.455 -12.733 -12.161 1.00 54.16 781 ASP A N 1
ATOM 6191 C CA . ASP A 1 781 ? 28.483 -12.672 -11.048 1.00 54.16 781 ASP A CA 1
ATOM 6192 C C . ASP A 1 781 ? 28.661 -11.420 -10.136 1.00 54.16 781 ASP A C 1
ATOM 6194 O O . ASP A 1 781 ? 28.359 -11.446 -8.942 1.00 54.16 781 ASP A O 1
ATOM 6198 N N . GLY A 1 782 ? 29.217 -10.319 -10.655 1.00 49.53 782 GLY A N 1
ATOM 6199 C CA . GLY A 1 782 ? 29.751 -9.219 -9.839 1.00 49.53 782 GLY A CA 1
ATOM 6200 C C . GLY A 1 782 ? 28.831 -8.029 -9.503 1.00 49.53 782 GLY A C 1
ATOM 6201 O O . GLY A 1 782 ? 28.047 -7.563 -10.326 1.00 49.53 782 GLY A O 1
ATOM 6202 N N . HIS A 1 783 ? 29.020 -7.474 -8.296 1.00 50.97 783 HIS A N 1
ATOM 6203 C CA . HIS A 1 783 ? 28.318 -6.303 -7.734 1.00 50.97 783 HIS A CA 1
ATOM 6204 C C . HIS A 1 783 ? 29.065 -4.966 -7.841 1.00 50.97 783 HIS A C 1
ATOM 6206 O O . HIS A 1 783 ? 28.502 -3.925 -7.520 1.00 50.97 783 HIS A O 1
ATOM 6212 N N . ALA A 1 784 ? 30.349 -4.978 -8.201 1.00 52.88 784 ALA A N 1
ATOM 6213 C CA . ALA A 1 784 ? 31.174 -3.777 -8.135 1.00 52.88 784 ALA A CA 1
ATOM 6214 C C . ALA A 1 784 ? 30.876 -2.820 -9.301 1.00 52.88 784 ALA A C 1
ATOM 6216 O O . ALA A 1 784 ? 30.672 -3.262 -10.435 1.00 52.88 784 ALA A O 1
ATOM 6217 N N . LEU A 1 785 ? 30.907 -1.514 -9.018 1.00 54.06 785 LEU A N 1
ATOM 6218 C CA . LEU A 1 785 ? 30.969 -0.465 -10.034 1.00 54.06 785 LEU A CA 1
ATOM 6219 C C . LEU A 1 785 ? 32.180 -0.699 -10.943 1.00 54.06 785 LEU A C 1
ATOM 6221 O O . LEU A 1 785 ? 33.315 -0.850 -10.471 1.00 54.06 785 LEU A O 1
ATOM 6225 N N . THR A 1 786 ? 31.944 -0.695 -12.245 1.00 51.66 786 THR A N 1
ATOM 6226 C CA . THR A 1 786 ? 32.959 -0.645 -13.298 1.00 51.66 786 THR A CA 1
ATOM 6227 C C . THR A 1 786 ? 33.611 0.736 -13.253 1.00 51.66 786 THR A C 1
ATOM 6229 O O . THR A 1 786 ? 33.206 1.676 -13.914 1.00 51.66 786 THR A O 1
ATOM 6232 N N . LYS A 1 787 ? 34.651 0.891 -12.421 1.00 48.91 787 LYS A N 1
ATOM 6233 C CA . LYS A 1 787 ? 35.407 2.155 -12.259 1.00 48.91 787 LYS A CA 1
ATOM 6234 C C . LYS A 1 787 ? 36.310 2.502 -13.453 1.00 48.91 787 LYS A C 1
ATOM 6236 O O . LYS A 1 787 ? 37.214 3.327 -13.322 1.00 48.91 787 LYS A O 1
ATOM 6241 N N . LYS A 1 788 ? 36.164 1.799 -14.572 1.00 50.34 788 LYS A N 1
ATOM 6242 C CA . LYS A 1 788 ? 36.995 1.952 -15.760 1.00 50.34 788 LYS A CA 1
ATOM 6243 C C . LYS A 1 788 ? 36.114 1.876 -16.992 1.00 50.34 788 LYS A C 1
ATOM 6245 O O . LYS A 1 788 ? 35.256 1.007 -17.074 1.00 50.34 788 LYS A O 1
ATOM 6250 N N . HIS A 1 789 ? 36.435 2.745 -17.935 1.00 60.16 789 HIS A N 1
ATOM 6251 C CA . HIS A 1 789 ? 36.189 2.583 -19.354 1.00 60.16 789 HIS A CA 1
ATOM 6252 C C . HIS A 1 789 ? 36.394 1.116 -19.779 1.00 60.16 789 HIS A C 1
ATOM 6254 O O . HIS A 1 789 ? 37.468 0.548 -19.538 1.00 60.16 789 HIS A O 1
ATOM 6260 N N . SER A 1 790 ? 35.393 0.505 -20.407 1.00 65.56 790 SER A N 1
ATOM 6261 C CA . SER A 1 790 ? 35.499 -0.871 -20.882 1.00 65.56 790 SER A CA 1
ATOM 6262 C C . SER A 1 790 ? 36.415 -0.963 -22.087 1.00 65.56 790 SER A C 1
ATOM 6264 O O . SER A 1 790 ? 36.433 -0.078 -22.940 1.00 65.56 790 SER A O 1
ATOM 6266 N N . GLN A 1 791 ? 37.221 -2.020 -22.171 1.00 66.44 791 GLN A N 1
ATOM 6267 C CA . GLN A 1 791 ? 38.064 -2.214 -23.349 1.00 66.44 791 GLN A CA 1
ATOM 6268 C C . GLN A 1 791 ? 37.206 -2.318 -24.622 1.00 66.44 791 GLN A C 1
ATOM 6270 O O . GLN A 1 791 ? 37.609 -1.832 -25.673 1.00 66.44 791 GLN A O 1
ATOM 6275 N N . ASN A 1 792 ? 35.982 -2.838 -24.486 1.00 72.12 792 ASN A N 1
ATOM 6276 C CA . ASN A 1 792 ? 34.983 -2.893 -25.544 1.00 72.12 792 ASN A CA 1
ATOM 6277 C C . ASN A 1 792 ? 34.697 -1.512 -26.172 1.00 72.12 792 ASN A C 1
ATOM 6279 O O . ASN A 1 792 ? 34.762 -1.391 -27.390 1.00 72.12 792 ASN A O 1
ATOM 6283 N N . TYR A 1 793 ? 34.479 -0.452 -25.386 1.00 78.69 793 TYR A N 1
ATOM 6284 C CA . TYR A 1 793 ? 34.135 0.867 -25.941 1.00 78.69 793 TYR A CA 1
ATOM 6285 C C . TYR A 1 793 ? 35.271 1.536 -26.756 1.00 78.69 793 TYR A C 1
ATOM 6287 O O . TYR A 1 793 ? 34.989 2.069 -27.820 1.00 78.69 793 TYR A O 1
ATOM 6295 N N . THR A 1 794 ? 36.550 1.466 -26.345 1.00 74.38 794 THR A N 1
ATOM 6296 C CA . THR A 1 794 ? 37.674 2.075 -27.123 1.00 74.38 794 THR A CA 1
ATOM 6297 C C . THR A 1 794 ? 38.139 1.159 -28.243 1.00 74.38 794 THR A C 1
ATOM 6299 O O . THR A 1 794 ? 38.446 1.633 -29.335 1.00 74.38 794 THR A O 1
ATOM 6302 N N . ASP A 1 795 ? 38.263 -0.143 -27.976 1.00 78.62 795 ASP A N 1
ATOM 6303 C CA . ASP A 1 795 ? 38.963 -1.031 -28.904 1.00 78.62 795 ASP A CA 1
ATOM 6304 C C . ASP A 1 795 ? 38.030 -1.594 -29.976 1.00 78.62 795 ASP A C 1
ATOM 6306 O O . ASP A 1 795 ? 38.524 -2.025 -31.018 1.00 78.62 795 ASP A O 1
ATOM 6310 N N . LYS A 1 796 ? 36.707 -1.609 -29.741 1.00 84.62 796 LYS A N 1
ATOM 6311 C CA . LYS A 1 796 ? 35.764 -2.311 -30.624 1.00 84.62 796 LYS A CA 1
ATOM 6312 C C . LYS A 1 796 ? 34.772 -1.443 -31.364 1.00 84.62 796 LYS A C 1
ATOM 6314 O O . LYS A 1 796 ? 34.304 -1.870 -32.416 1.00 84.62 796 LYS A O 1
ATOM 6319 N N . TYR A 1 797 ? 34.470 -0.264 -30.839 1.00 90.44 797 TYR A N 1
ATOM 6320 C CA . TYR A 1 797 ? 33.594 0.704 -31.485 1.00 90.44 797 TYR A CA 1
ATOM 6321 C C . TYR A 1 797 ? 34.448 1.885 -31.952 1.00 90.44 797 TYR A C 1
ATOM 6323 O O . TYR A 1 797 ? 34.793 2.749 -31.144 1.00 90.44 797 TYR A O 1
ATOM 6331 N N . PRO A 1 798 ? 34.865 1.918 -33.231 1.00 92.38 798 PRO A N 1
ATOM 6332 C CA . PRO A 1 798 ? 35.675 3.014 -33.738 1.00 92.38 798 PRO A CA 1
ATOM 6333 C C . PRO A 1 798 ? 34.886 4.328 -33.714 1.00 92.38 798 PRO A C 1
ATOM 6335 O O . PRO A 1 798 ? 33.658 4.340 -33.798 1.00 92.38 798 PRO A O 1
ATOM 6338 N N . GLU A 1 799 ? 35.594 5.455 -33.641 1.00 92.62 799 GLU A N 1
ATOM 6339 C CA . GLU A 1 799 ? 34.960 6.765 -33.812 1.00 92.62 799 GLU A CA 1
ATOM 6340 C C . GLU A 1 799 ? 34.257 6.844 -35.168 1.00 92.62 799 GLU A C 1
ATOM 6342 O O . GLU A 1 799 ? 34.830 6.460 -36.190 1.00 92.62 799 GLU A O 1
ATOM 6347 N N . TYR A 1 800 ? 33.026 7.358 -35.174 1.00 93.88 800 TYR A N 1
ATOM 6348 C CA . TYR A 1 800 ? 32.281 7.561 -36.409 1.00 93.88 800 TYR A CA 1
ATOM 6349 C C . TYR A 1 800 ? 32.953 8.630 -37.277 1.00 93.88 800 TYR A C 1
ATOM 6351 O O . TYR A 1 800 ? 33.328 9.708 -36.805 1.00 93.88 800 TYR A O 1
ATOM 6359 N N . THR A 1 801 ? 33.055 8.350 -38.571 1.00 93.69 801 THR A N 1
ATOM 6360 C CA . THR A 1 801 ? 33.524 9.294 -39.584 1.00 93.69 801 THR A CA 1
ATOM 6361 C C . THR A 1 801 ? 32.565 9.294 -40.774 1.00 93.69 801 THR A C 1
ATOM 6363 O O . THR A 1 801 ? 31.946 8.280 -41.078 1.00 93.69 801 THR A O 1
ATOM 6366 N N . GLU A 1 802 ? 32.418 10.430 -41.466 1.00 91.69 802 GLU A N 1
ATOM 6367 C CA . GLU A 1 802 ? 31.438 10.580 -42.562 1.00 91.69 802 GLU A CA 1
ATOM 6368 C C . GLU A 1 802 ? 31.612 9.558 -43.706 1.00 91.69 802 GLU A C 1
ATOM 6370 O O . GLU A 1 802 ? 30.665 9.282 -44.438 1.00 91.69 802 GLU A O 1
ATOM 6375 N N . ASP A 1 803 ? 32.807 8.986 -43.883 1.00 92.75 803 ASP A N 1
ATOM 6376 C CA . ASP A 1 803 ? 33.088 7.945 -44.877 1.00 92.75 803 ASP A CA 1
ATOM 6377 C C . ASP A 1 803 ? 32.519 6.565 -44.518 1.00 92.75 803 ASP A C 1
ATOM 6379 O O . ASP A 1 803 ? 32.438 5.715 -45.406 1.00 92.75 803 ASP A O 1
ATOM 6383 N N . MET A 1 804 ? 32.090 6.355 -43.270 1.00 92.06 804 MET A N 1
ATOM 6384 C CA . MET A 1 804 ? 31.392 5.138 -42.843 1.00 92.06 804 MET A CA 1
ATOM 6385 C C . MET A 1 804 ? 29.946 5.080 -43.362 1.00 92.06 804 MET A C 1
ATOM 6387 O O . MET A 1 804 ? 29.368 4.001 -43.409 1.00 92.06 804 MET A O 1
ATOM 6391 N N . GLY A 1 805 ? 29.361 6.198 -43.811 1.00 91.81 805 GLY A N 1
ATOM 6392 C CA . GLY A 1 805 ? 27.989 6.215 -44.330 1.00 91.81 805 GLY A CA 1
ATOM 6393 C C . GLY A 1 805 ? 26.985 5.686 -43.301 1.00 91.81 805 GLY A C 1
ATOM 6394 O O . GLY A 1 805 ? 26.937 6.208 -42.191 1.00 91.81 805 GLY A O 1
ATOM 6395 N N . ASP A 1 806 ? 26.233 4.646 -43.670 1.00 90.62 806 ASP A N 1
ATOM 6396 C CA . ASP A 1 806 ? 25.229 3.988 -42.816 1.00 90.62 806 ASP A CA 1
ATOM 6397 C C . ASP A 1 806 ? 25.835 2.878 -41.919 1.00 90.62 806 ASP A C 1
ATOM 6399 O O . ASP A 1 806 ? 25.125 2.232 -41.153 1.00 90.62 806 ASP A O 1
ATOM 6403 N N . ASP A 1 807 ? 27.156 2.649 -41.973 1.00 93.31 807 ASP A N 1
ATOM 6404 C CA . ASP A 1 807 ? 27.847 1.646 -41.150 1.00 93.31 807 ASP A CA 1
ATOM 6405 C C . ASP A 1 807 ? 28.195 2.214 -39.754 1.00 93.31 807 ASP A C 1
ATOM 6407 O O . ASP A 1 807 ? 29.366 2.361 -39.379 1.00 93.31 807 ASP A O 1
ATOM 6411 N N . TYR A 1 808 ? 27.174 2.514 -38.947 1.00 96.44 808 TYR A N 1
ATOM 6412 C CA . TYR A 1 808 ? 27.321 2.976 -37.559 1.00 96.44 808 TYR A CA 1
ATOM 6413 C C . TYR A 1 808 ? 26.279 2.383 -36.610 1.00 96.44 808 TYR A C 1
ATOM 6415 O O . TYR A 1 808 ? 25.311 1.749 -37.018 1.00 96.44 808 TYR A O 1
ATOM 6423 N N . CYS A 1 809 ? 26.488 2.610 -35.315 1.00 96.94 809 CYS A N 1
ATOM 6424 C CA . CYS A 1 809 ? 25.529 2.295 -34.268 1.00 96.94 809 CYS A CA 1
ATOM 6425 C C . CYS A 1 809 ? 25.525 3.354 -33.158 1.00 96.94 809 CYS A C 1
ATOM 6427 O O . CYS A 1 809 ? 26.478 4.129 -33.015 1.00 96.94 809 CYS A O 1
ATOM 6429 N N . TYR A 1 810 ? 24.469 3.351 -32.347 1.00 97.94 810 TYR A N 1
ATOM 6430 C CA . TYR A 1 810 ? 24.407 4.105 -31.099 1.00 97.94 810 TYR A CA 1
ATOM 6431 C C . TYR A 1 810 ? 24.748 3.223 -29.901 1.00 97.94 810 TYR A C 1
ATOM 6433 O O . TYR A 1 810 ? 24.164 2.153 -29.719 1.00 97.94 810 TYR A O 1
ATOM 6441 N N . VAL A 1 811 ? 25.674 3.706 -29.073 1.00 94.88 811 VAL A N 1
ATOM 6442 C CA . VAL A 1 811 ? 26.145 3.065 -27.837 1.00 94.88 811 VAL A CA 1
ATOM 6443 C C . VAL A 1 811 ? 26.021 4.025 -26.657 1.00 94.88 811 VAL A C 1
ATOM 6445 O O . VAL A 1 811 ? 25.903 5.234 -26.852 1.00 94.88 811 VAL A O 1
ATOM 6448 N N . LEU A 1 812 ? 26.047 3.513 -25.427 1.00 92.75 812 LEU A N 1
ATOM 6449 C CA . LEU A 1 812 ? 25.939 4.347 -24.224 1.00 92.75 812 LEU A CA 1
ATOM 6450 C C . LEU A 1 812 ? 26.530 3.674 -22.983 1.00 92.75 812 LEU A C 1
ATOM 6452 O O . LEU A 1 812 ? 26.672 2.450 -22.930 1.00 92.75 812 LEU A O 1
ATOM 6456 N N . TYR A 1 813 ? 26.807 4.478 -21.956 1.00 89.62 813 TYR A N 1
ATOM 6457 C CA . TYR A 1 813 ? 27.004 3.995 -20.590 1.00 89.62 813 TYR A CA 1
ATOM 6458 C C . TYR A 1 813 ? 25.843 4.403 -19.684 1.00 89.62 813 TYR A C 1
ATOM 6460 O O . TYR A 1 813 ? 25.399 5.547 -19.720 1.00 89.62 813 TYR A O 1
ATOM 6468 N N . ASP A 1 814 ? 25.383 3.473 -18.846 1.00 90.50 814 ASP A N 1
ATOM 6469 C CA . ASP A 1 814 ? 24.323 3.723 -17.863 1.00 90.50 814 ASP A CA 1
ATOM 6470 C C . ASP A 1 814 ? 24.286 2.657 -16.762 1.00 90.50 814 ASP A C 1
ATOM 6472 O O . ASP A 1 814 ? 24.892 1.593 -16.886 1.00 90.50 814 ASP A O 1
ATOM 6476 N N . GLY A 1 815 ? 23.527 2.879 -15.694 1.00 87.06 815 GLY A N 1
ATOM 6477 C CA . GLY A 1 815 ? 23.272 1.845 -14.698 1.00 87.06 815 GLY A CA 1
ATOM 6478 C C . GLY A 1 815 ? 22.253 0.825 -15.191 1.00 87.06 815 GLY A C 1
ATOM 6479 O O . GLY A 1 815 ? 21.076 1.138 -15.329 1.00 87.06 815 GLY A O 1
ATOM 6480 N N . SER A 1 816 ? 22.669 -0.436 -15.352 1.00 86.06 816 SER A N 1
ATOM 6481 C CA . SER A 1 816 ? 21.723 -1.545 -15.553 1.00 86.06 816 SER A CA 1
ATOM 6482 C C . SER A 1 816 ? 20.803 -1.748 -14.340 1.00 86.06 816 SER A C 1
ATOM 6484 O O . SER A 1 816 ? 19.696 -2.242 -14.476 1.00 86.06 816 SER A O 1
ATOM 6486 N N . GLN A 1 817 ? 21.270 -1.385 -13.145 1.00 84.62 817 GLN A N 1
ATOM 6487 C CA . GLN A 1 817 ? 20.578 -1.483 -11.857 1.00 84.62 817 GLN A CA 1
ATOM 6488 C C . GLN A 1 817 ? 21.186 -0.510 -10.829 1.00 84.62 817 GLN A C 1
ATOM 6490 O O . GLN A 1 817 ? 22.178 0.171 -11.091 1.00 84.62 817 GLN A O 1
ATOM 6495 N N . GLU A 1 818 ? 20.635 -0.487 -9.613 1.00 85.62 818 GLU A N 1
ATOM 6496 C CA . GLU A 1 818 ? 21.055 0.424 -8.539 1.00 85.62 818 GLU A CA 1
ATOM 6497 C C . GLU A 1 818 ? 22.547 0.277 -8.218 1.00 85.62 818 GLU A C 1
ATOM 6499 O O . GLU A 1 818 ? 23.034 -0.818 -7.911 1.00 85.62 818 GLU A O 1
ATOM 6504 N N . GLY A 1 819 ? 23.278 1.392 -8.288 1.00 81.06 819 GLY A N 1
ATOM 6505 C CA . GLY A 1 819 ? 24.707 1.439 -7.983 1.00 81.06 819 GLY A CA 1
ATOM 6506 C C . GLY A 1 819 ? 25.589 0.688 -8.986 1.00 81.06 819 GLY A C 1
ATOM 6507 O O . GLY A 1 819 ? 26.675 0.238 -8.616 1.00 81.06 819 GLY A O 1
ATOM 6508 N N . SER A 1 820 ? 25.135 0.527 -10.232 1.00 81.25 820 SER A N 1
ATOM 6509 C CA . SER A 1 820 ? 25.934 0.019 -11.361 1.00 81.25 820 SER A CA 1
ATOM 6510 C C . SER A 1 820 ? 26.205 1.123 -12.387 1.00 81.25 820 SER A C 1
ATOM 6512 O O . SER A 1 820 ? 25.607 2.189 -12.302 1.00 81.25 820 SER A O 1
ATOM 6514 N N . PHE A 1 821 ? 27.144 0.904 -13.310 1.00 82.94 821 PHE A N 1
ATOM 6515 C CA . PHE A 1 821 ? 27.355 1.804 -14.446 1.00 82.94 821 PHE A CA 1
ATOM 6516 C C . PHE A 1 821 ? 28.139 1.088 -15.543 1.00 82.94 821 PHE A C 1
ATOM 6518 O O . PHE A 1 821 ? 29.351 0.895 -15.439 1.00 82.94 821 PHE A O 1
ATOM 6525 N N . ASP A 1 822 ? 27.428 0.628 -16.555 1.00 84.25 822 ASP A N 1
ATOM 6526 C CA . ASP A 1 822 ? 27.831 -0.420 -17.475 1.00 84.25 822 ASP A CA 1
ATOM 6527 C C . ASP A 1 822 ? 27.747 0.064 -18.924 1.00 84.25 822 ASP A C 1
ATOM 6529 O O . ASP A 1 822 ? 26.977 0.970 -19.231 1.00 84.25 822 ASP A O 1
ATOM 6533 N N . PHE A 1 823 ? 28.520 -0.549 -19.824 1.00 88.88 823 PHE A N 1
ATOM 6534 C CA . PHE A 1 823 ? 28.449 -0.250 -21.254 1.00 88.88 823 PHE A CA 1
ATOM 6535 C C . PHE A 1 823 ? 27.355 -1.068 -21.941 1.00 88.88 823 PHE A C 1
ATOM 6537 O O . PHE A 1 823 ? 27.308 -2.291 -21.772 1.00 88.88 823 PHE A O 1
ATOM 6544 N N . ASN A 1 824 ? 26.504 -0.401 -22.720 1.00 91.94 824 ASN A N 1
ATOM 6545 C CA . ASN A 1 824 ? 25.363 -0.978 -23.438 1.00 91.94 824 ASN A CA 1
ATOM 6546 C C . ASN A 1 824 ? 24.483 -1.899 -22.564 1.00 91.94 824 ASN A C 1
ATOM 6548 O O . ASN A 1 824 ? 24.313 -3.082 -22.877 1.00 91.94 824 ASN A O 1
ATOM 6552 N N . PRO A 1 825 ? 23.949 -1.410 -21.429 1.00 92.06 825 PRO A N 1
ATOM 6553 C CA . PRO A 1 825 ? 22.993 -2.168 -20.632 1.00 92.06 825 PRO A CA 1
ATOM 6554 C C . PRO A 1 825 ? 21.703 -2.400 -21.429 1.00 92.06 825 PRO A C 1
ATOM 6556 O O . PRO A 1 825 ? 21.057 -1.442 -21.856 1.00 92.06 825 PRO A O 1
ATOM 6559 N N . SER A 1 826 ? 21.308 -3.667 -21.605 1.00 92.81 826 SER A N 1
ATOM 6560 C CA . SER A 1 826 ? 20.194 -4.043 -22.497 1.00 92.81 826 SER A CA 1
ATOM 6561 C C . SER A 1 826 ? 18.860 -3.431 -22.076 1.00 92.81 826 SER A C 1
ATOM 6563 O O . SER A 1 826 ? 18.051 -3.067 -22.922 1.00 92.81 826 SER A O 1
ATOM 6565 N N . VAL A 1 827 ? 18.640 -3.274 -20.769 1.00 93.69 827 VAL A N 1
ATOM 6566 C CA . VAL A 1 827 ? 17.462 -2.595 -20.211 1.00 93.69 827 VAL A CA 1
ATOM 6567 C C . VAL A 1 827 ? 17.316 -1.161 -20.730 1.00 93.69 827 VAL A C 1
ATOM 6569 O O . VAL A 1 827 ? 16.202 -0.740 -21.033 1.00 93.69 827 VAL A O 1
ATOM 6572 N N . ILE A 1 828 ? 18.423 -0.430 -20.897 1.00 96.06 828 ILE A N 1
ATOM 6573 C CA . ILE A 1 828 ? 18.391 0.939 -21.423 1.00 96.06 828 ILE A CA 1
ATOM 6574 C C . ILE A 1 828 ? 18.255 0.918 -22.931 1.00 96.06 828 ILE A C 1
ATOM 6576 O O . ILE A 1 828 ? 17.356 1.560 -23.458 1.00 96.06 828 ILE A O 1
ATOM 6580 N N . THR A 1 829 ? 19.112 0.176 -23.636 1.00 97.31 829 THR A N 1
ATOM 6581 C CA . THR A 1 829 ? 19.093 0.187 -25.106 1.00 97.31 829 THR A CA 1
ATOM 6582 C C . THR A 1 829 ? 17.751 -0.302 -25.643 1.00 97.31 829 THR A C 1
ATOM 6584 O O . THR A 1 829 ? 17.205 0.297 -26.567 1.00 97.31 829 THR A O 1
ATOM 6587 N N . GLY A 1 830 ? 17.156 -1.310 -24.999 1.00 97.50 830 GLY A N 1
ATOM 6588 C CA . GLY A 1 830 ? 15.818 -1.775 -25.330 1.00 97.50 830 GLY A CA 1
ATOM 6589 C C . GLY A 1 830 ? 14.711 -0.780 -24.979 1.00 97.50 830 GLY A C 1
ATOM 6590 O O . GLY A 1 830 ? 13.806 -0.584 -25.782 1.00 97.50 830 GLY A O 1
ATOM 6591 N N . GLY A 1 831 ? 14.788 -0.112 -23.824 1.00 97.94 831 GLY A N 1
ATOM 6592 C CA . GLY A 1 831 ? 13.824 0.926 -23.446 1.00 97.94 831 GLY A CA 1
ATOM 6593 C C . GLY A 1 831 ? 13.870 2.151 -24.367 1.00 97.94 831 GLY A C 1
ATOM 6594 O O . GLY A 1 831 ? 12.825 2.635 -24.793 1.00 97.94 831 GLY A O 1
ATOM 6595 N N . VAL A 1 832 ? 15.071 2.604 -24.742 1.00 98.69 832 VAL A N 1
ATOM 6596 C CA . VAL A 1 832 ? 15.270 3.694 -25.711 1.00 98.69 832 VAL A CA 1
ATOM 6597 C C . VAL A 1 832 ? 14.702 3.307 -27.066 1.00 98.69 832 VAL A C 1
ATOM 6599 O O . VAL A 1 832 ? 13.962 4.089 -27.656 1.00 98.69 832 VAL A O 1
ATOM 6602 N N . LYS A 1 833 ? 14.994 2.095 -27.550 1.00 98.50 833 LYS A N 1
ATOM 6603 C CA . LYS A 1 833 ? 14.434 1.619 -28.815 1.00 98.50 833 LYS A CA 1
ATOM 6604 C C . LYS A 1 833 ? 12.904 1.597 -28.784 1.00 98.50 833 LYS A C 1
ATOM 6606 O O . LYS A 1 833 ? 12.285 2.163 -29.680 1.00 98.50 833 LYS A O 1
ATOM 6611 N N . ASN A 1 834 ? 12.310 1.071 -27.710 1.00 98.50 834 ASN A N 1
ATOM 6612 C CA . ASN A 1 834 ? 10.859 1.063 -27.513 1.00 98.50 834 ASN A CA 1
ATOM 6613 C C . ASN A 1 834 ? 10.250 2.470 -27.558 1.00 98.50 834 ASN A C 1
ATOM 6615 O O . ASN A 1 834 ? 9.203 2.678 -28.168 1.00 98.50 834 ASN A O 1
ATOM 6619 N N . LEU A 1 835 ? 10.917 3.439 -26.923 1.00 98.81 835 LEU A N 1
ATOM 6620 C CA . LEU A 1 835 ? 10.494 4.834 -26.918 1.00 98.81 835 LEU A CA 1
ATOM 6621 C C . LEU A 1 835 ? 10.519 5.446 -28.323 1.00 98.81 835 LEU A C 1
ATOM 6623 O O . LEU A 1 835 ? 9.535 6.052 -28.748 1.00 98.81 835 LEU A O 1
ATOM 6627 N N . MET A 1 836 ? 11.621 5.264 -29.053 1.00 98.81 836 MET A N 1
ATOM 6628 C CA . MET A 1 836 ? 11.760 5.795 -30.411 1.00 98.81 836 MET A CA 1
ATOM 6629 C C . MET A 1 836 ? 10.742 5.156 -31.365 1.00 98.81 836 MET A C 1
ATOM 6631 O O . MET A 1 836 ? 10.066 5.872 -32.101 1.00 98.81 836 MET A O 1
ATOM 6635 N N . GLU A 1 837 ? 10.569 3.831 -31.311 1.00 98.62 837 GLU A N 1
ATOM 6636 C CA . GLU A 1 837 ? 9.554 3.104 -32.086 1.00 98.62 837 GLU A CA 1
ATOM 6637 C C . GLU A 1 837 ? 8.137 3.580 -31.747 1.00 98.62 837 GLU A C 1
ATOM 6639 O O . GLU A 1 837 ? 7.352 3.861 -32.650 1.00 98.62 837 GLU A O 1
ATOM 6644 N N . GLY A 1 838 ? 7.830 3.782 -30.463 1.00 98.44 838 GLY A N 1
ATOM 6645 C CA . GLY A 1 838 ? 6.547 4.322 -30.019 1.00 98.44 838 GLY A CA 1
ATOM 6646 C C . GLY A 1 838 ? 6.249 5.719 -30.580 1.00 98.44 838 GLY A C 1
ATOM 6647 O O . GLY A 1 838 ? 5.153 5.969 -31.081 1.00 98.44 838 GLY A O 1
ATOM 6648 N N . LEU A 1 839 ? 7.229 6.627 -30.577 1.00 98.75 839 LEU A N 1
ATOM 6649 C CA . LEU A 1 839 ? 7.090 7.957 -31.191 1.00 98.75 839 LEU A CA 1
ATOM 6650 C C . LEU A 1 839 ? 6.891 7.880 -32.715 1.00 98.75 839 LEU A C 1
ATOM 6652 O O . LEU A 1 839 ? 6.105 8.642 -33.287 1.00 98.75 839 LEU A O 1
ATOM 6656 N N . ILE A 1 840 ? 7.566 6.938 -33.380 1.00 98.69 840 ILE A N 1
ATOM 6657 C CA . ILE A 1 840 ? 7.398 6.672 -34.815 1.00 98.69 840 ILE A CA 1
ATOM 6658 C C . ILE A 1 840 ? 5.985 6.147 -35.113 1.00 98.69 840 ILE A C 1
ATOM 6660 O O . ILE A 1 840 ? 5.372 6.604 -36.084 1.00 98.69 840 ILE A O 1
ATOM 6664 N N . GLU A 1 841 ? 5.473 5.232 -34.282 1.00 98.12 841 GLU A N 1
ATOM 6665 C CA . GLU A 1 841 ? 4.121 4.659 -34.358 1.00 98.12 841 GLU A CA 1
ATOM 6666 C C . GLU A 1 841 ? 3.028 5.727 -34.190 1.00 98.12 841 GLU A C 1
ATOM 6668 O O . GLU A 1 841 ? 2.044 5.711 -34.933 1.00 98.12 841 GLU A O 1
ATOM 6673 N N . ILE A 1 842 ? 3.206 6.679 -33.262 1.00 98.12 842 ILE A N 1
ATOM 6674 C CA . ILE A 1 842 ? 2.253 7.781 -33.017 1.00 98.12 842 ILE A CA 1
ATOM 6675 C C . ILE A 1 842 ? 2.052 8.641 -34.276 1.00 98.12 842 ILE A C 1
ATOM 6677 O O . ILE A 1 842 ? 0.918 9.028 -34.598 1.00 98.12 842 ILE A O 1
ATOM 6681 N N . GLY A 1 843 ? 3.135 8.903 -35.012 1.00 96.50 843 GLY A N 1
ATOM 6682 C CA . GLY A 1 843 ? 3.082 9.419 -36.378 1.00 96.50 843 GLY A CA 1
ATOM 6683 C C . GLY A 1 843 ? 3.877 10.703 -36.619 1.00 96.50 843 GLY A C 1
ATOM 6684 O O . GLY A 1 843 ? 3.954 11.608 -35.787 1.00 96.50 843 GLY A O 1
ATOM 6685 N N . LYS A 1 844 ? 4.433 10.805 -37.833 1.00 97.25 844 LYS A N 1
ATOM 6686 C CA . LYS A 1 844 ? 5.265 11.931 -38.294 1.00 97.25 844 LYS A CA 1
ATOM 6687 C C . LYS A 1 844 ? 4.567 13.284 -38.200 1.00 97.25 844 LYS A C 1
ATOM 6689 O O . LYS A 1 844 ? 5.227 14.300 -38.007 1.00 97.25 844 LYS A O 1
ATOM 6694 N N . GLU A 1 845 ? 3.252 13.318 -38.374 1.00 96.50 845 GLU A N 1
ATOM 6695 C CA . GLU A 1 845 ? 2.449 14.538 -38.322 1.00 96.50 845 GLU A CA 1
ATOM 6696 C C . GLU A 1 845 ? 2.427 15.205 -36.941 1.00 96.50 845 GLU A C 1
ATOM 6698 O O . GLU A 1 845 ? 2.140 16.398 -36.862 1.00 96.50 845 GLU A O 1
ATOM 6703 N N . HIS A 1 846 ? 2.747 14.455 -35.883 1.00 96.31 846 HIS A N 1
ATOM 6704 C CA . HIS A 1 846 ? 2.803 14.946 -34.507 1.00 96.31 846 HIS A CA 1
ATOM 6705 C C . HIS A 1 846 ? 4.226 15.275 -34.048 1.00 96.31 846 HIS A C 1
ATOM 6707 O O . HIS A 1 846 ? 4.409 15.889 -32.996 1.00 96.31 846 HIS A O 1
ATOM 6713 N N . ALA A 1 847 ? 5.249 14.870 -34.802 1.00 97.31 847 ALA A N 1
ATOM 6714 C CA . ALA A 1 847 ? 6.632 15.149 -34.443 1.00 97.31 847 ALA A CA 1
ATOM 6715 C C . ALA A 1 847 ? 6.876 16.670 -34.356 1.00 97.31 847 ALA A C 1
ATOM 6717 O O . ALA A 1 847 ? 6.423 17.400 -35.245 1.00 97.31 847 ALA A O 1
ATOM 6718 N N . PRO A 1 848 ? 7.641 17.163 -33.358 1.00 96.81 848 PRO A N 1
ATOM 6719 C CA . PRO A 1 848 ? 7.951 18.590 -33.238 1.00 96.81 848 PRO A CA 1
ATOM 6720 C C . PRO A 1 848 ? 8.592 19.178 -34.503 1.00 96.81 848 PRO A C 1
ATOM 6722 O O . PRO A 1 848 ? 8.404 20.349 -34.832 1.00 96.81 848 PRO A O 1
ATOM 6725 N N . SER A 1 849 ? 9.357 18.359 -35.231 1.00 97.75 849 SER A N 1
ATOM 6726 C CA . SER A 1 849 ? 9.910 18.691 -36.539 1.00 97.75 849 SER A CA 1
ATOM 6727 C C . SER A 1 849 ? 10.169 17.429 -37.366 1.00 97.75 849 SER A C 1
ATOM 6729 O O . SER A 1 849 ? 10.239 16.318 -36.839 1.00 97.75 849 SER A O 1
ATOM 6731 N N . ALA A 1 850 ? 10.363 17.605 -38.678 1.00 97.62 850 ALA A N 1
ATOM 6732 C CA . ALA A 1 850 ? 10.793 16.512 -39.552 1.00 97.62 850 ALA A CA 1
ATOM 6733 C C . ALA A 1 850 ? 12.165 15.948 -39.137 1.00 97.62 850 ALA A C 1
ATOM 6735 O O . ALA A 1 850 ? 12.342 14.737 -39.164 1.00 97.62 850 ALA A O 1
ATOM 6736 N N . GLU A 1 851 ? 13.085 16.811 -38.697 1.00 97.88 851 GLU A N 1
ATOM 6737 C CA . GLU A 1 851 ? 14.419 16.418 -38.221 1.00 97.88 851 GLU A CA 1
ATOM 6738 C C . GLU A 1 851 ? 14.341 15.567 -36.947 1.00 97.88 851 GLU A C 1
ATOM 6740 O O . GLU A 1 851 ? 15.076 14.596 -36.816 1.00 97.88 851 GLU A O 1
ATOM 6745 N N . LYS A 1 852 ? 13.422 15.884 -36.021 1.00 97.31 852 LYS A N 1
ATOM 6746 C CA . LYS A 1 852 ? 13.202 15.070 -34.815 1.00 97.31 852 LYS A CA 1
ATOM 6747 C C . LYS A 1 852 ? 12.645 13.695 -35.156 1.00 97.31 852 LYS A C 1
ATOM 6749 O O . LYS A 1 852 ? 13.136 12.707 -34.628 1.00 97.31 852 LYS A O 1
ATOM 6754 N N . TYR A 1 853 ? 11.681 13.625 -36.072 1.00 98.50 853 TYR A N 1
ATOM 6755 C CA . TYR A 1 853 ? 11.166 12.340 -36.542 1.00 98.50 853 TYR A CA 1
ATOM 6756 C C . TYR A 1 853 ? 12.262 11.491 -37.197 1.00 98.50 853 TYR A C 1
ATOM 6758 O O . TYR A 1 853 ? 12.402 10.317 -36.877 1.00 98.50 853 TYR A O 1
ATOM 6766 N N . GLU A 1 854 ? 13.066 12.091 -38.079 1.00 98.31 854 GLU A N 1
ATOM 6767 C CA . GLU A 1 854 ? 14.189 11.413 -38.738 1.00 98.31 854 GLU A CA 1
ATOM 6768 C C . GLU A 1 854 ? 15.254 10.960 -37.728 1.00 98.31 854 GLU A C 1
ATOM 6770 O O . GLU A 1 854 ? 15.773 9.859 -37.857 1.00 98.31 854 GLU A O 1
ATOM 6775 N N . MET A 1 855 ? 15.518 11.748 -36.682 1.00 98.12 855 MET A N 1
ATOM 6776 C CA . MET A 1 855 ? 16.389 11.359 -35.567 1.00 98.12 855 MET A CA 1
ATOM 6777 C C . MET A 1 855 ? 15.841 10.147 -34.803 1.00 98.12 855 MET A C 1
ATOM 6779 O O . MET A 1 855 ? 16.609 9.251 -34.470 1.00 98.12 855 MET A O 1
ATOM 6783 N N . TRP A 1 856 ? 14.536 10.089 -34.521 1.00 98.69 856 TRP A N 1
ATOM 6784 C CA . TRP A 1 856 ? 13.940 8.927 -33.852 1.00 98.69 856 TRP A CA 1
ATOM 6785 C C . TRP A 1 856 ? 14.081 7.663 -34.698 1.00 98.69 856 TRP A C 1
ATOM 6787 O O . TRP A 1 856 ? 14.472 6.626 -34.169 1.00 98.69 856 TRP A O 1
ATOM 6797 N N . GLN A 1 857 ? 13.824 7.762 -36.008 1.00 98.62 857 GLN A N 1
ATOM 6798 C CA . GLN A 1 857 ? 14.044 6.656 -36.947 1.00 98.62 857 GLN A CA 1
ATOM 6799 C C . GLN A 1 857 ? 15.510 6.221 -36.943 1.00 98.62 857 GLN A C 1
ATOM 6801 O O . GLN A 1 857 ? 15.799 5.040 -36.788 1.00 98.62 857 GLN A O 1
ATOM 6806 N N . ASP A 1 858 ? 16.427 7.186 -37.027 1.00 98.38 858 ASP A N 1
ATOM 6807 C CA . ASP A 1 858 ? 17.859 6.919 -37.046 1.00 98.38 858 ASP A CA 1
ATOM 6808 C C . ASP A 1 858 ? 18.337 6.189 -35.783 1.00 98.38 858 ASP A C 1
ATOM 6810 O O . ASP A 1 858 ? 19.083 5.213 -35.867 1.00 98.38 858 ASP A O 1
ATOM 6814 N N . ILE A 1 859 ? 17.880 6.625 -34.606 1.00 98.62 859 ILE A N 1
ATOM 6815 C CA . ILE A 1 859 ? 18.224 5.985 -33.333 1.00 98.62 859 ILE A CA 1
ATOM 6816 C C . ILE A 1 859 ? 17.601 4.589 -33.242 1.00 98.62 859 ILE A C 1
ATOM 6818 O O . ILE A 1 859 ? 18.300 3.656 -32.856 1.00 98.62 859 ILE A O 1
ATOM 6822 N N . ALA A 1 860 ? 16.324 4.419 -33.600 1.00 98.31 860 ALA A N 1
ATOM 6823 C CA . ALA A 1 860 ? 15.648 3.120 -33.539 1.00 98.31 860 ALA A CA 1
ATOM 6824 C C . ALA A 1 860 ? 16.317 2.065 -34.439 1.00 98.31 860 ALA A C 1
ATOM 6826 O O . ALA A 1 860 ? 16.454 0.906 -34.034 1.00 98.31 860 ALA A O 1
ATOM 6827 N N . ASP A 1 861 ? 16.766 2.479 -35.627 1.00 97.69 861 ASP A N 1
ATOM 6828 C CA . ASP A 1 861 ? 17.404 1.605 -36.613 1.00 97.69 861 ASP A CA 1
ATOM 6829 C C . ASP A 1 861 ? 18.857 1.251 -36.242 1.00 97.69 861 ASP A C 1
ATOM 6831 O O . ASP A 1 861 ? 19.315 0.152 -36.559 1.00 97.69 861 ASP A O 1
ATOM 6835 N N . HIS A 1 862 ? 19.578 2.148 -35.553 1.00 97.88 862 HIS A N 1
ATOM 6836 C CA . HIS A 1 862 ? 21.022 2.006 -35.314 1.00 97.88 862 HIS A CA 1
ATOM 6837 C C . HIS A 1 862 ? 21.429 1.810 -33.845 1.00 97.88 862 HIS A C 1
ATOM 6839 O O . HIS A 1 862 ? 22.610 1.585 -33.572 1.00 97.88 862 HIS A O 1
ATOM 6845 N N . ILE A 1 863 ? 20.526 1.894 -32.865 1.00 97.94 863 ILE A N 1
ATOM 6846 C CA . ILE A 1 863 ? 20.873 1.564 -31.474 1.00 97.94 863 ILE A CA 1
ATOM 6847 C C . ILE A 1 863 ? 21.205 0.077 -31.332 1.00 97.94 863 ILE A C 1
ATOM 6849 O O . ILE A 1 863 ? 20.537 -0.784 -31.905 1.00 97.94 863 ILE A O 1
ATOM 6853 N N . VAL A 1 864 ? 22.264 -0.235 -30.580 1.00 95.00 864 VAL A N 1
ATOM 6854 C CA . VAL A 1 864 ? 22.712 -1.624 -30.416 1.00 95.00 864 VAL A CA 1
ATOM 6855 C C . VAL A 1 864 ? 21.621 -2.509 -29.801 1.00 95.00 864 VAL A C 1
ATOM 6857 O O . VAL A 1 864 ? 21.007 -2.173 -28.784 1.00 95.00 864 VAL A O 1
ATOM 6860 N N . GLY A 1 865 ? 21.399 -3.665 -30.427 1.00 93.12 865 GLY A N 1
ATOM 6861 C CA . GLY A 1 865 ? 20.436 -4.662 -29.972 1.00 93.12 865 GLY A CA 1
ATOM 6862 C C . GLY A 1 865 ? 20.943 -5.515 -28.799 1.00 93.12 865 GLY A C 1
ATOM 6863 O O . GLY A 1 865 ? 22.114 -5.435 -28.414 1.00 93.12 865 GLY A O 1
ATOM 6864 N N . PRO A 1 866 ? 20.073 -6.348 -28.198 1.00 91.69 866 PRO A N 1
ATOM 6865 C CA . PRO A 1 866 ? 20.412 -7.176 -27.038 1.00 91.69 866 PRO A CA 1
ATOM 6866 C C . PRO A 1 866 ? 21.455 -8.264 -27.339 1.00 91.69 866 PRO A C 1
ATOM 6868 O O . PRO A 1 866 ? 22.025 -8.841 -26.416 1.00 91.69 866 PRO A O 1
ATOM 6871 N N . GLU A 1 867 ? 21.749 -8.546 -28.607 1.00 91.38 867 GLU A N 1
ATOM 6872 C CA . GLU A 1 867 ? 22.759 -9.511 -29.044 1.00 91.38 867 GLU A CA 1
ATOM 6873 C C . GLU A 1 867 ? 24.148 -9.161 -28.514 1.00 91.38 867 GLU A C 1
ATOM 6875 O O . GLU A 1 867 ? 24.959 -10.049 -28.248 1.00 91.38 867 GLU A O 1
ATOM 6880 N N . VAL A 1 868 ? 24.424 -7.870 -28.300 1.00 88.69 868 VAL A N 1
ATOM 6881 C CA . VAL A 1 868 ? 25.718 -7.428 -27.771 1.00 88.69 868 VAL A CA 1
ATOM 6882 C C . VAL A 1 868 ? 25.949 -7.860 -26.320 1.00 88.69 868 VAL A C 1
ATOM 6884 O O . VAL A 1 868 ? 27.076 -7.808 -25.837 1.00 88.69 868 VAL A O 1
ATOM 6887 N N . THR A 1 869 ? 24.906 -8.319 -25.624 1.00 89.69 869 THR A N 1
ATOM 6888 C CA . THR A 1 869 ? 24.985 -8.769 -24.231 1.00 89.69 869 THR A CA 1
ATOM 6889 C C . THR A 1 869 ? 24.984 -10.292 -24.099 1.00 89.69 869 THR A C 1
ATOM 6891 O O . THR A 1 869 ? 24.814 -10.805 -22.996 1.00 89.69 869 THR A O 1
ATOM 6894 N N . ILE A 1 870 ? 25.175 -11.058 -25.180 1.00 90.06 870 ILE A N 1
ATOM 6895 C CA . ILE A 1 870 ? 25.150 -12.525 -25.113 1.00 90.06 870 ILE A CA 1
ATOM 6896 C C . ILE A 1 870 ? 26.446 -13.086 -24.499 1.00 90.06 870 ILE A C 1
ATOM 6898 O O . ILE A 1 870 ? 27.558 -12.830 -24.957 1.00 90.06 870 ILE A O 1
ATOM 6902 N N . PHE A 1 871 ? 26.303 -13.930 -23.472 1.00 85.38 871 PHE A N 1
ATOM 6903 C CA . PHE A 1 871 ? 27.396 -14.653 -22.819 1.00 85.38 871 PHE A CA 1
ATOM 6904 C C . PHE A 1 871 ? 27.155 -16.162 -22.811 1.00 85.38 871 PHE A C 1
ATOM 6906 O O . PHE A 1 871 ? 26.059 -16.633 -22.524 1.00 85.38 871 PHE A O 1
ATOM 6913 N N . GLU A 1 872 ? 28.222 -16.945 -22.975 1.00 87.06 872 GLU A N 1
ATOM 6914 C CA . GLU A 1 872 ? 28.190 -18.374 -22.641 1.00 87.06 872 GLU A CA 1
ATOM 6915 C C . GLU A 1 872 ? 28.279 -18.587 -21.116 1.00 87.06 872 GLU A C 1
ATOM 6917 O O . GLU A 1 872 ? 29.251 -18.162 -20.474 1.00 87.06 872 GLU A O 1
ATOM 6922 N N . ARG A 1 873 ? 27.300 -19.302 -20.547 1.00 84.31 873 ARG A N 1
ATOM 6923 C CA . ARG A 1 873 ? 27.254 -19.763 -19.151 1.00 84.31 873 ARG A CA 1
ATOM 6924 C C . ARG A 1 873 ? 26.681 -21.180 -19.079 1.00 84.31 873 ARG A C 1
ATOM 6926 O O . ARG A 1 873 ? 25.598 -21.450 -19.586 1.00 84.31 873 ARG A O 1
ATOM 6933 N N . ASN A 1 874 ? 27.386 -22.089 -18.400 1.00 87.00 874 ASN A N 1
ATOM 6934 C CA . ASN A 1 874 ? 26.986 -23.498 -18.250 1.00 87.00 874 ASN A CA 1
ATOM 6935 C C . ASN A 1 874 ? 26.735 -24.226 -19.590 1.00 87.00 874 ASN A C 1
ATOM 6937 O O . ASN A 1 874 ? 25.859 -25.085 -19.676 1.00 87.00 874 ASN A O 1
ATOM 6941 N N . GLY A 1 875 ? 27.507 -23.887 -20.630 1.00 89.31 875 GLY A N 1
ATOM 6942 C CA . GLY A 1 875 ? 27.372 -24.474 -21.968 1.00 89.31 875 GLY A CA 1
ATOM 6943 C C . GLY A 1 875 ? 26.129 -24.018 -22.741 1.00 89.31 875 GLY A C 1
ATOM 6944 O O . GLY A 1 875 ? 25.747 -24.685 -23.698 1.00 89.31 875 GLY A O 1
ATOM 6945 N N . LYS A 1 876 ? 25.490 -22.924 -22.312 1.00 92.06 876 LYS A N 1
ATOM 6946 C CA . LYS A 1 876 ? 24.352 -22.275 -22.971 1.00 92.06 876 LYS A CA 1
ATOM 6947 C C . LYS A 1 876 ? 24.629 -20.783 -23.140 1.00 92.06 876 LYS A C 1
ATOM 6949 O O . LYS A 1 876 ? 25.272 -20.182 -22.280 1.00 92.06 876 LYS A O 1
ATOM 6954 N N . GLU A 1 877 ? 24.113 -20.190 -24.204 1.00 93.31 877 GLU A N 1
ATOM 6955 C CA . GLU A 1 877 ? 24.128 -18.739 -24.406 1.00 93.31 877 GLU A CA 1
ATOM 6956 C C . GLU A 1 877 ? 22.970 -18.085 -23.648 1.00 93.31 877 GLU A C 1
ATOM 6958 O O . GLU A 1 877 ? 21.860 -18.620 -23.623 1.00 93.31 877 GLU A O 1
ATOM 6963 N N . ILE A 1 878 ? 23.252 -16.961 -22.988 1.00 92.75 878 ILE A N 1
ATOM 6964 C CA . ILE A 1 878 ? 22.312 -16.180 -22.176 1.00 92.75 878 ILE A CA 1
ATOM 6965 C C . ILE A 1 878 ? 22.508 -14.681 -22.400 1.00 92.75 878 ILE A C 1
ATOM 6967 O O . ILE A 1 878 ? 23.610 -14.261 -22.739 1.00 92.75 878 ILE A O 1
ATOM 6971 N N . PHE A 1 879 ? 21.493 -13.871 -22.108 1.00 92.88 879 PHE A N 1
ATOM 6972 C CA . PHE A 1 879 ? 21.629 -12.417 -22.025 1.00 92.88 879 PHE A CA 1
ATOM 6973 C C . PHE A 1 879 ? 22.257 -12.010 -20.687 1.00 92.88 879 PHE A C 1
ATOM 6975 O O . PHE A 1 879 ? 21.789 -12.414 -19.620 1.00 92.88 879 PHE A O 1
ATOM 6982 N N . GLY A 1 880 ? 23.316 -11.209 -20.736 1.00 89.50 880 GLY A N 1
ATOM 6983 C CA . GLY A 1 880 ? 23.909 -10.505 -19.602 1.00 89.50 880 GLY A CA 1
ATOM 6984 C C . GLY A 1 880 ? 23.218 -9.169 -19.333 1.00 89.50 880 GLY A C 1
ATOM 6985 O O . GLY A 1 880 ? 22.337 -8.748 -20.074 1.00 89.50 880 GLY A O 1
ATOM 6986 N N . LEU A 1 881 ? 23.607 -8.501 -18.246 1.00 87.88 881 LEU A N 1
ATOM 6987 C CA . LEU A 1 881 ? 23.108 -7.164 -17.904 1.00 87.88 881 LEU A CA 1
ATOM 6988 C C . LEU A 1 881 ? 23.513 -6.112 -18.940 1.00 87.88 881 LEU A C 1
ATOM 6990 O O . LEU A 1 881 ? 22.773 -5.159 -19.170 1.00 87.88 881 LEU A O 1
ATOM 6994 N N . SER A 1 882 ? 24.696 -6.271 -19.524 1.00 88.44 882 SER A N 1
ATOM 6995 C CA . SER A 1 882 ? 25.286 -5.333 -20.470 1.00 88.44 882 SER A CA 1
ATOM 6996 C C . SER A 1 882 ? 26.372 -6.024 -21.297 1.00 88.44 882 SER A C 1
ATOM 6998 O O . SER A 1 882 ? 26.661 -7.199 -21.075 1.00 88.44 882 SER A O 1
ATOM 7000 N N . GLU A 1 883 ? 27.025 -5.309 -22.209 1.00 86.19 883 GLU A N 1
ATOM 7001 C CA . GLU A 1 883 ? 28.140 -5.859 -22.992 1.00 86.19 883 GLU A CA 1
ATOM 7002 C C . GLU A 1 883 ? 29.353 -6.258 -22.120 1.00 86.19 883 GLU A C 1
ATOM 7004 O O . GLU A 1 883 ? 30.098 -7.185 -22.442 1.00 86.19 883 GLU A O 1
ATOM 7009 N N . ASP A 1 884 ? 29.520 -5.609 -20.966 1.00 78.44 884 ASP A N 1
ATOM 7010 C CA . ASP A 1 884 ? 30.640 -5.849 -20.043 1.00 78.44 884 ASP A CA 1
ATOM 7011 C C . ASP A 1 884 ? 30.249 -6.647 -18.795 1.00 78.44 884 ASP A C 1
ATOM 7013 O O . ASP A 1 884 ? 31.111 -7.057 -18.005 1.00 78.44 884 ASP A O 1
ATOM 7017 N N . ARG A 1 885 ? 28.947 -6.855 -18.573 1.00 79.06 885 ARG A N 1
ATOM 7018 C CA . ARG A 1 885 ? 28.423 -7.450 -17.344 1.00 79.06 885 ARG A CA 1
ATOM 7019 C C . ARG A 1 885 ? 27.506 -8.625 -17.664 1.00 79.06 885 ARG A C 1
ATOM 7021 O O . ARG A 1 885 ? 26.468 -8.476 -18.296 1.00 79.06 885 ARG A O 1
ATOM 7028 N N . GLY A 1 886 ? 27.873 -9.798 -17.140 1.00 80.44 886 GLY A N 1
ATOM 7029 C CA . GLY A 1 886 ? 27.041 -11.006 -17.168 1.00 80.44 886 GLY A CA 1
ATOM 7030 C C . GLY A 1 886 ? 25.771 -10.873 -16.314 1.00 80.44 886 GLY A C 1
ATOM 7031 O O . GLY A 1 886 ? 25.251 -9.782 -16.102 1.00 80.44 886 GLY A O 1
ATOM 7032 N N . ILE A 1 887 ? 25.253 -11.982 -15.785 1.00 79.75 887 ILE A N 1
ATOM 7033 C CA . ILE A 1 887 ? 24.025 -11.951 -14.972 1.00 79.75 887 ILE A CA 1
ATOM 7034 C C . ILE A 1 887 ? 24.313 -11.751 -13.487 1.00 79.75 887 ILE A C 1
ATOM 7036 O O . ILE A 1 887 ? 25.298 -12.243 -12.939 1.00 79.75 887 ILE A O 1
ATOM 7040 N N . ARG A 1 888 ? 23.375 -11.126 -12.780 1.00 79.19 888 ARG A N 1
ATOM 7041 C CA . ARG A 1 888 ? 23.403 -11.071 -11.319 1.00 79.19 888 ARG A CA 1
ATOM 7042 C C . ARG A 1 888 ? 22.577 -12.210 -10.732 1.00 79.19 888 ARG A C 1
ATOM 7044 O O . ARG A 1 888 ? 21.411 -12.038 -10.391 1.00 79.19 888 ARG A O 1
ATOM 7051 N N . SER A 1 889 ? 23.212 -13.364 -10.545 1.00 73.31 889 SER A N 1
ATOM 7052 C CA . SER A 1 889 ? 22.567 -14.594 -10.054 1.00 73.31 889 SER A CA 1
ATOM 7053 C C . SER A 1 889 ? 21.928 -14.493 -8.657 1.00 73.31 889 SER A C 1
ATOM 7055 O O . SER A 1 889 ? 21.179 -15.386 -8.271 1.00 73.31 889 SER A O 1
ATOM 7057 N N . ILE A 1 890 ? 22.165 -13.412 -7.900 1.00 69.31 890 ILE A N 1
ATOM 7058 C CA . ILE A 1 890 ? 21.505 -13.166 -6.608 1.00 69.31 890 ILE A CA 1
ATOM 7059 C C . ILE A 1 890 ? 20.311 -12.199 -6.676 1.00 69.31 890 ILE A C 1
ATOM 7061 O O . ILE A 1 890 ? 19.660 -11.978 -5.659 1.00 69.31 890 ILE A O 1
ATOM 7065 N N . SER A 1 891 ? 19.997 -11.630 -7.842 1.00 80.25 891 SER A N 1
ATOM 7066 C CA . SER A 1 891 ? 18.953 -10.607 -8.018 1.00 80.25 891 SER A CA 1
ATOM 7067 C C . SER A 1 891 ? 17.895 -11.011 -9.040 1.00 80.25 891 SER A C 1
ATOM 7069 O O . SER A 1 891 ? 18.031 -12.033 -9.705 1.00 80.25 891 SER A O 1
ATOM 7071 N N . ALA A 1 892 ? 16.851 -10.192 -9.164 1.00 86.12 892 ALA A N 1
ATOM 7072 C CA . ALA A 1 892 ? 15.885 -10.292 -10.249 1.00 86.12 892 ALA A CA 1
ATOM 7073 C C . ALA A 1 892 ? 16.562 -10.257 -11.634 1.00 86.12 892 ALA A C 1
ATOM 7075 O O . ALA A 1 892 ? 17.661 -9.702 -11.753 1.00 86.12 892 ALA A O 1
ATOM 7076 N N . PRO A 1 893 ? 15.925 -10.838 -12.670 1.00 91.62 893 PRO A N 1
ATOM 7077 C CA . PRO A 1 893 ? 16.454 -10.885 -14.036 1.00 91.62 893 PRO A CA 1
ATOM 7078 C C . PRO A 1 893 ? 16.368 -9.518 -14.740 1.00 91.62 893 PRO A C 1
ATOM 7080 O O . PRO A 1 893 ? 15.679 -9.363 -15.740 1.00 91.62 893 PRO A O 1
ATOM 7083 N N . VAL A 1 894 ? 17.077 -8.518 -14.217 1.00 91.31 894 VAL A N 1
ATOM 7084 C CA . VAL A 1 894 ? 17.147 -7.146 -14.759 1.00 91.31 894 VAL A CA 1
ATOM 7085 C C . VAL A 1 894 ? 17.650 -7.131 -16.206 1.00 91.31 894 VAL A C 1
ATOM 7087 O O . VAL A 1 894 ? 17.177 -6.378 -17.045 1.00 91.31 894 VAL A O 1
ATOM 7090 N N . ASN A 1 895 ? 18.550 -8.056 -16.533 1.00 91.62 895 ASN A N 1
ATOM 7091 C CA . ASN A 1 895 ? 19.064 -8.282 -17.881 1.00 91.62 895 ASN A CA 1
ATOM 7092 C C . ASN A 1 895 ? 17.983 -8.648 -18.915 1.00 91.62 895 ASN A C 1
ATOM 7094 O O . ASN A 1 895 ? 18.271 -8.633 -20.105 1.00 91.62 895 ASN A O 1
ATOM 7098 N N . MET A 1 896 ? 16.769 -8.987 -18.471 1.00 95.38 896 MET A N 1
ATOM 7099 C CA . MET A 1 896 ? 15.621 -9.311 -19.318 1.00 95.38 896 MET A CA 1
ATOM 7100 C C . MET A 1 896 ? 14.594 -8.169 -19.395 1.00 95.38 896 MET A C 1
ATOM 7102 O O . MET A 1 896 ? 13.536 -8.348 -19.986 1.00 95.38 896 MET A O 1
ATOM 7106 N N . GLU A 1 897 ? 14.859 -6.987 -18.830 1.00 95.31 897 GLU A N 1
ATOM 7107 C CA . GLU A 1 897 ? 13.898 -5.867 -18.839 1.00 95.31 897 GLU A CA 1
ATOM 7108 C C . GLU A 1 897 ? 13.694 -5.239 -20.222 1.00 95.31 897 GLU A C 1
ATOM 7110 O O . GLU A 1 897 ? 12.647 -4.647 -20.469 1.00 95.31 897 GLU A O 1
ATOM 7115 N N . PHE A 1 898 ? 14.602 -5.492 -21.170 1.00 96.56 898 PHE A N 1
ATOM 7116 C CA . PHE A 1 898 ? 14.376 -5.200 -22.589 1.00 96.56 898 PHE A CA 1
ATOM 7117 C C . PHE A 1 898 ? 13.251 -6.052 -23.209 1.00 96.56 898 PHE A C 1
ATOM 7119 O O . PHE A 1 898 ? 12.641 -5.636 -24.186 1.00 96.56 898 PHE A O 1
ATOM 7126 N N . VAL A 1 899 ? 12.948 -7.227 -22.638 1.00 97.25 899 VAL A N 1
ATOM 7127 C CA . VAL A 1 899 ? 11.804 -8.075 -23.032 1.00 97.25 899 VAL A CA 1
ATOM 7128 C C . VAL A 1 899 ? 10.503 -7.501 -22.475 1.00 97.25 899 VAL A C 1
ATOM 7130 O O . VAL A 1 899 ? 9.489 -7.435 -23.167 1.00 97.25 899 VAL A O 1
ATOM 7133 N N . HIS A 1 900 ? 10.522 -7.105 -21.201 1.00 95.56 900 HIS A N 1
ATOM 7134 C CA . HIS A 1 900 ? 9.397 -6.458 -20.541 1.00 95.56 900 HIS A CA 1
ATOM 7135 C C . HIS A 1 900 ? 9.885 -5.607 -19.354 1.00 95.56 900 HIS A C 1
ATOM 7137 O O . HIS A 1 900 ? 10.505 -6.165 -18.440 1.00 95.56 900 HIS A O 1
ATOM 7143 N N . PRO A 1 901 ? 9.568 -4.301 -19.307 1.00 93.94 901 PRO A N 1
ATOM 7144 C CA . PRO A 1 901 ? 8.621 -3.588 -20.174 1.00 93.94 901 PRO A CA 1
ATOM 7145 C C . PRO A 1 901 ? 9.234 -2.996 -21.463 1.00 93.94 901 PRO A C 1
ATOM 7147 O O . PRO A 1 901 ? 8.590 -2.198 -22.133 1.00 93.94 901 PRO A O 1
ATOM 7150 N N . GLY A 1 902 ? 10.473 -3.348 -21.822 1.00 94.69 902 GLY A N 1
ATOM 7151 C CA . GLY A 1 902 ? 11.119 -2.837 -23.037 1.00 94.69 902 GLY A CA 1
ATOM 7152 C C . GLY A 1 902 ? 10.488 -3.303 -24.356 1.00 94.69 902 GLY A C 1
ATOM 7153 O O . GLY A 1 902 ? 10.746 -2.693 -25.382 1.00 94.69 902 GLY A O 1
ATOM 7154 N N . ASP A 1 903 ? 9.654 -4.347 -24.356 1.00 94.00 903 ASP A N 1
ATOM 7155 C CA . ASP A 1 903 ? 8.907 -4.837 -25.528 1.00 94.00 903 ASP A CA 1
ATOM 7156 C C . ASP A 1 903 ? 9.760 -5.178 -26.774 1.00 94.00 903 ASP A C 1
ATOM 7158 O O . ASP A 1 903 ? 9.234 -5.285 -27.876 1.00 94.00 903 ASP A O 1
ATOM 7162 N N . GLN A 1 904 ? 11.068 -5.419 -26.620 1.00 95.38 904 GLN A N 1
ATOM 7163 C CA . GLN A 1 904 ? 11.985 -5.675 -27.746 1.00 95.38 904 GLN A CA 1
ATOM 7164 C C . GLN A 1 904 ? 12.148 -7.158 -28.107 1.00 95.38 904 GLN A C 1
ATOM 7166 O O . GLN A 1 904 ? 12.797 -7.498 -29.097 1.00 95.38 904 GLN A O 1
ATOM 7171 N N . LEU A 1 905 ? 11.588 -8.060 -27.300 1.00 95.25 905 LEU A N 1
ATOM 7172 C CA . LEU A 1 905 ? 11.579 -9.494 -27.574 1.00 95.25 905 LEU A CA 1
ATOM 7173 C C . LEU A 1 905 ? 10.223 -10.082 -27.174 1.00 95.25 905 LEU A C 1
ATOM 7175 O O . LEU A 1 905 ? 9.749 -9.867 -26.059 1.00 95.25 905 LEU A O 1
ATOM 7179 N N . GLY A 1 906 ? 9.608 -10.840 -28.075 1.00 91.75 906 GLY A N 1
ATOM 7180 C CA . GLY A 1 906 ? 8.285 -11.428 -27.888 1.00 91.75 906 GLY A CA 1
ATOM 7181 C C . GLY A 1 906 ? 8.070 -12.648 -28.779 1.00 91.75 906 GLY A C 1
ATOM 7182 O O . GLY A 1 906 ? 8.996 -13.135 -29.421 1.00 91.75 906 GLY A O 1
ATOM 7183 N N . PHE A 1 907 ? 6.834 -13.144 -28.835 1.00 86.31 907 PHE A N 1
ATOM 7184 C CA . PHE A 1 907 ? 6.509 -14.431 -29.459 1.00 86.31 907 PHE A CA 1
ATOM 7185 C C . PHE A 1 907 ? 7.019 -14.578 -30.907 1.00 86.31 907 PHE A C 1
ATOM 7187 O O . PHE A 1 907 ? 7.512 -15.642 -31.268 1.00 86.31 907 PHE A O 1
ATOM 7194 N N . ASP A 1 908 ? 6.969 -13.515 -31.712 1.00 89.50 908 ASP A N 1
ATOM 7195 C CA . ASP A 1 908 ? 7.360 -13.544 -33.131 1.00 89.50 908 ASP A CA 1
ATOM 7196 C C . ASP A 1 908 ? 8.828 -13.152 -33.396 1.00 89.50 908 ASP A C 1
ATOM 7198 O O . ASP A 1 908 ? 9.235 -12.989 -34.549 1.00 89.50 908 ASP A O 1
ATOM 7202 N N . SER A 1 909 ? 9.637 -12.984 -32.347 1.00 94.81 909 SER A N 1
ATOM 7203 C CA . SER A 1 909 ? 11.055 -12.635 -32.474 1.00 94.81 909 SER A CA 1
ATOM 7204 C C . SER A 1 909 ? 11.916 -13.790 -33.010 1.00 94.81 909 SER A C 1
ATOM 7206 O O . SER A 1 909 ? 11.465 -14.929 -33.141 1.00 94.81 909 SER A O 1
ATOM 7208 N N . ASP A 1 910 ? 13.188 -13.500 -33.320 1.00 95.75 910 ASP A N 1
ATOM 7209 C CA . ASP A 1 910 ? 14.149 -14.499 -33.802 1.00 95.75 910 ASP A CA 1
ATOM 7210 C C . ASP A 1 910 ? 14.205 -15.724 -32.856 1.00 95.75 910 ASP A C 1
ATOM 7212 O O . ASP A 1 910 ? 14.512 -15.563 -31.667 1.00 95.75 910 ASP A O 1
ATOM 7216 N N . PRO A 1 911 ? 13.954 -16.954 -33.357 1.00 96.69 911 PRO A N 1
ATOM 7217 C CA . PRO A 1 911 ? 14.017 -18.175 -32.558 1.00 96.69 911 PRO A CA 1
ATOM 7218 C C . PRO A 1 911 ? 15.330 -18.369 -31.793 1.00 96.69 911 PRO A C 1
ATOM 7220 O O . PRO A 1 911 ? 15.312 -18.934 -30.701 1.00 96.69 911 PRO A O 1
ATOM 7223 N N . TYR A 1 912 ? 16.459 -17.903 -32.335 1.00 96.69 912 TYR A N 1
ATOM 7224 C CA . TYR A 1 912 ? 17.747 -17.952 -31.646 1.00 96.69 912 TYR A CA 1
ATOM 7225 C C . TYR A 1 912 ? 17.736 -17.071 -30.391 1.00 96.69 912 TYR A C 1
ATOM 7227 O O . TYR A 1 912 ? 18.080 -17.536 -29.305 1.00 96.69 912 TYR A O 1
ATOM 7235 N N . LEU A 1 913 ? 17.261 -15.828 -30.498 1.00 96.56 913 LEU A N 1
ATOM 7236 C CA . LEU A 1 913 ? 17.180 -14.913 -29.356 1.00 96.56 913 LEU A CA 1
ATOM 7237 C C . LEU A 1 913 ? 16.154 -15.380 -28.319 1.00 96.56 913 LEU A C 1
ATOM 7239 O O . LEU A 1 913 ? 16.384 -15.231 -27.118 1.00 96.56 913 LEU A O 1
ATOM 7243 N N . LEU A 1 914 ? 15.063 -16.013 -28.756 1.00 97.44 914 LEU A N 1
ATOM 7244 C CA . LEU A 1 914 ? 14.108 -16.668 -27.858 1.00 97.44 914 LEU A CA 1
ATOM 7245 C C . LEU A 1 914 ? 14.741 -17.839 -27.097 1.00 97.44 914 LEU A C 1
ATOM 7247 O O . LEU A 1 914 ? 14.526 -17.974 -25.891 1.00 97.44 914 LEU A O 1
ATOM 7251 N N . GLU A 1 915 ? 15.577 -18.649 -27.754 1.00 97.38 915 GLU A N 1
ATOM 7252 C CA . GLU A 1 915 ? 16.331 -19.717 -27.091 1.00 97.38 915 GLU A CA 1
ATOM 7253 C C . GLU A 1 915 ? 17.321 -19.153 -26.059 1.00 97.38 915 GLU A C 1
ATOM 7255 O O . GLU A 1 915 ? 17.378 -19.647 -24.928 1.00 97.38 915 GLU A O 1
ATOM 7260 N N . VAL A 1 916 ? 18.047 -18.081 -26.395 1.00 96.62 916 VAL A N 1
ATOM 7261 C CA . VAL A 1 916 ? 18.928 -17.359 -25.458 1.00 96.62 916 VAL A CA 1
ATOM 7262 C C . VAL A 1 916 ? 18.122 -16.800 -24.276 1.00 96.62 916 VAL A C 1
ATOM 7264 O O . VAL A 1 916 ? 18.530 -16.940 -23.118 1.00 96.62 916 VAL A O 1
ATOM 7267 N N . GLY A 1 917 ? 16.933 -16.246 -24.523 1.00 96.38 917 GLY A N 1
ATOM 7268 C CA . GLY A 1 917 ? 15.999 -15.790 -23.490 1.00 96.38 917 GLY A CA 1
ATOM 7269 C C . GLY A 1 917 ? 15.550 -16.925 -22.565 1.00 96.38 917 GLY A C 1
ATOM 7270 O O . GLY A 1 917 ? 15.665 -16.820 -21.341 1.00 96.38 917 GLY A O 1
ATOM 7271 N N . CYS A 1 918 ? 15.139 -18.064 -23.124 1.00 97.12 918 CYS A N 1
ATOM 7272 C CA . CYS A 1 918 ? 14.795 -19.270 -22.368 1.00 97.12 918 CYS A CA 1
ATOM 7273 C C . CYS A 1 918 ? 15.967 -19.782 -21.516 1.00 97.12 918 CYS A C 1
ATOM 7275 O O . CYS A 1 918 ? 15.798 -20.098 -20.335 1.00 97.12 918 CYS A O 1
ATOM 7277 N N . ASN A 1 919 ? 17.171 -19.832 -22.090 1.00 95.94 919 ASN A N 1
ATOM 7278 C CA . ASN A 1 919 ? 18.395 -20.221 -21.388 1.00 95.94 919 ASN A CA 1
ATOM 7279 C C . ASN A 1 919 ? 18.743 -19.254 -20.249 1.00 95.94 919 ASN A C 1
ATOM 7281 O O . ASN A 1 919 ? 19.303 -19.668 -19.229 1.00 95.94 919 ASN A O 1
ATOM 7285 N N . THR A 1 920 ? 18.400 -17.978 -20.410 1.00 95.19 920 THR A N 1
ATOM 7286 C CA . THR A 1 920 ? 18.557 -16.953 -19.379 1.00 95.19 920 THR A CA 1
ATOM 7287 C C . THR A 1 920 ? 17.578 -17.193 -18.230 1.00 95.19 920 THR A C 1
ATOM 7289 O O . THR A 1 920 ? 17.986 -17.206 -17.068 1.00 95.19 920 THR A O 1
ATOM 7292 N N . MET A 1 921 ? 16.311 -17.498 -18.532 1.00 95.38 921 MET A N 1
ATOM 7293 C CA . MET A 1 921 ? 15.285 -17.806 -17.525 1.00 95.38 921 MET A CA 1
ATOM 7294 C C . MET A 1 921 ? 15.537 -19.121 -16.769 1.00 95.38 921 MET A C 1
ATOM 7296 O O . MET A 1 921 ? 15.242 -19.203 -15.571 1.00 95.38 921 MET A O 1
ATOM 7300 N N . ASP A 1 922 ? 16.159 -20.118 -17.411 1.00 94.06 922 ASP A N 1
ATOM 7301 C CA . ASP A 1 922 ? 16.666 -21.337 -16.753 1.00 94.06 922 ASP A CA 1
ATOM 7302 C C . ASP A 1 922 ? 17.672 -21.013 -15.628 1.00 94.06 922 ASP A C 1
ATOM 7304 O O . ASP A 1 922 ? 17.803 -21.777 -14.668 1.00 94.06 922 ASP A O 1
ATOM 7308 N N . GLN A 1 923 ? 18.380 -19.884 -15.739 1.00 90.62 923 GLN A N 1
ATOM 7309 C CA . GLN A 1 923 ? 19.457 -19.466 -14.837 1.00 90.62 923 GLN A CA 1
ATOM 7310 C C . GLN A 1 923 ? 19.091 -18.250 -13.967 1.00 90.62 923 GLN A C 1
ATOM 7312 O O . GLN A 1 923 ? 19.905 -17.819 -13.147 1.00 90.62 923 GLN A O 1
ATOM 7317 N N . ALA A 1 924 ? 17.875 -17.714 -14.107 1.00 91.44 924 ALA A N 1
ATOM 7318 C CA . ALA A 1 924 ? 17.387 -16.568 -13.346 1.00 91.44 924 ALA A CA 1
ATOM 7319 C C . ALA A 1 924 ? 17.129 -16.909 -11.867 1.00 91.44 924 ALA A C 1
ATOM 7321 O O . ALA A 1 924 ? 16.725 -18.024 -11.515 1.00 91.44 924 ALA A O 1
ATOM 7322 N N . ASN A 1 925 ? 17.285 -15.923 -10.978 1.00 90.88 925 ASN A N 1
ATOM 7323 C CA . ASN A 1 925 ? 16.939 -16.084 -9.567 1.00 90.88 925 ASN A CA 1
ATOM 7324 C C . ASN A 1 925 ? 15.454 -15.806 -9.311 1.00 90.88 925 ASN A C 1
ATOM 7326 O O . ASN A 1 925 ? 15.056 -14.754 -8.812 1.00 90.88 925 ASN A O 1
ATOM 7330 N N . TRP A 1 926 ? 14.629 -16.806 -9.587 1.00 92.06 926 TRP A N 1
ATOM 7331 C CA . TRP A 1 926 ? 13.197 -16.804 -9.279 1.00 92.06 926 TRP A CA 1
ATOM 7332 C C . TRP A 1 926 ? 12.870 -16.585 -7.790 1.00 92.06 926 TRP A C 1
ATOM 7334 O O . TRP A 1 926 ? 11.775 -16.139 -7.463 1.00 92.06 926 TRP A O 1
ATOM 7344 N N . GLY A 1 927 ? 13.806 -16.892 -6.883 1.00 89.75 927 GLY A N 1
ATOM 7345 C CA . GLY A 1 927 ? 13.625 -16.724 -5.440 1.00 89.75 927 GLY A CA 1
ATOM 7346 C C . GLY A 1 927 ? 13.750 -15.283 -4.948 1.00 89.75 927 GLY A C 1
ATOM 7347 O O . GLY A 1 927 ? 13.276 -14.993 -3.849 1.00 89.75 927 GLY A O 1
ATOM 7348 N N . SER A 1 928 ? 14.361 -14.390 -5.736 1.00 89.38 928 SER A N 1
ATOM 7349 C CA . SER A 1 928 ? 14.476 -12.971 -5.388 1.00 89.38 928 SER A CA 1
ATOM 7350 C C . SER A 1 928 ? 13.096 -12.329 -5.244 1.00 89.38 928 SER A C 1
ATOM 7352 O O . SER A 1 928 ? 12.188 -12.588 -6.033 1.00 89.38 928 SER A O 1
ATOM 7354 N N . VAL A 1 929 ? 12.943 -11.470 -4.239 1.00 86.62 929 VAL A N 1
ATOM 7355 C CA . VAL A 1 929 ? 11.691 -10.748 -3.972 1.00 86.62 929 VAL A CA 1
ATOM 7356 C C . VAL A 1 929 ? 11.274 -9.873 -5.167 1.00 86.62 929 VAL A C 1
ATOM 7358 O O . VAL A 1 929 ? 10.118 -9.927 -5.587 1.00 86.62 929 VAL A O 1
ATOM 7361 N N . ASN A 1 930 ? 12.250 -9.240 -5.829 1.00 88.81 930 ASN A N 1
ATOM 7362 C CA . ASN A 1 930 ? 12.065 -8.380 -7.007 1.00 88.81 930 ASN A CA 1
ATOM 7363 C C . ASN A 1 930 ? 11.728 -9.163 -8.292 1.00 88.81 930 ASN A C 1
ATOM 7365 O O . ASN A 1 930 ? 11.395 -8.563 -9.311 1.00 88.81 930 ASN A O 1
ATOM 7369 N N . SER A 1 931 ? 11.840 -10.498 -8.283 1.00 92.00 931 SER A N 1
ATOM 7370 C CA . SER A 1 931 ? 11.511 -11.332 -9.449 1.00 92.00 931 SER A CA 1
ATOM 7371 C C . SER A 1 931 ? 10.008 -11.520 -9.619 1.00 92.00 931 SER A C 1
ATOM 7373 O O . SER A 1 931 ? 9.566 -11.815 -10.726 1.00 92.00 931 SER A O 1
ATOM 7375 N N . THR A 1 932 ? 9.229 -11.367 -8.546 1.00 91.06 932 THR A N 1
ATOM 7376 C CA . THR A 1 932 ? 7.798 -11.704 -8.501 1.00 91.06 932 THR A CA 1
ATOM 7377 C C . THR A 1 932 ? 6.974 -11.020 -9.605 1.00 91.06 932 THR A C 1
ATOM 7379 O O . THR A 1 932 ? 6.292 -11.745 -10.328 1.00 91.06 932 THR A O 1
ATOM 7382 N N . PRO A 1 933 ? 7.060 -9.689 -9.816 1.00 89.81 933 PRO A N 1
ATOM 7383 C CA . PRO A 1 933 ? 6.303 -9.028 -10.883 1.00 89.81 933 PRO A CA 1
ATOM 7384 C C . PRO A 1 933 ? 6.998 -9.041 -12.258 1.00 89.81 933 PRO A C 1
ATOM 7386 O O . PRO A 1 933 ? 6.429 -8.547 -13.225 1.00 89.81 933 PRO A O 1
ATOM 7389 N N . LYS A 1 934 ? 8.227 -9.571 -12.364 1.00 92.75 934 LYS A N 1
ATOM 7390 C CA . LYS A 1 934 ? 9.078 -9.458 -13.566 1.00 92.75 934 LYS A CA 1
ATOM 7391 C C . LYS A 1 934 ? 9.262 -10.788 -14.290 1.00 92.75 934 LYS A C 1
ATOM 7393 O O . LYS A 1 934 ? 8.871 -10.955 -15.444 1.00 92.75 934 LYS A O 1
ATOM 7398 N N . ALA A 1 935 ? 9.858 -11.751 -13.586 1.00 96.00 935 ALA A N 1
ATOM 7399 C CA . ALA A 1 935 ? 10.338 -13.001 -14.160 1.00 96.00 935 ALA A CA 1
ATOM 7400 C C . ALA A 1 935 ? 9.230 -13.826 -14.838 1.00 96.00 935 ALA A C 1
ATOM 7402 O O . ALA A 1 935 ? 9.491 -14.347 -15.922 1.00 96.00 935 ALA A O 1
ATOM 7403 N N . PRO A 1 936 ? 8.005 -13.939 -14.276 1.00 96.69 936 PRO A N 1
ATOM 7404 C CA . PRO A 1 936 ? 6.931 -14.666 -14.946 1.00 96.69 936 PRO A CA 1
ATOM 7405 C C . PRO A 1 936 ? 6.573 -14.081 -16.318 1.00 96.69 936 PRO A C 1
ATOM 7407 O O . PRO A 1 936 ? 6.462 -14.837 -17.280 1.00 96.69 936 PRO A O 1
ATOM 7410 N N . THR A 1 937 ? 6.459 -12.755 -16.430 1.00 96.50 937 THR A N 1
ATOM 7411 C CA . THR A 1 937 ? 6.100 -12.081 -17.688 1.00 96.50 937 THR A CA 1
ATOM 7412 C C . THR A 1 937 ? 7.209 -12.213 -18.724 1.00 96.50 937 THR A C 1
ATOM 7414 O O . THR A 1 937 ? 6.948 -12.590 -19.863 1.00 96.50 937 THR A O 1
ATOM 7417 N N . MET A 1 938 ? 8.462 -11.991 -18.316 1.00 96.75 938 MET A N 1
ATOM 7418 C CA . MET A 1 938 ? 9.624 -12.171 -19.192 1.00 96.75 938 MET A CA 1
ATOM 7419 C C . MET A 1 938 ? 9.706 -13.607 -19.723 1.00 96.75 938 MET A C 1
ATOM 7421 O O . MET A 1 938 ? 9.936 -13.808 -20.910 1.00 96.75 938 MET A O 1
ATOM 7425 N N . ALA A 1 939 ? 9.470 -14.610 -18.868 1.00 97.31 939 ALA A N 1
ATOM 7426 C CA . ALA A 1 939 ? 9.451 -16.013 -19.276 1.00 97.31 939 ALA A CA 1
ATOM 7427 C C . ALA A 1 939 ? 8.319 -16.331 -20.261 1.00 97.31 939 ALA A C 1
ATOM 7429 O O . ALA A 1 939 ? 8.559 -17.041 -21.235 1.00 97.31 939 ALA A O 1
ATOM 7430 N N . ALA A 1 940 ? 7.112 -15.806 -20.030 1.00 96.50 940 ALA A N 1
ATOM 7431 C CA . ALA A 1 940 ? 5.994 -15.994 -20.951 1.00 96.50 940 ALA A CA 1
ATOM 7432 C C . ALA A 1 940 ? 6.333 -15.447 -22.349 1.00 96.50 940 ALA A C 1
ATOM 7434 O O . ALA A 1 940 ? 6.180 -16.153 -23.344 1.00 96.50 940 ALA A O 1
ATOM 7435 N N . ARG A 1 941 ? 6.893 -14.232 -22.420 1.00 96.06 941 ARG A N 1
ATOM 7436 C CA . ARG A 1 941 ? 7.207 -13.559 -23.690 1.00 96.06 941 ARG A CA 1
ATOM 7437 C C . ARG A 1 941 ? 8.336 -14.194 -24.492 1.00 96.06 941 ARG A C 1
ATOM 7439 O O . ARG A 1 941 ? 8.301 -14.136 -25.716 1.00 96.06 941 ARG A O 1
ATOM 7446 N N . VAL A 1 942 ? 9.292 -14.855 -23.835 1.00 96.12 942 VAL A N 1
ATOM 7447 C CA . VAL A 1 942 ? 10.359 -15.610 -24.526 1.00 96.12 942 VAL A CA 1
ATOM 7448 C C . VAL A 1 942 ? 9.979 -17.055 -24.860 1.00 96.12 942 VAL A C 1
ATOM 7450 O O . VAL A 1 942 ? 10.854 -17.853 -25.184 1.00 96.12 942 VAL A O 1
ATOM 7453 N N . GLN A 1 943 ? 8.692 -17.409 -24.770 1.00 93.94 943 GLN A N 1
ATOM 7454 C CA . GLN A 1 943 ? 8.172 -18.761 -25.006 1.00 93.94 943 GLN A CA 1
ATOM 7455 C C . GLN A 1 943 ? 8.780 -19.839 -24.091 1.00 93.94 943 GLN A C 1
ATOM 7457 O O . GLN A 1 943 ? 9.026 -20.975 -24.506 1.00 93.94 943 GLN A O 1
ATOM 7462 N N . TYR A 1 944 ? 9.023 -19.502 -22.821 1.00 96.56 944 TYR A N 1
ATOM 7463 C CA . TYR A 1 944 ? 9.469 -20.488 -21.840 1.00 96.56 944 TYR A CA 1
ATOM 7464 C C . TYR A 1 944 ? 8.425 -21.602 -21.676 1.00 96.56 944 TYR A C 1
ATOM 7466 O O . TYR A 1 944 ? 7.221 -21.354 -21.723 1.00 96.56 944 TYR A O 1
ATOM 7474 N N . ASP A 1 945 ? 8.887 -22.836 -21.458 1.00 96.19 945 ASP A N 1
ATOM 7475 C CA . ASP A 1 945 ? 8.014 -24.006 -21.314 1.00 96.19 945 ASP A CA 1
ATOM 7476 C C . ASP A 1 945 ? 6.903 -23.759 -20.275 1.00 96.19 945 ASP A C 1
ATOM 7478 O O . ASP A 1 945 ? 7.181 -23.430 -19.116 1.00 96.19 945 ASP A O 1
ATOM 7482 N N . ALA A 1 946 ? 5.645 -23.905 -20.703 1.00 94.06 946 ALA A N 1
ATOM 7483 C CA . ALA A 1 946 ? 4.481 -23.510 -19.914 1.00 94.06 946 ALA A CA 1
ATOM 7484 C C . ALA A 1 946 ? 4.364 -24.299 -18.601 1.00 94.06 946 ALA A C 1
ATOM 7486 O O . ALA A 1 946 ? 4.095 -23.708 -17.554 1.00 94.06 946 ALA A O 1
ATOM 7487 N N . ASP A 1 947 ? 4.642 -25.607 -18.618 1.00 94.88 947 ASP A N 1
ATOM 7488 C CA . ASP A 1 947 ? 4.599 -26.446 -17.415 1.00 94.88 947 ASP A CA 1
ATOM 7489 C C . ASP A 1 947 ? 5.672 -26.010 -16.406 1.00 94.88 947 ASP A C 1
ATOM 7491 O O . ASP A 1 947 ? 5.410 -25.894 -15.201 1.00 94.88 947 ASP A O 1
ATOM 7495 N N . LYS A 1 948 ? 6.885 -25.697 -16.887 1.00 97.00 948 LYS A N 1
ATOM 7496 C CA . LYS A 1 948 ? 7.931 -25.110 -16.040 1.00 97.00 948 LYS A CA 1
ATOM 7497 C C . LYS A 1 948 ? 7.514 -23.746 -15.502 1.00 97.00 948 LYS A C 1
ATOM 7499 O O . LYS A 1 948 ? 7.723 -23.501 -14.315 1.00 97.00 948 LYS A O 1
ATOM 7504 N N . LEU A 1 949 ? 6.933 -22.872 -16.322 1.00 96.75 949 LEU A N 1
ATOM 7505 C CA . LEU A 1 949 ? 6.497 -21.542 -15.893 1.00 96.75 949 LEU A CA 1
ATOM 7506 C C . LEU A 1 949 ? 5.429 -21.630 -14.794 1.00 96.75 949 LEU A C 1
ATOM 7508 O O . LEU A 1 949 ? 5.599 -21.029 -13.733 1.00 96.75 949 LEU A O 1
ATOM 7512 N N . VAL A 1 950 ? 4.399 -22.461 -14.972 1.00 96.62 950 VAL A N 1
ATOM 7513 C CA . VAL A 1 950 ? 3.377 -22.719 -13.941 1.00 96.62 950 VAL A CA 1
ATOM 7514 C C . VAL A 1 950 ? 4.009 -23.287 -12.670 1.00 96.62 950 VAL A C 1
ATOM 7516 O O . VAL A 1 950 ? 3.678 -22.862 -11.558 1.00 96.62 950 VAL A O 1
ATOM 7519 N N . SER A 1 951 ? 4.971 -24.206 -12.798 1.00 96.94 951 SER A N 1
ATOM 7520 C CA . SER A 1 951 ? 5.721 -24.721 -11.647 1.00 96.94 951 SER A CA 1
ATOM 7521 C C . SER A 1 951 ? 6.500 -23.618 -10.918 1.00 96.94 951 SER A C 1
ATOM 7523 O O . SER A 1 951 ? 6.530 -23.614 -9.682 1.00 96.94 951 SER A O 1
ATOM 7525 N N . LYS A 1 952 ? 7.111 -22.672 -11.644 1.00 96.75 952 LYS A N 1
ATOM 7526 C CA . LYS A 1 952 ? 7.818 -21.521 -11.064 1.00 96.75 952 LYS A CA 1
ATOM 7527 C C . LYS A 1 952 ? 6.853 -20.554 -10.378 1.00 96.75 952 LYS A C 1
ATOM 7529 O O . LYS A 1 952 ? 7.118 -20.183 -9.237 1.00 96.75 952 LYS A O 1
ATOM 7534 N N . ILE A 1 953 ? 5.726 -20.208 -11.004 1.00 96.81 953 ILE A N 1
ATOM 7535 C CA . ILE A 1 953 ? 4.695 -19.335 -10.416 1.00 96.81 953 ILE A CA 1
ATOM 7536 C C . ILE A 1 953 ? 4.178 -19.934 -9.102 1.00 96.81 953 ILE A C 1
ATOM 7538 O O . ILE A 1 953 ? 4.177 -19.261 -8.069 1.00 96.81 953 ILE A O 1
ATOM 7542 N N . ASN A 1 954 ? 3.837 -21.226 -9.097 1.00 96.06 954 ASN A N 1
ATOM 7543 C CA . ASN A 1 954 ? 3.418 -21.922 -7.880 1.00 96.06 954 ASN A CA 1
ATOM 7544 C C . ASN A 1 954 ? 4.488 -21.858 -6.775 1.00 96.06 954 ASN A C 1
ATOM 7546 O O . ASN A 1 954 ? 4.186 -21.557 -5.621 1.00 96.06 954 ASN A O 1
ATOM 7550 N N . THR A 1 955 ? 5.749 -22.110 -7.134 1.00 95.81 955 THR A N 1
ATOM 7551 C CA . THR A 1 955 ? 6.858 -22.197 -6.171 1.00 95.81 955 THR A CA 1
ATOM 7552 C C . THR A 1 955 ? 7.262 -20.842 -5.599 1.00 95.81 955 THR A C 1
ATOM 7554 O O . THR A 1 955 ? 7.590 -20.768 -4.417 1.00 95.81 955 THR A O 1
ATOM 7557 N N . TYR A 1 956 ? 7.271 -19.783 -6.410 1.00 93.81 956 TYR A N 1
ATOM 7558 C CA . TYR A 1 956 ? 7.909 -18.510 -6.055 1.00 93.81 956 TYR A CA 1
ATOM 7559 C C . TYR A 1 956 ? 6.944 -17.341 -5.843 1.00 93.81 956 TYR A C 1
ATOM 7561 O O . TYR A 1 956 ? 7.359 -16.347 -5.243 1.00 93.81 956 TYR A O 1
ATOM 7569 N N . VAL A 1 957 ? 5.690 -17.469 -6.290 1.00 94.75 957 VAL A N 1
ATOM 7570 C CA . VAL A 1 957 ? 4.642 -16.447 -6.140 1.00 94.75 957 VAL A CA 1
ATOM 7571 C C . VAL A 1 957 ? 3.537 -16.964 -5.223 1.00 94.75 957 VAL A C 1
ATOM 7573 O O . VAL A 1 957 ? 3.334 -16.441 -4.132 1.00 94.75 957 VAL A O 1
ATOM 7576 N N . ILE A 1 958 ? 2.864 -18.047 -5.616 1.00 95.12 958 ILE A N 1
ATOM 7577 C CA . ILE A 1 958 ? 1.652 -18.520 -4.927 1.00 95.12 958 ILE A CA 1
ATOM 7578 C C . ILE A 1 958 ? 1.967 -19.096 -3.545 1.00 95.12 958 ILE A C 1
ATOM 7580 O O . ILE A 1 958 ? 1.187 -18.915 -2.615 1.00 95.12 958 ILE A O 1
ATOM 7584 N N . SER A 1 959 ? 3.132 -19.724 -3.369 1.00 93.94 959 SER A N 1
ATOM 7585 C CA . SER A 1 959 ? 3.598 -20.202 -2.058 1.00 93.94 959 SER A CA 1
ATOM 7586 C C . SER A 1 959 ? 3.752 -19.087 -1.011 1.00 93.94 959 SER A C 1
ATOM 7588 O O . SER A 1 959 ? 3.703 -19.371 0.184 1.00 93.94 959 SER A O 1
ATOM 7590 N N . LYS A 1 960 ? 3.916 -17.832 -1.454 1.00 93.06 960 LYS A N 1
ATOM 7591 C CA . LYS A 1 960 ? 4.013 -16.625 -0.618 1.00 93.06 960 LYS A CA 1
ATOM 7592 C C . LYS A 1 960 ? 2.679 -15.875 -0.503 1.00 93.06 960 LYS A C 1
ATOM 7594 O O . LYS A 1 960 ? 2.584 -14.893 0.229 1.00 93.06 960 LYS A O 1
ATOM 7599 N N . MET A 1 961 ? 1.657 -16.309 -1.241 1.00 93.44 961 MET A N 1
ATOM 7600 C CA . MET A 1 961 ? 0.348 -15.666 -1.282 1.00 93.44 961 MET A CA 1
ATOM 7601 C C . MET A 1 961 ? -0.467 -16.037 -0.040 1.00 93.44 961 MET A C 1
ATOM 7603 O O . MET A 1 961 ? -0.867 -17.194 0.151 1.00 93.44 961 MET A O 1
ATOM 7607 N N . ARG A 1 962 ? -0.746 -15.041 0.799 1.00 91.25 962 ARG A N 1
ATOM 7608 C CA . ARG A 1 962 ? -1.545 -15.164 2.022 1.00 91.25 962 ARG A CA 1
ATOM 7609 C C . ARG A 1 962 ? -3.038 -15.320 1.710 1.00 91.25 962 ARG A C 1
ATOM 7611 O O . ARG A 1 962 ? -3.473 -15.206 0.561 1.00 91.25 962 ARG A O 1
ATOM 7618 N N . ALA A 1 963 ? -3.833 -15.645 2.729 1.00 87.12 963 ALA A N 1
ATOM 7619 C CA . ALA A 1 963 ? -5.276 -15.863 2.585 1.00 87.12 963 ALA A CA 1
ATOM 7620 C C . ALA A 1 963 ? -6.009 -14.633 2.017 1.00 87.12 963 ALA A C 1
ATOM 7622 O O . ALA A 1 963 ? -6.922 -14.791 1.217 1.00 87.12 963 ALA A O 1
ATOM 7623 N N . ASN A 1 964 ? -5.527 -13.429 2.333 1.00 87.81 964 ASN A N 1
ATOM 7624 C CA . ASN A 1 964 ? -6.004 -12.150 1.800 1.00 87.81 964 ASN A CA 1
ATOM 7625 C C . ASN A 1 964 ? -5.417 -11.788 0.419 1.00 87.81 964 ASN A C 1
ATOM 7627 O O . ASN A 1 964 ? -5.386 -10.619 0.055 1.00 87.81 964 ASN A O 1
ATOM 7631 N N . TYR A 1 965 ? -4.902 -12.765 -0.332 1.00 91.94 965 TYR A N 1
ATOM 7632 C CA . TYR A 1 965 ? -4.321 -12.609 -1.674 1.00 91.94 965 TYR A CA 1
ATOM 7633 C C . TYR A 1 965 ? -3.015 -11.799 -1.762 1.00 91.94 965 TYR A C 1
ATOM 7635 O O . TYR A 1 965 ? -2.361 -11.816 -2.804 1.00 91.94 965 TYR A O 1
ATOM 7643 N N . TYR A 1 966 ? -2.572 -11.167 -0.676 1.00 90.00 966 TYR A N 1
ATOM 7644 C CA . TYR A 1 966 ? -1.295 -10.463 -0.630 1.00 90.00 966 TYR A CA 1
ATOM 7645 C C . TYR A 1 966 ? -0.121 -11.432 -0.817 1.00 90.00 966 TYR A C 1
ATOM 7647 O O . TYR A 1 966 ? -0.054 -12.477 -0.162 1.00 90.00 966 TYR A O 1
ATOM 7655 N N . VAL A 1 967 ? 0.824 -11.087 -1.693 1.00 91.38 967 VAL A N 1
ATOM 7656 C CA . VAL A 1 967 ? 2.049 -11.866 -1.910 1.00 91.38 967 VAL A CA 1
ATOM 7657 C C . VAL A 1 967 ? 3.153 -11.306 -1.021 1.00 91.38 967 VAL A C 1
ATOM 7659 O O . VAL A 1 967 ? 3.708 -10.245 -1.297 1.00 91.38 967 VAL A O 1
ATOM 7662 N N . ASP A 1 968 ? 3.463 -12.024 0.055 1.00 86.12 968 ASP A N 1
ATOM 7663 C CA . ASP A 1 968 ? 4.344 -11.530 1.108 1.00 86.12 968 ASP A CA 1
ATOM 7664 C C . ASP A 1 968 ? 5.831 -11.792 0.835 1.00 86.12 968 ASP A C 1
ATOM 7666 O O . ASP A 1 968 ? 6.279 -12.931 0.679 1.00 86.12 968 ASP A O 1
ATOM 7670 N N . ASP A 1 969 ? 6.612 -10.714 0.831 1.00 79.06 969 ASP A N 1
ATOM 7671 C CA . ASP A 1 969 ? 8.069 -10.731 0.745 1.00 79.06 969 ASP A CA 1
ATOM 7672 C C . ASP A 1 969 ? 8.763 -9.934 1.874 1.00 79.06 969 ASP A C 1
ATOM 7674 O O . ASP A 1 969 ? 9.982 -9.727 1.835 1.00 79.06 969 ASP A O 1
ATOM 7678 N N . ASN A 1 970 ? 7.997 -9.501 2.889 1.00 75.00 970 ASN A N 1
ATOM 7679 C CA . ASN A 1 970 ? 8.404 -8.656 4.023 1.00 75.00 970 ASN A CA 1
ATOM 7680 C C . ASN A 1 970 ? 9.086 -7.322 3.659 1.00 75.00 970 ASN A C 1
ATOM 7682 O O . ASN A 1 970 ? 9.690 -6.670 4.523 1.00 75.00 970 ASN A O 1
ATOM 7686 N N . THR A 1 971 ? 9.074 -6.921 2.389 1.00 78.38 971 THR A N 1
ATOM 7687 C CA . THR A 1 971 ? 9.960 -5.871 1.890 1.00 78.38 971 THR A CA 1
ATOM 7688 C C . THR A 1 971 ? 9.197 -4.816 1.118 1.00 78.38 971 THR A C 1
ATOM 7690 O O . THR A 1 971 ? 9.132 -3.685 1.591 1.00 78.38 971 THR A O 1
ATOM 7693 N N . HIS A 1 972 ? 8.600 -5.171 -0.009 1.00 82.19 972 HIS A N 1
ATOM 7694 C CA . HIS A 1 972 ? 7.895 -4.233 -0.880 1.00 82.19 972 HIS A CA 1
ATOM 7695 C C . HIS A 1 972 ? 6.380 -4.450 -0.750 1.00 82.19 972 HIS A C 1
ATOM 7697 O O . HIS A 1 972 ? 5.949 -5.307 0.024 1.00 82.19 972 HIS A O 1
ATOM 7703 N N . GLY A 1 973 ? 5.569 -3.709 -1.499 1.00 85.44 973 GLY A N 1
ATOM 7704 C CA . GLY A 1 973 ? 4.120 -3.703 -1.331 1.00 85.44 973 GLY A CA 1
ATOM 7705 C C . GLY A 1 973 ? 3.342 -4.377 -2.454 1.00 85.44 973 GLY A C 1
ATOM 7706 O O . GLY A 1 973 ? 3.492 -5.580 -2.681 1.00 85.44 973 GLY A O 1
ATOM 7707 N N . TRP A 1 974 ? 2.445 -3.627 -3.091 1.00 92.50 974 TRP A N 1
ATOM 7708 C CA . TRP A 1 974 ? 1.396 -4.160 -3.969 1.00 92.50 974 TRP A CA 1
ATOM 7709 C C . TRP A 1 974 ? 1.862 -4.508 -5.386 1.00 92.50 974 TRP A C 1
ATOM 7711 O O . TRP A 1 974 ? 1.109 -5.109 -6.145 1.00 92.50 974 TRP A O 1
ATOM 7721 N N . GLU A 1 975 ? 3.114 -4.238 -5.745 1.00 92.62 975 GLU A N 1
ATOM 7722 C CA . GLU A 1 975 ? 3.606 -4.337 -7.121 1.00 92.62 975 GLU A CA 1
ATOM 7723 C C . GLU A 1 975 ? 3.519 -5.752 -7.734 1.00 92.62 975 GLU A C 1
ATOM 7725 O O . GLU A 1 975 ? 3.506 -5.944 -8.948 1.00 92.62 975 GLU A O 1
ATOM 7730 N N . LYS A 1 976 ? 3.352 -6.766 -6.881 1.00 92.38 976 LYS A N 1
ATOM 7731 C CA . LYS A 1 976 ? 3.221 -8.181 -7.241 1.00 92.38 976 LYS A CA 1
ATOM 7732 C C . LYS A 1 976 ? 1.941 -8.477 -8.003 1.00 92.38 976 LYS A C 1
ATOM 7734 O O . LYS A 1 976 ? 1.914 -9.477 -8.717 1.00 92.38 976 LYS A O 1
ATOM 7739 N N . VAL A 1 977 ? 0.916 -7.626 -7.904 1.00 94.69 977 VAL A N 1
ATOM 7740 C CA . VAL A 1 977 ? -0.317 -7.789 -8.691 1.00 94.69 977 VAL A CA 1
ATOM 7741 C C . VAL A 1 977 ? -0.031 -7.779 -10.197 1.00 94.69 977 VAL A C 1
ATOM 7743 O O . VAL A 1 977 ? -0.789 -8.370 -10.969 1.00 94.69 977 VAL A O 1
ATOM 7746 N N . GLY A 1 978 ? 1.092 -7.185 -10.623 1.00 94.81 978 GLY A N 1
ATOM 7747 C CA . GLY A 1 978 ? 1.572 -7.185 -12.007 1.00 94.81 978 GLY A CA 1
ATOM 7748 C C . GLY A 1 978 ? 1.822 -8.565 -12.613 1.00 94.81 978 GLY A C 1
ATOM 7749 O O . GLY A 1 978 ? 1.809 -8.720 -13.832 1.00 94.81 978 GLY A O 1
ATOM 7750 N N . VAL A 1 979 ? 1.977 -9.606 -11.785 1.00 94.19 979 VAL A N 1
ATOM 7751 C CA . VAL A 1 979 ? 2.178 -10.991 -12.248 1.00 94.19 979 VAL A CA 1
ATOM 7752 C C . VAL A 1 979 ? 1.036 -11.504 -13.133 1.00 94.19 979 VAL A C 1
ATOM 7754 O O . VAL A 1 979 ? 1.229 -12.442 -13.905 1.00 94.19 979 VAL A O 1
ATOM 7757 N N . ARG A 1 980 ? -0.147 -10.879 -13.059 1.00 94.44 980 ARG A N 1
ATOM 7758 C CA . ARG A 1 980 ? -1.288 -11.194 -13.927 1.00 94.44 980 ARG A CA 1
ATOM 7759 C C . ARG A 1 980 ? -0.974 -11.005 -15.417 1.00 94.44 980 ARG A C 1
ATOM 7761 O O . ARG A 1 980 ? -1.515 -11.747 -16.228 1.00 94.44 980 ARG A O 1
ATOM 7768 N N . GLU A 1 981 ? -0.047 -10.109 -15.767 1.00 96.00 981 GLU A N 1
ATOM 7769 C CA . GLU A 1 981 ? 0.428 -9.941 -17.148 1.00 96.00 981 GLU A CA 1
ATOM 7770 C C . GLU A 1 981 ? 1.029 -11.236 -17.702 1.00 96.00 981 GLU A C 1
ATOM 7772 O O . GLU A 1 981 ? 0.763 -11.599 -18.844 1.00 96.00 981 GLU A O 1
ATOM 7777 N N . ALA A 1 982 ? 1.775 -11.992 -16.892 1.00 95.94 982 ALA A N 1
ATOM 7778 C CA . ALA A 1 982 ? 2.341 -13.270 -17.317 1.00 95.94 982 ALA A CA 1
ATOM 7779 C C . ALA A 1 982 ? 1.254 -14.278 -17.700 1.00 95.94 982 ALA A C 1
ATOM 7781 O O . ALA A 1 982 ? 1.392 -14.985 -18.693 1.00 95.94 982 ALA A O 1
ATOM 7782 N N . LEU A 1 983 ? 0.165 -14.321 -16.927 1.00 95.75 983 LEU A N 1
ATOM 7783 C CA . LEU A 1 983 ? -0.963 -15.207 -17.206 1.00 95.75 983 LEU A CA 1
ATOM 7784 C C . LEU A 1 983 ? -1.692 -14.794 -18.489 1.00 95.75 983 LEU A C 1
ATOM 7786 O O . LEU A 1 983 ? -2.089 -15.668 -19.253 1.00 95.75 983 LEU A O 1
ATOM 7790 N N . ASN A 1 984 ? -1.799 -13.490 -18.758 1.00 94.31 984 ASN A N 1
ATOM 7791 C CA . ASN A 1 984 ? -2.349 -12.982 -20.016 1.00 94.31 984 ASN A CA 1
ATOM 7792 C C . ASN A 1 984 ? -1.456 -13.351 -21.213 1.00 94.31 984 ASN A C 1
ATOM 7794 O O . ASN A 1 984 ? -1.957 -13.961 -22.150 1.00 94.31 984 ASN A O 1
ATOM 7798 N N . ASN A 1 985 ? -0.139 -13.114 -21.141 1.00 92.81 985 ASN A N 1
ATOM 7799 C CA . ASN A 1 985 ? 0.816 -13.451 -22.216 1.00 92.81 985 ASN A CA 1
ATOM 7800 C C . ASN A 1 985 ? 0.929 -14.964 -22.485 1.00 92.81 985 ASN A C 1
ATOM 7802 O O . ASN A 1 985 ? 1.350 -15.380 -23.559 1.00 92.81 985 ASN A O 1
ATOM 7806 N N . MET A 1 986 ? 0.593 -15.820 -21.513 1.00 91.44 986 MET A N 1
ATOM 7807 C CA . MET A 1 986 ? 0.510 -17.266 -21.749 1.00 91.44 986 MET A CA 1
ATOM 7808 C C . MET A 1 986 ? -0.700 -17.662 -22.611 1.00 91.44 986 MET A C 1
ATOM 7810 O O . MET A 1 986 ? -0.737 -18.785 -23.116 1.00 91.44 986 MET A O 1
ATOM 7814 N N . MET A 1 987 ? -1.701 -16.786 -22.740 1.00 87.81 987 MET A N 1
ATOM 7815 C CA . MET A 1 987 ? -2.950 -17.051 -23.457 1.00 87.81 987 MET A CA 1
ATOM 7816 C C . MET A 1 987 ? -3.054 -16.311 -24.792 1.00 87.81 987 MET A C 1
ATOM 7818 O O . MET A 1 987 ? -3.600 -16.883 -25.739 1.00 87.81 987 MET A O 1
ATOM 7822 N N . VAL A 1 988 ? -2.604 -15.053 -24.844 1.00 76.50 988 VAL A N 1
ATOM 7823 C CA . VAL A 1 988 ? -2.818 -14.118 -25.961 1.00 76.50 988 VAL A CA 1
ATOM 7824 C C . VAL A 1 988 ? -1.595 -13.280 -26.271 1.00 76.50 988 VAL A C 1
ATOM 7826 O O . VAL A 1 988 ? -0.868 -12.919 -25.318 1.00 76.50 988 VAL A O 1
#

InterPro domains:
  IPR000421 Coagulation factor 5/8, C-terminal domain [PS50022] (1-142)
  IPR000421 Coagulation factor 5/8, C-terminal domain [PS50022] (144-297)
  IPR008928 Six-hairpin glycosidase superfamily [SSF48208] (540-766)
  IPR008979 Galactose-binding-like domain superfamily [SSF49785] (7-143)
  IPR008979 Galactose-binding-like domain superfamily [SSF49785] (159-301)
  IPR012341 Six-hairpin glycosidase-like superfamily [G3DSA:1.50.10.10] (509-964)
  IPR054363 Glycosyl hydrolase family 95, catalytic domain [PF22124] (574-754)

pLDDT: mean 83.56, std 16.32, range [22.94, 98.88]

Sequence (988 aa):
MEKQGNGAERAVNGAYKRNPDDTSRPFTGWEAAETGTQSLVLDLEFAVSFDRYVIKHDNSTSGLGKERNTDSFKVQVLEEGVTLDEAEESDWITVDEVTGNTEDVTDKKLDEAVRTRYVRLLIEKPTAEDGDNTARISQFELYCDDNYAESLATPEKGASVTASSNPYNNMNNIIDDTWYKDKNGVNDYSGWTSVNGKMPQWAQIDLGEDRTFDEWGMVHSGNEMLVQDLYASGNDTADHHSSFPTGYRRFNPRDFKVSYKAEGDEEWTVLEDVKGNTSGLTAQKLDAPVTARYIRIDYTTGEQYKPGTTTLDPNQRARLAKFYLFDNEQSSFYTMPVEESPSADTAAEPAVMSLASAQDDFLEQLDIAKAEVNTDMTLGEVPVSMNTWIYPDEDILVTRLTSKGSEDQMIEVDVWGKEKLASLTPASNVDMDKTHPLAESLSGVDGEIVWGSRTTNVADDVMKDGTVHKARWMSEIAMASRVIGGEDAAYANSGNEGKIRVTVPAGETVTIVTGIHCEENQEPDAENGAEGAAVQKAVAKISELDTDEEISGLYEQHLKWWQDYYKLSYADFGDKNLNRLYYGSQYLFACCTREGETAPGLYGVWTNNDRMKWQGDYHLNYNFQSPYYGSYSSNRLREFSQPLFEVIARNIDKGLASAADPDCIKSIESTWYWATREDLHNGIEDAVLYPVGIKQYDTPFGSSYLNQTMNALFCASQVLLYYRYTLDKEWLFEEHETPEGNTYTLYDFLVYDANFYAQWIEKKGLRIDDEYIKDSPSGLDGHALTKKHSQNYTDKYPEYTEDMGDDYCYVLYDGSQEGSFDFNPSVITGGVKNLMEGLIEIGKEHAPSAEKYEMWQDIADHIVGPEVTIFERNGKEIFGLSEDRGIRSISAPVNMEFVHPGDQLGFDSDPYLLEVGCNTMDQANWGSVNSTPKAPTMAARVQYDADKLVSKINTYVISKMRANYYVDDNTHGWEKVGVREALNNMMV